Protein 8IS4 (pdb70)

Nearest PDB structures (foldseek):
  7ww2-assembly1_B  TM=1.001E+00  e=3.032E-101  Obesumbacterium proteus
  3hpa-assembly1_A  TM=9.936E-01  e=1.871E-75  unidentified
  3lnp-assembly1_A-2  TM=9.275E-01  e=4.559E-43  Oleispira antarctica
  4f0r-assembly1_A  TM=9.278E-01  e=1.235E-41  Chromobacterium violaceum ATCC 12472
  4dzh-assembly1_A-2  TM=9.343E-01  e=1.027E-38  Xanthomonas campestris pv. campestris str. ATCC 33913

Solvent-accessible surface area: 28350 Å² total; per-residue (Å²): 166,121,33,2,0,4,49,29,1,51,4,1,1,0,6,14,119,146,92,93,59,31,148,22,1,0,1,24,1,49,22,44,76,1,54,25,21,5,16,85,129,20,48,95,15,117,30,100,44,80,11,59,2,167,14,25,0,2,0,1,3,0,1,0,0,0,0,7,0,3,0,0,0,1,0,2,14,80,101,3,8,55,29,88,69,116,56,16,32,28,57,0,12,45,6,0,3,6,0,43,43,59,3,3,84,9,0,2,3,0,3,0,0,9,0,0,10,6,0,0,1,0,0,1,3,0,2,10,0,29,8,92,57,6,117,0,8,13,1,0,63,0,5,155,99,0,14,4,0,2,8,0,0,7,0,2,4,22,43,1,128,103,72,74,16,60,12,25,68,113,8,31,58,97,27,91,46,4,22,126,30,3,59,82,0,9,122,69,41,40,54,75,135,114,35,2,56,14,34,3,2,1,0,2,13,22,6,50,20,6,42,116,96,2,0,60,84,4,6,102,27,0,97,118,63,59,7,12,0,0,0,23,5,2,21,23,98,78,30,49,64,83,0,53,108,103,81,67,55,42,8,2,84,8,0,86,63,6,29,0,24,14,70,34,1,1,0,0,1,0,5,69,12,65,195,68,4,11,27,7,0,24,174,44,30,0,1,0,0,0,0,0,5,0,0,0,8,31,25,12,10,41,0,22,0,45,49,0,45,106,81,54,6,28,3,0,0,0,0,4,0,2,3,3,1,0,3,2,26,0,3,33,3,0,14,11,1,0,0,0,0,4,21,32,104,18,33,104,4,1,40,1,76,62,1,0,50,6,0,0,65,12,0,5,128,3,5,83,10,111,3,6,6,47,1,25,102,20,7,2,0,6,4,1,2,3,53,0,72,46,15,34,2,0,0,0,63,35,10,0,0,0,0,0,0,0,0,26,21,42,82,1,14,20,0,1,1,39,12,93,13,0,0,69,136,32,89,10,90,30,20,96,32,101,38,9,6,128,58,0,18,123,2,4,74,113,2,34,113,79,170,138,184,147,32,8,0,4,52,49,2,48,5,1,1,0,6,11,120,141,93,88,59,29,143,33,0,0,2,24,1,52,28,48,104,2,58,30,16,11,20,134,148,40,19,79,16,123,24,92,41,86,13,69,1,164,14,26,0,2,0,1,2,0,1,0,0,0,0,8,0,3,1,0,0,1,1,2,10,80,102,3,10,56,31,88,61,123,60,17,34,61,49,0,13,84,29,0,16,34,0,46,46,88,10,2,80,1,0,1,1,0,3,0,0,9,0,0,9,6,0,0,1,0,0,0,3,0,2,10,0,33,8,92,57,6,117,0,7,18,0,0,70,0,4,148,99,0,8,3,0,2,8,0,0,8,0,1,2,3,35,0,58,93,142,73,24,62,9,35,69,117,4,30,41,98,32,56,47,4,28,122,32,4,59,82,0,9,127,68,39,40,46,74,128,114,30,2,56,15,33,3,2,0,0,2,14,23,4,42,17,5,40,101,103,0,0,58,95,5,1,123,31,0,94,134,52,60,7,13,0,0,0,25,5,2,21,24,96,77,31,48,66,86,0,93,111,104,68,56,38,34,8,2,93,1,0,80,77,6,30,0,27,15,68,32,1,1,0,0,1,0,6,70,11,59,206,75,2,7,40,9,0,26,174,42,30,0,2,0,0,0,0,0,6,0,0,0,7,31,25,11,10,42,0,23,0,44,44,0,48,105,91,54,6,23,4,0,0,0,0,4,0,2,3,4,0,0,3,2,26,0,3,32,3,0,15,8,1,0,0,0,0,4,21,32,106,17,36,103,4,1,37,1,74,66,0,0,47,7,0,0,56,10,0,5,133,2,4,81,13,113,3,6,6,48,1,24,99,21,6,2,0,8,3,1,2,3,51,0,71,47,15,32,2,0,1,0,63,36,10,0,0,0,0,0,0,0,0,25,20,42,86,1,14,19,0,0,1,37,17,88,19,0,0,82,140,29,90,10,87,27,18,93,33,103,38,9,8,135,65,0,15,59,15,2,70,129,20,43,147

Secondary structure (DSSP, 8-state):
--EEEEE--SEEE---TT--EETT-EEEEETTEEEEEESGGGGGS--SEEEE-TTEEEEEPEEE----GGGGGSTT-GGGSSS-HHHHHHHHHHHHTT--HHHHHHHHHHHHHHHHHTTEEEEEEEE---GGG--HHHHHHHHHHHT-EEEEEEEE----GGGT-SS-GGG---HHHHHHHHHHHHHHH---STT-SEEEEEEES-TTSS-HHHHHHHHHHHHHHT-EEEEEES-SHHHHHHHHHHHSS-HHHHHHHTT--STTEEEEE-TT--HHHHHHHHHHT-EEEE-HHHHHHTT-----HHHHHHHT-EEEE----TTSS----HHHHHHHHHHHHHHHH-TTS--HHHHHHIIIIIHHHHTT-SSSSS--TTSB--EEEEESSSGGGTT-TTSHHHHHHHS---S-SEEEETTEEEEETTEE-SS-HHHHHHHHHHHHHHHHTS--/--EEEEEEEEEEE---TT--EEEEEEEEEETTEEEEEESGGGGG---SEEEE-TTEEEEEPEEE----GGGGGSTT-GGGSSS-HHHHHHHHHHHHTT--HHHHHHHHHHHHHHHHHTTEEEEEEEE----TT--HHHHHHHHHHHT-EEEEEEEE----GGGT-SS-GGG---HHHHHHHHHHHHHHH---STT-SEEEEEEES-TTSS-HHHHHHHHHHHHHHT-EEEEEES-SHHHHHHHHHHHSS-HHHHHHHTT--STTEEEEE-TT--HHHHHHHHHHT-EEEE-HHHHHHTT-----HHHHHHHT-EEEE----TTSS----HHHHHHHHHHHHHHHH-TTS--HHHHHHIIIIIHHHHTT-SSSSS-STTSB--EEEEESSSGGGTT-TT-HHHHHHHS---S-SEEEETTEEEEETTEE-SS-HHHHHHHHHHHHHHHH-

Foldseek 3Di:
DFKEKEWQACWEQFLPPVRDIDGRKMWIDDFFFTAFIGHCVCVVPDGPYYDYRYLKYKFFFFEAEEEALLCLLPAPPPQQQDDAVLSNLLVVLVLCLLDDLQSLLLSLLVLVVQAQQQRHQEYEYAHEFQHPNHDLVSSVNNCVLQQGQYEYELEFFAQADVNPDRHHRRGHDDLVVSVVSLVVCLVPWADPDFLHSYHYEYEYAACPRDDLVSLQVSVVVCVVSVAAYEYAFLQAPVRQVCCCVVPVAGRLRVCVVSVQAAQRHEHERQQPPDLVSLLRNQVRQYAYAHAQLLSVSNVRHQRQVLSSVVNRHQYAYHNYYCRRNVGSNLLQRLLSNQVRQCVVPHDVRDALVRSLQRRFVSSCRSNPHDQGRGHGRRHTPWMFMARCPDPQNVPPVVPNSRSSNNTPGGTTLWTAHSNRTQHHGSRGDSDPVVVSVVVSNVVSVVSVPDDD/DAKEKEWQACWEQFLPPVRDIAGRKMWMDDQFFTAFIGHDPVRVDDGPYYDYNHQKYKFFFFEAEEEALLCLLPAPPPQQQDDAVLSNLLVCLVLCLLDELQSLLLSLLVLVVQAVQQRHQEYEYAHEFAAPNHDLVSSVNNCVLQRGQYAYELEFFAQAVVNPDPHHNRGHDDLVVSVVSLVVCQVVWADPDFLHSYHYEYEHQAPPRHDLVSLLVSLVVCVVSVAAYEYAFLQAPVRQVCCCVPPVDGRLRSCVVSVQAAQRHEHEHQQVPDPVSLLSNQVRQYAYAHAQLLSVSNVRHQRQVLSSVVSRHQYAYHNYYCRRNVGSRLLQRLLSNQVRQCVVPHDVSDALVRSLQNRFVSSCRSNPHPQGRGHGRNHTPWMFMARCPDPQNVPPVVPVSRSSNNTPGGTTQWTAHSNRTQHHGSRGDSDPVVVSVVVSNVVSVVSVD

B-factor: mean 25.6, std 8.68, range [12.96, 68.17]

Radius of gyration: 27.2 Å; Cα contacts (8 Å, |Δi|>4): 2352; chains: 2; bounding box: 66×58×79 Å

Structure (mmCIF, N/CA/C/O backbone):
data_8IS4
#
_entry.id   8IS4
#
_cell.length_a   68.388
_cell.length_b   107.986
_cell.length_c   120.571
_cell.angle_alpha   90.000
_cell.angle_beta   90.000
_cell.angle_gamma   90.000
#
_symmetry.space_group_name_H-M   'P 21 21 21'
#
loop_
_entity.id
_entity.type
_entity.pdbx_description
1 polymer 'Hydroxydechloroatrazine ethylaminohydrolase'
2 non-polymer 5-FLUOROURACIL
3 non-polymer 'ZINC ION'
4 non-polymer GLYCEROL
5 non-polymer 2-AMINO-2-HYDROXYMETHYL-PROPANE-1,3-DIOL
6 water water
#
loop_
_atom_site.group_PDB
_atom_site.id
_atom_site.type_symbol
_atom_site.label_atom_id
_atom_site.label_alt_id
_atom_site.label_comp_id
_atom_site.label_asym_id
_atom_site.label_entity_id
_atom_site.label_seq_id
_atom_site.pdbx_PDB_ins_code
_atom_site.Cartn_x
_atom_site.Cartn_y
_atom_site.Cartn_z
_atom_site.occupancy
_atom_site.B_iso_or_equiv
_atom_site.auth_seq_id
_atom_site.auth_comp_id
_atom_site.auth_asym_id
_atom_site.auth_atom_id
_atom_site.pdbx_PDB_model_num
ATOM 1 N N . LYS A 1 3 ? 30.26718 -38.51889 -16.25571 1.000 39.63149 3 LYS A N 1
ATOM 2 C CA . LYS A 1 3 ? 29.14142 -37.65490 -16.61446 1.000 43.84563 3 LYS A CA 1
ATOM 3 C C . LYS A 1 3 ? 28.60488 -37.96793 -18.01159 1.000 40.49731 3 LYS A C 1
ATOM 4 O O . LYS A 1 3 ? 29.36522 -38.24511 -18.93513 1.000 42.67616 3 LYS A O 1
ATOM 10 N N . ARG A 1 4 ? 27.28095 -37.93912 -18.13743 1.000 36.35954 4 ARG A N 1
ATOM 11 C CA . ARG A 1 4 ? 26.61451 -38.29278 -19.38496 1.000 37.95529 4 ARG A CA 1
ATOM 12 C C . ARG A 1 4 ? 26.89573 -37.27250 -20.48451 1.000 33.24331 4 ARG A C 1
ATOM 13 O O . ARG A 1 4 ? 26.96615 -36.06615 -20.23965 1.000 33.70157 4 ARG A O 1
ATOM 21 N N . THR A 1 5 ? 27.11756 -37.76970 -21.69193 1.000 32.02793 5 THR A N 1
ATOM 22 C CA . THR A 1 5 ? 27.31545 -36.92927 -22.86068 1.000 29.08219 5 THR A CA 1
ATOM 23 C C . THR A 1 5 ? 26.12298 -37.07371 -23.80130 1.000 32.43590 5 THR A C 1
ATOM 24 O O . THR A 1 5 ? 25.46310 -38.11647 -23.83317 1.000 31.68222 5 THR A O 1
ATOM 28 N N . LEU A 1 6 ? 25.83548 -36.00479 -24.54576 1.000 26.78862 6 LEU A N 1
ATOM 29 C CA . LEU A 1 6 ? 24.68676 -35.93415 -25.43863 1.000 25.97476 6 LEU A CA 1
ATOM 30 C C . LEU A 1 6 ? 25.06088 -35.15623 -26.68544 1.000 26.15574 6 LEU A C 1
ATOM 31 O O . LEU A 1 6 ? 25.58694 -34.04686 -26.58129 1.000 25.49120 6 LEU A O 1
ATOM 36 N N . LEU A 1 7 ? 24.75001 -35.70393 -27.85426 1.000 25.26252 7 LEU A N 1
ATOM 37 C CA . LEU A 1 7 ? 24.91034 -34.99499 -29.11813 1.000 23.93816 7 LEU A CA 1
ATOM 38 C C . LEU A 1 7 ? 23.53300 -34.70855 -29.70211 1.000 26.95743 7 LEU A C 1
ATOM 39 O O . LEU A 1 7 ? 22.73938 -35.63504 -29.90442 1.000 25.72507 7 LEU A O 1
ATOM 44 N N . PHE A 1 8 ? 23.24684 -33.42829 -29.96424 1.000 24.59644 8 PHE A N 1
ATOM 45 C CA . PHE A 1 8 ? 22.04998 -33.00998 -30.69425 1.000 24.51464 8 PHE A CA 1
ATOM 46 C C . PHE A 1 8 ? 22.48477 -32.57476 -32.07990 1.000 27.14177 8 PHE A C 1
ATOM 47 O O . PHE A 1 8 ? 23.15652 -31.54839 -32.22303 1.000 29.55468 8 PHE A O 1
ATOM 55 N N . LYS A 1 9 ? 22.10282 -33.32816 -33.10441 1.000 23.82995 9 LYS A N 1
ATOM 56 C CA . LYS A 1 9 ? 22.74135 -33.12688 -34.39609 1.000 27.99529 9 LYS A CA 1
ATOM 57 C C . LYS A 1 9 ? 21.74477 -32.69448 -35.46224 1.000 26.40913 9 LYS A C 1
ATOM 58 O O . LYS A 1 9 ? 20.54780 -33.00816 -35.39875 1.000 29.03701 9 LYS A O 1
ATOM 64 N N . ASN A 1 10 ? 22.27217 -31.93489 -36.42014 1.000 26.87605 10 ASN A N 1
ATOM 65 C CA . ASN A 1 10 ? 21.62208 -31.63446 -37.69308 1.000 27.28101 10 ASN A CA 1
ATOM 66 C C . ASN A 1 10 ? 20.31801 -30.86678 -37.51926 1.000 25.92128 10 ASN A C 1
ATOM 67 O O . ASN A 1 10 ? 19.35816 -31.10331 -38.24590 1.000 27.84494 10 ASN A O 1
ATOM 72 N N . ALA A 1 11 ? 20.27102 -29.93001 -36.57191 1.000 23.52154 11 ALA A N 1
ATOM 73 C CA . ALA A 1 11 ? 19.11217 -29.04288 -36.50648 1.000 23.81528 11 ALA A CA 1
ATOM 74 C C . ALA A 1 11 ? 18.98267 -28.27188 -37.81706 1.000 23.49305 11 ALA A C 1
ATOM 75 O O . ALA A 1 11 ? 19.98365 -27.88411 -38.41713 1.000 22.27466 11 ALA A O 1
ATOM 77 N N . GLU A 1 12 ? 17.73848 -28.08431 -38.28632 1.000 21.66320 12 GLU A N 1
ATOM 78 C CA . GLU A 1 12 ? 17.52606 -27.27796 -39.48777 1.000 22.29221 12 GLU A CA 1
ATOM 79 C C . GLU A 1 12 ? 18.07668 -25.87157 -39.27614 1.000 22.02618 12 GLU A C 1
ATOM 80 O O . GLU A 1 12 ? 18.71335 -25.29457 -40.16391 1.000 22.27393 12 GLU A O 1
ATOM 86 N N . LEU A 1 13 ? 17.85298 -25.31811 -38.08945 1.000 21.82568 13 LEU A N 1
ATOM 87 C CA . LEU A 1 13 ? 18.45390 -24.06176 -37.66984 1.000 20.91924 13 LEU A CA 1
ATOM 88 C C . LEU A 1 13 ? 18.75476 -24.13058 -36.18349 1.000 19.86479 13 LEU A C 1
ATOM 89 O O . LEU A 1 13 ? 17.87622 -24.44198 -35.38062 1.000 19.21289 13 LEU A O 1
ATOM 94 N N . LEU A 1 14 ? 20.00138 -23.85682 -35.82371 1.000 20.89272 14 LEU A N 1
ATOM 95 C CA . LEU A 1 14 ? 20.41687 -23.75445 -34.43344 1.000 19.53379 14 LEU A CA 1
ATOM 96 C C . LEU A 1 14 ? 20.62704 -22.27388 -34.12620 1.000 18.55763 14 LEU A C 1
ATOM 97 O O . LEU A 1 14 ? 21.60887 -21.67396 -34.57714 1.000 21.65535 14 LEU A O 1
ATOM 102 N N . VAL A 1 15 ? 19.70913 -21.69451 -33.36300 1.000 18.92285 15 VAL A N 1
ATOM 103 C CA . VAL A 1 15 ? 19.78076 -20.29259 -32.97636 1.000 17.54097 15 VAL A CA 1
ATOM 104 C C . VAL A 1 15 ? 20.57349 -20.20377 -31.67980 1.000 18.13456 15 VAL A C 1
ATOM 105 O O . VAL A 1 15 ? 20.10267 -20.64358 -30.62845 1.000 17.54227 15 VAL A O 1
ATOM 109 N N . THR A 1 16 ? 21.76082 -19.59514 -31.73445 1.000 16.47010 16 THR A N 1
ATOM 110 C CA . THR A 1 16 ? 22.61556 -19.59273 -30.55609 1.000 18.28823 16 THR A CA 1
ATOM 111 C C . THR A 1 16 ? 22.37432 -18.40907 -29.63273 1.000 19.32046 16 THR A C 1
ATOM 112 O O . THR A 1 16 ? 22.58000 -18.54249 -28.42179 1.000 18.83891 16 THR A O 1
ATOM 116 N N . MET A 1 17 ? 21.97677 -17.25356 -30.16539 1.000 17.16128 17 MET A N 1
ATOM 117 C CA . MET A 1 17 ? 21.97209 -16.01833 -29.39073 1.000 17.84058 17 MET A CA 1
ATOM 118 C C . MET A 1 17 ? 23.36442 -15.69954 -28.83947 1.000 18.53433 17 MET A C 1
ATOM 119 O O . MET A 1 17 ? 23.48775 -14.97075 -27.86228 1.000 19.91689 17 MET A O 1
ATOM 124 N N . ASP A 1 18 ? 24.43233 -16.23765 -29.44436 1.000 19.51810 18 ASP A N 1
ATOM 125 C CA . ASP A 1 18 ? 25.77547 -15.99539 -28.92083 1.000 21.07348 18 ASP A CA 1
ATOM 126 C C . ASP A 1 18 ? 26.23173 -14.58584 -29.31144 1.000 21.21272 18 ASP A C 1
ATOM 127 O O . ASP A 1 18 ? 25.47810 -13.80400 -29.90263 1.000 21.86958 18 ASP A O 1
ATOM 132 N N . ASP A 1 19 ? 27.48861 -14.24760 -28.99665 1.000 24.69876 19 ASP A N 1
ATOM 133 C CA . ASP A 1 19 ? 27.96103 -12.87782 -29.19163 1.000 25.18587 19 ASP A CA 1
ATOM 134 C C . ASP A 1 19 ? 27.94791 -12.45527 -30.65659 1.000 27.23894 19 ASP A C 1
ATOM 135 O O . ASP A 1 19 ? 27.88938 -11.25276 -30.94100 1.000 28.68854 19 ASP A O 1
ATOM 140 N N . GLU A 1 20 ? 27.99676 -13.40057 -31.59027 1.000 24.78042 20 GLU A N 1
ATOM 141 C CA . GLU A 1 20 ? 27.84040 -13.08635 -33.00625 1.000 25.64913 20 GLU A CA 1
ATOM 142 C C . GLU A 1 20 ? 26.43309 -13.38899 -33.51561 1.000 26.19365 20 GLU A C 1
ATOM 143 O O . GLU A 1 20 ? 26.19260 -13.32242 -34.73240 1.000 23.09693 20 GLU A O 1
ATOM 149 N N . ARG A 1 21 ? 25.50877 -13.72587 -32.60729 1.000 20.77348 21 ARG A N 1
ATOM 150 C CA . ARG A 1 21 ? 24.14488 -14.14400 -32.94929 1.000 22.59952 21 ARG A CA 1
ATOM 151 C C . ARG A 1 21 ? 24.14915 -15.18851 -34.06498 1.000 24.70197 21 ARG A C 1
ATOM 152 O O . ARG A 1 21 ? 23.39440 -15.10409 -35.03819 1.000 22.83807 21 ARG A O 1
ATOM 160 N N . ARG A 1 22 ? 25.02774 -16.17810 -33.93615 1.000 22.38860 22 ARG A N 1
ATOM 161 C CA . ARG A 1 22 ? 25.06991 -17.21649 -34.95823 1.000 22.35464 22 ARG A CA 1
ATOM 162 C C . ARG A 1 22 ? 23.73886 -17.95177 -35.02184 1.000 21.87014 22 ARG A C 1
ATOM 163 O O . ARG A 1 22 ? 23.13310 -18.27814 -33.99752 1.000 20.94036 22 ARG A O 1
ATOM 171 N N . GLU A 1 23 ? 23.28123 -18.19152 -36.24538 1.000 20.90608 23 GLU A N 1
ATOM 172 C CA . GLU A 1 23 ? 22.12957 -19.04111 -36.53014 1.000 21.45431 23 GLU A CA 1
ATOM 173 C C . GLU A 1 23 ? 22.62763 -20.06452 -37.54353 1.000 23.95622 23 GLU A C 1
ATOM 174 O O . GLU A 1 23 ? 22.82556 -19.72723 -38.71578 1.000 25.48081 23 GLU A O 1
ATOM 180 N N . ILE A 1 24 ? 22.87696 -21.29382 -37.09322 1.000 21.81286 24 ILE A N 1
ATOM 181 C CA . ILE A 1 24 ? 23.64801 -22.27319 -37.86289 1.000 20.17085 24 ILE A CA 1
ATOM 182 C C . ILE A 1 24 ? 22.70832 -23.28880 -38.50750 1.000 23.72980 24 ILE A C 1
ATOM 183 O O . ILE A 1 24 ? 22.03862 -24.05768 -37.80933 1.000 22.60585 24 ILE A O 1
ATOM 188 N N . ARG A 1 25 ? 22.70931 -23.34103 -39.83843 1.000 26.40647 25 ARG A N 1
ATOM 189 C CA . ARG A 1 25 ? 21.97400 -24.38523 -40.54210 1.000 25.83313 25 ARG A CA 1
ATOM 190 C C . ARG A 1 25 ? 22.70053 -25.71260 -40.36541 1.000 25.99967 25 ARG A C 1
ATOM 191 O O . ARG A 1 25 ? 23.92136 -25.78632 -40.52912 1.000 27.48526 25 ARG A O 1
ATOM 199 N N . GLY A 1 26 ? 21.95959 -26.75980 -40.01420 1.000 24.18178 26 GLY A N 1
ATOM 200 C CA . GLY A 1 26 ? 22.61137 -28.02790 -39.73859 1.000 25.93141 26 GLY A CA 1
ATOM 201 C C . GLY A 1 26 ? 23.35977 -28.04762 -38.42638 1.000 26.33750 26 GLY A C 1
ATOM 202 O O . GLY A 1 26 ? 24.18646 -28.93305 -38.20571 1.000 27.93992 26 GLY A O 1
ATOM 203 N N . GLY A 1 27 ? 23.04823 -27.12187 -37.52371 1.000 26.87558 27 GLY A N 1
ATOM 204 C CA . GLY A 1 27 ? 23.85222 -26.96400 -36.32810 1.000 24.22722 27 GLY A CA 1
ATOM 205 C C . GLY A 1 27 ? 23.74746 -28.14600 -35.38298 1.000 25.58460 27 GLY A C 1
ATOM 206 O O . GLY A 1 27 ? 22.73461 -28.84654 -35.32556 1.000 24.09937 27 GLY A O 1
ATOM 207 N N . CYS A 1 28 ? 24.82286 -28.34900 -34.61352 1.000 23.33660 28 CYS A N 1
ATOM 208 C CA . CYS A 1 28 ? 24.91591 -29.42094 -33.63260 1.000 26.13681 28 CYS A CA 1
ATOM 209 C C . CYS A 1 28 ? 25.36966 -28.86669 -32.28923 1.000 23.44411 28 CYS A C 1
ATOM 210 O O . CYS A 1 28 ? 26.04250 -27.84102 -32.21815 1.000 23.61662 28 CYS A O 1
ATOM 213 N N . LEU A 1 29 ? 25.00632 -29.57493 -31.22815 1.000 23.53099 29 LEU A N 1
ATOM 214 C CA . LEU A 1 29 ? 25.31628 -29.21637 -29.85005 1.000 20.56636 29 LEU A CA 1
ATOM 215 C C . LEU A 1 29 ? 25.83326 -30.45193 -29.13988 1.000 23.77884 29 LEU A C 1
ATOM 216 O O . LEU A 1 29 ? 25.15487 -31.48255 -29.12838 1.000 23.18778 29 LEU A O 1
ATOM 221 N N . LEU A 1 30 ? 27.01594 -30.34790 -28.54326 1.000 22.62083 30 LEU A N 1
ATOM 222 C CA . LEU A 1 30 ? 27.61057 -31.42012 -27.76096 1.000 21.32023 30 LEU A CA 1
ATOM 223 C C . LEU A 1 30 ? 27.57936 -31.02764 -26.28687 1.000 21.90977 30 LEU A C 1
ATOM 224 O O . LEU A 1 30 ? 28.04460 -29.94384 -25.91750 1.000 21.98467 30 LEU A O 1
ATOM 229 N N . VAL A 1 31 ? 27.02917 -31.90263 -25.45146 1.000 21.47134 31 VAL A N 1
ATOM 230 C CA . VAL A 1 31 ? 26.80213 -31.61964 -24.03796 1.000 22.77816 31 VAL A CA 1
ATOM 231 C C . VAL A 1 31 ? 27.57581 -32.61783 -23.18430 1.000 23.20547 31 VAL A C 1
ATOM 232 O O . VAL A 1 31 ? 27.74967 -33.77606 -23.57629 1.000 24.79155 31 VAL A O 1
ATOM 236 N N . GLU A 1 32 ? 28.06997 -32.16514 -22.03416 1.000 22.78353 32 GLU A N 1
ATOM 237 C CA . GLU A 1 32 ? 28.55708 -33.08217 -21.00388 1.000 23.29730 32 GLU A CA 1
ATOM 238 C C . GLU A 1 32 ? 28.02579 -32.61992 -19.66034 1.000 23.79226 32 GLU A C 1
ATOM 239 O O . GLU A 1 32 ? 28.26339 -31.47548 -19.26425 1.000 22.05638 32 GLU A O 1
ATOM 245 N N . GLY A 1 33 ? 27.32379 -33.50312 -18.95824 1.000 26.97294 33 GLY A N 1
ATOM 246 C CA . GLY A 1 33 ? 26.74109 -33.10682 -17.6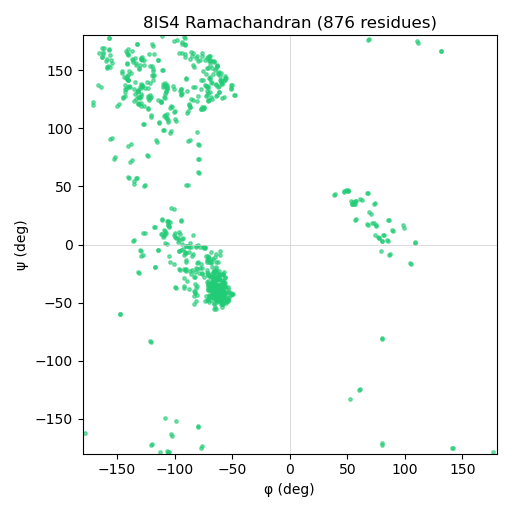8791 1.000 23.54056 33 GLY A CA 1
ATOM 247 C C . GLY A 1 33 ? 25.76710 -31.96284 -17.88005 1.000 24.76382 33 GLY A C 1
ATOM 248 O O . GLY A 1 33 ? 24.85314 -32.02784 -18.70993 1.000 22.15135 33 GLY A O 1
ATOM 249 N N . ASN A 1 34 ? 25.98184 -30.87014 -17.15141 1.000 22.94717 34 ASN A N 1
ATOM 250 C CA . ASN A 1 34 ? 25.05855 -29.74332 -17.21321 1.000 24.32580 34 ASN A CA 1
ATOM 251 C C . ASN A 1 34 ? 25.50706 -28.65591 -18.18591 1.000 22.02745 34 ASN A C 1
ATOM 252 O O . ASN A 1 34 ? 24.91013 -27.57607 -18.19995 1.000 20.33750 34 ASN A O 1
ATOM 257 N N . ARG A 1 35 ? 26.51989 -28.91174 -19.01302 1.000 21.13623 35 ARG A N 1
ATOM 258 C CA . ARG A 1 35 ? 27.10238 -27.81304 -19.76927 1.000 23.25978 35 ARG A CA 1
ATOM 259 C C . ARG A 1 35 ? 27.36688 -28.17966 -21.21896 1.000 21.06888 35 ARG A C 1
ATOM 260 O O . ARG A 1 35 ? 27.53345 -29.34787 -21.59047 1.000 20.98337 35 ARG A O 1
ATOM 268 N N . ILE A 1 36 ? 27.42973 -27.12469 -22.02582 1.000 21.22798 36 ILE A N 1
ATOM 269 C CA . ILE A 1 36 ? 27.72787 -27.22855 -23.44707 1.000 18.92834 36 ILE A CA 1
ATOM 270 C C . ILE A 1 36 ? 29.22917 -27.36083 -23.61701 1.000 21.42093 36 ILE A C 1
ATOM 271 O O . ILE A 1 36 ? 29.99455 -26.49784 -23.17086 1.000 22.12318 36 ILE A O 1
ATOM 276 N N . VAL A 1 37 ? 29.64182 -28.43784 -24.27398 1.000 19.33551 37 VAL A N 1
ATOM 277 C CA . VAL A 1 37 ? 31.03530 -28.68838 -24.62797 1.000 21.42784 37 VAL A CA 1
ATOM 278 C C . VAL A 1 37 ? 31.37910 -28.05418 -25.96811 1.000 24.51714 37 VAL A C 1
ATOM 279 O O . VAL A 1 37 ? 32.50100 -27.57923 -26.16826 1.000 24.28462 37 VAL A O 1
ATOM 283 N N . ALA A 1 38 ? 30.45534 -28.09474 -26.93039 1.000 20.48074 38 ALA A N 1
ATOM 284 C CA . ALA A 1 38 ? 30.77532 -27.52991 -28.23259 1.000 22.91068 38 ALA A CA 1
ATOM 285 C C . ALA A 1 38 ? 29.49780 -27.14874 -28.96237 1.000 23.11947 38 ALA A C 1
ATOM 286 O O . ALA A 1 38 ? 28.44156 -27.74152 -28.74286 1.000 19.71947 38 ALA A O 1
ATOM 288 N N . VAL A 1 39 ? 29.62533 -26.15910 -29.84539 1.000 22.99031 39 VAL A N 1
ATOM 289 C CA . VAL A 1 39 ? 28.54490 -25.66549 -30.69224 1.000 22.88362 39 VAL A CA 1
ATOM 290 C C . VAL A 1 39 ? 29.12707 -25.53590 -32.09487 1.000 25.47986 39 VAL A C 1
ATOM 291 O O . VAL A 1 39 ? 30.17931 -24.90995 -32.26668 1.000 26.97629 39 VAL A O 1
ATOM 295 N N . GLY A 1 40 ? 28.45156 -26.08848 -33.09734 1.000 22.40328 40 GLY A N 1
ATOM 296 C CA . GLY A 1 40 ? 29.05352 -26.10055 -34.42190 1.000 24.91148 40 GLY A CA 1
ATOM 297 C C . GLY A 1 40 ? 28.16730 -26.70168 -35.48899 1.000 27.41041 40 GLY A C 1
ATOM 298 O O . GLY A 1 40 ? 26.94937 -26.78910 -35.33045 1.000 24.92241 40 GLY A O 1
ATOM 299 N N . GLY A 1 41 ? 28.79188 -27.06131 -36.60510 1.000 29.10159 41 GLY A N 1
ATOM 300 C CA . GLY A 1 41 ? 28.14475 -27.73951 -37.70967 1.000 29.73446 41 GLY A CA 1
ATOM 301 C C . GLY A 1 41 ? 28.38299 -29.23623 -37.68958 1.000 32.82852 41 GLY A C 1
ATOM 302 O O . GLY A 1 41 ? 28.61139 -29.83704 -36.63312 1.000 32.98945 41 GLY A O 1
ATOM 303 N N . ASP A 1 42 ? 28.35714 -29.85228 -38.87783 1.000 33.79707 42 ASP A N 1
ATOM 304 C CA . ASP A 1 42 ? 28.45721 -31.30772 -38.94867 1.000 35.57046 42 ASP A CA 1
ATOM 305 C C . ASP A 1 42 ? 29.81529 -31.85723 -38.54874 1.000 38.23118 42 ASP A C 1
ATOM 306 O O . ASP A 1 42 ? 29.95287 -33.08164 -38.45812 1.000 34.87620 42 ASP A O 1
ATOM 311 N N . GLU A 1 43 ? 30.81410 -31.00767 -38.29475 1.000 36.52357 43 GLU A N 1
ATOM 312 C CA . GLU A 1 43 ? 32.06983 -31.54596 -37.79360 1.000 35.41187 43 GLU A CA 1
ATOM 313 C C . GLU A 1 43 ? 31.82119 -32.22554 -36.45106 1.000 34.33221 43 GLU A C 1
ATOM 314 O O . GLU A 1 43 ? 32.47735 -33.21622 -36.12084 1.000 33.94235 43 GLU A O 1
ATOM 320 N N . LEU A 1 44 ? 30.79654 -31.75945 -35.71935 1.000 32.78884 44 LEU A N 1
ATOM 321 C CA . LEU A 1 44 ? 30.40526 -32.32062 -34.42904 1.000 32.14738 44 LEU A CA 1
ATOM 322 C C . LEU A 1 44 ? 29.82929 -33.72568 -34.53783 1.000 40.68905 44 LEU A C 1
ATOM 323 O O . LEU A 1 44 ? 29.75581 -34.43205 -33.52575 1.000 39.89818 44 LEU A O 1
ATOM 328 N N . CYS A 1 45 ? 29.38572 -34.13727 -35.72380 1.000 40.39099 45 CYS A N 1
ATOM 329 C CA . CYS A 1 45 ? 28.88817 -35.49749 -35.87868 1.000 42.07090 45 CYS A CA 1
ATOM 330 C C . CYS A 1 45 ? 29.96444 -36.54137 -35.58772 1.000 42.59507 45 CYS A C 1
ATOM 331 O O . CYS A 1 45 ? 29.62796 -37.67696 -35.23500 1.000 42.18638 45 CYS A O 1
ATOM 334 N N . ALA A 1 46 ? 31.25298 -36.19017 -35.69027 1.000 39.51685 46 ALA A N 1
ATOM 335 C CA . ALA A 1 46 ? 32.27632 -37.16199 -35.31662 1.000 37.77038 46 ALA A CA 1
ATOM 336 C C . ALA A 1 46 ? 32.46743 -37.24488 -33.80822 1.000 36.60019 46 ALA A C 1
ATOM 337 O O . ALA A 1 46 ? 33.29125 -38.03489 -33.33924 1.000 40.94677 46 ALA A O 1
ATOM 339 N N . ALA A 1 47 ? 31.72113 -36.46398 -33.04107 1.000 40.02208 47 ALA A N 1
ATOM 340 C CA . ALA A 1 47 ? 31.88182 -36.48702 -31.59857 1.000 41.13498 47 ALA A CA 1
ATOM 341 C C . ALA A 1 47 ? 31.20797 -37.72897 -31.03172 1.000 37.13827 47 ALA A C 1
ATOM 342 O O . ALA A 1 47 ? 30.07692 -38.04192 -31.41259 1.000 36.21140 47 ALA A O 1
ATOM 344 N N . PRO A 1 48 ? 31.86291 -38.45304 -30.14157 1.000 39.68538 48 PRO A N 1
ATOM 345 C CA . PRO A 1 48 ? 31.18866 -39.53153 -29.42084 1.000 35.73151 48 PRO A CA 1
ATOM 346 C C . PRO A 1 48 ? 30.27123 -38.98669 -28.33873 1.000 34.20394 48 PRO A C 1
ATOM 347 O O . PRO A 1 48 ? 30.49013 -37.90713 -27.78521 1.000 28.56846 48 PRO A O 1
ATOM 351 N N . ALA A 1 49 ? 29.19585 -39.72529 -28.08212 1.000 29.33796 49 ALA A N 1
ATOM 352 C CA . ALA A 1 49 ? 28.28041 -39.33978 -27.01682 1.000 31.88912 49 ALA A CA 1
ATOM 353 C C . ALA A 1 49 ? 27.48046 -40.56163 -26.58923 1.000 32.33102 49 ALA A C 1
ATOM 354 O O . ALA A 1 49 ? 27.27137 -41.48569 -27.38086 1.000 32.32848 49 ALA A O 1
ATOM 356 N N . ASP A 1 50 ? 27.03452 -40.55231 -25.32728 1.000 33.37746 50 ASP A N 1
ATOM 357 C CA . ASP A 1 50 ? 26.21744 -41.65345 -24.82007 1.000 33.66978 50 ASP A CA 1
ATOM 358 C C . ASP A 1 50 ? 24.90589 -41.76697 -25.58543 1.000 32.47924 50 ASP A C 1
ATOM 359 O O . ASP A 1 50 ? 24.46617 -42.87629 -25.91267 1.000 34.44974 50 ASP A O 1
ATOM 364 N N . GLU A 1 51 ? 24.27752 -40.63465 -25.90291 1.000 31.15094 51 GLU A N 1
ATOM 365 C CA . GLU A 1 51 ? 23.08809 -40.62554 -26.74613 1.000 33.66755 51 GLU A CA 1
ATOM 366 C C . GLU A 1 51 ? 23.19410 -39.52809 -27.80007 1.000 30.91494 51 GLU A C 1
ATOM 367 O O . GLU A 1 51 ? 23.71089 -38.44185 -27.52532 1.000 28.01284 51 GLU A O 1
ATOM 373 N N . GLU A 1 52 ? 22.75464 -39.84526 -29.01869 1.000 28.24709 52 GLU A N 1
ATOM 374 C CA . GLU A 1 52 ? 22.58090 -38.88790 -30.10379 1.000 27.74749 52 GLU A CA 1
ATOM 375 C C . GLU A 1 52 ? 21.09026 -38.68731 -30.34113 1.000 31.76226 52 GLU A C 1
ATOM 376 O O . GLU A 1 52 ? 20.32958 -39.65938 -30.35276 1.000 28.16662 52 GLU A O 1
ATOM 382 N N . ILE A 1 53 ? 20.67278 -37.43344 -30.52739 1.000 25.13181 53 ILE A N 1
ATOM 383 C CA . ILE A 1 53 ? 19.29143 -37.10201 -30.86047 1.000 26.04183 53 ILE A CA 1
ATOM 384 C C . ILE A 1 53 ? 19.27998 -36.33203 -32.17693 1.000 28.21093 53 ILE A C 1
ATOM 385 O O . ILE A 1 53 ? 19.93281 -35.28610 -32.30728 1.000 25.26132 53 ILE A O 1
ATOM 390 N N . ASP A 1 54 ? 18.52204 -36.84255 -33.14043 1.000 27.03321 54 ASP A N 1
ATOM 391 C CA . ASP A 1 54 ? 18.48810 -36.30454 -34.48932 1.000 27.50956 54 ASP A CA 1
ATOM 392 C C . ASP A 1 54 ? 17.45609 -35.18652 -34.53291 1.000 28.20454 54 ASP A C 1
ATOM 393 O O . ASP A 1 54 ? 16.26673 -35.41604 -34.28652 1.000 27.15829 54 ASP A O 1
ATOM 398 N N . LEU A 1 55 ? 17.90806 -33.97406 -34.83532 1.000 23.42923 55 LEU A N 1
ATOM 399 C CA . LEU A 1 55 ? 17.03030 -32.81220 -34.81725 1.000 20.59207 55 LEU A CA 1
ATOM 400 C C . LEU A 1 55 ? 16.77246 -32.25680 -36.21297 1.000 23.25092 55 LEU A C 1
ATOM 401 O O . LEU A 1 55 ? 16.40531 -31.08465 -36.34645 1.000 21.00984 55 LEU A O 1
ATOM 406 N N . ARG A 1 56 ? 16.96175 -33.05467 -37.26758 1.000 23.91095 56 ARG A N 1
ATOM 407 C CA . ARG A 1 56 ? 16.59255 -32.52631 -38.57377 1.000 25.35571 56 ARG A CA 1
ATOM 408 C C . ARG A 1 56 ? 15.11536 -32.18605 -38.58250 1.000 23.54392 56 ARG A C 1
ATOM 409 O O . ARG A 1 56 ? 14.30051 -32.81495 -37.89777 1.000 20.26794 56 ARG A O 1
ATOM 417 N N . GLY A 1 57 ? 14.78779 -31.15137 -39.34048 1.000 22.02420 57 GLY A N 1
ATOM 418 C CA . GLY A 1 57 ? 13.43147 -30.66583 -39.38028 1.000 23.34456 57 GLY A CA 1
ATOM 419 C C . GLY A 1 57 ? 13.02642 -29.85404 -38.17676 1.000 21.57592 57 GLY A C 1
ATOM 420 O O . GLY A 1 57 ? 11.84929 -29.49574 -38.06960 1.000 19.89804 57 GLY A O 1
ATOM 421 N N . HIS A 1 58 ? 13.95869 -29.54485 -37.27012 1.000 19.44079 58 HIS A N 1
ATOM 422 C CA . HIS A 1 58 ? 13.65242 -28.78191 -36.06830 1.000 19.57086 58 HIS A CA 1
ATOM 423 C C . HIS A 1 58 ? 14.47764 -27.50149 -36.00161 1.000 20.87064 58 HIS A C 1
ATOM 424 O O . HIS A 1 58 ? 15.60047 -27.44101 -36.50583 1.000 18.61847 58 HIS A O 1
ATOM 431 N N . ILE A 1 59 ? 13.93749 -26.49806 -35.31393 1.000 19.97085 59 ILE A N 1
ATOM 432 C CA . ILE A 1 59 ? 14.72469 -25.34881 -34.87547 1.000 16.68686 59 ILE A CA 1
ATOM 433 C C . ILE A 1 59 ? 15.06132 -25.53609 -33.39861 1.000 18.16319 59 ILE A C 1
ATOM 434 O O . ILE A 1 59 ? 14.20068 -25.92730 -32.60461 1.000 17.91920 59 ILE A O 1
ATOM 439 N N . VAL A 1 60 ? 16.32414 -25.30675 -33.03925 1.000 16.13416 60 VAL A N 1
ATOM 440 C CA . VAL A 1 60 ? 16.77237 -25.28305 -31.65036 1.000 15.31556 60 VAL A CA 1
ATOM 441 C C . VAL A 1 60 ? 17.02941 -23.83203 -31.27562 1.000 17.00450 60 VAL A C 1
ATOM 442 O O . VAL A 1 60 ? 17.64076 -23.09061 -32.05245 1.000 17.48399 60 VAL A O 1
ATOM 446 N N . ILE A 1 61 ? 16.54189 -23.42370 -30.10775 1.000 15.17979 61 ILE A N 1
ATOM 447 C CA . ILE A 1 61 ? 16.79446 -22.08493 -29.57562 1.000 14.96838 61 ILE A CA 1
ATOM 448 C C . ILE A 1 61 ? 17.29010 -22.24250 -28.14509 1.000 15.85597 61 ILE A C 1
ATOM 449 O O . ILE A 1 61 ? 17.07333 -23.29643 -27.52632 1.000 14.55493 61 ILE A O 1
ATOM 454 N N . PRO A 1 62 ? 17.95438 -21.22090 -27.58688 1.000 15.20717 62 PRO A N 1
ATOM 455 C CA . PRO A 1 62 ? 18.24151 -21.25347 -26.14897 1.000 15.61186 62 PRO A CA 1
ATOM 456 C C . PRO A 1 62 ? 16.92961 -21.28733 -25.37837 1.000 17.92105 62 PRO A C 1
ATOM 457 O O . PRO A 1 62 ? 15.90658 -20.77020 -25.83264 1.000 15.82720 62 PRO A O 1
ATOM 461 N N . GLY A 1 63 ? 16.95211 -21.94815 -24.22401 1.000 15.31869 63 GLY A N 1
ATOM 462 C CA . GLY A 1 63 ? 15.74240 -22.03837 -23.42934 1.000 14.75885 63 GLY A CA 1
ATOM 463 C C . GLY A 1 63 ? 15.23825 -20.65240 -23.06138 1.000 15.79952 63 GLY A C 1
ATOM 464 O O . GLY A 1 63 ? 16.02201 -19.75017 -22.74600 1.000 16.83808 63 GLY A O 1
ATOM 465 N N . LEU A 1 64 ? 13.91860 -20.46940 -23.14428 1.000 14.69973 64 LEU A N 1
ATOM 466 C CA . LEU A 1 64 ? 13.32493 -19.19734 -22.73623 1.000 13.48116 64 LEU A CA 1
ATOM 467 C C . LEU A 1 64 ? 13.37918 -19.07394 -21.21707 1.000 15.16612 64 LEU A C 1
ATOM 468 O O . LEU A 1 64 ? 13.36668 -20.06958 -20.48567 1.000 15.04429 64 LEU A O 1
ATOM 473 N N . ILE A 1 65 ? 13.44232 -17.83238 -20.74564 1.000 14.02189 65 ILE A N 1
ATOM 474 C CA . ILE A 1 65 ? 13.63753 -17.52861 -19.33633 1.000 15.30120 65 ILE A CA 1
ATOM 475 C C . ILE A 1 65 ? 12.47713 -16.65615 -18.87589 1.000 15.91668 65 ILE A C 1
ATOM 476 O O . ILE A 1 65 ? 12.29205 -15.54260 -19.37873 1.000 14.56569 65 ILE A O 1
ATOM 481 N N . ASN A 1 66 ? 11.68972 -17.16679 -17.93050 1.000 14.75237 66 ASN A N 1
ATOM 482 C CA . ASN A 1 66 ? 10.55306 -16.42486 -17.39615 1.000 16.46454 66 ASN A CA 1
ATOM 483 C C . ASN A 1 66 ? 10.96773 -15.68379 -16.12783 1.000 17.10770 66 ASN A C 1
ATOM 484 O O . ASN A 1 66 ? 11.56641 -16.27779 -15.22263 1.000 15.86929 66 ASN A O 1
ATOM 489 N N . THR A 1 67 ? 10.66676 -14.38047 -16.05481 1.000 14.68492 67 THR A N 1
ATOM 490 C CA . THR A 1 67 ? 11.20876 -13.58443 -14.95911 1.000 15.12041 67 THR A CA 1
ATOM 491 C C . THR A 1 67 ? 10.12781 -12.99841 -14.06017 1.000 16.19274 67 THR A C 1
ATOM 492 O O . THR A 1 67 ? 10.42184 -12.11229 -13.25574 1.000 17.31532 67 THR A O 1
ATOM 496 N N . HIS A 1 68 ? 8.89216 -13.49470 -14.15324 1.000 14.88042 68 HIS A N 1
ATOM 497 C CA . HIS A 1 68 ? 7.86878 -13.08619 -13.20388 1.000 14.54174 68 HIS A CA 1
ATOM 498 C C . HIS A 1 68 ? 6.69316 -14.05973 -13.27006 1.000 16.43297 68 HIS A C 1
ATOM 499 O O . HIS A 1 68 ? 6.25210 -14.43506 -14.35968 1.000 14.44178 68 HIS A O 1
ATOM 506 N N . HIS A 1 69 ? 6.19797 -14.46447 -12.10256 1.000 14.95356 69 HIS A N 1
ATOM 507 C CA . HIS A 1 69 ? 5.10932 -15.43750 -12.01464 1.000 15.33656 69 HIS A CA 1
ATOM 508 C C . HIS A 1 69 ? 4.51271 -15.34093 -10.62111 1.000 17.49472 69 HIS A C 1
ATOM 509 O O . HIS A 1 69 ? 5.07435 -14.71406 -9.72597 1.000 15.86571 69 HIS A O 1
ATOM 516 N N . HIS A 1 70 ? 3.33864 -15.94232 -10.47078 1.000 14.77575 70 HIS A N 1
ATOM 517 C CA . HIS A 1 70 ? 2.73785 -16.29563 -9.18296 1.000 17.35799 70 HIS A CA 1
ATOM 518 C C . HIS A 1 70 ? 2.11191 -17.65762 -9.41884 1.000 17.46495 70 HIS A C 1
ATOM 519 O O . HIS A 1 70 ? 0.91896 -17.74691 -9.73040 1.000 16.86331 70 HIS A O 1
ATOM 526 N N . MET A 1 71 ? 2.92120 -18.70306 -9.29063 1.000 14.69302 71 MET A N 1
ATOM 527 C CA . MET A 1 71 ? 2.47166 -19.99695 -9.77276 1.000 15.42281 71 MET A CA 1
ATOM 528 C C . MET A 1 71 ? 1.29906 -20.54466 -8.97812 1.000 16.21986 71 MET A C 1
ATOM 529 O O . MET A 1 71 ? 0.53987 -21.36274 -9.51592 1.000 15.93228 71 MET A O 1
ATOM 534 N N . PHE A 1 72 ? 1.12566 -20.09923 -7.73024 1.000 15.49344 72 PHE A N 1
ATOM 535 C CA . PHE A 1 72 ? -0.01886 -20.53424 -6.94654 1.000 14.54059 72 PHE A CA 1
ATOM 536 C C . PHE A 1 72 ? -1.34224 -20.13510 -7.59782 1.000 18.05646 72 PHE A C 1
ATOM 537 O O . PHE A 1 72 ? -2.36265 -20.80635 -7.38551 1.000 16.77279 72 PHE A O 1
ATOM 545 N N . GLN A 1 73 ? -1.34335 -19.06664 -8.40023 1.000 17.12324 73 GLN A N 1
ATOM 546 C CA . GLN A 1 73 ? -2.56213 -18.61036 -9.06660 1.000 15.19255 73 GLN A CA 1
ATOM 547 C C . GLN A 1 73 ? -3.01483 -19.54134 -10.18562 1.000 18.22146 73 GLN A C 1
ATOM 548 O O . GLN A 1 73 ? -4.12657 -19.36544 -10.70732 1.000 15.58863 73 GLN A O 1
ATOM 554 N N . SER A 1 74 ? -2.19663 -20.52310 -10.56925 1.000 15.40162 74 SER A N 1
ATOM 555 C CA . SER A 1 74 ? -2.63845 -21.48298 -11.57043 1.000 17.17016 74 SER A CA 1
ATOM 556 C C . SER A 1 74 ? -3.74612 -22.37963 -11.04572 1.000 17.87615 74 SER A C 1
ATOM 557 O O . SER A 1 74 ? -4.37621 -23.08350 -11.84143 1.000 16.00133 74 SER A O 1
ATOM 560 N N . LEU A 1 75 ? -3.99287 -22.36357 -9.72632 1.000 16.91533 75 LEU A N 1
ATOM 561 C CA . LEU A 1 75 ? -5.14257 -23.03897 -9.14038 1.000 14.35892 75 LEU A CA 1
ATOM 562 C C . LEU A 1 75 ? -6.42397 -22.22836 -9.28255 1.000 18.69328 75 LEU A C 1
ATOM 563 O O . LEU A 1 75 ? -7.52064 -22.78689 -9.12215 1.000 19.25074 75 LEU A O 1
ATOM 568 N N . THR A 1 76 ? -6.32048 -20.93833 -9.61289 1.000 16.45014 76 THR A N 1
ATOM 569 C CA . THR A 1 76 ? -7.47794 -20.03859 -9.63086 1.000 16.82816 76 THR A CA 1
ATOM 570 C C . THR A 1 76 ? -7.49881 -19.21283 -10.91883 1.000 17.18244 76 THR A C 1
ATOM 571 O O . THR A 1 76 ? -7.52658 -17.98666 -10.89225 1.000 16.45882 76 THR A O 1
ATOM 575 N N . ARG A 1 77 ? -7.51814 -19.88918 -12.06172 1.000 15.49328 77 ARG A N 1
ATOM 576 C CA . ARG A 1 77 ? -7.68033 -19.16955 -13.31245 1.000 15.53806 77 ARG A CA 1
ATOM 577 C C . ARG A 1 77 ? -9.16555 -18.91632 -13.55023 1.000 17.58405 77 ARG A C 1
ATOM 578 O O . ARG A 1 77 ? -10.01578 -19.66927 -13.07788 1.000 15.47384 77 ARG A O 1
ATOM 586 N N . VAL A 1 78 ? -9.46590 -17.84307 -14.29271 1.000 15.99023 78 VAL A N 1
ATOM 587 C CA . VAL A 1 78 ? -10.82273 -17.43622 -14.69167 1.000 14.68127 78 VAL A CA 1
ATOM 588 C C . VAL A 1 78 ? -11.87599 -17.62061 -13.59719 1.000 18.58421 78 VAL A C 1
ATOM 589 O O . VAL A 1 78 ? -12.99767 -18.06625 -13.86699 1.000 16.03660 78 VAL A O 1
ATOM 593 N N . ILE A 1 79 ? -11.54048 -17.24381 -12.36843 1.000 16.94092 79 ILE A N 1
ATOM 594 C CA . ILE A 1 79 ? -12.57808 -17.18332 -11.33134 1.000 16.68791 79 ILE A CA 1
ATOM 595 C C . ILE A 1 79 ? -13.65803 -16.21215 -11.80108 1.000 18.25065 79 ILE A C 1
ATOM 596 O O . ILE A 1 79 ? -13.33242 -15.06601 -12.17374 1.000 17.30321 79 ILE A O 1
ATOM 601 N N . PRO A 1 80 ? -14.93621 -16.61408 -11.84854 1.000 19.50646 80 PRO A N 1
ATOM 602 C CA . PRO A 1 80 ? -15.95273 -15.74181 -12.47190 1.000 19.32004 80 PRO A CA 1
ATOM 603 C C . PRO A 1 80 ? -15.94700 -14.31123 -11.95630 1.000 20.81107 80 PRO A C 1
ATOM 604 O O . PRO A 1 80 ? -16.05398 -13.37260 -12.75462 1.000 21.58645 80 PRO A O 1
ATOM 608 N N . ASP A 1 81 ? -15.83065 -14.11631 -10.64922 1.000 19.76940 81 ASP A N 1
ATOM 609 C CA . ASP A 1 81 ? -15.90552 -12.77395 -10.09151 1.000 20.48673 81 ASP A CA 1
ATOM 610 C C . ASP A 1 81 ? -14.61753 -11.98139 -10.26947 1.000 22.66320 81 ASP A C 1
ATOM 611 O O . ASP A 1 81 ? -14.56161 -10.82675 -9.84525 1.000 24.18423 81 ASP A O 1
ATOM 616 N N . ALA A 1 82 ? -13.57512 -12.57566 -10.84682 1.000 20.82628 82 ALA A N 1
ATOM 617 C CA . ALA A 1 82 ? -12.31346 -11.89029 -11.06986 1.000 19.40949 82 ALA A CA 1
ATOM 618 C C . ALA A 1 82 ? -11.99455 -11.69902 -12.54447 1.000 18.93774 82 ALA A C 1
ATOM 619 O O . ALA A 1 82 ? -10.98336 -11.06702 -12.86061 1.000 18.72066 82 ALA A O 1
ATOM 621 N N . GLN A 1 83 ? -12.81893 -12.23706 -13.45351 1.000 18.74227 83 GLN A N 1
ATOM 622 C CA . GLN A 1 83 ? -12.50798 -12.16875 -14.88466 1.000 19.56117 83 GLN A CA 1
ATOM 623 C C . GLN A 1 83 ? -12.57423 -10.74107 -15.40102 1.000 21.36191 83 GLN A C 1
ATOM 624 O O . GLN A 1 83 ? -11.80196 -10.35421 -16.29549 1.000 17.25403 83 GLN A O 1
ATOM 630 N N . ASP A 1 84 ? -13.52759 -9.97586 -14.88834 1.000 19.86855 84 ASP A N 1
ATOM 631 C CA . ASP A 1 84 ? -13.89590 -8.66128 -15.38360 1.000 23.20103 84 ASP A CA 1
ATOM 632 C C . ASP A 1 84 ? -13.69533 -7.65422 -14.24945 1.000 24.15442 84 ASP A C 1
ATOM 633 O O . ASP A 1 84 ? -13.14288 -7.97582 -13.19661 1.000 31.32987 84 ASP A O 1
ATOM 638 N N . GLY A 1 85 ? -14.12052 -6.43082 -14.47320 1.000 28.03123 85 GLY A N 1
ATOM 639 C CA . GLY A 1 85 ? -14.08787 -5.43650 -13.41635 1.000 28.27168 85 GLY A CA 1
ATOM 640 C C . GLY A 1 85 ? -12.72185 -4.80667 -13.21374 1.000 29.12719 85 GLY A C 1
ATOM 641 O O . GLY A 1 85 ? -11.76828 -5.03993 -13.95826 1.000 28.46714 85 GLY A O 1
ATOM 642 N N . GLU A 1 86 ? -12.63792 -4.01438 -12.14606 1.000 29.15643 86 GLU A N 1
ATOM 643 C CA . GLU A 1 86 ? -11.46819 -3.23138 -11.76413 1.000 32.07686 86 GLU A CA 1
ATOM 644 C C . GLU A 1 86 ? -10.50099 -4.07879 -10.94936 1.000 29.70090 86 GLU A C 1
ATOM 645 O O . GLU A 1 86 ? -10.86175 -5.11599 -10.38574 1.000 25.46975 86 GLU A O 1
ATOM 651 N N . LEU A 1 87 ? -9.25669 -3.59875 -10.87499 1.000 27.68822 87 LEU A N 1
ATOM 652 C CA . LEU A 1 87 ? -8.24416 -4.29726 -10.09381 1.000 27.75184 87 LEU A CA 1
ATOM 653 C C . LEU A 1 87 ? -8.67770 -4.46390 -8.64430 1.000 24.74127 87 LEU A C 1
ATOM 654 O O . LEU A 1 87 ? -8.38638 -5.49133 -8.02029 1.000 23.64403 87 LEU A O 1
ATOM 659 N N . PHE A 1 88 ? -9.39304 -3.48073 -8.09637 1.000 26.90506 88 PHE A N 1
ATOM 660 C CA . PHE A 1 88 ? -9.94128 -3.63214 -6.75232 1.000 27.02419 88 PHE A CA 1
ATOM 661 C C . PHE A 1 88 ? -10.79419 -4.89636 -6.64828 1.000 25.83284 88 PHE A C 1
ATOM 662 O O . PHE A 1 88 ? -10.64994 -5.67238 -5.70116 1.000 26.51057 88 PHE A O 1
ATOM 670 N N . ASP A 1 89 ? -11.69476 -5.11826 -7.61112 1.000 25.52098 89 ASP A N 1
ATOM 671 C CA . ASP A 1 89 ? -12.54277 -6.30662 -7.55177 1.000 26.14286 89 ASP A CA 1
ATOM 672 C C . ASP A 1 89 ? -11.72825 -7.58219 -7.75210 1.000 25.95550 89 ASP A C 1
ATOM 673 O O . ASP A 1 89 ? -12.03087 -8.62058 -7.15024 1.000 24.87218 89 ASP A O 1
ATOM 678 N N . TRP A 1 90 ? -10.70253 -7.52339 -8.59969 1.000 22.10240 90 TRP A N 1
ATOM 679 C CA . TRP A 1 90 ? -9.83245 -8.67999 -8.80922 1.000 22.04422 90 TRP A CA 1
ATOM 680 C C . TRP A 1 90 ? -9.17089 -9.10788 -7.49739 1.000 21.48991 90 TRP A C 1
ATOM 681 O O . TRP A 1 90 ? -9.28338 -10.26681 -7.08026 1.000 19.71748 90 TRP A O 1
ATOM 692 N N . LEU A 1 91 ? -8.54572 -8.15913 -6.79168 1.000 20.83950 91 LEU A N 1
ATOM 693 C CA . LEU A 1 91 ? -7.89317 -8.47605 -5.52037 1.000 22.83267 91 LEU A CA 1
ATOM 694 C C . LEU A 1 91 ? -8.89649 -8.93896 -4.46336 1.000 24.89375 91 LEU A C 1
ATOM 695 O O . LEU A 1 91 ? -8.67709 -9.94001 -3.77352 1.000 23.09335 91 LEU A O 1
ATOM 700 N N . ASN A 1 92 ? -10.00056 -8.21712 -4.30450 1.000 24.55501 92 ASN A N 1
ATOM 701 C CA . ASN A 1 92 ? -10.91231 -8.55192 -3.21413 1.000 28.28138 92 ASN A CA 1
ATOM 702 C C . ASN A 1 92 ? -11.68464 -9.84444 -3.44607 1.000 26.41723 92 ASN A C 1
ATOM 703 O O . ASN A 1 92 ? -12.17272 -10.42783 -2.47320 1.000 22.63263 92 ASN A O 1
ATOM 708 N N . ASN A 1 93 ? -11.82415 -10.30092 -4.69089 1.000 23.79701 93 ASN A N 1
ATOM 709 C CA . ASN A 1 93 ? -12.44452 -11.60273 -4.90848 1.000 24.06554 93 ASN A CA 1
ATOM 710 C C . ASN A 1 93 ? -11.44256 -12.75079 -4.90796 1.000 24.48819 93 ASN A C 1
ATOM 711 O O . ASN A 1 93 ? -11.82577 -13.88845 -4.61192 1.000 24.15592 93 ASN A O 1
ATOM 716 N N . LEU A 1 94 ? -10.16784 -12.47965 -5.17118 1.000 18.95193 94 LEU A N 1
ATOM 717 C CA . LEU A 1 94 ? -9.17872 -13.54948 -5.19294 1.000 21.09470 94 LEU A CA 1
ATOM 718 C C . LEU A 1 94 ? -8.51378 -13.76050 -3.83757 1.000 22.14673 94 LEU A C 1
ATOM 719 O O . LEU A 1 94 ? -8.21054 -14.90614 -3.48181 1.000 21.86905 94 LEU A O 1
ATOM 724 N N . TYR A 1 95 ? -8.27412 -12.68916 -3.07143 1.000 20.20548 95 TYR A N 1
ATOM 725 C CA . TYR A 1 95 ? -7.62137 -12.85055 -1.77145 1.000 22.71114 95 TYR A CA 1
ATOM 726 C C . TYR A 1 95 ? -8.32427 -13.85794 -0.87048 1.000 22.78943 95 TYR A C 1
ATOM 727 O O . TYR A 1 95 ? -7.63474 -14.72568 -0.31371 1.000 23.72118 95 TYR A O 1
ATOM 736 N N . PRO A 1 96 ? -9.65280 -13.83357 -0.69780 1.000 23.23486 96 PRO A N 1
ATOM 737 C CA . PRO A 1 96 ? -10.27523 -14.83238 0.19501 1.000 25.69064 96 PRO A CA 1
ATOM 738 C C . PRO A 1 96 ? -10.07792 -16.26547 -0.25896 1.000 23.38396 96 PRO A C 1
ATOM 739 O O . PRO A 1 96 ? -10.04365 -17.17378 0.58087 1.000 25.44536 96 PRO A O 1
ATOM 743 N N . ILE A 1 97 ? -9.95655 -16.49436 -1.56564 1.000 19.95961 97 ILE A N 1
ATOM 744 C CA . ILE A 1 97 ? -9.72643 -17.84510 -2.06979 1.000 22.08372 97 ILE A CA 1
ATOM 745 C C . ILE A 1 97 ? -8.31859 -18.30724 -1.72401 1.000 21.70408 97 ILE A C 1
ATOM 746 O O . ILE A 1 97 ? -8.11203 -19.43507 -1.26748 1.000 21.49274 97 ILE A O 1
ATOM 751 N N . TRP A 1 98 ? -7.32860 -17.44481 -1.96252 1.000 20.71222 98 TRP A N 1
ATOM 752 C CA . TRP A 1 98 ? -5.94031 -17.78977 -1.68953 1.000 22.52436 98 TRP A CA 1
ATOM 753 C C . TRP A 1 98 ? -5.68405 -18.01359 -0.20518 1.000 20.17415 98 TRP A C 1
ATOM 754 O O . TRP A 1 98 ? -4.69580 -18.65586 0.14697 1.000 19.49730 98 TRP A O 1
ATOM 765 N N . ALA A 1 99 ? -6.54342 -17.48805 0.67447 1.000 21.61351 99 ALA A N 1
ATOM 766 C CA . ALA A 1 99 ? -6.39370 -17.74470 2.10638 1.000 22.24829 99 ALA A CA 1
ATOM 767 C C . ALA A 1 99 ? -6.56299 -19.21855 2.46262 1.000 23.29210 99 ALA A C 1
ATOM 768 O O . ALA A 1 99 ? -6.18021 -19.61965 3.56667 1.000 22.89989 99 ALA A O 1
ATOM 770 N N . GLY A 1 100 ? -7.11218 -20.03516 1.56515 1.000 22.16324 100 GLY A N 1
ATOM 771 C CA . GLY A 1 100 ? -7.21239 -21.46031 1.81838 1.000 22.50717 100 GLY A CA 1
ATOM 772 C C . GLY A 1 100 ? -6.07131 -22.32301 1.29851 1.000 23.65889 100 GLY A C 1
ATOM 773 O O . GLY A 1 100 ? -6.16555 -23.55676 1.37117 1.000 21.99360 100 GLY A O 1
ATOM 774 N N . LEU A 1 101 ? -5.01133 -21.71685 0.75324 1.000 20.19165 101 LEU A N 1
ATOM 775 C CA . LEU A 1 101 ? -3.91918 -22.48732 0.15999 1.000 22.42434 101 LEU A CA 1
ATOM 776 C C . LEU A 1 101 ? -3.19683 -23.32589 1.20831 1.000 22.90611 101 LEU A C 1
ATOM 777 O O . LEU A 1 101 ? -2.93541 -22.87139 2.32692 1.000 22.47088 101 LEU A O 1
ATOM 782 N N . THR A 1 102 ? -2.87478 -24.55805 0.83242 1.000 22.09649 102 THR A N 1
ATOM 783 C CA . THR A 1 102 ? -2.15816 -25.52051 1.66413 1.000 22.74433 102 THR A CA 1
ATOM 784 C C . THR A 1 102 ? -0.78743 -25.84600 1.07714 1.000 22.33412 102 THR A C 1
ATOM 785 O O . THR A 1 102 ? -0.55014 -25.63054 -0.11666 1.000 21.71645 102 THR A O 1
ATOM 789 N N . PRO A 1 103 ? 0.15229 -26.35191 1.89889 1.000 22.08235 103 PRO A N 1
ATOM 790 C CA . PRO A 1 103 ? 1.45693 -26.77471 1.35186 1.000 22.53164 103 PRO A CA 1
ATOM 791 C C . PRO A 1 103 ? 1.34360 -27.68549 0.13770 1.000 20.56724 103 PRO A C 1
ATOM 792 O O . PRO A 1 103 ? 2.09333 -27.51080 -0.82857 1.000 20.98129 103 PRO A O 1
ATOM 796 N N . GLU A 1 104 ? 0.42383 -28.65184 0.15685 1.000 22.09018 104 GLU A N 1
ATOM 797 C CA . GLU A 1 104 ? 0.24981 -29.53154 -0.99730 1.000 20.03759 104 GLU A CA 1
ATOM 798 C C . GLU A 1 104 ? -0.14262 -28.73926 -2.23688 1.000 21.56622 104 GLU A C 1
ATOM 799 O O . GLU A 1 104 ? 0.36002 -28.99936 -3.33796 1.000 20.37776 104 GLU A O 1
ATOM 805 N N . MET A 1 105 ? -1.02339 -27.74544 -2.07939 1.000 20.04007 105 MET A N 1
ATOM 806 C CA . MET A 1 105 ? -1.39160 -26.95062 -3.23827 1.000 19.33283 105 MET A CA 1
ATOM 807 C C . MET A 1 105 ? -0.21676 -26.15392 -3.77894 1.000 20.42022 105 MET A C 1
ATOM 808 O O . MET A 1 105 ? -0.11620 -25.95891 -4.99093 1.000 18.57394 105 MET A O 1
ATOM 813 N N . ILE A 1 106 ? 0.67872 -25.67934 -2.90982 1.000 20.49634 106 ILE A N 1
ATOM 814 C CA . ILE A 1 106 ? 1.85213 -24.96509 -3.40396 1.000 17.78216 106 ILE A CA 1
ATOM 815 C C . ILE A 1 106 ? 2.75995 -25.91037 -4.18938 1.000 19.20128 106 ILE A C 1
ATOM 816 O O . ILE A 1 106 ? 3.24243 -25.57119 -5.28014 1.000 18.13335 106 ILE A O 1
ATOM 821 N N A ARG A 1 107 ? 2.98708 -27.10975 -3.64178 0.547 19.81177 107 ARG A N 1
ATOM 822 N N B ARG A 1 107 ? 3.02895 -27.10405 -3.64849 0.453 19.81046 107 ARG A N 1
ATOM 823 C CA A ARG A 1 107 ? 3.83910 -28.11612 -4.27140 0.547 19.50530 107 ARG A CA 1
ATOM 824 C CA B ARG A 1 107 ? 3.88730 -28.04323 -4.37133 0.453 19.49640 107 ARG A CA 1
ATOM 825 C C A ARG A 1 107 ? 3.31170 -28.52455 -5.64659 0.547 19.31757 107 ARG A C 1
ATOM 826 C C B ARG A 1 107 ? 3.29166 -28.39679 -5.72953 0.453 19.27669 107 ARG A C 1
ATOM 827 O O A ARG A 1 107 ? 4.08935 -28.67748 -6.60128 0.547 18.50675 107 ARG A O 1
ATOM 828 O O B ARG A 1 107 ? 3.99229 -28.38065 -6.75160 0.453 18.63967 107 ARG A O 1
ATOM 843 N N . ILE A 1 108 ? 1.99402 -28.72040 -5.76074 1.000 18.58301 108 ILE A N 1
ATOM 844 C CA . ILE A 1 108 ? 1.37827 -29.16138 -7.01579 1.000 16.80525 108 ILE A CA 1
ATOM 845 C C . ILE A 1 108 ? 1.26313 -28.01434 -8.02351 1.000 16.82713 108 ILE A C 1
ATOM 846 O O . ILE A 1 108 ? 1.52888 -28.19350 -9.22225 1.000 16.67149 108 ILE A O 1
ATOM 851 N N . SER A 1 109 ? 0.84194 -26.82939 -7.57372 1.000 15.70210 109 SER A N 1
ATOM 852 C CA . SER A 1 109 ? 0.64347 -25.73324 -8.51950 1.000 16.40227 109 SER A CA 1
ATOM 853 C C . SER A 1 109 ? 1.97533 -25.26658 -9.12033 1.000 17.37242 109 SER A C 1
ATOM 854 O O . SER A 1 109 ? 2.01352 -24.83657 -10.27315 1.000 15.16667 109 SER A O 1
ATOM 857 N N . THR A 1 110 ? 3.07367 -25.36777 -8.36789 1.000 16.33463 110 THR A N 1
ATOM 858 C CA . THR A 1 110 ? 4.39368 -25.10392 -8.94525 1.000 15.11618 110 THR A CA 1
ATOM 859 C C . THR A 1 110 ? 4.67706 -26.04314 -10.10414 1.000 14.76086 110 THR A C 1
ATOM 860 O O . THR A 1 110 ? 5.12037 -25.61192 -11.16905 1.000 15.16202 110 THR A O 1
ATOM 864 N N . GLN A 1 111 ? 4.39337 -27.33478 -9.92911 1.000 17.83891 111 GLN A N 1
ATOM 865 C CA . GLN A 1 111 ? 4.64831 -28.29202 -11.00380 1.000 16.18676 111 GLN A CA 1
ATOM 866 C C . GLN A 1 111 ? 3.75184 -28.02862 -12.21534 1.000 16.71155 111 GLN A C 1
ATOM 867 O O . GLN A 1 111 ? 4.19568 -28.12521 -13.36693 1.000 14.94393 111 GLN A O 1
ATOM 873 N N . THR A 1 112 ? 2.48931 -27.68512 -11.97902 1.000 12.96424 112 THR A N 1
ATOM 874 C CA . THR A 1 112 ? 1.58368 -27.41883 -13.09010 1.000 14.36470 112 THR A CA 1
ATOM 875 C C . THR A 1 112 ? 2.02341 -26.18373 -13.85835 1.000 14.12207 112 THR A C 1
ATOM 876 O O . THR A 1 112 ? 2.13893 -26.20476 -15.08774 1.000 14.96901 112 THR A O 1
ATOM 880 N N . ALA A 1 113 ? 2.27582 -25.08686 -13.14386 1.000 13.41266 113 ALA A N 1
ATOM 881 C CA . ALA A 1 113 ? 2.69248 -23.86675 -13.81829 1.000 13.55088 113 ALA A CA 1
ATOM 882 C C . ALA A 1 113 ? 4.03680 -24.06061 -14.53160 1.000 15.42106 113 ALA A C 1
ATOM 883 O O . ALA A 1 113 ? 4.20898 -23.61970 -15.67707 1.000 13.97629 113 ALA A O 1
ATOM 885 N N . MET A 1 114 ? 4.99695 -24.74590 -13.89407 1.000 17.36379 114 MET A N 1
ATOM 886 C CA . MET A 1 114 ? 6.25013 -24.99078 -14.61137 1.000 16.00053 114 MET A CA 1
ATOM 887 C C . MET A 1 114 ? 6.07650 -25.92274 -15.79780 1.000 15.61479 114 MET A C 1
ATOM 888 O O . MET A 1 114 ? 6.74909 -25.73396 -16.82057 1.000 15.39965 114 MET A O 1
ATOM 893 N N . ALA A 1 115 ? 5.21178 -26.94088 -15.68802 1.000 14.73616 115 ALA A N 1
ATOM 894 C CA . ALA A 1 115 ? 4.98726 -27.81593 -16.83835 1.000 14.59517 115 ALA A CA 1
ATOM 895 C C . ALA A 1 115 ? 4.46606 -27.02161 -18.02464 1.000 14.36608 115 ALA A C 1
ATOM 896 O O . ALA A 1 115 ? 4.89143 -27.24871 -19.16167 1.000 13.80438 115 ALA A O 1
ATOM 898 N N . GLU A 1 116 ? 3.53142 -26.09678 -17.78735 1.000 15.35428 116 GLU A N 1
ATOM 899 C CA . GLU A 1 116 ? 3.03663 -25.28833 -18.89976 1.000 14.78187 116 GLU A CA 1
ATOM 900 C C . GLU A 1 116 ? 4.15826 -24.46879 -19.51887 1.000 15.83893 116 GLU A C 1
ATOM 901 O O . GLU A 1 116 ? 4.27277 -24.38631 -20.75041 1.000 15.57004 116 GLU A O 1
ATOM 907 N N . LEU A 1 117 ? 5.00598 -23.86747 -18.67914 1.000 15.08702 117 LEU A N 1
ATOM 908 C CA . LEU A 1 117 ? 6.13356 -23.08561 -19.18909 1.000 14.58949 117 LEU A CA 1
ATOM 909 C C . LEU A 1 117 ? 7.11256 -23.96210 -19.95866 1.000 15.20346 117 LEU A C 1
ATOM 910 O O . LEU A 1 117 ? 7.59813 -23.57678 -21.02985 1.000 14.36419 117 LEU A O 1
ATOM 915 N N . MET A 1 118 ? 7.41970 -25.14989 -19.42679 1.000 15.36048 118 MET A N 1
ATOM 916 C CA . MET A 1 118 ? 8.40003 -26.00377 -20.08383 1.000 14.09270 118 MET A CA 1
ATOM 917 C C . MET A 1 118 ? 7.91917 -26.46029 -21.45672 1.000 16.02570 118 MET A C 1
ATOM 918 O O . MET A 1 118 ? 8.69255 -26.45878 -22.42220 1.000 13.28020 118 MET A O 1
ATOM 923 N N . LEU A 1 119 ? 6.64504 -26.85865 -21.57033 1.000 14.05083 119 LEU A N 1
ATOM 924 C CA . LEU A 1 119 ? 6.16825 -27.33394 -22.86553 1.000 15.36383 119 LEU A CA 1
ATOM 925 C C . LEU A 1 119 ? 6.05726 -26.21072 -23.88445 1.000 15.63233 119 LEU A C 1
ATOM 926 O O . LEU A 1 119 ? 6.00531 -26.48358 -25.09557 1.000 15.90146 119 LEU A O 1
ATOM 931 N N . SER A 1 120 ? 6.08665 -24.95579 -23.43515 1.000 15.32400 120 SER A N 1
ATOM 932 C CA . SER A 1 120 ? 6.04797 -23.81526 -24.34483 1.000 15.51105 120 SER A CA 1
ATOM 933 C C . SER A 1 120 ? 7.40584 -23.11335 -24.46300 1.000 17.51644 120 SER A C 1
ATOM 934 O O . SER A 1 120 ? 7.46844 -21.94645 -24.87757 1.000 16.24329 120 SER A O 1
ATOM 937 N N . GLY A 1 121 ? 8.49576 -23.80542 -24.10458 1.000 17.00780 121 GLY A N 1
ATOM 938 C CA . GLY A 1 121 ? 9.84419 -23.40261 -24.46680 1.000 17.19166 121 GLY A CA 1
ATOM 939 C C . GLY A 1 121 ? 10.70953 -22.87169 -23.34131 1.000 16.83638 121 GLY A C 1
ATOM 940 O O . GLY A 1 121 ? 11.86026 -22.48238 -23.59939 1.000 16.58021 121 GLY A O 1
ATOM 941 N N . CYS A 1 122 ? 10.20488 -22.84340 -22.11659 1.000 14.85931 122 CYS A N 1
ATOM 942 C CA . CYS A 1 122 ? 10.87242 -22.19381 -21.00069 1.000 14.81558 122 CYS A CA 1
ATOM 943 C C . CYS A 1 122 ? 11.71780 -23.19778 -20.21676 1.000 15.87675 122 CYS A C 1
ATOM 944 O O . CYS A 1 122 ? 11.26107 -24.30436 -19.91030 1.000 17.20862 122 CYS A O 1
ATOM 947 N N . THR A 1 123 ? 12.95241 -22.81836 -19.90048 1.000 14.16383 123 THR A N 1
ATOM 948 C CA . THR A 1 123 ? 13.83834 -23.69633 -19.14991 1.000 14.83890 123 THR A CA 1
ATOM 949 C C . THR A 1 123 ? 14.24825 -23.14998 -17.78885 1.000 16.14695 123 THR A C 1
ATOM 950 O O . THR A 1 123 ? 14.65253 -23.93653 -16.93330 1.000 15.15498 123 THR A O 1
ATOM 954 N N . THR A 1 124 ? 14.13460 -21.84282 -17.55965 1.000 16.99766 124 THR A N 1
ATOM 955 C CA . THR A 1 124 ? 14.36869 -21.21835 -16.26065 1.000 15.71564 124 THR A CA 1
ATOM 956 C C . THR A 1 124 ? 13.17080 -20.33980 -15.93790 1.000 14.75012 124 THR A C 1
ATOM 957 O O . THR A 1 124 ? 12.68120 -19.62302 -16.81220 1.000 15.14409 124 THR A O 1
ATOM 961 N N . SER A 1 125 ? 12.71531 -20.36172 -14.68864 1.000 14.70263 125 SER A N 1
ATOM 962 C CA . SER A 1 125 ? 11.66945 -19.43387 -14.29135 1.000 14.88589 125 SER A CA 1
ATOM 963 C C . SER A 1 125 ? 11.93510 -18.90598 -12.88889 1.000 16.81728 125 SER A C 1
ATOM 964 O O . SER A 1 125 ? 12.45860 -19.61304 -12.02189 1.000 15.25504 125 SER A O 1
ATOM 967 N N . SER A 1 126 ? 11.56966 -17.65175 -12.66928 1.000 13.31733 126 SER A N 1
ATOM 968 C CA . SER A 1 126 ? 11.38797 -17.21503 -11.30517 1.000 14.18496 126 SER A CA 1
ATOM 969 C C . SER A 1 126 ? 9.92755 -17.44172 -10.92264 1.000 15.94316 126 SER A C 1
ATOM 970 O O . SER A 1 126 ? 9.08940 -17.83147 -11.75098 1.000 16.80303 126 SER A O 1
ATOM 973 N N . ASP A 1 127 ? 9.63917 -17.23916 -9.64116 1.000 14.74441 127 ASP A N 1
ATOM 974 C CA . ASP A 1 127 ? 8.27658 -17.22049 -9.13287 1.000 16.42202 127 ASP A CA 1
ATOM 975 C C . ASP A 1 127 ? 8.22192 -16.11472 -8.09354 1.000 19.56570 127 ASP A C 1
ATOM 976 O O . ASP A 1 127 ? 9.25502 -15.64827 -7.59633 1.000 19.56182 127 ASP A O 1
ATOM 981 N N . HIS A 1 128 ? 7.01828 -15.69188 -7.76176 1.000 15.84341 128 HIS A N 1
ATOM 982 C CA . HIS A 1 128 ? 6.85248 -14.63489 -6.77493 1.000 18.28105 128 HIS A CA 1
ATOM 983 C C . HIS A 1 128 ? 5.69432 -15.06210 -5.86667 1.000 18.13666 128 HIS A C 1
ATOM 984 O O . HIS A 1 128 ? 4.57130 -14.59443 -5.96499 1.000 17.90493 128 HIS A O 1
ATOM 991 N N . LEU A 1 129 ? 5.95275 -16.05523 -5.01807 1.000 21.34283 129 LEU A N 1
ATOM 992 C CA . LEU A 1 129 ? 4.98068 -16.47996 -4.01767 1.000 21.50326 129 LEU A CA 1
ATOM 993 C C . LEU A 1 129 ? 4.96809 -15.46322 -2.88020 1.000 21.51938 129 LEU A C 1
ATOM 994 O O . LEU A 1 129 ? 5.99283 -15.25101 -2.22692 1.000 21.96492 129 LEU A O 1
ATOM 999 N N . TYR A 1 130 ? 3.83287 -14.80335 -2.64885 1.000 20.23626 130 TYR A N 1
ATOM 1000 C CA . TYR A 1 130 ? 3.81700 -13.76397 -1.62584 1.000 21.61375 130 TYR A CA 1
ATOM 1001 C C . TYR A 1 130 ? 2.72177 -13.96525 -0.58131 1.000 22.66047 130 TYR A C 1
ATOM 1002 O O . TYR A 1 130 ? 2.51257 -13.08000 0.25216 1.000 24.81194 130 TYR A O 1
ATOM 1011 N N . VAL A 1 131 ? 2.05261 -15.11710 -0.57252 1.000 23.94528 131 VAL A N 1
ATOM 1012 C CA . VAL A 1 131 ? 1.09500 -15.46813 0.46774 1.000 22.28743 131 VAL A CA 1
ATOM 1013 C C . VAL A 1 131 ? 1.55961 -16.76482 1.11591 1.000 24.93482 131 VAL A C 1
ATOM 1014 O O . VAL A 1 131 ? 2.01689 -17.68294 0.42712 1.000 21.33264 131 VAL A O 1
ATOM 1018 N N . TYR A 1 132 ? 1.43835 -16.83899 2.44736 1.000 23.55312 132 TYR A N 1
ATOM 1019 C CA . TYR A 1 132 ? 1.91263 -17.99676 3.21115 1.000 23.19923 132 TYR A CA 1
ATOM 1020 C C . TYR A 1 132 ? 0.88974 -18.44992 4.25409 1.000 23.88229 132 TYR A C 1
ATOM 1021 O O . TYR A 1 132 ? 1.22191 -18.62195 5.42710 1.000 24.50418 132 TYR A O 1
ATOM 1030 N N . PRO A 1 133 ? -0.36569 -18.68263 3.85653 1.000 23.63823 133 PRO A N 1
ATOM 1031 C CA . PRO A 1 133 ? -1.36467 -19.13202 4.83026 1.000 25.20033 133 PRO A CA 1
ATOM 1032 C C . PRO A 1 133 ? -1.17722 -20.60819 5.15912 1.000 25.84715 133 PRO A C 1
ATOM 1033 O O . PRO A 1 133 ? -0.51997 -21.35127 4.42636 1.000 24.59130 133 PRO A O 1
ATOM 1037 N N . ASN A 1 134 ? -1.77405 -21.01599 6.28639 1.000 23.62516 134 ASN A N 1
ATOM 1038 C CA . ASN A 1 134 ? -1.96775 -22.43020 6.63572 1.000 25.87821 134 ASN A CA 1
ATOM 1039 C C . ASN A 1 134 ? -0.66012 -23.22249 6.62794 1.000 26.99465 134 ASN A C 1
ATOM 1040 O O . ASN A 1 134 ? -0.62982 -24.38801 6.22004 1.000 26.01249 134 ASN A O 1
ATOM 1045 N N . GLY A 1 135 ? 0.43181 -22.59214 7.05379 1.000 24.61227 135 GLY A N 1
ATOM 1046 C CA . GLY A 1 135 ? 1.70857 -23.27986 7.10636 1.000 26.76896 135 GLY A CA 1
ATOM 1047 C C . GLY A 1 135 ? 2.43336 -23.44614 5.78458 1.000 23.48066 135 GLY A C 1
ATOM 1048 O O . GLY A 1 135 ? 3.47063 -24.12299 5.75178 1.000 24.79233 135 GLY A O 1
ATOM 1049 N N . CYS A 1 136 ? 1.92621 -22.86803 4.69611 1.000 23.51185 136 CYS A N 1
ATOM 1050 C CA . CYS A 1 136 ? 2.65982 -22.83885 3.43207 1.000 22.87962 136 CYS A CA 1
ATOM 1051 C C . CYS A 1 136 ? 4.03303 -22.19165 3.60382 1.000 23.31077 136 CYS A C 1
ATOM 1052 O O . CYS A 1 136 ? 4.19737 -21.22641 4.35154 1.000 22.53419 136 CYS A O 1
ATOM 1055 N N . ARG A 1 137 ? 5.01630 -22.70140 2.85529 1.000 22.62056 137 ARG A N 1
ATOM 1056 C CA . ARG A 1 137 ? 6.37526 -22.17946 2.88138 1.000 21.23912 137 ARG A CA 1
ATOM 1057 C C . ARG A 1 137 ? 6.95041 -22.18382 1.46525 1.000 21.79245 137 ARG A C 1
ATOM 1058 O O . ARG A 1 137 ? 6.53664 -22.96338 0.60813 1.000 19.81368 137 ARG A O 1
ATOM 1066 N N . LEU A 1 138 ? 7.93287 -21.31226 1.22737 1.000 20.39186 138 LEU A N 1
ATOM 1067 C CA . LEU A 1 138 ? 8.64451 -21.35610 -0.04704 1.000 21.65322 138 LEU A CA 1
ATOM 1068 C C . LEU A 1 138 ? 9.24306 -22.73707 -0.29292 1.000 19.99450 138 LEU A C 1
ATOM 1069 O O . LEU A 1 138 ? 9.40858 -23.14586 -1.44884 1.000 20.03103 138 LEU A O 1
ATOM 1074 N N . ASP A 1 139 ? 9.55594 -23.46705 0.78539 1.000 18.55510 139 ASP A N 1
ATOM 1075 C CA . ASP A 1 139 ? 10.06361 -24.83661 0.68651 1.000 22.40794 139 ASP A CA 1
ATOM 1076 C C . ASP A 1 139 ? 9.14497 -25.71890 -0.14659 1.000 22.61717 139 ASP A C 1
ATOM 1077 O O . ASP A 1 139 ? 9.60386 -26.65260 -0.82017 1.000 21.17326 139 ASP A O 1
ATOM 1082 N N . ASP A 1 140 ? 7.83328 -25.49920 -0.03211 1.000 20.93009 140 ASP A N 1
ATOM 1083 C CA . ASP A 1 140 ? 6.87885 -26.33183 -0.75438 1.000 21.43156 140 ASP A CA 1
ATOM 1084 C C . ASP A 1 140 ? 6.99555 -26.11858 -2.25687 1.000 20.41411 140 ASP A C 1
ATOM 1085 O O . ASP A 1 140 ? 6.89706 -27.06593 -3.04476 1.000 18.78029 140 ASP A O 1
ATOM 1090 N N . SER A 1 141 ? 7.20070 -24.87428 -2.66551 1.000 18.17978 141 SER A N 1
ATOM 1091 C CA . SER A 1 141 ? 7.42018 -24.57483 -4.06695 1.000 18.35953 141 SER A CA 1
ATOM 1092 C C . SER A 1 141 ? 8.73555 -25.17789 -4.54685 1.000 20.81562 141 SER A C 1
ATOM 1093 O O . SER A 1 141 ? 8.81053 -25.75204 -5.64092 1.000 19.86908 141 SER A O 1
ATOM 1096 N N . ILE A 1 142 ? 9.77147 -25.09697 -3.71742 1.000 18.58976 142 ILE A N 1
ATOM 1097 C CA . ILE A 1 142 ? 11.06422 -25.67230 -4.07583 1.000 19.19577 142 ILE A CA 1
ATOM 1098 C C . ILE A 1 142 ? 10.95450 -27.18705 -4.23751 1.000 19.14411 142 ILE A C 1
ATOM 1099 O O . ILE A 1 142 ? 11.52005 -27.76485 -5.16746 1.000 17.61338 142 ILE A O 1
ATOM 1104 N N . ASP A 1 143 ? 10.18494 -27.84437 -3.36900 1.000 19.86154 143 ASP A N 1
ATOM 1105 C CA . ASP A 1 143 ? 9.94901 -29.27984 -3.51938 1.000 21.23769 143 ASP A CA 1
ATOM 1106 C C . ASP A 1 143 ? 9.32130 -29.60763 -4.87607 1.000 22.11251 143 ASP A C 1
ATOM 1107 O O . ASP A 1 143 ? 9.74096 -30.55195 -5.55797 1.000 20.85442 143 ASP A O 1
ATOM 1112 N N . GLY A 1 144 ? 8.29910 -28.84966 -5.28182 1.000 20.13359 144 GLY A N 1
ATOM 1113 C CA . GLY A 1 144 ? 7.68058 -29.10578 -6.57826 1.000 18.69636 144 GLY A CA 1
ATOM 1114 C C . GLY A 1 144 ? 8.63346 -28.85694 -7.73593 1.000 18.95091 144 GLY A C 1
ATOM 1115 O O . GLY A 1 144 ? 8.64908 -29.60622 -8.72105 1.000 17.96377 144 GLY A O 1
ATOM 1116 N N . ALA A 1 145 ? 9.41870 -27.78413 -7.64987 1.000 16.26749 145 ALA A N 1
ATOM 1117 C CA . ALA A 1 145 ? 10.36391 -27.47796 -8.72212 1.000 15.52578 145 ALA A CA 1
ATOM 1118 C C . ALA A 1 145 ? 11.41177 -28.57640 -8.85719 1.000 19.39617 145 ALA A C 1
ATOM 1119 O O . ALA A 1 145 ? 11.88740 -28.86825 -9.96256 1.000 16.64236 145 ALA A O 1
ATOM 1121 N N . ARG A 1 146 ? 11.81198 -29.17363 -7.73529 1.000 18.35014 146 ARG A N 1
ATOM 1122 C CA . ARG A 1 146 ? 12.79760 -30.24922 -7.78831 1.000 20.34743 146 ARG A CA 1
ATOM 1123 C C . ARG A 1 146 ? 12.20404 -31.52162 -8.38510 1.000 21.60330 146 ARG A C 1
ATOM 1124 O O . ARG A 1 146 ? 12.93100 -32.33404 -8.96240 1.000 25.90515 146 ARG A O 1
ATOM 1132 N N . GLU A 1 147 ? 10.88886 -31.70886 -8.27024 1.000 21.49568 147 GLU A N 1
ATOM 1133 C CA . GLU A 1 147 ? 10.25976 -32.85571 -8.91441 1.000 19.98650 147 GLU A CA 1
ATOM 1134 C C . GLU A 1 147 ? 10.31897 -32.74411 -10.43270 1.000 22.58254 147 GLU A C 1
ATOM 1135 O O . GLU A 1 147 ? 10.41990 -33.76364 -11.13122 1.000 24.75222 147 GLU A O 1
ATOM 1141 N N . ILE A 1 148 ? 10.21672 -31.52071 -10.96401 1.000 17.86233 148 ILE A N 1
ATOM 1142 C CA . ILE A 1 148 ? 9.98027 -31.34107 -12.39595 1.000 17.91281 148 ILE A CA 1
ATOM 1143 C C . ILE A 1 148 ? 11.25958 -30.99310 -13.16005 1.000 17.33411 148 ILE A C 1
ATOM 1144 O O . ILE A 1 148 ? 11.29140 -31.15985 -14.39022 1.000 17.43012 148 ILE A O 1
ATOM 1149 N N . GLY A 1 149 ? 12.32059 -30.56075 -12.46886 1.000 17.27603 149 GLY A N 1
ATOM 1150 C CA . GLY A 1 149 ? 13.61452 -30.36109 -13.08432 1.000 16.87963 149 GLY A CA 1
ATOM 1151 C C . GLY A 1 149 ? 13.83650 -29.02095 -13.75456 1.000 17.58815 149 GLY A C 1
ATOM 1152 O O . GLY A 1 149 ? 14.70364 -28.92450 -14.62852 1.000 17.65271 149 GLY A O 1
ATOM 1153 N N . MET A 1 150 ? 13.07357 -27.98951 -13.39997 1.000 17.31597 150 MET A N 1
ATOM 1154 C CA . MET A 1 150 ? 13.21803 -26.66392 -13.99721 1.000 17.06864 150 MET A CA 1
ATOM 1155 C C . MET A 1 150 ? 14.21147 -25.83041 -13.20180 1.000 17.94671 150 MET A C 1
ATOM 1156 O O . MET A 1 150 ? 14.26661 -25.92908 -11.97612 1.000 18.44778 150 MET A O 1
ATOM 1161 N N . ARG A 1 151 ? 15.01134 -25.02699 -13.90788 1.000 15.18088 151 ARG A N 1
ATOM 1162 C CA . ARG A 1 151 ? 15.95437 -24.13116 -13.23565 1.000 16.87575 151 ARG A CA 1
ATOM 1163 C C . ARG A 1 151 ? 15.17454 -22.98268 -12.60091 1.000 15.87706 151 ARG A C 1
ATOM 1164 O O . ARG A 1 151 ? 14.36544 -22.34087 -13.27546 1.000 16.62836 151 ARG A O 1
ATOM 1172 N N . PHE A 1 152 ? 15.39723 -22.72788 -11.30571 1.000 15.27561 152 PHE A N 1
ATOM 1173 C CA . PHE A 1 152 ? 14.40057 -22.02632 -10.48341 1.000 16.60297 152 PHE A CA 1
ATOM 1174 C C . PHE A 1 152 ? 15.01230 -20.87243 -9.69222 1.000 17.84078 152 PHE A C 1
ATOM 1175 O O . PHE A 1 152 ? 16.00750 -21.06183 -8.97881 1.000 17.45986 152 PHE A O 1
ATOM 1183 N N . HIS A 1 153 ? 14.42185 -19.67834 -9.82118 1.000 15.64252 153 HIS A N 1
ATOM 1184 C CA . HIS A 1 153 ? 14.70541 -18.54081 -8.94076 1.000 17.17915 153 HIS A CA 1
ATOM 1185 C C . HIS A 1 153 ? 13.47384 -18.29479 -8.07103 1.000 18.17407 153 HIS A C 1
ATOM 1186 O O . HIS A 1 153 ? 12.51174 -17.65321 -8.50586 1.000 17.14530 153 HIS A O 1
ATOM 1193 N N . ALA A 1 154 ? 13.51636 -18.80655 -6.84537 1.000 18.34602 154 ALA A N 1
ATOM 1194 C CA . ALA A 1 154 ? 12.40623 -18.72705 -5.90227 1.000 18.69173 154 ALA A CA 1
ATOM 1195 C C . ALA A 1 154 ? 12.50590 -17.42604 -5.11840 1.000 18.90921 154 ALA A C 1
ATOM 1196 O O . ALA A 1 154 ? 13.50081 -17.20325 -4.41880 1.000 18.93093 154 ALA A O 1
ATOM 1198 N N . CYS A 1 155 ? 11.47642 -16.57364 -5.20928 1.000 19.09876 155 CYS A N 1
ATOM 1199 C CA . CYS A 1 155 ? 11.44875 -15.32896 -4.44503 1.000 20.11235 155 CYS A CA 1
ATOM 1200 C C . CYS A 1 155 ? 10.66349 -15.53927 -3.16634 1.000 18.52182 155 CYS A C 1
ATOM 1201 O O . CYS A 1 155 ? 9.57027 -16.10750 -3.19903 1.000 22.82542 155 CYS A O 1
ATOM 1204 N N . ARG A 1 156 ? 11.22698 -15.10181 -2.04023 1.000 22.92649 156 ARG A N 1
ATOM 1205 C CA . ARG A 1 156 ? 10.44976 -14.98592 -0.80840 1.000 20.42337 156 ARG A CA 1
ATOM 1206 C C . ARG A 1 156 ? 9.65651 -13.68862 -0.92008 1.000 21.16118 156 ARG A C 1
ATOM 1207 O O . ARG A 1 156 ? 10.10724 -12.61072 -0.52271 1.000 18.71478 156 ARG A O 1
ATOM 1215 N N . GLY A 1 157 ? 8.48503 -13.77937 -1.54191 1.000 19.93146 157 GLY A N 1
ATOM 1216 C CA . GLY A 1 157 ? 7.58520 -12.64801 -1.54984 1.000 18.25167 157 GLY A CA 1
ATOM 1217 C C . GLY A 1 157 ? 7.00940 -12.39085 -0.17130 1.000 23.50720 157 GLY A C 1
ATOM 1218 O O . GLY A 1 157 ? 6.98321 -13.27018 0.69427 1.000 22.11649 157 GLY A O 1
ATOM 1219 N N . SER A 1 158 ? 6.52877 -11.16335 0.04859 1.000 22.59375 158 SER A N 1
ATOM 1220 C CA . SER A 1 158 ? 6.00340 -10.84943 1.37268 1.000 25.79940 158 SER A CA 1
ATOM 1221 C C . SER A 1 158 ? 5.03209 -9.67748 1.30963 1.000 27.42905 158 SER A C 1
ATOM 1222 O O . SER A 1 158 ? 5.10986 -8.82548 0.41452 1.000 26.41906 158 SER A O 1
ATOM 1225 N N . MET A 1 159 ? 4.11170 -9.66464 2.27943 1.000 25.08281 159 MET A N 1
ATOM 1226 C CA . MET A 1 159 ? 3.20133 -8.55772 2.54014 1.000 28.22439 159 MET A CA 1
ATOM 1227 C C . MET A 1 159 ? 3.05384 -8.39962 4.03977 1.000 26.90063 159 MET A C 1
ATOM 1228 O O . MET A 1 159 ? 2.97694 -9.40018 4.75616 1.000 31.93789 159 MET A O 1
ATOM 1233 N N . SER A 1 160 ? 2.98877 -7.14913 4.51708 1.000 28.13877 160 SER A N 1
ATOM 1234 C CA . SER A 1 160 ? 2.74564 -6.90145 5.93438 1.000 30.30032 160 SER A CA 1
ATOM 1235 C C . SER A 1 160 ? 1.62018 -5.91437 6.22406 1.000 35.02044 160 SER A C 1
ATOM 1236 O O . SER A 1 160 ? 1.22568 -5.79377 7.38730 1.000 32.34215 160 SER A O 1
ATOM 1239 N N . VAL A 1 161 ? 1.09283 -5.21599 5.22453 1.000 34.66810 161 VAL A N 1
ATOM 1240 C CA . VAL A 1 161 ? 0.09069 -4.17072 5.42681 1.000 36.76429 161 VAL A CA 1
ATOM 1241 C C . VAL A 1 161 ? -1.25629 -4.76367 5.02534 1.000 39.09659 161 VAL A C 1
ATOM 1242 O O . VAL A 1 161 ? -1.59626 -4.80520 3.84112 1.000 39.59065 161 VAL A O 1
ATOM 1246 N N . GLY A 1 162 ? -2.02178 -5.23948 6.00747 1.000 40.00261 162 GLY A N 1
ATOM 1247 C CA . GLY A 1 162 ? -3.29293 -5.89216 5.76936 1.000 39.95395 162 GLY A CA 1
ATOM 1248 C C . GLY A 1 162 ? -4.50458 -5.01660 6.04608 1.000 47.10431 162 GLY A C 1
ATOM 1249 O O . GLY A 1 162 ? -4.41309 -3.78929 6.16739 1.000 46.06906 162 GLY A O 1
ATOM 1250 N N . ARG A 1 163 ? -5.66504 -5.67359 6.14987 1.000 45.58614 163 ARG A N 1
ATOM 1251 C CA . ARG A 1 163 ? -6.93394 -4.96137 6.30168 1.000 52.00032 163 ARG A CA 1
ATOM 1252 C C . ARG A 1 163 ? -6.94235 -4.08941 7.54970 1.000 54.07974 163 ARG A C 1
ATOM 1253 O O . ARG A 1 163 ? -7.18190 -2.87648 7.47643 1.000 49.45393 163 ARG A O 1
ATOM 1261 N N . SER A 1 164 ? -6.63833 -4.69141 8.70200 1.000 55.41528 164 SER A N 1
ATOM 1262 C CA . SER A 1 164 ? -6.61136 -3.97081 9.96921 1.000 50.51971 164 SER A CA 1
ATOM 1263 C C . SER A 1 164 ? -5.65650 -2.78716 9.94298 1.000 52.49909 164 SER A C 1
ATOM 1264 O O . SER A 1 164 ? -5.81771 -1.85970 10.74276 1.000 52.37417 164 SER A O 1
ATOM 1267 N N . LYS A 1 165 ? -4.65745 -2.80338 9.05562 1.000 52.90700 165 LYS A N 1
ATOM 1268 C CA . LYS A 1 165 ? -3.67311 -1.73133 8.96085 1.000 55.06896 165 LYS A CA 1
ATOM 1269 C C . LYS A 1 165 ? -3.88490 -0.84541 7.73684 1.000 47.58828 165 LYS A C 1
ATOM 1270 O O . LYS A 1 165 ? -2.97729 -0.10311 7.35317 1.000 52.14033 165 LYS A O 1
ATOM 1272 N N . GLY A 1 166 ? -5.06279 -0.89924 7.12375 1.000 50.28604 166 GLY A N 1
ATOM 1273 C CA . GLY A 1 166 ? -5.39513 -0.02311 6.01482 1.000 49.25046 166 GLY A CA 1
ATOM 1274 C C . GLY A 1 166 ? -5.04084 -0.53300 4.63390 1.000 54.10392 166 GLY A C 1
ATOM 1275 O O . GLY A 1 166 ? -5.10189 0.24364 3.66939 1.000 53.45742 166 GLY A O 1
ATOM 1276 N N . GLY A 1 167 ? -4.67877 -1.81061 4.49958 1.000 50.23573 167 GLY A N 1
ATOM 1277 C CA . GLY A 1 167 ? -4.42392 -2.40845 3.20863 1.000 48.68028 167 GLY A CA 1
ATOM 1278 C C . GLY A 1 167 ? -5.59882 -3.24260 2.71382 1.000 45.74704 167 GLY A C 1
ATOM 1279 O O . GLY A 1 167 ? -6.60408 -3.43611 3.39465 1.000 47.38172 167 GLY A O 1
ATOM 1280 N N . LEU A 1 168 ? -5.44976 -3.73685 1.48454 1.000 47.10026 168 LEU A N 1
ATOM 1281 C CA . LEU A 1 168 ? -6.46493 -4.56825 0.83888 1.000 43.07498 168 LEU A CA 1
ATOM 1282 C C . LEU A 1 168 ? -6.41682 -6.04686 1.23458 1.000 40.34820 168 LEU A C 1
ATOM 1283 O O . LEU A 1 168 ? -7.48541 -6.65455 1.38793 1.000 38.46356 168 LEU A O 1
ATOM 1288 N N . PRO A 1 169 ? -5.25294 -6.69158 1.34967 1.000 37.83867 169 PRO A N 1
ATOM 1289 C CA . PRO A 1 169 ? -5.25337 -8.09702 1.75239 1.000 35.29386 169 PRO A CA 1
ATOM 1290 C C . PRO A 1 169 ? -5.82984 -8.25879 3.13540 1.000 37.22032 169 PRO A C 1
ATOM 1291 O O . PRO A 1 169 ? -5.70091 -7.35621 3.98764 1.000 39.63979 169 PRO A O 1
ATOM 1295 N N . PRO A 1 170 ? -6.51463 -9.36674 3.40577 1.000 33.77680 170 PRO A N 1
ATOM 1296 C CA . PRO A 1 170 ? -6.89596 -9.69568 4.78899 1.000 40.94631 170 PRO A CA 1
ATOM 1297 C C . PRO A 1 170 ? -5.67869 -9.98028 5.66134 1.000 43.24686 170 PRO A C 1
ATOM 1298 O O . PRO A 1 170 ? -4.59897 -10.32790 5.17557 1.000 38.03098 170 PRO A O 1
ATOM 1302 N N . ASP A 1 171 ? -5.86244 -9.81799 6.97985 1.000 41.91319 171 ASP A N 1
ATOM 1303 C CA . ASP A 1 171 ? -4.73288 -9.99592 7.89483 1.000 43.40058 171 ASP A CA 1
ATOM 1304 C C . ASP A 1 171 ? -4.17198 -11.40805 7.83177 1.000 42.63691 171 ASP A C 1
ATOM 1305 O O . ASP A 1 171 ? -2.95703 -11.60035 7.94992 1.000 44.61190 171 ASP A O 1
ATOM 1310 N N . GLU A 1 172 ? -5.02732 -12.41026 7.62264 1.000 39.16502 172 GLU A N 1
ATOM 1311 C CA . GLU A 1 172 ? -4.51775 -13.77600 7.58357 1.000 43.90104 172 GLU A CA 1
ATOM 1312 C C . GLU A 1 172 ? -3.55833 -14.00885 6.42176 1.000 42.86515 172 GLU A C 1
ATOM 1313 O O . GLU A 1 172 ? -2.92596 -15.07160 6.35838 1.000 40.34338 172 GLU A O 1
ATOM 1319 N N . LEU A 1 173 ? -3.42493 -13.04538 5.51110 1.000 36.65538 173 LEU A N 1
ATOM 1320 C CA . LEU A 1 173 ? -2.51964 -13.16854 4.38172 1.000 37.83091 173 LEU A CA 1
ATOM 1321 C C . LEU A 1 173 ? -1.31194 -12.24151 4.47910 1.000 35.88805 173 LEU A C 1
ATOM 1322 O O . LEU A 1 173 ? -0.51797 -12.17432 3.53397 1.000 36.58244 173 LEU A O 1
ATOM 1327 N N . VAL A 1 174 ? -1.13665 -11.53549 5.59141 1.000 36.48639 174 VAL A N 1
ATOM 1328 C CA . VAL A 1 174 ? 0.04746 -10.70656 5.75695 1.000 34.76632 174 VAL A CA 1
ATOM 1329 C C . VAL A 1 174 ? 0.82562 -11.24072 6.95078 1.000 33.58571 174 VAL A C 1
ATOM 1330 O O . VAL A 1 174 ? 0.31820 -12.01590 7.76558 1.000 33.51555 174 VAL A O 1
ATOM 1334 N N . GLU A 1 175 ? 2.08130 -10.82753 7.04289 1.000 32.40450 175 GLU A N 1
ATOM 1335 C CA . GLU A 1 175 ? 2.96160 -11.36522 8.06329 1.000 30.95627 175 GLU A CA 1
ATOM 1336 C C . GLU A 1 175 ? 3.62771 -10.24027 8.83009 1.000 33.46801 175 GLU A C 1
ATOM 1337 O O . GLU A 1 175 ? 3.71182 -9.10008 8.36179 1.000 29.25858 175 GLU A O 1
ATOM 1343 N N . ASN A 1 176 ? 4.10291 -10.59787 10.02232 1.000 30.78242 176 ASN A N 1
ATOM 1344 C CA . ASN A 1 176 ? 4.93660 -9.71188 10.81841 1.000 35.60506 176 ASN A CA 1
ATOM 1345 C C . ASN A 1 176 ? 6.28960 -9.54342 10.12601 1.000 32.21781 176 ASN A C 1
ATOM 1346 O O . ASN A 1 176 ? 6.83708 -10.49096 9.55653 1.000 29.11696 176 ASN A O 1
ATOM 1351 N N . GLU A 1 177 ? 6.81443 -8.31562 10.14680 1.000 30.70572 177 GLU A N 1
ATOM 1352 C CA . GLU A 1 177 ? 7.98470 -7.99600 9.33054 1.000 33.37052 177 GLU A CA 1
ATOM 1353 C C . GLU A 1 177 ? 9.25807 -8.64700 9.85960 1.000 33.38896 177 GLU A C 1
ATOM 1354 O O . GLU A 1 177 ? 10.14810 -8.99329 9.07089 1.000 31.29488 177 GLU A O 1
ATOM 1360 N N . GLN A 1 178 ? 9.37302 -8.82114 11.17664 1.000 33.05623 178 GLN A N 1
ATOM 1361 C CA . GLN A 1 178 ? 10.54564 -9.51257 11.70807 1.000 34.54235 178 GLN A CA 1
ATOM 1362 C C . GLN A 1 178 ? 10.52732 -10.98757 11.31838 1.000 33.09008 178 GLN A C 1
ATOM 1363 O O . GLN A 1 178 ? 11.56550 -11.55659 10.96102 1.000 28.19526 178 GLN A O 1
ATOM 1369 N N . ALA A 1 179 ? 9.34725 -11.61131 11.34374 1.000 31.93938 179 ALA A N 1
ATOM 1370 C CA . ALA A 1 179 ? 9.22268 -12.99116 10.89098 1.000 29.95876 179 ALA A CA 1
ATOM 1371 C C . ALA A 1 179 ? 9.57171 -13.12333 9.40733 1.000 29.66806 179 ALA A C 1
ATOM 1372 O O . ALA A 1 179 ? 10.16878 -14.12416 8.98876 1.000 28.79838 179 ALA A O 1
ATOM 1374 N N . ILE A 1 180 ? 9.21501 -12.12161 8.59500 1.000 28.92453 180 ILE A N 1
ATOM 1375 C CA . ILE A 1 180 ? 9.55425 -12.15536 7.16872 1.000 28.98673 180 ILE A CA 1
ATOM 1376 C C . ILE A 1 180 ? 11.06802 -12.15960 6.96950 1.000 27.86891 180 ILE A C 1
ATOM 1377 O O . ILE A 1 180 ? 11.60430 -12.92625 6.15711 1.000 24.26886 180 ILE A O 1
ATOM 1382 N N . LEU A 1 181 ? 11.77610 -11.26478 7.66693 1.000 28.18382 181 LEU A N 1
ATOM 1383 C CA . LEU A 1 181 ? 13.23164 -11.20967 7.52048 1.000 25.77912 181 LEU A CA 1
ATOM 1384 C C . LEU A 1 181 ? 13.88261 -12.49752 8.01309 1.000 28.60462 181 LEU A C 1
ATOM 1385 O O . LEU A 1 181 ? 14.81450 -13.02061 7.38026 1.000 27.52546 181 LEU A O 1
ATOM 1390 N N . GLU A 1 182 ? 13.39856 -13.02743 9.13855 1.000 26.95808 182 GLU A N 1
ATOM 1391 C CA . GLU A 1 182 ? 13.94398 -14.27441 9.66924 1.000 28.38479 182 GLU A CA 1
ATOM 1392 C C . GLU A 1 182 ? 13.75552 -15.42568 8.68707 1.000 25.72497 182 GLU A C 1
ATOM 1393 O O . GLU A 1 182 ? 14.69070 -16.19775 8.42777 1.000 26.24835 182 GLU A O 1
ATOM 1399 N N . ASP A 1 183 ? 12.56472 -15.54117 8.10209 1.000 25.02402 183 ASP A N 1
ATOM 1400 C CA . ASP A 1 183 ? 12.34169 -16.62045 7.14973 1.000 27.00606 183 ASP A CA 1
ATOM 1401 C C . ASP A 1 183 ? 13.14462 -16.39336 5.86675 1.000 26.28837 183 ASP A C 1
ATOM 1402 O O . ASP A 1 183 ? 13.63733 -17.35368 5.26427 1.000 23.82155 183 ASP A O 1
ATOM 1407 N N . SER A 1 184 ? 13.29147 -15.12853 5.44049 1.000 25.17647 184 SER A N 1
ATOM 1408 C CA . SER A 1 184 ? 14.12303 -14.81294 4.27636 1.000 25.49046 184 SER A CA 1
ATOM 1409 C C . SER A 1 184 ? 15.56139 -15.28664 4.46906 1.000 21.03141 184 SER A C 1
ATOM 1410 O O . SER A 1 184 ? 16.16380 -15.87189 3.55668 1.000 20.07456 184 SER A O 1
ATOM 1413 N N . LEU A 1 185 ? 16.12703 -15.03611 5.64394 1.000 23.04344 185 LEU A N 1
ATOM 1414 C CA . LEU A 1 185 ? 17.50701 -15.44240 5.89121 1.000 27.24502 185 LEU A CA 1
ATOM 1415 C C . LEU A 1 185 ? 17.61923 -16.96124 5.95004 1.000 26.11849 185 LEU A C 1
ATOM 1416 O O . LEU A 1 185 ? 18.59012 -17.54096 5.43393 1.000 23.69639 185 LEU A O 1
ATOM 1421 N N . ARG A 1 186 ? 16.62387 -17.62278 6.56014 1.000 23.27316 186 ARG A N 1
ATOM 1422 C CA . ARG A 1 186 ? 16.61990 -19.08518 6.60589 1.000 23.03270 186 ARG A CA 1
ATOM 1423 C C . ARG A 1 186 ? 16.63236 -19.68534 5.20384 1.000 23.24000 186 ARG A C 1
ATOM 1424 O O . ARG A 1 186 ? 17.37878 -20.64102 4.93218 1.000 21.35506 186 ARG A O 1
ATOM 1432 N N . LEU A 1 187 ? 15.80036 -19.14085 4.30724 1.000 22.16125 187 LEU A N 1
ATOM 1433 C CA . LEU A 1 187 ? 15.69007 -19.65935 2.94726 1.000 21.47458 187 LEU A CA 1
ATOM 1434 C C . LEU A 1 187 ? 16.99196 -19.45988 2.17377 1.000 22.13507 187 LEU A C 1
ATOM 1435 O O . LEU A 1 187 ? 17.43527 -20.36830 1.45940 1.000 20.09529 187 LEU A O 1
ATOM 1440 N N . ILE A 1 188 ? 17.61324 -18.28087 2.30071 1.000 18.83514 188 ILE A N 1
ATOM 1441 C CA . ILE A 1 188 ? 18.90994 -18.04599 1.65439 1.000 20.05139 188 ILE A CA 1
ATOM 1442 C C . ILE A 1 188 ? 19.93982 -19.06267 2.13827 1.000 21.21741 188 ILE A C 1
ATOM 1443 O O . ILE A 1 188 ? 20.61517 -19.71428 1.33035 1.000 21.24487 188 ILE A O 1
ATOM 1448 N N . HIS A 1 189 ? 20.08070 -19.20818 3.46572 1.000 20.15043 189 HIS A N 1
ATOM 1449 C CA . HIS A 1 189 ? 21.07707 -20.12509 4.02081 1.000 24.07793 189 HIS A CA 1
ATOM 1450 C C . HIS A 1 189 ? 20.81778 -21.57061 3.61435 1.000 24.04223 189 HIS A C 1
ATOM 1451 O O . HIS A 1 189 ? 21.76273 -22.34778 3.42737 1.000 24.23687 189 HIS A O 1
ATOM 1458 N N . SER A 1 190 ? 19.54520 -21.97162 3.54224 1.000 21.90094 190 SER A N 1
ATOM 1459 C CA . SER A 1 190 ? 19.21533 -23.37322 3.29852 1.000 21.47400 190 SER A CA 1
ATOM 1460 C C . SER A 1 190 ? 19.25962 -23.75503 1.82599 1.000 20.67488 190 SER A C 1
ATOM 1461 O O . SER A 1 190 ? 19.53056 -24.91878 1.51573 1.000 22.38685 190 SER A O 1
ATOM 1464 N N . TYR A 1 191 ? 19.01273 -22.81045 0.90895 1.000 18.19823 191 TYR A N 1
ATOM 1465 C CA . TYR A 1 191 ? 18.69544 -23.14992 -0.47650 1.000 19.86738 191 TYR A CA 1
ATOM 1466 C C . TYR A 1 191 ? 19.47263 -22.38796 -1.53386 1.000 20.91283 191 TYR A C 1
ATOM 1467 O O . TYR A 1 191 ? 19.52786 -22.86333 -2.67049 1.000 21.33767 191 TYR A O 1
ATOM 1476 N N . HIS A 1 192 ? 19.99896 -21.20344 -1.24550 1.000 21.44035 192 HIS A N 1
ATOM 1477 C CA . HIS A 1 192 ? 20.58018 -20.40533 -2.31534 1.000 20.09113 192 HIS A CA 1
ATOM 1478 C C . HIS A 1 192 ? 21.91689 -21.01055 -2.72051 1.000 19.44798 192 HIS A C 1
ATOM 1479 O O . HIS A 1 192 ? 22.83424 -21.10451 -1.90310 1.000 21.27359 192 HIS A O 1
ATOM 1486 N N . ASP A 1 193 ? 22.00895 -21.44728 -3.96681 1.000 19.48867 193 ASP A N 1
ATOM 1487 C CA . ASP A 1 193 ? 23.22470 -22.03264 -4.51261 1.000 22.12663 193 ASP A CA 1
ATOM 1488 C C . ASP A 1 193 ? 23.79536 -20.99897 -5.47406 1.000 23.03487 193 ASP A C 1
ATOM 1489 O O . ASP A 1 193 ? 23.22652 -20.75688 -6.54372 1.000 19.29873 193 ASP A O 1
ATOM 1494 N N . ALA A 1 194 ? 24.90837 -20.38032 -5.08145 1.000 22.27235 194 ALA A N 1
ATOM 1495 C CA . ALA A 1 194 ? 25.49980 -19.29626 -5.85284 1.000 23.29615 194 ALA A CA 1
ATOM 1496 C C . ALA A 1 194 ? 26.45806 -19.78304 -6.93488 1.000 24.86515 194 ALA A C 1
ATOM 1497 O O . ALA A 1 194 ? 27.04615 -18.95713 -7.64012 1.000 26.08280 194 ALA A O 1
ATOM 1499 N N . GLN A 1 195 ? 26.63646 -21.08811 -7.08550 1.000 26.19488 195 GLN A N 1
ATOM 1500 C CA . GLN A 1 195 ? 27.64873 -21.59534 -8.00167 1.000 27.83236 195 GLN A CA 1
ATOM 1501 C C . GLN A 1 195 ? 27.14666 -21.60496 -9.44579 1.000 25.52111 195 GLN A C 1
ATOM 1502 O O . GLN A 1 195 ? 25.94558 -21.56942 -9.71695 1.000 21.33622 195 GLN A O 1
ATOM 1508 N N . ARG A 1 196 ? 28.09951 -21.66661 -10.38120 1.000 24.53067 196 ARG A N 1
ATOM 1509 C CA . ARG A 1 196 ? 27.75850 -21.76403 -11.79697 1.000 22.35440 196 ARG A CA 1
ATOM 1510 C C . ARG A 1 196 ? 26.87591 -22.98594 -12.04522 1.000 20.36145 196 ARG A C 1
ATOM 1511 O O . ARG A 1 196 ? 27.06332 -24.03605 -11.42757 1.000 18.97993 196 ARG A O 1
ATOM 1519 N N . TYR A 1 197 ? 25.89999 -22.83201 -12.94417 1.000 17.43282 197 TYR A N 1
ATOM 1520 C CA . TYR A 1 197 ? 24.90738 -23.85028 -13.30326 1.000 20.52284 197 TYR A CA 1
ATOM 1521 C C . TYR A 1 197 ? 23.94926 -24.18231 -12.16587 1.000 18.70908 197 TYR A C 1
ATOM 1522 O O . TYR A 1 197 ? 23.29963 -25.23283 -12.18815 1.000 17.75739 197 TYR A O 1
ATOM 1531 N N . SER A 1 198 ? 23.86845 -23.32220 -11.16366 1.000 20.60656 198 SER A N 1
ATOM 1532 C CA . SER A 1 198 ? 22.89170 -23.49232 -10.09309 1.000 19.52377 198 SER A CA 1
ATOM 1533 C C . SER A 1 198 ? 21.48250 -23.70131 -10.62645 1.000 17.35402 198 SER A C 1
ATOM 1534 O O . SER A 1 198 ? 21.00258 -22.94615 -11.47770 1.000 16.26016 198 SER A O 1
ATOM 1537 N N . MET A 1 199 ? 20.80397 -24.69737 -10.05881 1.000 18.27455 199 MET A N 1
ATOM 1538 C CA . MET A 1 199 ? 19.39116 -24.98498 -10.29293 1.000 16.41228 199 MET A CA 1
ATOM 1539 C C . MET A 1 199 ? 18.45853 -24.28661 -9.32203 1.000 16.87471 199 MET A C 1
ATOM 1540 O O . MET A 1 199 ? 17.23597 -24.35426 -9.51366 1.000 17.33703 199 MET A O 1
ATOM 1545 N N . LEU A 1 200 ? 18.98485 -23.60569 -8.30592 1.000 17.97421 200 LEU A N 1
ATOM 1546 C CA . LEU A 1 200 ? 18.11525 -22.96417 -7.31877 1.000 16.35255 200 LEU A CA 1
ATOM 1547 C C . LEU A 1 200 ? 18.78865 -21.72810 -6.75550 1.000 18.93069 200 LEU A C 1
ATOM 1548 O O . LEU A 1 200 ? 19.86581 -21.82520 -6.14223 1.000 19.40186 200 LEU A O 1
ATOM 1553 N N . ARG A 1 201 ? 18.14771 -20.57621 -6.94742 1.000 17.35469 201 ARG A N 1
ATOM 1554 C CA . ARG A 1 201 ? 18.59006 -19.33561 -6.33147 1.000 20.06734 201 ARG A CA 1
ATOM 1555 C C . ARG A 1 201 ? 17.40646 -18.65161 -5.66817 1.000 20.39386 201 ARG A C 1
ATOM 1556 O O . ARG A 1 201 ? 16.25403 -18.83348 -6.07062 1.000 18.80409 201 ARG A O 1
ATOM 1564 N N . ILE A 1 202 ? 17.71378 -17.89616 -4.62521 1.000 17.82316 202 ILE A N 1
ATOM 1565 C CA . ILE A 1 202 ? 16.71880 -17.20492 -3.81753 1.000 20.13658 202 ILE A CA 1
ATOM 1566 C C . ILE A 1 202 ? 16.83725 -15.71157 -4.07703 1.000 17.99806 202 ILE A C 1
ATOM 1567 O O . ILE A 1 202 ? 17.94673 -15.17848 -4.19675 1.000 20.61020 202 ILE A O 1
ATOM 1572 N N . ALA A 1 203 ? 15.69619 -15.04449 -4.20162 1.000 20.94550 203 ALA A N 1
ATOM 1573 C CA . ALA A 1 203 ? 15.63182 -13.58969 -4.18543 1.000 21.47734 203 ALA A CA 1
ATOM 1574 C C . ALA A 1 203 ? 14.58144 -13.15815 -3.15940 1.000 22.24404 203 ALA A C 1
ATOM 1575 O O . ALA A 1 203 ? 13.72044 -13.94578 -2.76440 1.000 18.89424 203 ALA A O 1
ATOM 1577 N N . LEU A 1 204 ? 14.68427 -11.91123 -2.69487 1.000 20.08235 204 LEU A N 1
ATOM 1578 C CA . LEU A 1 204 ? 13.76874 -11.35521 -1.69882 1.000 21.08435 204 LEU A CA 1
ATOM 1579 C C . LEU A 1 204 ? 12.83951 -10.37028 -2.39654 1.000 20.92873 204 LEU A C 1
ATOM 1580 O O . LEU A 1 204 ? 13.28894 -9.58639 -3.23799 1.000 18.93298 204 LEU A O 1
ATOM 1585 N N . ALA A 1 205 ? 11.53241 -10.42623 -2.09368 1.000 20.00672 205 ALA A N 1
ATOM 1586 C CA . ALA A 1 205 ? 10.53407 -9.81966 -2.97641 1.000 19.84380 205 ALA A CA 1
ATOM 1587 C C . ALA A 1 205 ? 9.26518 -9.38015 -2.24824 1.000 20.62388 205 ALA A C 1
ATOM 1588 O O . ALA A 1 205 ? 8.18921 -9.93812 -2.47441 1.000 20.10708 205 ALA A O 1
ATOM 1590 N N . PRO A 1 206 ? 9.32947 -8.28869 -1.47520 1.000 22.35254 206 PRO A N 1
ATOM 1591 C CA . PRO A 1 206 ? 8.09130 -7.63418 -1.02029 1.000 22.87820 206 PRO A CA 1
ATOM 1592 C C . PRO A 1 206 ? 7.17538 -7.38788 -2.20897 1.000 25.22002 206 PRO A C 1
ATOM 1593 O O . PRO A 1 206 ? 7.63422 -6.98994 -3.28335 1.000 25.27328 206 PRO A O 1
ATOM 1597 N N . CYS A 1 207 ? 5.87698 -7.66024 -2.02531 1.000 23.09824 207 CYS A N 1
ATOM 1598 C CA . CYS A 1 207 ? 4.95965 -7.66733 -3.16528 1.000 24.32346 207 CYS A CA 1
ATOM 1599 C C . CYS A 1 207 ? 4.99620 -6.34322 -3.92828 1.000 24.72052 207 CYS A C 1
ATOM 1600 O O . CYS A 1 207 ? 4.99882 -6.33101 -5.16422 1.000 21.91763 207 CYS A O 1
ATOM 1603 N N . SER A 1 208 ? 5.04341 -5.22421 -3.21150 1.000 24.76599 208 SER A N 1
ATOM 1604 C CA . SER A 1 208 ? 5.23784 -3.91047 -3.80902 1.000 25.77810 208 SER A CA 1
ATOM 1605 C C . SER A 1 208 ? 5.81508 -2.99793 -2.73873 1.000 28.60879 208 SER A C 1
ATOM 1606 O O . SER A 1 208 ? 5.74154 -3.32034 -1.54596 1.000 31.27275 208 SER A O 1
ATOM 1609 N N . PRO A 1 209 ? 6.40134 -1.85986 -3.12432 1.000 28.94672 209 PRO A N 1
ATOM 1610 C CA . PRO A 1 209 ? 6.90841 -0.91198 -2.11236 1.000 31.96794 209 PRO A CA 1
ATOM 1611 C C . PRO A 1 209 ? 5.84278 -0.37583 -1.17120 1.000 34.23344 209 PRO A C 1
ATOM 1612 O O . PRO A 1 209 ? 6.19047 0.26851 -0.17240 1.000 35.07622 209 PRO A O 1
ATOM 1616 N N . PHE A 1 210 ? 4.57118 -0.64074 -1.44393 1.000 33.05844 210 PHE A N 1
ATOM 1617 C CA . PHE A 1 210 ? 3.45684 -0.18257 -0.62737 1.000 35.94004 210 PHE A CA 1
ATOM 1618 C C . PHE A 1 210 ? 2.84561 -1.29098 0.21479 1.000 34.33923 210 PHE A C 1
ATOM 1619 O O . PHE A 1 210 ? 2.01725 -1.00610 1.08497 1.000 34.58707 210 PHE A O 1
ATOM 1627 N N . SER A 1 211 ? 3.23627 -2.53740 -0.02172 1.000 33.78179 211 SER A N 1
ATOM 1628 C CA . SER A 1 211 ? 2.67946 -3.67195 0.69434 1.000 33.45861 211 SER A CA 1
ATOM 1629 C C . SER A 1 211 ? 3.41277 -3.95531 1.98276 1.000 29.72996 211 SER A C 1
ATOM 1630 O O . SER A 1 211 ? 3.00375 -4.85247 2.72480 1.000 30.02362 211 SER A O 1
ATOM 1633 N N . VAL A 1 212 ? 4.51510 -3.25149 2.23185 1.000 30.08537 212 VAL A N 1
ATOM 1634 C CA . VAL A 1 212 ? 5.31650 -3.41188 3.43362 1.000 29.97158 212 VAL A CA 1
ATOM 1635 C C . VAL A 1 212 ? 5.76404 -2.02835 3.87538 1.000 30.93894 212 VAL A C 1
ATOM 1636 O O . VAL A 1 212 ? 5.64349 -1.04755 3.13844 1.000 33.65141 212 VAL A O 1
ATOM 1640 N N . SER A 1 213 ? 6.30296 -1.95855 5.08668 1.000 30.13833 213 SER A N 1
ATOM 1641 C CA . SER A 1 213 ? 6.77771 -0.67879 5.58354 1.000 32.02065 213 SER A CA 1
ATOM 1642 C C . SER A 1 213 ? 8.01531 -0.24040 4.81235 1.000 34.29681 213 SER A C 1
ATOM 1643 O O . SER A 1 213 ? 8.70582 -1.04452 4.17696 1.000 34.99638 213 SER A O 1
ATOM 1646 N N . ARG A 1 214 ? 8.32300 1.05153 4.90722 1.000 32.43409 214 ARG A N 1
ATOM 1647 C CA . ARG A 1 214 ? 9.58007 1.51156 4.33489 1.000 34.74720 214 ARG A CA 1
ATOM 1648 C C . ARG A 1 214 ? 10.76884 0.81687 4.99651 1.000 32.70250 214 ARG A C 1
ATOM 1649 O O . ARG A 1 214 ? 11.74356 0.46717 4.32030 1.000 30.99885 214 ARG A O 1
ATOM 1657 N N . GLU A 1 215 ? 10.65655 0.50810 6.29447 1.000 31.58046 215 GLU A N 1
ATOM 1658 C CA . GLU A 1 215 ? 11.74807 -0.17139 6.99259 1.000 35.58301 215 GLU A CA 1
ATOM 1659 C C . GLU A 1 215 ? 12.00225 -1.56659 6.43912 1.000 31.49640 215 GLU A C 1
ATOM 1660 O O . GLU A 1 215 ? 13.15708 -1.99966 6.35016 1.000 33.28007 215 GLU A O 1
ATOM 1666 N N . LEU A 1 216 ? 10.94536 -2.29719 6.08588 1.000 30.17821 216 LEU A N 1
ATOM 1667 C CA . LEU A 1 216 ? 11.15621 -3.63718 5.54659 1.000 29.86470 216 LEU A CA 1
ATOM 1668 C C . LEU A 1 216 ? 11.76362 -3.57459 4.15441 1.000 32.06862 216 LEU A C 1
ATOM 1669 O O . LEU A 1 216 ? 12.60706 -4.40989 3.80221 1.000 25.82919 216 LEU A O 1
ATOM 1674 N N . MET A 1 217 ? 11.37876 -2.56688 3.36552 1.000 26.58067 217 MET A N 1
ATOM 1675 C CA . MET A 1 217 ? 11.97030 -2.39897 2.04800 1.000 27.71397 217 MET A CA 1
ATOM 1676 C C . MET A 1 217 ? 13.48486 -2.22723 2.18893 1.000 27.89155 217 MET A C 1
ATOM 1677 O O . MET A 1 217 ? 14.27146 -2.93893 1.55347 1.000 26.12153 217 MET A O 1
ATOM 1682 N N . VAL A 1 218 ?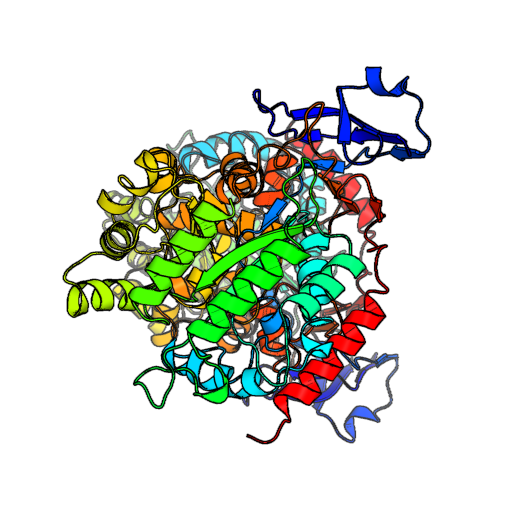 13.90195 -1.34681 3.10991 1.000 27.05961 218 VAL A N 1
ATOM 1683 C CA . VAL A 1 218 ? 15.31833 -1.04164 3.30524 1.000 27.37609 218 VAL A CA 1
ATOM 1684 C C . VAL A 1 218 ? 16.05466 -2.22351 3.92757 1.000 28.81753 218 VAL A C 1
ATOM 1685 O O . VAL A 1 218 ? 17.17539 -2.55924 3.51900 1.000 30.10734 218 VAL A O 1
ATOM 1689 N N . LYS A 1 219 ? 15.45970 -2.86509 4.93328 1.000 28.72217 219 LYS A N 1
ATOM 1690 C CA . LYS A 1 219 ? 16.15432 -3.98545 5.56500 1.000 31.24537 219 LYS A CA 1
ATOM 1691 C C . LYS A 1 219 ? 16.25203 -5.18088 4.62267 1.000 28.72440 219 LYS A C 1
ATOM 1692 O O . LYS A 1 219 ? 17.24726 -5.91438 4.65465 1.000 27.15682 219 LYS A O 1
ATOM 1698 N N . THR A 1 220 ? 15.23085 -5.39512 3.79125 1.000 25.92748 220 THR A N 1
ATOM 1699 C CA . THR A 1 220 ? 15.27576 -6.47248 2.80447 1.000 27.24098 220 THR A CA 1
ATOM 1700 C C . THR A 1 220 ? 16.42719 -6.26526 1.83181 1.000 25.31046 220 THR A C 1
ATOM 1701 O O . THR A 1 220 ? 17.17591 -7.20123 1.53458 1.000 24.17278 220 THR A O 1
ATOM 1705 N N . ALA A 1 221 ? 16.57592 -5.04225 1.31176 1.000 25.82679 221 ALA A N 1
ATOM 1706 C CA . ALA A 1 221 ? 17.71741 -4.73858 0.45155 1.000 26.14797 221 ALA A CA 1
ATOM 1707 C C . ALA A 1 221 ? 19.03810 -4.96029 1.18837 1.000 25.69027 221 ALA A C 1
ATOM 1708 O O . ALA A 1 221 ? 19.99228 -5.50018 0.62113 1.000 25.90261 221 ALA A O 1
ATOM 1710 N N . GLN A 1 222 ? 19.12141 -4.50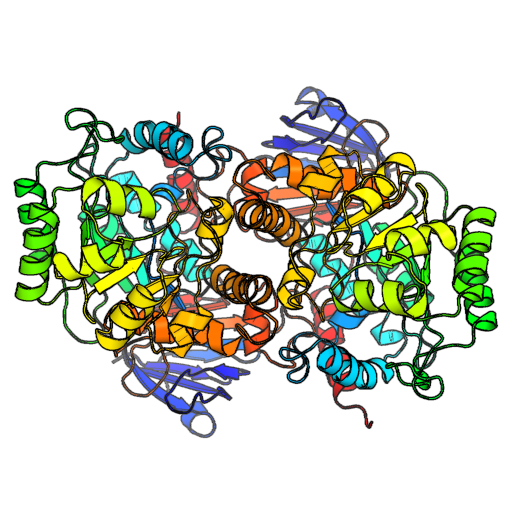212 2.43960 1.000 26.89185 222 GLN A N 1
ATOM 1711 C CA . GLN A 1 222 ? 20.32649 -4.69125 3.23976 1.000 30.37079 222 GLN A CA 1
ATOM 1712 C C . GLN A 1 222 ? 20.69210 -6.16626 3.33764 1.000 28.12418 222 GLN A C 1
ATOM 1713 O O . GLN A 1 222 ? 21.84479 -6.54905 3.10647 1.000 26.79349 222 GLN A O 1
ATOM 1719 N N . MET A 1 223 ? 19.71367 -7.00658 3.67696 1.000 25.15349 223 MET A N 1
ATOM 1720 C CA . MET A 1 223 ? 19.92752 -8.45371 3.71343 1.000 29.50958 223 MET A CA 1
ATOM 1721 C C . MET A 1 223 ? 20.37870 -9.00366 2.36423 1.000 27.82393 223 MET A C 1
ATOM 1722 O O . MET A 1 223 ? 21.32064 -9.80437 2.28479 1.000 26.07199 223 MET A O 1
ATOM 1727 N N . ALA A 1 224 ? 19.68208 -8.62189 1.29288 1.000 25.90384 224 ALA A N 1
ATOM 1728 C CA . ALA A 1 224 ? 20.00699 -9.16853 -0.02319 1.000 25.01879 224 ALA A CA 1
ATOM 1729 C C . ALA A 1 224 ? 21.43785 -8.83902 -0.41030 1.000 24.73230 224 ALA A C 1
ATOM 1730 O O . ALA A 1 224 ? 22.16043 -9.69673 -0.93765 1.000 23.64123 224 ALA A O 1
ATOM 1732 N N . ARG A 1 225 ? 21.85948 -7.59345 -0.16850 1.000 23.18394 225 ARG A N 1
ATOM 1733 C CA . ARG A 1 225 ? 23.22106 -7.19587 -0.49842 1.000 26.25420 225 ARG A CA 1
ATOM 1734 C C . ARG A 1 225 ? 24.23860 -7.93628 0.36030 1.000 27.75112 225 ARG A C 1
ATOM 1735 O O . ARG A 1 225 ? 25.28119 -8.35716 -0.14344 1.000 26.33397 225 ARG A O 1
ATOM 1743 N N . GLU A 1 226 ? 23.95324 -8.10022 1.65568 1.000 28.02433 226 GLU A N 1
ATOM 1744 C CA . GLU A 1 226 ? 24.85382 -8.84913 2.53161 1.000 26.13660 226 GLU A CA 1
ATOM 1745 C C . GLU A 1 226 ? 24.99875 -10.30009 2.08936 1.000 29.77930 226 GLU A C 1
ATOM 1746 O O . GLU A 1 226 ? 26.08731 -10.87622 2.18654 1.000 25.20232 226 GLU A O 1
ATOM 1752 N N . GLN A 1 227 ? 23.90535 -10.91735 1.62525 1.000 27.77725 227 GLN A N 1
ATOM 1753 C CA . GLN A 1 227 ? 23.90572 -12.32381 1.24305 1.000 26.93346 227 GLN A CA 1
ATOM 1754 C C . GLN A 1 227 ? 24.22558 -12.54125 -0.22930 1.000 28.94635 227 GLN A C 1
ATOM 1755 O O . GLN A 1 227 ? 24.43692 -13.69113 -0.63974 1.000 28.01844 227 GLN A O 1
ATOM 1761 N N . GLY A 1 228 ? 24.28002 -11.47663 -1.02385 1.000 25.53813 228 GLY A N 1
ATOM 1762 C CA . GLY A 1 228 ? 24.57442 -11.59525 -2.44039 1.000 23.59740 228 GLY A CA 1
ATOM 1763 C C . GLY A 1 228 ? 23.46386 -12.14915 -3.30589 1.000 25.58724 228 GLY A C 1
ATOM 1764 O O . GLY A 1 228 ? 23.74795 -12.87551 -4.26907 1.000 23.79364 228 GLY A O 1
ATOM 1765 N N . VAL A 1 229 ? 22.20455 -11.81856 -3.00065 1.000 23.42860 229 VAL A N 1
ATOM 1766 C CA . VAL A 1 229 ? 21.05772 -12.27889 -3.77456 1.000 20.52262 229 VAL A CA 1
ATOM 1767 C C . VAL A 1 229 ? 20.34087 -11.05703 -4.33660 1.000 22.97227 229 VAL A C 1
ATOM 1768 O O . VAL A 1 229 ? 20.61775 -9.91455 -3.95719 1.000 21.71661 229 VAL A O 1
ATOM 1772 N N . SER A 1 230 ? 19.38586 -11.31171 -5.22850 1.000 20.59156 230 SER A N 1
ATOM 1773 C CA . SER A 1 230 ? 18.70965 -10.21977 -5.91079 1.000 20.12335 230 SER A CA 1
ATOM 1774 C C . SER A 1 230 ? 17.42660 -9.81332 -5.18074 1.000 21.31025 230 SER A C 1
ATOM 1775 O O . SER A 1 230 ? 17.00128 -10.44083 -4.20385 1.000 21.52120 230 SER A O 1
ATOM 1778 N N . LEU A 1 231 ? 16.81726 -8.73190 -5.68655 1.000 20.41574 231 LEU A N 1
ATOM 1779 C CA . LEU A 1 231 ? 15.64012 -8.07122 -5.13229 1.000 23.08811 231 LEU A CA 1
ATOM 1780 C C . LEU A 1 231 ? 14.60278 -7.93005 -6.23793 1.000 20.73523 231 LEU A C 1
ATOM 1781 O O . LEU A 1 231 ? 14.94810 -7.57451 -7.36752 1.000 19.38531 231 LEU A O 1
ATOM 1786 N N . HIS A 1 232 ? 13.34067 -8.22025 -5.92364 1.000 21.12038 232 HIS A N 1
ATOM 1787 C CA . HIS A 1 232 ? 12.27616 -8.24157 -6.92783 1.000 18.32633 232 HIS A CA 1
ATOM 1788 C C . HIS A 1 232 ? 11.01033 -7.64682 -6.33399 1.000 18.13735 232 HIS A C 1
ATOM 1789 O O . HIS A 1 232 ? 10.72610 -7.86890 -5.16474 1.000 18.88302 232 HIS A O 1
ATOM 1796 N N . THR A 1 233 ? 10.26355 -6.87928 -7.13018 1.000 19.32495 233 THR A N 1
ATOM 1797 C CA . THR A 1 233 ? 8.98086 -6.34807 -6.67880 1.000 19.72608 233 THR A CA 1
ATOM 1798 C C . THR A 1 233 ? 8.17518 -5.87697 -7.88746 1.000 19.55522 233 THR A C 1
ATOM 1799 O O . THR A 1 233 ? 8.68542 -5.80254 -9.00688 1.000 19.04152 233 THR A O 1
ATOM 1803 N N . HIS A 1 234 ? 6.89368 -5.58104 -7.64467 1.000 20.03619 234 HIS A N 1
ATOM 1804 C CA . HIS A 1 234 ? 6.05050 -4.90464 -8.63012 1.000 19.31501 234 HIS A CA 1
ATOM 1805 C C . HIS A 1 234 ? 6.29168 -3.39985 -8.58242 1.000 19.70122 234 HIS A C 1
ATOM 1806 O O . HIS A 1 234 ? 6.27929 -2.79392 -7.50641 1.000 19.50008 234 HIS A O 1
ATOM 1813 N N . LEU A 1 235 ? 6.42650 -2.78001 -9.75498 1.000 20.61155 235 LEU A N 1
ATOM 1814 C CA . LEU A 1 235 ? 6.65216 -1.33712 -9.81761 1.000 18.86401 235 LEU A CA 1
ATOM 1815 C C . LEU A 1 235 ? 5.92640 -0.70272 -10.99955 1.000 20.50455 235 LEU A C 1
ATOM 1816 O O . LEU A 1 235 ? 5.98760 -1.21690 -12.12263 1.000 17.85127 235 LEU A O 1
ATOM 1821 N N . ALA A 1 236 ? 5.24733 0.42079 -10.73404 1.000 21.80249 236 ALA A N 1
ATOM 1822 C CA . ALA A 1 236 ? 4.64785 1.27258 -11.76346 1.000 22.66740 236 ALA A CA 1
ATOM 1823 C C . ALA A 1 236 ? 3.78674 0.46468 -12.73816 1.000 23.35714 236 ALA A C 1
ATOM 1824 O O . ALA A 1 236 ? 3.85108 0.62907 -13.96369 1.000 21.97469 236 ALA A O 1
ATOM 1826 N N . GLU A 1 237 ? 2.94732 -0.40690 -12.18029 1.000 21.61786 237 GLU A N 1
ATOM 1827 C CA . GLU A 1 237 ? 2.16480 -1.28557 -13.03835 1.000 21.38503 237 GLU A CA 1
ATOM 1828 C C . GLU A 1 237 ? 1.01805 -0.54783 -13.72081 1.000 22.74029 237 GLU A C 1
ATOM 1829 O O . GLU A 1 237 ? 0.61902 -0.91965 -14.83112 1.000 22.05913 237 GLU A O 1
ATOM 1835 N N . ASN A 1 238 ? 0.50815 0.51069 -13.10515 1.000 23.32976 238 ASN A N 1
ATOM 1836 C CA . ASN A 1 238 ? -0.72961 1.12868 -13.56764 1.000 24.90840 238 ASN A CA 1
ATOM 1837 C C . ASN A 1 238 ? -0.77609 2.57404 -13.08871 1.000 26.90295 238 ASN A C 1
ATOM 1838 O O . ASN A 1 238 ? 0.11424 3.04256 -12.37014 1.000 26.33210 238 ASN A O 1
ATOM 1843 N N . ASP A 1 239 ? -1.84292 3.28408 -13.48374 1.000 28.25257 239 ASP A N 1
ATOM 1844 C CA . ASP A 1 239 ? -1.95482 4.69341 -13.11708 1.000 29.27144 239 ASP A CA 1
ATOM 1845 C C . ASP A 1 239 ? -2.08962 4.87600 -11.61088 1.000 30.01991 239 ASP A C 1
ATOM 1846 O O . ASP A 1 239 ? -1.64764 5.89467 -11.07007 1.000 32.76534 239 ASP A O 1
ATOM 1851 N N . SER A 1 240 ? -2.66899 3.89269 -10.92241 1.000 32.35319 240 SER A N 1
ATOM 1852 C CA . SER A 1 240 ? -2.85761 3.98807 -9.47671 1.000 32.53294 240 SER A CA 1
ATOM 1853 C C . SER A 1 240 ? -1.52207 3.96895 -8.73539 1.000 34.20485 240 SER A C 1
ATOM 1854 O O . SER A 1 240 ? -1.34632 4.69908 -7.75326 1.000 33.18446 240 SER A O 1
ATOM 1857 N N . ASP A 1 241 ? -0.57367 3.13528 -9.18984 1.000 29.77238 241 ASP A N 1
ATOM 1858 C CA . ASP A 1 241 ? 0.76493 3.10202 -8.59421 1.000 31.21665 241 ASP A CA 1
ATOM 1859 C C . ASP A 1 241 ? 1.45987 4.45570 -8.70619 1.000 35.03686 241 ASP A C 1
ATOM 1860 O O . ASP A 1 241 ? 2.12661 4.90562 -7.76313 1.000 35.28174 241 ASP A O 1
ATOM 1865 N N . VAL A 1 242 ? 1.32539 5.11432 -9.86083 1.000 30.37741 242 VAL A N 1
ATOM 1866 C CA . VAL A 1 242 ? 2.01672 6.37683 -10.09274 1.000 29.09646 242 VAL A CA 1
ATOM 1867 C C . VAL A 1 242 ? 1.42801 7.47666 -9.22412 1.000 35.92579 242 VAL A C 1
ATOM 1868 O O . VAL A 1 242 ? 2.15985 8.27890 -8.63166 1.000 35.58554 242 VAL A O 1
ATOM 1872 N N . SER A 1 243 ? 0.09588 7.54335 -9.14661 1.000 39.08060 243 SER A N 1
ATOM 1873 C CA . SER A 1 243 ? -0.55233 8.55722 -8.31653 1.000 38.54155 243 SER A CA 1
ATOM 1874 C C . SER A 1 243 ? -0.22872 8.35469 -6.84406 1.000 39.55343 243 SER A C 1
ATOM 1875 O O . SER A 1 243 ? 0.07570 9.31735 -6.13313 1.000 41.36389 243 SER A O 1
ATOM 1878 N N . TYR A 1 244 ? -0.27734 7.10521 -6.37526 1.000 37.67573 244 TYR A N 1
ATOM 1879 C CA . TYR A 1 244 ? -0.02645 6.82227 -4.96609 1.000 42.36752 244 TYR A CA 1
ATOM 1880 C C . TYR A 1 244 ? 1.35469 7.30396 -4.53111 1.000 45.04241 244 TYR A C 1
ATOM 1881 O O . TYR A 1 244 ? 1.49054 8.00165 -3.51961 1.000 44.62240 244 TYR A O 1
ATOM 1890 N N . SER A 1 245 ? 2.39716 6.94422 -5.28654 1.000 42.58485 245 SER A N 1
ATOM 1891 C CA . SER A 1 245 ? 3.74434 7.36952 -4.91542 1.000 42.68597 245 SER A CA 1
ATOM 1892 C C . SER A 1 245 ? 3.89301 8.88846 -4.98769 1.000 42.21896 245 SER A C 1
ATOM 1893 O O . SER A 1 245 ? 4.56869 9.49135 -4.14187 1.000 41.77363 245 SER A O 1
ATOM 1896 N N . GLN A 1 246 ? 3.27367 9.52772 -5.98640 1.000 39.40206 246 GLN A N 1
ATOM 1897 C CA . GLN A 1 246 ? 3.33405 10.98409 -6.06584 1.000 39.41483 246 GLN A CA 1
ATOM 1898 C C . GLN A 1 246 ? 2.60805 11.61443 -4.88409 1.000 43.37758 246 GLN A C 1
ATOM 1899 O O . GLN A 1 246 ? 3.12383 12.54490 -4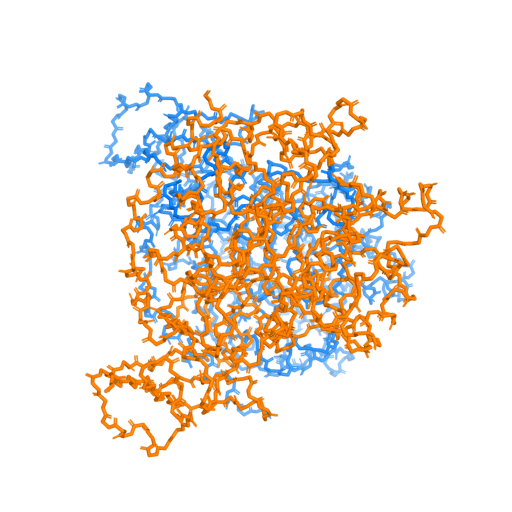.25001 1.000 44.07719 246 GLN A O 1
ATOM 1901 N N . THR A 1 247 ? 1.41405 11.10592 -4.56965 1.000 43.37680 247 THR A N 1
ATOM 1902 C CA . THR A 1 247 ? 0.62564 11.63822 -3.46193 1.000 47.23571 247 THR A CA 1
ATOM 1903 C C . THR A 1 247 ? 1.31500 11.41086 -2.11948 1.000 48.11224 247 THR A C 1
ATOM 1904 O O . THR A 1 247 ? 1.53700 12.35564 -1.35451 1.000 50.51193 247 THR A O 1
ATOM 1908 N N . HIS A 1 248 ? 1.67416 10.15906 -1.82116 1.000 46.47310 248 HIS A N 1
ATOM 1909 C CA . HIS A 1 248 ? 2.15219 9.80095 -0.49096 1.000 45.46355 248 HIS A CA 1
ATOM 1910 C C . HIS A 1 248 ? 3.62065 10.11563 -0.27543 1.000 46.35793 248 HIS A C 1
ATOM 1911 O O . HIS A 1 248 ? 4.03707 10.28739 0.87639 1.000 47.63777 248 HIS A O 1
ATOM 1918 N N . PHE A 1 249 ? 4.41549 10.19702 -1.34007 1.000 45.01070 249 PHE A N 1
ATOM 1919 C CA . PHE A 1 249 ? 5.84642 10.36086 -1.17487 1.000 45.08107 249 PHE A CA 1
ATOM 1920 C C . PHE A 1 249 ? 6.42996 11.49725 -2.00297 1.000 40.56734 249 PHE A C 1
ATOM 1921 O O . PHE A 1 249 ? 7.62893 11.76842 -1.88461 1.000 42.39171 249 PHE A O 1
ATOM 1929 N N . GLY A 1 250 ? 5.63417 12.15201 -2.84469 1.000 39.18911 250 GLY A N 1
ATOM 1930 C CA . GLY A 1 250 ? 6.14683 13.25897 -3.62778 1.000 37.62537 250 GLY A CA 1
ATOM 1931 C C . GLY A 1 250 ? 7.13605 12.83344 -4.67848 1.000 40.01885 250 GLY A C 1
ATOM 1932 O O . GLY A 1 250 ? 8.00934 13.62230 -5.05013 1.000 42.72165 250 GLY A O 1
ATOM 1933 N N . MET A 1 251 ? 7.01522 11.59873 -5.16895 1.000 40.12205 251 MET A N 1
ATOM 1934 C CA . MET A 1 251 ? 8.06904 10.91726 -5.90327 1.000 40.05785 251 MET A CA 1
ATOM 1935 C C . MET A 1 251 ? 7.43286 10.04793 -6.97781 1.000 32.94222 251 MET A C 1
ATOM 1936 O O . MET A 1 251 ? 6.34161 9.51120 -6.78045 1.000 35.34205 251 MET A O 1
ATOM 1941 N N . THR A 1 252 ? 8.12172 9.88240 -8.10619 1.000 34.16102 252 THR A N 1
ATOM 1942 C CA . THR A 1 252 ? 7.70228 8.86074 -9.05786 1.000 30.51125 252 THR A CA 1
ATOM 1943 C C . THR A 1 252 ? 8.05318 7.47642 -8.51167 1.000 30.97289 252 THR A C 1
ATOM 1944 O O . THR A 1 252 ? 8.90295 7.34701 -7.62996 1.000 28.99696 252 THR A O 1
ATOM 1948 N N . PRO A 1 253 ? 7.39461 6.42291 -8.99902 1.000 29.95236 253 PRO A N 1
ATOM 1949 C CA . PRO A 1 253 ? 7.76934 5.07515 -8.53171 1.000 30.22268 253 PRO A CA 1
ATOM 1950 C C . PRO A 1 253 ? 9.25976 4.78175 -8.65957 1.000 29.20886 253 PRO A C 1
ATOM 1951 O O . PRO A 1 253 ? 9.84316 4.19729 -7.74204 1.000 27.62388 253 PRO A O 1
ATOM 1955 N N . ALA A 1 254 ? 9.89797 5.18396 -9.76026 1.000 28.04886 254 ALA A N 1
ATOM 1956 C CA . ALA A 1 254 ? 11.32317 4.90819 -9.91371 1.000 29.41414 254 ALA A CA 1
ATOM 1957 C C . ALA A 1 254 ? 12.15695 5.76733 -8.96609 1.000 29.08580 254 ALA A C 1
ATOM 1958 O O . ALA A 1 254 ? 13.18692 5.31437 -8.44858 1.000 28.01222 254 ALA A O 1
ATOM 1960 N N . GLN A 1 255 ? 11.74243 7.01340 -8.73455 1.000 29.70444 255 GLN A N 1
ATOM 1961 C CA . GLN A 1 255 ? 12.40748 7.80786 -7.70829 1.000 31.61200 255 GLN A CA 1
ATOM 1962 C C . GLN A 1 255 ? 12.27633 7.15073 -6.33786 1.000 33.22102 255 GLN A C 1
ATOM 1963 O O . GLN A 1 255 ? 13.21883 7.17262 -5.53724 1.000 30.62105 255 GLN A O 1
ATOM 1969 N N . TYR A 1 256 ? 11.09362 6.60414 -6.03137 1.000 29.31662 256 TYR A N 1
ATOM 1970 C CA . TYR A 1 256 ? 10.89359 5.98021 -4.72724 1.000 31.17714 256 TYR A CA 1
ATOM 1971 C C . TYR A 1 256 ? 11.74005 4.72174 -4.59557 1.000 30.73701 256 TYR A C 1
ATOM 1972 O O . TYR A 1 256 ? 12.31593 4.46429 -3.53032 1.000 33.15906 256 TYR A O 1
ATOM 1981 N N . ALA A 1 257 ? 11.82143 3.92586 -5.66575 1.000 27.54774 257 ALA A N 1
ATOM 1982 C CA . ALA A 1 257 ? 12.70275 2.75900 -5.66527 1.000 28.11336 257 ALA A CA 1
ATOM 1983 C C . ALA A 1 257 ? 14.14557 3.17145 -5.40846 1.000 28.44792 257 ALA A C 1
ATOM 1984 O O . ALA A 1 257 ? 14.85549 2.53372 -4.62457 1.000 26.80376 257 ALA A O 1
ATOM 1986 N N . GLU A 1 258 ? 14.60823 4.22160 -6.09544 1.000 31.04001 258 GLU A N 1
ATOM 1987 C CA . GLU A 1 258 ? 15.94555 4.74625 -5.82991 1.000 31.28759 258 GLU A CA 1
ATOM 1988 C C . GLU A 1 258 ? 16.09881 5.15240 -4.37370 1.000 30.95845 258 GLU A C 1
ATOM 1989 O O . GLU A 1 258 ? 17.13770 4.89657 -3.75679 1.000 31.55649 258 GLU A O 1
ATOM 1995 N N . ASP A 1 259 ? 15.08473 5.82092 -3.81793 1.000 30.25134 259 ASP A N 1
ATOM 1996 C CA . ASP A 1 259 ? 15.17503 6.30704 -2.44409 1.000 31.52034 259 ASP A CA 1
ATOM 1997 C C . ASP A 1 259 ? 15.27862 5.16425 -1.44204 1.000 34.52551 259 ASP A C 1
ATOM 1998 O O . ASP A 1 259 ? 15.89418 5.32700 -0.37786 1.000 32.34145 259 ASP A O 1
ATOM 2003 N N . LEU A 1 260 ? 14.68461 4.01395 -1.76211 1.000 28.39697 260 LEU A N 1
ATOM 2004 C CA . LEU A 1 260 ? 14.72272 2.82446 -0.92383 1.000 30.25090 260 LEU A CA 1
ATOM 2005 C C . LEU A 1 260 ? 15.96175 1.98240 -1.16210 1.000 30.53162 260 LEU A C 1
ATOM 2006 O O . LEU A 1 260 ? 16.14683 0.97274 -0.47487 1.000 29.00409 260 LEU A O 1
ATOM 2011 N N . GLY A 1 261 ? 16.82016 2.38341 -2.09695 1.000 29.03959 261 GLY A N 1
ATOM 2012 C CA . GLY A 1 261 ? 17.94465 1.56022 -2.46697 1.000 25.74976 261 GLY A CA 1
ATOM 2013 C C . GLY A 1 261 ? 17.59872 0.46285 -3.44264 1.000 25.88055 261 GLY A C 1
ATOM 2014 O O . GLY A 1 261 ? 18.43854 -0.40446 -3.68920 1.000 25.83902 261 GLY A O 1
ATOM 2015 N N . TRP A 1 262 ? 16.38188 0.46217 -3.98861 1.000 25.92427 262 TRP A N 1
ATOM 2016 C CA . TRP A 1 262 ? 15.91291 -0.60425 -4.87123 1.000 24.91214 262 TRP A CA 1
ATOM 2017 C C . TRP A 1 262 ? 16.22692 -0.31852 -6.34191 1.000 26.18627 262 TRP A C 1
ATOM 2018 O O . TRP A 1 262 ? 15.37521 -0.40174 -7.23255 1.000 23.01341 262 TRP A O 1
ATOM 2029 N N . VAL A 1 263 ? 17.49650 -0.00221 -6.58942 1.000 24.61040 263 VAL A N 1
ATOM 2030 C CA . VAL A 1 263 ? 18.05835 0.09987 -7.92820 1.000 25.89635 263 VAL A CA 1
ATOM 2031 C C . VAL A 1 263 ? 19.38099 -0.64678 -7.91575 1.000 24.01748 263 VAL A C 1
ATOM 2032 O O . VAL A 1 263 ? 20.00000 -0.83520 -6.86635 1.000 25.29867 263 VAL A O 1
ATOM 2036 N N . GLY A 1 264 ? 19.80559 -1.08851 -9.09289 1.000 23.47940 264 GLY A N 1
ATOM 2037 C CA . GLY A 1 264 ? 21.04377 -1.83269 -9.23318 1.000 22.87578 264 GLY A CA 1
ATOM 2038 C C . GLY A 1 264 ? 20.84851 -3.08494 -10.06056 1.000 24.51699 264 GLY A C 1
ATOM 2039 O O . GLY A 1 264 ? 19.73318 -3.53040 -10.32501 1.000 20.11191 264 GLY A O 1
ATOM 2040 N N . SER A 1 265 ? 21.98451 -3.66235 -10.46131 1.000 24.15162 265 SER A N 1
ATOM 2041 C CA . SER A 1 265 ? 21.92744 -4.86066 -11.29486 1.000 23.59783 265 SER A CA 1
ATOM 2042 C C . SER A 1 265 ? 21.45113 -6.09118 -10.52866 1.000 23.23319 265 SER A C 1
ATOM 2043 O O . SER A 1 265 ? 21.12778 -7.10818 -11.15763 1.000 21.71565 265 SER A O 1
ATOM 2046 N N . ASP A 1 266 ? 21.36657 -6.01957 -9.19908 1.000 21.20337 266 ASP A N 1
ATOM 2047 C CA . ASP A 1 266 ? 20.73938 -7.07608 -8.41712 1.000 22.58236 266 ASP A CA 1
ATOM 2048 C C . ASP A 1 266 ? 19.26181 -6.78591 -8.12149 1.000 20.70037 266 ASP A C 1
ATOM 2049 O O . ASP A 1 266 ? 18.69933 -7.37003 -7.19430 1.000 19.62557 266 ASP A O 1
ATOM 2054 N N . VAL A 1 267 ? 18.62094 -5.91296 -8.90071 1.000 18.40264 267 VAL A N 1
ATOM 2055 C CA . VAL A 1 267 ? 17.20425 -5.58240 -8.73027 1.000 18.67322 267 VAL A CA 1
ATOM 2056 C C . VAL A 1 267 ? 16.50600 -5.74376 -10.07211 1.000 20.00267 267 VAL A C 1
ATOM 2057 O O . VAL A 1 267 ? 17.02599 -5.29478 -11.10154 1.000 19.41519 267 VAL A O 1
ATOM 2061 N N . TRP A 1 268 ? 15.32149 -6.36487 -10.06637 1.000 18.35319 268 TRP A N 1
ATOM 2062 C CA . TRP A 1 268 ? 14.46660 -6.29209 -11.24111 1.000 17.79084 268 TRP A CA 1
ATOM 2063 C C . TRP A 1 268 ? 13.01765 -6.08309 -10.81985 1.000 19.87084 268 TRP A C 1
ATOM 2064 O O . TRP A 1 268 ? 12.53882 -6.70054 -9.86221 1.000 17.97809 268 TRP A O 1
ATOM 2075 N N . HIS A 1 269 ? 12.35648 -5.16119 -11.52285 1.000 17.91638 269 HIS A N 1
ATOM 2076 C CA . HIS A 1 269 ? 11.01040 -4.69629 -11.21000 1.000 16.91852 269 HIS A CA 1
ATOM 2077 C C . HIS A 1 269 ? 10.03985 -5.24500 -12.24729 1.000 18.37910 269 HIS A C 1
ATOM 2078 O O . HIS A 1 269 ? 10.26389 -5.10113 -13.45734 1.000 16.85392 269 HIS A O 1
ATOM 2085 N N . ALA A 1 270 ? 8.95935 -5.85604 -11.77400 1.000 17.59027 270 ALA A N 1
ATOM 2086 C CA . ALA A 1 270 ? 7.92505 -6.35386 -12.66185 1.000 18.24081 270 ALA A CA 1
ATOM 2087 C C . ALA A 1 270 ? 7.06434 -5.20756 -13.19620 1.000 19.17882 270 ALA A C 1
ATOM 2088 O O . ALA A 1 270 ? 6.75650 -4.25299 -12.47475 1.000 18.55466 270 ALA A O 1
ATOM 2090 N N . HIS A 1 271 ? 6.67811 -5.32123 -14.47405 1.000 17.85443 271 HIS A N 1
ATOM 2091 C CA . HIS A 1 271 ? 5.73517 -4.44967 -15.18836 1.000 16.67241 271 HIS A CA 1
ATOM 2092 C C . HIS A 1 271 ? 6.36984 -3.15265 -15.67501 1.000 17.56598 271 HIS A C 1
ATOM 2093 O O . HIS A 1 271 ? 6.70613 -3.05187 -16.85930 1.000 17.47093 271 HIS A O 1
ATOM 2100 N N . CYS A 1 272 ? 6.51257 -2.15392 -14.79967 1.000 18.72753 272 CYS A N 1
ATOM 2101 C CA . CYS A 1 272 ? 7.06836 -0.85231 -15.19024 1.000 19.14078 272 CYS A CA 1
ATOM 2102 C C . CYS A 1 272 ? 6.31892 -0.25651 -16.38235 1.000 22.21277 272 CYS A C 1
ATOM 2103 O O . CYS A 1 272 ? 6.90010 0.42788 -17.23424 1.000 18.72013 272 CYS A O 1
ATOM 2106 N N . VAL A 1 273 ? 5.00513 -0.50744 -16.42356 1.000 17.28097 273 VAL A N 1
ATOM 2107 C CA . VAL A 1 273 ? 4.16804 -0.02272 -17.52380 1.000 17.12308 273 VAL A CA 1
ATOM 2108 C C . VAL A 1 273 ? 4.20139 1.49820 -17.60585 1.000 19.42450 273 VAL A C 1
ATOM 2109 O O . VAL A 1 273 ? 4.23299 2.07991 -18.69943 1.000 18.14318 273 VAL A O 1
ATOM 2113 N N . LYS A 1 274 ? 4.18441 2.16726 -16.45631 1.000 17.00369 274 LYS A N 1
ATOM 2114 C CA . LYS A 1 274 ? 4.07487 3.61569 -16.38568 1.000 21.59265 274 LYS A CA 1
ATOM 2115 C C . LYS A 1 274 ? 5.40587 4.29162 -16.05025 1.000 21.12895 274 LYS A C 1
ATOM 2116 O O . LYS A 1 274 ? 5.42455 5.44653 -15.61519 1.000 21.12019 274 LYS A O 1
ATOM 2122 N N . LEU A 1 275 ? 6.52366 3.60110 -16.25449 1.000 22.70580 275 LEU A N 1
ATOM 2123 C CA . LEU A 1 275 ? 7.83012 4.22817 -16.07387 1.000 22.50168 275 LEU A CA 1
ATOM 2124 C C . LEU A 1 275 ? 8.00692 5.40311 -17.03280 1.000 26.64488 275 LEU A C 1
ATOM 2125 O O . LEU A 1 275 ? 7.74676 5.27214 -18.23282 1.000 29.05332 275 LEU A O 1
ATOM 2130 N N . ASP A 1 276 ? 8.45070 6.55472 -16.50985 1.000 25.10174 276 ASP A N 1
ATOM 2131 C CA . ASP A 1 276 ? 8.63288 7.72943 -17.35451 1.000 26.06254 276 ASP A CA 1
ATOM 2132 C C . ASP A 1 276 ? 10.06763 7.79391 -17.88660 1.000 26.61509 276 ASP A C 1
ATOM 2133 O O . ASP A 1 276 ? 10.91468 6.93664 -17.59730 1.000 23.34408 276 ASP A O 1
ATOM 2138 N N . ARG A 1 277 ? 10.33865 8.81513 -18.70216 1.000 26.79963 277 ARG A N 1
ATOM 2139 C CA . ARG A 1 277 ? 11.64722 8.91020 -19.34131 1.000 28.21502 277 ARG A CA 1
ATOM 2140 C C . ARG A 1 277 ? 12.76837 8.98293 -18.31334 1.000 24.82269 277 ARG A C 1
ATOM 2141 O O . ARG A 1 277 ? 13.78766 8.29753 -18.44992 1.000 25.47159 277 ARG A O 1
ATOM 2149 N N . ALA A 1 278 ? 12.59769 9.79624 -17.27040 1.000 24.67161 278 ALA A N 1
ATOM 2150 C CA . ALA A 1 278 ? 13.63288 9.89786 -16.24492 1.000 27.39245 278 ALA A CA 1
ATOM 2151 C C . ALA A 1 278 ? 13.81595 8.58739 -15.49371 1.000 28.07356 278 ALA A C 1
ATOM 2152 O O . ALA A 1 278 ? 14.92814 8.28297 -15.04543 1.000 28.21375 278 ALA A O 1
ATOM 2154 N N . GLY A 1 279 ? 12.73503 7.83101 -15.29290 1.000 25.71183 279 GLY A N 1
ATOM 2155 C CA . GLY A 1 279 ? 12.86911 6.52900 -14.65278 1.000 27.56046 279 GLY A CA 1
ATOM 2156 C C . GLY A 1 279 ? 13.59344 5.53270 -15.53471 1.000 25.03683 279 GLY A C 1
ATOM 2157 O O . GLY A 1 279 ? 14.39773 4.72527 -15.05258 1.000 26.88051 279 GLY A O 1
ATOM 2158 N N . ILE A 1 280 ? 13.30998 5.57030 -16.83780 1.000 23.24084 280 ILE A N 1
ATOM 2159 C CA . ILE A 1 280 ? 14.03274 4.74689 -17.80337 1.000 22.58578 280 ILE A CA 1
ATOM 2160 C C . ILE A 1 280 ? 15.52238 5.07689 -17.78622 1.000 26.26590 280 ILE A C 1
ATOM 2161 O O . ILE A 1 280 ? 16.37777 4.17843 -17.74906 1.000 26.27786 280 ILE A O 1
ATOM 2166 N N A SER A 1 281 ? 15.85877 6.36816 -17.80324 0.454 25.07080 281 SER A N 1
ATOM 2167 N N B SER A 1 281 ? 15.84987 6.36968 -17.82549 0.546 25.06315 281 SER A N 1
ATOM 2168 C CA A SER A 1 281 ? 17.26561 6.75535 -17.74271 0.454 28.11360 281 SER A CA 1
ATOM 2169 C CA B SER A 1 281 ? 17.24148 6.79906 -17.72666 0.546 28.08064 281 SER A CA 1
ATOM 2170 C C A SER A 1 281 ? 17.90154 6.31483 -16.42850 0.454 27.54714 281 SER A C 1
ATOM 2171 C C B SER A 1 281 ? 17.87826 6.29284 -16.43844 0.546 27.55804 281 SER A C 1
ATOM 2172 O O A SER A 1 281 ? 19.05017 5.85266 -16.40970 0.454 27.23439 281 SER A O 1
ATOM 2173 O O B SER A 1 281 ? 18.99912 5.76634 -16.44571 0.546 27.25785 281 SER A O 1
ATOM 2178 N N . LEU A 1 282 ? 17.16991 6.44238 -15.31837 1.000 26.74653 282 LEU A N 1
ATOM 2179 C CA . LEU A 1 282 ? 17.69673 5.98725 -14.03246 1.000 27.61301 282 LEU A CA 1
ATOM 2180 C C . LEU A 1 282 ? 17.97427 4.48787 -14.05661 1.000 26.13705 282 LEU A C 1
ATOM 2181 O O . LEU A 1 282 ? 19.03882 4.03515 -13.62054 1.000 27.11253 282 LEU A O 1
ATOM 2186 N N . PHE A 1 283 ? 17.02161 3.69803 -14.56590 1.000 23.16948 283 PHE A N 1
ATOM 2187 C CA . PHE A 1 283 ? 17.20433 2.25009 -14.58366 1.000 24.33173 283 PHE A CA 1
ATOM 2188 C C . PHE A 1 283 ? 18.38558 1.85934 -15.45352 1.000 25.44612 283 PHE A C 1
ATOM 2189 O O . PHE A 1 283 ? 19.14037 0.94365 -15.10666 1.000 25.05316 283 PHE A O 1
ATOM 2197 N N . ALA A 1 284 ? 18.55895 2.54735 -16.58870 1.000 24.33537 284 ALA A N 1
ATOM 2198 C CA . ALA A 1 284 ? 19.63998 2.22364 -17.51578 1.000 24.91258 284 ALA A CA 1
ATOM 2199 C C . ALA A 1 284 ? 21.00137 2.45884 -16.88113 1.000 26.34516 284 ALA A C 1
ATOM 2200 O O . ALA A 1 284 ? 21.90636 1.62138 -16.98869 1.000 26.46228 284 ALA A O 1
ATOM 2202 N N . ARG A 1 285 ? 21.17407 3.59761 -16.21787 1.000 27.07557 285 ARG A N 1
ATOM 2203 C CA . ARG A 1 285 ? 22.48332 3.89158 -15.66787 1.000 25.94346 285 ARG A CA 1
ATOM 2204 C C . ARG A 1 285 ? 22.78807 3.10559 -14.39738 1.000 27.60909 285 ARG A C 1
ATOM 2205 O O . ARG A 1 285 ? 23.96638 2.93129 -14.07716 1.000 29.22127 285 ARG A O 1
ATOM 2213 N N . THR A 1 286 ? 21.78049 2.58895 -13.68988 1.000 27.38078 286 THR A N 1
ATOM 2214 C CA . THR A 1 286 ? 22.03845 1.76025 -12.50931 1.000 24.46601 286 THR A CA 1
ATOM 2215 C C . THR A 1 286 ? 22.02016 0.26875 -12.80963 1.000 27.12716 286 THR A C 1
ATOM 2216 O O . THR A 1 286 ? 22.29597 -0.52889 -11.90459 1.000 26.06538 286 THR A O 1
ATOM 2220 N N . GLY A 1 287 ? 21.67241 -0.12866 -14.03435 1.000 22.54049 287 GLY A N 1
ATOM 2221 C CA . GLY A 1 287 ? 21.56246 -1.53585 -14.35830 1.000 23.16562 287 GLY A CA 1
ATOM 2222 C C . GLY A 1 287 ? 20.32227 -2.20913 -13.81230 1.000 25.68160 287 GLY A C 1
ATOM 2223 O O . GLY A 1 287 ? 20.25262 -3.44301 -13.78887 1.000 20.67836 287 GLY A O 1
ATOM 2224 N N . THR A 1 288 ? 19.32478 -1.43438 -13.39855 1.000 23.36539 288 THR A N 1
ATOM 2225 C CA . THR A 1 288 ? 18.10959 -2.01072 -12.83902 1.000 21.64362 288 THR A CA 1
ATOM 2226 C C . THR A 1 288 ? 17.28820 -2.68136 -13.93367 1.000 22.06576 288 THR A C 1
ATOM 2227 O O . THR A 1 288 ? 17.11718 -2.12682 -15.02422 1.000 23.10097 288 THR A O 1
ATOM 2231 N N . GLY A 1 289 ? 16.79116 -3.88604 -13.64631 1.000 18.44812 289 GLY A N 1
ATOM 2232 C CA . GLY A 1 289 ? 16.08237 -4.66079 -14.64122 1.000 18.23600 289 GLY A CA 1
ATOM 2233 C C . GLY A 1 289 ? 14.55955 -4.52038 -14.58727 1.000 18.83987 289 GLY A C 1
ATOM 2234 O O . GLY A 1 289 ? 13.96605 -4.08003 -13.59890 1.000 18.71293 289 GLY A O 1
ATOM 2235 N N . VAL A 1 290 ? 13.93538 -4.96241 -15.67326 1.000 18.45494 290 VAL A N 1
ATOM 2236 C CA . VAL A 1 290 ? 12.49067 -4.90156 -15.85947 1.000 19.75407 290 VAL A CA 1
ATOM 2237 C C . VAL A 1 290 ? 12.01438 -6.26808 -16.32878 1.000 19.63674 290 VAL A C 1
ATOM 2238 O O . VAL A 1 290 ? 12.60883 -6.84768 -17.24647 1.000 18.09164 290 VAL A O 1
ATOM 2242 N N . ALA A 1 291 ? 10.94732 -6.78183 -15.69715 1.000 17.91470 291 ALA A N 1
ATOM 2243 C CA . ALA A 1 291 ? 10.21765 -7.95534 -16.17685 1.000 18.63865 291 ALA A CA 1
ATOM 2244 C C . ALA A 1 291 ? 8.97203 -7.48075 -16.92214 1.000 17.71162 291 ALA A C 1
ATOM 2245 O O . ALA A 1 291 ? 8.00161 -7.05284 -16.29621 1.000 18.08147 291 ALA A O 1
ATOM 2247 N N . HIS A 1 292 ? 8.99743 -7.58242 -18.25233 1.000 17.69385 292 HIS A N 1
ATOM 2248 C CA . HIS A 1 292 ? 7.89418 -7.15632 -19.10781 1.000 14.87676 292 HIS A CA 1
ATOM 2249 C C . HIS A 1 292 ? 6.85604 -8.27269 -19.19551 1.000 16.94277 292 HIS A C 1
ATOM 2250 O O . HIS A 1 292 ? 7.18236 -9.40030 -19.58317 1.000 15.07136 292 HIS A O 1
ATOM 2257 N N . CYS A 1 293 ? 5.59975 -7.95922 -18.84791 1.000 14.88914 293 CYS A N 1
ATOM 2258 C CA . CYS A 1 293 ? 4.52085 -8.94218 -18.77802 1.000 15.20044 293 CYS A CA 1
ATOM 2259 C C . CYS A 1 293 ? 3.37254 -8.50616 -19.68030 1.000 15.09319 293 CYS A C 1
ATOM 2260 O O . CYS A 1 293 ? 2.33195 -8.06179 -19.18371 1.000 15.34349 293 CYS A O 1
ATOM 2263 N N . PRO A 1 294 ? 3.50600 -8.67576 -21.00086 1.000 15.54489 294 PRO A N 1
ATOM 2264 C CA . PRO A 1 294 ? 2.51874 -8.06524 -21.90925 1.000 16.44352 294 PRO A CA 1
ATOM 2265 C C . PRO A 1 294 ? 1.09243 -8.60243 -21.76895 1.000 16.51451 294 PRO A C 1
ATOM 2266 O O . PRO A 1 294 ? 0.15358 -7.79377 -21.69410 1.000 15.17963 294 PRO A O 1
ATOM 2270 N N . CYS A 1 295 ? 0.88523 -9.92753 -21.72981 1.000 15.22069 295 CYS A N 1
ATOM 2271 C CA . CYS A 1 295 ? -0.48841 -10.43548 -21.63916 1.000 15.93915 295 CYS A CA 1
ATOM 2272 C C . CYS A 1 295 ? -1.16326 -9.96659 -20.36566 1.000 16.16196 295 CYS A C 1
ATOM 2273 O O . CYS A 1 295 ? -2.33947 -9.58604 -20.38115 1.000 16.08664 295 CYS A O 1
ATOM 2276 N N . SER A 1 296 ? -0.44103 -10.01901 -19.24343 1.000 16.40144 296 SER A N 1
ATOM 2277 C CA . SER A 1 296 ? -0.97731 -9.48363 -17.99857 1.000 15.43968 296 SER A CA 1
ATOM 2278 C C . SER A 1 296 ? -1.32752 -8.01578 -18.13914 1.000 17.14062 296 SER A C 1
ATOM 2279 O O . SER A 1 296 ? -2.37507 -7.57375 -17.65107 1.000 17.81774 296 SER A O 1
ATOM 2282 N N . ASN A 1 297 ? -0.44222 -7.23363 -18.76706 1.000 13.96803 297 ASN A N 1
ATOM 2283 C CA . ASN A 1 297 ? -0.68079 -5.79737 -18.87051 1.000 17.94100 297 ASN A CA 1
ATOM 2284 C C . ASN A 1 297 ? -1.91747 -5.49009 -19.72062 1.000 15.87452 297 ASN A C 1
ATOM 2285 O O . ASN A 1 297 ? -2.55689 -4.44733 -19.52498 1.000 16.70034 297 ASN A O 1
ATOM 2290 N N . MET A 1 298 ? -2.23710 -6.34663 -20.69994 1.000 16.38849 298 MET A N 1
ATOM 2291 C CA . MET A 1 298 ? -3.48597 -6.16189 -21.44405 1.000 15.25199 298 MET A CA 1
ATOM 2292 C C . MET A 1 298 ? -4.68538 -6.75455 -20.71623 1.000 16.23612 298 MET A C 1
ATOM 2293 O O . MET A 1 298 ? -5.73490 -6.10918 -20.63895 1.000 16.64330 298 MET A O 1
ATOM 2298 N N . ARG A 1 299 ? -4.54600 -7.96544 -20.16417 1.000 15.57113 299 ARG A N 1
ATOM 2299 C CA . ARG A 1 299 ? -5.67071 -8.63702 -19.52359 1.000 15.26077 299 ARG A CA 1
ATOM 2300 C C . ARG A 1 299 ? -6.18073 -7.86005 -18.31010 1.000 18.02256 299 ARG A C 1
ATOM 2301 O O . ARG A 1 299 ? -7.37628 -7.91345 -17.99277 1.000 16.54186 299 ARG A O 1
ATOM 2309 N N . LEU A 1 300 ? -5.29890 -7.12987 -17.62220 1.000 16.80165 300 LEU A N 1
ATOM 2310 C CA . LEU A 1 300 ? -5.67897 -6.26105 -16.51608 1.000 19.27076 300 LEU A CA 1
ATOM 2311 C C . LEU A 1 300 ? -5.85286 -4.80941 -16.94762 1.000 20.19759 300 LEU A C 1
ATOM 2312 O O . LEU A 1 300 ? -6.00844 -3.93698 -16.08836 1.000 19.96334 300 LEU A O 1
ATOM 2317 N N . ALA A 1 301 ? -5.75653 -4.52609 -18.24682 1.000 18.36264 301 ALA A N 1
ATOM 2318 C CA . ALA A 1 301 ? -5.91293 -3.17095 -18.77542 1.000 16.86122 301 ALA A CA 1
ATOM 2319 C C . ALA A 1 301 ? -4.93223 -2.19880 -18.11810 1.000 20.87427 301 ALA A C 1
ATOM 2320 O O . ALA A 1 301 ? -5.26015 -1.04207 -17.84145 1.000 21.88805 301 ALA A O 1
ATOM 2322 N N . SER A 1 302 ? -3.71407 -2.67479 -17.84637 1.000 19.29057 302 SER A N 1
ATOM 2323 C CA . SER A 1 302 ? -2.70120 -1.81458 -17.23922 1.000 21.22747 302 SER A CA 1
ATOM 2324 C C . SER A 1 302 ? -2.15091 -0.80200 -18.24286 1.000 22.05117 302 SER A C 1
ATOM 2325 O O . SER A 1 302 ? -2.04093 0.39457 -17.93977 1.000 18.04004 302 SER A O 1
ATOM 2328 N N . GLY A 1 303 ? -1.76771 -1.27282 -19.43542 1.000 20.24753 303 GLY A N 1
ATOM 2329 C CA . GLY A 1 303 ? -1.27872 -0.39894 -20.48860 1.000 20.25035 303 GLY A CA 1
ATOM 2330 C C . GLY A 1 303 ? -0.13765 -1.02115 -21.26810 1.000 19.35757 303 GLY A C 1
ATOM 2331 O O . GLY A 1 303 ? 0.18725 -2.19385 -21.06998 1.000 19.74422 303 GLY A O 1
ATOM 2332 N N . ILE A 1 304 ? 0.45432 -0.26207 -22.18306 1.000 18.20998 304 ILE A N 1
ATOM 2333 C CA . ILE A 1 304 ? 1.56207 -0.73281 -23.00467 1.000 18.37094 304 ILE A CA 1
ATOM 2334 C C . ILE A 1 304 ? 2.85182 -0.17686 -22.40443 1.000 19.65565 304 ILE A C 1
ATOM 2335 O O . ILE A 1 304 ? 3.07434 1.03714 -22.39857 1.000 19.83210 304 ILE A O 1
ATOM 2340 N N . ALA A 1 305 ? 3.69945 -1.05108 -21.89006 1.000 17.33883 305 ALA A N 1
ATOM 2341 C CA . ALA A 1 305 ? 4.95412 -0.59813 -21.30281 1.000 18.48237 305 ALA A CA 1
ATOM 2342 C C . ALA A 1 305 ? 5.89317 -0.08599 -22.39804 1.000 20.25689 305 ALA A C 1
ATOM 2343 O O . ALA A 1 305 ? 5.92603 -0.64055 -23.50576 1.000 19.60736 305 ALA A O 1
ATOM 2345 N N . PRO A 1 306 ? 6.66751 0.96888 -22.12698 1.000 20.09017 306 PRO A N 1
ATOM 2346 C CA . PRO A 1 306 ? 7.54099 1.55398 -23.15824 1.000 19.77172 306 PRO A CA 1
ATOM 2347 C C . PRO A 1 306 ? 8.82738 0.75152 -23.34775 1.000 21.20965 306 PRO A C 1
ATOM 2348 O O . PRO A 1 306 ? 9.94045 1.24043 -23.13328 1.000 20.29001 306 PRO A O 1
ATOM 2352 N N . ILE A 1 307 ? 8.66567 -0.49795 -23.77610 1.000 18.09788 307 ILE A N 1
ATOM 2353 C CA . ILE A 1 307 ? 9.78710 -1.43217 -23.83093 1.000 19.94493 307 ILE A CA 1
ATOM 2354 C C . ILE A 1 307 ? 10.82233 -0.98202 -24.85800 1.000 21.89751 307 ILE A C 1
ATOM 2355 O O . ILE A 1 307 ? 12.03404 -1.04127 -24.60685 1.000 19.17789 307 ILE A O 1
ATOM 2360 N N . ARG A 1 308 ? 10.36598 -0.56971 -26.04344 1.000 18.56945 308 ARG A N 1
ATOM 2361 C CA . ARG A 1 308 ? 11.29503 -0.08607 -27.05914 1.000 20.54353 308 ARG A CA 1
ATOM 2362 C C . ARG A 1 308 ? 12.12205 1.07760 -26.52526 1.000 23.49194 308 ARG A C 1
ATOM 2363 O O . ARG A 1 308 ? 13.33805 1.13544 -26.75143 1.000 22.82995 308 ARG A O 1
ATOM 2371 N N . ALA A 1 309 ? 11.48303 2.00989 -25.80394 1.000 21.81190 309 ALA A N 1
ATOM 2372 C CA . ALA A 1 309 ? 12.22144 3.12413 -25.20477 1.000 22.85979 309 ALA A CA 1
ATOM 2373 C C . ALA A 1 309 ? 13.24225 2.63870 -24.17696 1.000 25.74115 309 ALA A C 1
ATOM 2374 O O . ALA A 1 309 ? 14.39273 3.09733 -24.17188 1.000 23.65557 309 ALA A O 1
ATOM 2376 N N . MET A 1 310 ? 12.85586 1.69498 -23.30850 1.000 23.69599 310 MET A N 1
ATOM 2377 C CA . MET A 1 310 ? 13.83013 1.16274 -22.35713 1.000 22.09322 310 MET A CA 1
ATOM 2378 C C . MET A 1 310 ? 15.00247 0.49379 -23.06017 1.000 22.83835 310 MET A C 1
ATOM 2379 O O . MET A 1 310 ? 16.16037 0.71761 -22.69355 1.000 21.76011 310 MET A O 1
ATOM 2384 N N . LEU A 1 311 ? 14.72836 -0.34976 -24.05577 1.000 21.60273 311 LEU A N 1
ATOM 2385 C CA . LEU A 1 311 ? 15.83191 -0.99344 -24.75990 1.000 24.40041 311 LEU A CA 1
ATOM 2386 C C . LEU A 1 311 ? 16.74032 0.03824 -25.42362 1.000 24.52442 311 LEU A C 1
ATOM 2387 O O . LEU A 1 311 ? 17.96964 -0.09467 -25.38621 1.000 23.93150 311 LEU A O 1
ATOM 2392 N N . ASP A 1 312 ? 16.15956 1.08250 -26.02667 1.000 22.12687 312 ASP A N 1
ATOM 2393 C CA . ASP A 1 312 ? 16.98669 2.08837 -26.69221 1.000 24.02286 312 ASP A CA 1
ATOM 2394 C C . ASP A 1 312 ? 17.86039 2.85713 -25.70739 1.000 27.21050 312 ASP A C 1
ATOM 2395 O O . ASP A 1 312 ? 18.93029 3.34903 -26.09165 1.000 26.08132 312 ASP A O 1
ATOM 2400 N N . GLU A 1 313 ? 17.46010 2.93481 -24.44020 1.000 26.06807 313 GLU A N 1
ATOM 2401 C CA . GLU A 1 313 ? 18.24275 3.65569 -23.44357 1.000 28.88438 313 GLU A CA 1
ATOM 2402 C C . GLU A 1 313 ? 19.26466 2.75799 -22.73840 1.000 27.15837 313 GLU A C 1
ATOM 2403 O O . GLU A 1 313 ? 20.13458 3.27048 -22.01883 1.000 28.92422 313 GLU A O 1
ATOM 2409 N N . GLY A 1 314 ? 19.22293 1.44961 -22.98905 1.000 25.73102 314 GLY A N 1
ATOM 2410 C CA . GLY A 1 314 ? 20.13421 0.49643 -22.38171 1.000 27.50780 314 GLY A CA 1
ATOM 2411 C C . GLY A 1 314 ? 19.59510 -0.26134 -21.18802 1.000 25.72990 314 GLY A C 1
ATOM 2412 O O . GLY A 1 314 ? 20.38740 -0.87529 -20.46265 1.000 23.74787 314 GLY A O 1
ATOM 2413 N N . VAL A 1 315 ? 18.27623 -0.23909 -20.95887 1.000 21.69905 315 VAL A N 1
ATOM 2414 C CA . VAL A 1 315 ? 17.68110 -0.98771 -19.85447 1.000 22.36568 315 VAL A CA 1
ATOM 2415 C C . VAL A 1 315 ? 17.65685 -2.48144 -20.14795 1.000 22.31149 315 VAL A C 1
ATOM 2416 O O . VAL A 1 315 ? 17.28105 -2.91035 -21.24750 1.000 21.85817 315 VAL A O 1
ATOM 2420 N N . SER A 1 316 ? 18.00274 -3.28598 -19.13522 1.000 20.30192 316 SER A N 1
ATOM 2421 C CA . SER A 1 316 ? 17.90166 -4.74260 -19.21265 1.000 23.34043 316 SER A CA 1
ATOM 2422 C C . SER A 1 316 ? 16.44258 -5.16355 -19.04777 1.000 20.25344 316 SER A C 1
ATOM 2423 O O . SER A 1 316 ? 15.85165 -4.96338 -17.97524 1.000 18.31063 316 SER A O 1
ATOM 2426 N N . VAL A 1 317 ? 15.86812 -5.76780 -20.08448 1.000 17.70403 317 VAL A N 1
ATOM 2427 C CA . VAL A 1 317 ? 14.46018 -6.15907 -20.07123 1.000 17.95221 317 VAL A CA 1
ATOM 2428 C C . VAL A 1 317 ? 14.38006 -7.66720 -20.28201 1.000 18.23965 317 VAL A C 1
ATOM 2429 O O . VAL A 1 317 ? 14.97370 -8.20011 -21.22796 1.000 17.63780 317 VAL A O 1
ATOM 2433 N N . GLY A 1 318 ? 13.68151 -8.35455 -19.37914 1.000 18.40852 318 GLY A N 1
ATOM 2434 C CA . GLY A 1 318 ? 13.30650 -9.73670 -19.55507 1.000 17.11987 318 GLY A CA 1
ATOM 2435 C C . GLY A 1 318 ? 11.79576 -9.84221 -19.71441 1.000 18.88706 318 GLY A C 1
ATOM 2436 O O . GLY A 1 318 ? 11.07403 -8.84837 -19.73363 1.000 17.37118 318 GLY A O 1
ATOM 2437 N N . LEU A 1 319 ? 11.33330 -11.08143 -19.86138 1.000 16.27080 319 LEU A N 1
ATOM 2438 C CA . LEU A 1 319 ? 9.93092 -11.37162 -20.10792 1.000 16.92605 319 LEU A CA 1
ATOM 2439 C C . LEU A 1 319 ? 9.34569 -12.19840 -18.96762 1.000 17.44235 319 LEU A C 1
ATOM 2440 O O . LEU A 1 319 ? 10.02087 -13.05426 -18.38240 1.000 16.09336 319 LEU A O 1
ATOM 2445 N N . GLY A 1 320 ? 8.07246 -11.95183 -18.67282 1.000 15.42582 320 GLY A N 1
ATOM 2446 C CA . GLY A 1 320 ? 7.36896 -12.73219 -17.67398 1.000 15.26232 320 GLY A CA 1
ATOM 2447 C C . GLY A 1 320 ? 5.92526 -12.98751 -18.06657 1.000 15.99164 320 GLY A C 1
ATOM 2448 O O . GLY A 1 320 ? 5.26908 -12.11367 -18.65165 1.000 17.82102 320 GLY A O 1
ATOM 2449 N N . VAL A 1 321 ? 5.40999 -14.17564 -17.75186 1.000 14.96847 321 VAL A N 1
ATOM 2450 C CA . VAL A 1 321 ? 3.98117 -14.43196 -17.96520 1.000 15.33697 321 VAL A CA 1
ATOM 2451 C C . VAL A 1 321 ? 3.12619 -13.87833 -16.83750 1.000 17.06128 321 VAL A C 1
ATOM 2452 O O . VAL A 1 321 ? 1.91258 -13.69657 -17.03236 1.000 15.80509 321 VAL A O 1
ATOM 2456 N N . ASP A 1 322 ? 3.71193 -13.62740 -15.65898 1.000 14.01420 322 ASP A N 1
ATOM 2457 C CA . ASP A 1 322 ? 2.94748 -13.20570 -14.48129 1.000 15.42717 322 ASP A CA 1
ATOM 2458 C C . ASP A 1 322 ? 2.06865 -14.34306 -13.96200 1.000 17.57672 322 ASP A C 1
ATOM 2459 O O . ASP A 1 322 ? 2.00869 -15.42292 -14.56550 1.000 14.82391 322 ASP A O 1
ATOM 2464 N N . GLY A 1 323 ? 1.37500 -14.09890 -12.84903 1.000 17.34182 323 GLY A N 1
ATOM 2465 C CA . GLY A 1 323 ? 0.53095 -15.12850 -12.26915 1.000 15.51321 323 GLY A CA 1
ATOM 2466 C C . GLY A 1 323 ? -0.61484 -15.51944 -13.18415 1.000 14.99495 323 GLY A C 1
ATOM 2467 O O . GLY A 1 323 ? -1.10897 -14.72530 -13.98831 1.000 16.55303 323 GLY A O 1
ATOM 2468 N N . SER A 1 324 ? -1.05630 -16.77090 -13.04057 1.000 14.83059 324 SER A N 1
ATOM 2469 C CA . SER A 1 324 ? -2.07146 -17.32636 -13.92593 1.000 16.51227 324 SER A CA 1
ATOM 2470 C C . SER A 1 324 ? -3.47718 -16.81141 -13.63769 1.000 18.01435 324 SER A C 1
ATOM 2471 O O . SER A 1 324 ? -4.40796 -17.20798 -14.35618 1.000 18.00669 324 SER A O 1
ATOM 2474 N N . ALA A 1 325 ? -3.67077 -15.97301 -12.61603 1.000 15.74925 325 ALA A N 1
ATOM 2475 C CA . ALA A 1 325 ? -4.93445 -15.26244 -12.45405 1.000 17.04283 325 ALA A CA 1
ATOM 2476 C C . ALA A 1 325 ? -4.93556 -13.91292 -13.15645 1.000 16.82257 325 ALA A C 1
ATOM 2477 O O . ALA A 1 325 ? -5.94280 -13.20370 -13.09723 1.000 17.56438 325 ALA A O 1
ATOM 2479 N N . SER A 1 326 ? -3.83283 -13.52243 -13.79988 1.000 16.79317 326 SER A N 1
ATOM 2480 C CA . SER A 1 326 ? -3.79527 -12.29172 -14.59310 1.000 15.79576 326 SER A CA 1
ATOM 2481 C C . SER A 1 326 ? -2.98720 -12.54622 -15.86565 1.000 17.76375 326 SER A C 1
ATOM 2482 O O . SER A 1 326 ? -1.98541 -11.90278 -16.15457 1.000 18.37373 326 SER A O 1
ATOM 2485 N N . ASN A 1 327 ? -3.43084 -13.52272 -16.64982 1.000 15.11673 327 ASN A N 1
ATOM 2486 C CA . ASN A 1 327 ? -2.85697 -13.68792 -17.97923 1.000 14.89930 327 ASN A CA 1
ATOM 2487 C C . ASN A 1 327 ? -3.90993 -14.22004 -18.96067 1.000 14.95314 327 ASN A C 1
ATOM 2488 O O . ASN A 1 327 ? -4.22929 -13.51210 -19.91598 1.000 16.98278 327 ASN A O 1
ATOM 2493 N N . ASP A 1 328 ? -4.51635 -15.39347 -18.75580 1.000 15.88673 328 ASP A N 1
ATOM 2494 C CA . ASP A 1 328 ? -4.34529 -16.31886 -17.64077 1.000 16.95193 328 ASP A CA 1
ATOM 2495 C C . ASP A 1 328 ? -3.50131 -17.53312 -18.07537 1.000 18.29772 328 ASP A C 1
ATOM 2496 O O . ASP A 1 328 ? -3.47357 -18.54435 -17.37205 1.000 17.17533 328 ASP A O 1
ATOM 2501 N N . ALA A 1 329 ? -2.80390 -17.43012 -19.21612 1.000 16.33396 329 ALA A N 1
ATOM 2502 C CA . ALA A 1 329 ? -2.00217 -18.53608 -19.73116 1.000 17.63949 329 ALA A CA 1
ATOM 2503 C C . ALA A 1 329 ? -0.60341 -18.53286 -19.11588 1.000 16.52896 329 ALA A C 1
ATOM 2504 O O . ALA A 1 329 ? -0.16645 -17.54548 -18.53272 1.000 18.51420 329 ALA A O 1
ATOM 2506 N N . GLY A 1 330 ? 0.10974 -19.64786 -19.28178 1.000 18.45717 330 GLY A N 1
ATOM 2507 C CA . GLY A 1 330 ? 1.50359 -19.74739 -18.85697 1.000 18.35451 330 GLY A CA 1
ATOM 2508 C C . GLY A 1 330 ? 2.36890 -20.19100 -20.02033 1.000 17.55410 330 GLY A C 1
ATOM 2509 O O . GLY A 1 330 ? 3.12542 -21.15614 -19.91606 1.000 17.66193 330 GLY A O 1
ATOM 2510 N N . ASN A 1 331 ? 2.23740 -19.50868 -21.15324 1.000 16.86889 331 ASN A N 1
ATOM 2511 C CA . ASN A 1 331 ? 2.74042 -19.99830 -22.43220 1.000 16.37982 331 ASN A CA 1
ATOM 2512 C C . ASN A 1 331 ? 3.85877 -19.04974 -22.84144 1.000 17.32554 331 ASN A C 1
ATOM 2513 O O . ASN A 1 331 ? 3.60150 -17.91148 -23.25600 1.000 16.43734 331 ASN A O 1
ATOM 2518 N N . MET A 1 332 ? 5.10180 -19.51584 -22.69197 1.000 17.04825 332 MET A N 1
ATOM 2519 C CA . MET A 1 332 ? 6.23713 -18.61106 -22.78103 1.000 15.60128 332 MET A CA 1
ATOM 2520 C C . MET A 1 332 ? 6.43213 -18.12746 -24.22206 1.000 16.72868 332 MET A C 1
ATOM 2521 O O . MET A 1 332 ? 6.69149 -16.94209 -24.46037 1.000 15.51650 332 MET A O 1
ATOM 2526 N N . ILE A 1 333 ? 6.34842 -19.03244 -25.20118 1.000 15.20315 333 ILE A N 1
ATOM 2527 C CA . ILE A 1 333 ? 6.56284 -18.58489 -26.58006 1.000 17.02308 333 ILE A CA 1
ATOM 2528 C C . ILE A 1 333 ? 5.41270 -17.68374 -27.02864 1.000 17.90781 333 ILE A C 1
ATOM 2529 O O . ILE A 1 333 ? 5.62321 -16.72595 -27.78393 1.000 15.37509 333 ILE A O 1
ATOM 2534 N N . ALA A 1 334 ? 4.18823 -17.93789 -26.55475 1.000 16.19150 334 ALA A N 1
ATOM 2535 C CA . ALA A 1 334 ? 3.10330 -17.01310 -26.87653 1.000 16.51149 334 ALA A CA 1
ATOM 2536 C C . ALA A 1 334 ? 3.32681 -15.65422 -26.22238 1.000 16.22950 334 ALA A C 1
ATOM 2537 O O . ALA A 1 334 ? 2.95110 -14.62075 -26.79170 1.000 15.08678 334 ALA A O 1
ATOM 2539 N N . GLU A 1 335 ? 3.93661 -15.62883 -25.03065 1.000 15.22844 335 GLU A N 1
ATOM 2540 C CA . GLU A 1 335 ? 4.24307 -14.34310 -24.40262 1.000 16.44018 335 GLU A CA 1
ATOM 2541 C C . GLU A 1 335 ? 5.28362 -13.57358 -25.21806 1.000 16.11747 335 GLU A C 1
ATOM 2542 O O . GLU A 1 335 ? 5.24749 -12.33853 -25.27371 1.000 15.54385 335 GLU A O 1
ATOM 2548 N N . THR A 1 336 ? 6.22484 -14.28998 -25.83617 1.000 15.88725 336 THR A N 1
ATOM 2549 C CA . THR A 1 336 ? 7.22149 -13.65431 -26.68532 1.000 16.37137 336 THR A CA 1
ATOM 2550 C C . THR A 1 336 ? 6.56833 -13.03017 -27.90981 1.000 15.81430 336 THR A C 1
ATOM 2551 O O . THR A 1 336 ? 6.86576 -11.89078 -28.27830 1.000 13.52419 336 THR A O 1
ATOM 2555 N N . ARG A 1 337 ? 5.67476 -13.77396 -28.55364 1.000 16.19381 337 ARG A N 1
ATOM 2556 C CA . ARG A 1 337 ? 4.87061 -13.20799 -29.62735 1.000 16.61066 337 ARG A CA 1
ATOM 2557 C C . ARG A 1 337 ? 4.11939 -11.95634 -29.16610 1.000 17.14024 337 ARG A C 1
ATOM 2558 O O . ARG A 1 337 ? 4.10688 -10.93043 -29.86299 1.000 17.35919 337 ARG A O 1
ATOM 2566 N N . GLN A 1 338 ? 3.46571 -12.02605 -27.99767 1.000 15.44747 338 GLN A N 1
ATOM 2567 C CA . GLN A 1 338 ? 2.66574 -10.88922 -27.54130 1.000 15.91178 338 GLN A CA 1
ATOM 2568 C C . GLN A 1 338 ? 3.53594 -9.65885 -27.35353 1.000 16.78266 338 GLN A C 1
ATOM 2569 O O . GLN A 1 338 ? 3.12039 -8.53770 -27.67117 1.000 16.59673 338 GLN A O 1
ATOM 2575 N N . ALA A 1 339 ? 4.75508 -9.85066 -26.83801 1.000 16.17074 339 ALA A N 1
ATOM 2576 C CA . ALA A 1 339 ? 5.64992 -8.71453 -26.65673 1.000 16.38946 339 ALA A CA 1
ATOM 2577 C C . ALA A 1 339 ? 5.89095 -8.01367 -27.98558 1.000 18.21886 339 ALA A C 1
ATOM 2578 O O . ALA A 1 339 ? 5.90100 -6.77647 -28.06012 1.000 18.73772 339 ALA A O 1
ATOM 2580 N N . MET A 1 340 ? 6.07291 -8.79047 -29.04756 1.000 15.56521 340 MET A N 1
ATOM 2581 C CA . MET A 1 340 ? 6.30691 -8.20149 -30.35649 1.000 16.24943 340 MET A CA 1
ATOM 2582 C C . MET A 1 340 ? 5.04498 -7.52048 -30.89198 1.000 17.58588 340 MET A C 1
ATOM 2583 O O . MET A 1 340 ? 5.09342 -6.37040 -31.33774 1.000 17.97285 340 MET A O 1
ATOM 2588 N N . LEU A 1 341 ? 3.90338 -8.21669 -30.85418 1.000 14.80271 341 LEU A N 1
ATOM 2589 C CA . LEU A 1 341 ? 2.65129 -7.61925 -31.32771 1.000 17.61899 341 LEU A CA 1
ATOM 2590 C C . LEU A 1 341 ? 2.31467 -6.33749 -30.56830 1.000 18.35092 341 LEU A C 1
ATOM 2591 O O . LEU A 1 341 ? 1.91126 -5.32976 -31.17171 1.000 16.83674 341 LEU A O 1
ATOM 2596 N N . LEU A 1 342 ? 2.47447 -6.35279 -29.24043 1.000 16.15844 342 LEU A N 1
ATOM 2597 C CA . LEU A 1 342 ? 2.03754 -5.21413 -28.43567 1.000 17.38856 342 LEU A CA 1
ATOM 2598 C C . LEU A 1 342 ? 2.93533 -3.98978 -28.63657 1.000 19.39195 342 LEU A C 1
ATOM 2599 O O . LEU A 1 342 ? 2.44378 -2.84979 -28.63520 1.000 17.47866 342 LEU A O 1
ATOM 2604 N N . GLN A 1 343 ? 4.25889 -4.18983 -28.75641 1.000 19.23487 343 GLN A N 1
ATOM 2605 C CA . GLN A 1 343 ? 5.13139 -3.04994 -29.03241 1.000 17.91765 343 GLN A CA 1
ATOM 2606 C C . GLN A 1 343 ? 4.82620 -2.43573 -30.39674 1.000 17.99058 343 GLN A C 1
ATOM 2607 O O . GLN A 1 343 ? 4.85955 -1.21166 -30.55421 1.000 19.11411 343 GLN A O 1
ATOM 2613 N N . ARG A 1 344 ? 4.51570 -3.26430 -31.39851 1.000 17.32233 344 ARG A N 1
ATOM 2614 C CA . ARG A 1 344 ? 4.20914 -2.72009 -32.72373 1.000 17.68966 344 ARG A CA 1
ATOM 2615 C C . ARG A 1 344 ? 2.92069 -1.89880 -32.70987 1.000 17.11873 344 ARG A C 1
ATOM 2616 O O . ARG A 1 344 ? 2.86052 -0.80889 -33.29977 1.000 17.91695 344 ARG A O 1
ATOM 2624 N N . VAL A 1 345 ? 1.86806 -2.40167 -32.05975 1.000 18.18700 345 VAL A N 1
ATOM 2625 C CA . VAL A 1 345 ? 0.62418 -1.62588 -32.08025 1.000 16.38404 345 VAL A CA 1
ATOM 2626 C C . VAL A 1 345 ? 0.79371 -0.36195 -31.25028 1.000 21.53342 345 VAL A C 1
ATOM 2627 O O . VAL A 1 345 ? 0.17698 0.67391 -31.54001 1.000 20.00434 345 VAL A O 1
ATOM 2631 N N . GLY A 1 346 ? 1.67794 -0.39985 -30.25153 1.000 19.04396 346 GLY A N 1
ATOM 2632 C CA . GLY A 1 346 ? 1.89836 0.75358 -29.41293 1.000 20.95383 346 GLY A CA 1
ATOM 2633 C C . GLY A 1 346 ? 2.82058 1.79018 -30.01742 1.000 24.77156 346 GLY A C 1
ATOM 2634 O O . GLY A 1 346 ? 2.61970 2.99195 -29.80488 1.000 21.32886 346 GLY A O 1
ATOM 2635 N N . PHE A 1 347 ? 3.84363 1.35597 -30.76730 1.000 22.04085 347 PHE A N 1
ATOM 2636 C CA . PHE A 1 347 ? 4.89753 2.28898 -31.14008 1.000 23.73428 347 PHE A CA 1
ATOM 2637 C C . PHE A 1 347 ? 5.34679 2.19676 -32.58940 1.000 22.88250 347 PHE A C 1
ATOM 2638 O O . PHE A 1 347 ? 6.24745 2.94360 -32.97269 1.000 23.32242 347 PHE A O 1
ATOM 2646 N N . GLY A 1 348 ? 4.73756 1.35397 -33.41008 1.000 20.22081 348 GLY A N 1
ATOM 2647 C CA . GLY A 1 348 ? 4.99728 1.37005 -34.83199 1.000 23.07659 348 GLY A CA 1
ATOM 2648 C C . GLY A 1 348 ? 5.73418 0.14775 -35.35499 1.000 23.35062 348 GLY A C 1
ATOM 2649 O O . GLY A 1 348 ? 6.18812 -0.71228 -34.59375 1.000 21.74750 348 GLY A O 1
ATOM 2650 N N . PRO A 1 349 ? 5.87818 0.06107 -36.68423 1.000 26.23036 349 PRO A N 1
ATOM 2651 C CA . PRO A 1 349 ? 6.39273 -1.17733 -37.30021 1.000 28.72780 349 PRO A CA 1
ATOM 2652 C C . PRO A 1 349 ? 7.86041 -1.46481 -37.00161 1.000 27.70850 349 PRO A C 1
ATOM 2653 O O . PRO A 1 349 ? 8.29607 -2.59903 -37.22388 1.000 30.12754 349 PRO A O 1
ATOM 2657 N N . ASP A 1 350 ? 8.62108 -0.49892 -36.50052 1.000 25.40276 350 ASP A N 1
ATOM 2658 C CA . ASP A 1 350 ? 10.03100 -0.69420 -36.18327 1.000 30.69564 350 ASP A CA 1
ATOM 2659 C C . ASP A 1 350 ? 10.27264 -1.01310 -34.71925 1.000 27.82215 350 ASP A C 1
ATOM 2660 O O . ASP A 1 350 ? 11.43170 -1.14786 -34.32052 1.000 26.75412 350 ASP A O 1
ATOM 2665 N N . ALA A 1 351 ? 9.21518 -1.12685 -33.90656 1.000 21.84798 351 ALA A N 1
ATOM 2666 C CA . ALA A 1 351 ? 9.38998 -1.15855 -32.46045 1.000 24.49598 351 ALA A CA 1
ATOM 2667 C C . ALA A 1 351 ? 9.90315 -2.49822 -31.93318 1.000 24.30448 351 ALA A C 1
ATOM 2668 O O . ALA A 1 351 ? 10.51265 -2.52814 -30.85924 1.000 21.24660 351 ALA A O 1
ATOM 2670 N N . MET A 1 352 ? 9.67859 -3.60176 -32.64826 1.000 21.06434 352 MET A N 1
ATOM 2671 C CA . MET A 1 352 ? 10.09072 -4.90060 -32.13193 1.000 20.46215 352 MET A CA 1
ATOM 2672 C C . MET A 1 352 ? 9.94481 -5.98000 -33.19129 1.000 22.04346 352 MET A C 1
ATOM 2673 O O . MET A 1 352 ? 8.82978 -6.24631 -33.65589 1.000 23.43876 352 MET A O 1
ATOM 2678 N N . ASN A 1 353 ? 11.03757 -6.63149 -33.55110 1.000 19.49606 353 ASN A N 1
ATOM 2679 C CA . ASN A 1 353 ? 10.99338 -7.72602 -34.50789 1.000 20.68273 353 ASN A CA 1
ATOM 2680 C C . ASN A 1 353 ? 11.16266 -9.06654 -33.78550 1.000 22.48482 353 ASN A C 1
ATOM 2681 O O . ASN A 1 353 ? 11.28777 -9.12661 -32.55442 1.000 18.40716 353 ASN A O 1
ATOM 2686 N N . ALA A 1 354 ? 11.14607 -10.15929 -34.56459 1.000 16.51708 354 ALA A N 1
ATOM 2687 C CA . ALA A 1 354 ? 11.17878 -11.48319 -33.95668 1.000 18.51688 354 ALA A CA 1
ATOM 2688 C C . ALA A 1 354 ? 12.46368 -11.70368 -33.16645 1.000 17.53396 354 ALA A C 1
ATOM 2689 O O . ALA A 1 354 ? 12.42606 -12.25452 -32.06163 1.000 18.63786 354 ALA A O 1
ATOM 2691 N N . ARG A 1 355 ? 13.61404 -11.30103 -33.72083 1.000 18.22221 355 ARG A N 1
ATOM 2692 C CA . ARG A 1 355 ? 14.87614 -11.54970 -33.02182 1.000 18.57661 355 ARG A CA 1
ATOM 2693 C C . ARG A 1 355 ? 15.00941 -10.67923 -31.77644 1.000 20.41382 355 ARG A C 1
ATOM 2694 O O . ARG A 1 355 ? 15.57037 -11.12378 -30.76010 1.000 17.69571 355 ARG A O 1
ATOM 2702 N N . GLN A 1 356 ? 14.49426 -9.44726 -31.82720 1.000 17.83409 356 GLN A N 1
ATOM 2703 C CA . GLN A 1 356 ? 14.52194 -8.58349 -30.65046 1.000 21.16687 356 GLN A CA 1
ATOM 2704 C C . GLN A 1 356 ? 13.66263 -9.15827 -29.53344 1.000 17.61307 356 GLN A C 1
ATOM 2705 O O . GLN A 1 356 ? 14.05235 -9.14269 -28.36077 1.000 18.83612 356 GLN A O 1
ATOM 2711 N N . ALA A 1 357 ? 12.48726 -9.66774 -29.88196 1.000 18.54976 357 ALA A N 1
ATOM 2712 C CA . ALA A 1 357 ? 11.62539 -10.28233 -28.88792 1.000 16.32934 357 ALA A CA 1
ATOM 2713 C C . ALA A 1 357 ? 12.26611 -11.54696 -28.32195 1.000 16.19234 357 ALA A C 1
ATOM 2714 O O . ALA A 1 357 ? 12.25051 -11.76588 -27.10697 1.000 15.63682 357 ALA A O 1
ATOM 2716 N N . LEU A 1 358 ? 12.84556 -12.38347 -29.18362 1.000 14.96685 358 LEU A N 1
ATOM 2717 C CA . LEU A 1 358 ? 13.46902 -13.61284 -28.69382 1.000 16.10001 358 LEU A CA 1
ATOM 2718 C C . LEU A 1 358 ? 14.69626 -13.31656 -27.82939 1.000 17.96236 358 LEU A C 1
ATOM 2719 O O . LEU A 1 358 ? 14.98894 -14.06755 -26.88528 1.000 17.42443 358 LEU A O 1
ATOM 2724 N N . GLU A 1 359 ? 15.40482 -12.21475 -28.10430 1.000 16.59675 359 GLU A N 1
ATOM 2725 C CA . GLU A 1 359 ? 16.51771 -11.83423 -27.23478 1.000 18.53262 359 GLU A CA 1
ATOM 2726 C C . GLU A 1 359 ? 16.02814 -11.47134 -25.83751 1.000 17.45689 359 GLU A C 1
ATOM 2727 O O . GLU A 1 359 ? 16.65599 -11.83603 -24.84046 1.000 16.95258 359 GLU A O 1
ATOM 2733 N N . ILE A 1 360 ? 14.93882 -10.70801 -25.74527 1.000 17.15576 360 ILE A N 1
ATOM 2734 C CA . ILE A 1 360 ? 14.38020 -10.41081 -24.42940 1.000 17.62343 360 ILE A CA 1
ATOM 2735 C C . ILE A 1 360 ? 14.02887 -11.70147 -23.70181 1.000 15.38888 360 ILE A C 1
ATOM 2736 O O . ILE A 1 360 ? 14.29702 -11.84802 -22.50155 1.000 19.22285 360 ILE A O 1
ATOM 2741 N N . ALA A 1 361 ? 13.44065 -12.65900 -24.41555 1.000 14.53832 361 ALA A N 1
ATOM 2742 C CA . ALA A 1 361 ? 12.98915 -13.90337 -23.80494 1.000 15.10649 361 ALA A CA 1
ATOM 2743 C C . ALA A 1 361 ? 14.13982 -14.82559 -23.40106 1.000 15.69209 361 ALA A C 1
ATOM 2744 O O . ALA A 1 361 ? 13.90184 -15.79742 -22.67156 1.000 15.40011 361 ALA A O 1
ATOM 2746 N N . THR A 1 362 ? 15.36004 -14.56124 -23.86803 1.000 14.57027 362 THR A N 1
ATOM 2747 C CA . THR A 1 362 ? 16.50055 -15.41800 -23.54313 1.000 16.39993 362 THR A CA 1
ATOM 2748 C C . THR A 1 362 ? 17.57828 -14.60528 -22.82692 1.000 16.74806 362 THR A C 1
ATOM 2749 O O . THR A 1 362 ? 17.62654 -14.59334 -21.59165 1.000 18.68154 362 THR A O 1
ATOM 2753 N N . ARG A 1 363 ? 18.43087 -13.91718 -23.59020 1.000 16.91746 363 ARG A N 1
ATOM 2754 C CA . ARG A 1 363 ? 19.50869 -13.14055 -22.98344 1.000 18.19936 363 ARG A CA 1
ATOM 2755 C C . ARG A 1 363 ? 18.96539 -12.09913 -22.01317 1.000 18.03415 363 ARG A C 1
ATOM 2756 O O . ARG A 1 363 ? 19.58015 -11.82986 -20.97453 1.000 17.68408 363 ARG A O 1
ATOM 2764 N N . GLY A 1 364 ? 17.83934 -11.46491 -22.36130 1.000 18.07779 364 GLY A N 1
ATOM 2765 C CA . GLY A 1 364 ? 17.26437 -10.45566 -21.48333 1.000 16.94058 364 GLY A CA 1
ATOM 2766 C C . GLY A 1 364 ? 16.86884 -11.01851 -20.12937 1.000 18.59386 364 GLY A C 1
ATOM 2767 O O . GLY A 1 364 ? 17.14078 -10.41188 -19.09098 1.000 17.97503 364 GLY A O 1
ATOM 2768 N N . GLY A 1 365 ? 16.26374 -12.20789 -20.11715 1.000 15.91064 365 GLY A N 1
ATOM 2769 C CA . GLY A 1 365 ? 15.89807 -12.82538 -18.85000 1.000 15.41195 365 GLY A CA 1
ATOM 2770 C C . GLY A 1 365 ? 17.09488 -13.21542 -17.99718 1.000 16.92403 365 GLY A C 1
ATOM 2771 O O . GLY A 1 365 ? 17.09512 -13.00843 -16.77639 1.000 15.85135 365 GLY A O 1
ATOM 2772 N N . ALA A 1 366 ? 18.11821 -13.80240 -18.61667 1.000 15.59590 366 ALA A N 1
ATOM 2773 C CA . ALA A 1 366 ? 19.35280 -14.08508 -17.89181 1.000 18.25443 366 ALA A CA 1
ATOM 2774 C C . ALA A 1 366 ? 19.89717 -12.82900 -17.23345 1.000 16.70618 366 ALA A C 1
ATOM 2775 O O . ALA A 1 366 ? 20.26282 -12.84765 -16.05266 1.000 17.12685 366 ALA A O 1
ATOM 2777 N N . LYS A 1 367 ? 19.91098 -11.71502 -17.96842 1.000 16.35530 367 LYS A N 1
ATOM 2778 C CA . LYS A 1 367 ? 20.47157 -10.48046 -17.43398 1.000 19.74516 367 LYS A CA 1
ATOM 2779 C C . LYS A 1 367 ? 19.68842 -9.98140 -16.21787 1.000 19.54038 367 LYS A C 1
ATOM 2780 O O . LYS A 1 367 ? 20.28586 -9.60261 -15.19814 1.000 17.93333 367 LYS A O 1
ATOM 2786 N N . VAL A 1 368 ? 18.34981 -9.96744 -16.29647 1.000 17.48909 368 VAL A N 1
ATOM 2787 C CA . VAL A 1 368 ? 17.61255 -9.39090 -15.17371 1.000 18.94869 368 VAL A CA 1
ATOM 2788 C C . VAL A 1 368 ? 17.65864 -10.30263 -13.94978 1.000 18.35484 368 VAL A C 1
ATOM 2789 O O . VAL A 1 368 ? 17.53429 -9.81174 -12.82775 1.000 17.60005 368 VAL A O 1
ATOM 2793 N N . LEU A 1 369 ? 17.86379 -11.60939 -14.13112 1.000 17.40828 369 LEU A N 1
ATOM 2794 C CA . LEU A 1 369 ? 18.10533 -12.51835 -13.01507 1.000 17.73979 369 LEU A CA 1
ATOM 2795 C C . LEU A 1 369 ? 19.55922 -12.49577 -12.54743 1.000 21.12146 369 LEU A C 1
ATOM 2796 O O . LEU A 1 369 ? 19.90155 -13.20965 -11.59240 1.000 20.56203 369 LEU A O 1
ATOM 2801 N N . ASN A 1 370 ? 20.41428 -11.71147 -13.20281 1.000 16.30557 370 ASN A N 1
ATOM 2802 C CA . ASN A 1 370 ? 21.81874 -11.53061 -12.79378 1.000 21.71445 370 ASN A CA 1
ATOM 2803 C C . ASN A 1 370 ? 22.61958 -12.82234 -12.97877 1.000 26.18324 370 ASN A C 1
ATOM 2804 O O . ASN A 1 370 ? 23.42261 -13.20345 -12.12669 1.000 26.66994 370 ASN A O 1
ATOM 2809 N N . ARG A 1 371 ? 22.42151 -13.47680 -14.11986 1.000 22.13578 371 ARG A N 1
ATOM 2810 C CA . ARG A 1 371 ? 23.08114 -14.72938 -14.45898 1.000 26.10196 371 ARG A CA 1
ATOM 2811 C C . ARG A 1 371 ? 23.83691 -14.57225 -15.76642 1.000 22.04397 371 ARG A C 1
ATOM 2812 O O . ARG A 1 371 ? 23.30083 -14.02240 -16.73398 1.000 24.37185 371 ARG A O 1
ATOM 2820 N N . ASP A 1 372 ? 25.07121 -15.05847 -15.80056 1.000 23.56670 372 ASP A N 1
ATOM 2821 C CA . ASP A 1 372 ? 25.83361 -15.07171 -17.03788 1.000 24.21771 372 ASP A CA 1
ATOM 2822 C C . ASP A 1 372 ? 26.02172 -16.47504 -17.59427 1.000 20.56858 372 ASP A C 1
ATOM 2823 O O . ASP A 1 372 ? 26.76419 -16.64112 -18.56426 1.000 21.06129 372 ASP A O 1
ATOM 2828 N N . ASP A 1 373 ? 25.37972 -17.48622 -17.00785 1.000 19.08309 373 ASP A N 1
ATOM 2829 C CA . ASP A 1 373 ? 25.61288 -18.86658 -17.41882 1.000 21.27173 373 ASP A CA 1
ATOM 2830 C C . ASP A 1 373 ? 24.44403 -19.47223 -18.17777 1.000 20.76861 373 ASP A C 1
ATOM 2831 O O . ASP A 1 373 ? 24.51473 -20.64171 -18.57313 1.000 18.53248 373 ASP A O 1
ATOM 2836 N N . ILE A 1 374 ? 23.37732 -18.70866 -18.39923 1.000 17.75428 374 ILE A N 1
ATOM 2837 C CA . ILE A 1 374 ? 22.24180 -19.14931 -19.19160 1.000 18.08372 374 ILE A CA 1
ATOM 2838 C C . ILE A 1 374 ? 21.89368 -18.03619 -20.17342 1.000 17.68489 374 ILE A C 1
ATOM 2839 O O . ILE A 1 374 ? 22.43866 -16.93512 -20.11793 1.000 17.67265 374 ILE A O 1
ATOM 2844 N N . GLY A 1 375 ? 20.97308 -18.33706 -21.08334 1.000 18.93060 375 GLY A N 1
ATOM 2845 C CA . GLY A 1 375 ? 20.43938 -17.34343 -21.99320 1.000 17.38224 375 GLY A CA 1
ATOM 2846 C C . GLY A 1 375 ? 20.93568 -17.43905 -23.42466 1.000 16.56625 375 GLY A C 1
ATOM 2847 O O . GLY A 1 375 ? 20.30755 -16.86029 -24.31705 1.000 18.08051 375 GLY A O 1
ATOM 2848 N N . TYR A 1 376 ? 22.03169 -18.15302 -23.67312 1.000 16.79109 376 TYR A N 1
ATOM 2849 C CA . TYR A 1 376 ? 22.47610 -18.39024 -25.03985 1.000 16.64852 376 TYR A CA 1
ATOM 2850 C C . TYR A 1 376 ? 23.34272 -19.63734 -25.05906 1.000 19.11413 376 TYR A C 1
ATOM 2851 O O . TYR A 1 376 ? 23.76856 -20.14033 -24.01363 1.000 16.66570 376 TYR A O 1
ATOM 2860 N N . LEU A 1 377 ? 23.61148 -20.12455 -26.27430 1.000 18.61941 377 LEU A N 1
ATOM 2861 C CA . LEU A 1 377 ? 24.25814 -21.41468 -26.48232 1.000 17.35555 377 LEU A CA 1
ATOM 2862 C C . LEU A 1 377 ? 25.67671 -21.18178 -26.97972 1.000 19.69848 377 LEU A C 1
ATOM 2863 O O . LEU A 1 377 ? 25.88919 -20.73698 -28.11644 1.000 17.14879 377 LEU A O 1
ATOM 2868 N N . ALA A 1 378 ? 26.63897 -21.50947 -26.12732 1.000 17.91991 378 ALA A N 1
ATOM 2869 C CA . ALA A 1 378 ? 28.05750 -21.37905 -26.43195 1.000 18.34637 378 ALA A CA 1
ATOM 2870 C C . ALA A 1 378 ? 28.80424 -22.30079 -25.48801 1.000 18.21953 378 ALA A C 1
ATOM 2871 O O . ALA A 1 378 ? 28.28472 -22.67240 -24.43470 1.000 18.34111 378 ALA A O 1
ATOM 2873 N N . THR A 1 379 ? 30.03801 -22.64047 -25.86808 1.000 18.43605 379 THR A N 1
ATOM 2874 C CA . THR A 1 379 ? 30.90324 -23.46008 -25.02512 1.000 21.30874 379 THR A CA 1
ATOM 2875 C C . THR A 1 379 ? 30.91994 -22.94837 -23.58867 1.000 22.40411 379 THR A C 1
ATOM 2876 O O . THR A 1 379 ? 31.17029 -21.76697 -23.34342 1.000 21.24285 379 THR A O 1
ATOM 2880 N N . GLY A 1 380 ? 30.66928 -23.84985 -22.63591 1.000 21.78054 380 GLY A N 1
ATOM 2881 C CA . GLY A 1 380 ? 30.71112 -23.50952 -21.22474 1.000 23.38268 380 GLY A CA 1
ATOM 2882 C C . GLY A 1 380 ? 29.42288 -22.94480 -20.64995 1.000 22.46274 380 GLY A C 1
ATOM 2883 O O . GLY A 1 380 ? 29.32093 -22.79620 -19.42294 1.000 23.09788 380 GLY A O 1
ATOM 2884 N N . MET A 1 381 ? 28.43584 -22.63271 -21.48645 1.000 18.37804 381 MET A N 1
ATOM 2885 C CA . MET A 1 381 ? 27.12781 -22.20363 -21.02084 1.000 19.72682 381 MET A CA 1
ATOM 2886 C C . MET A 1 381 ? 26.33191 -23.42249 -20.55516 1.000 18.80974 381 MET A C 1
ATOM 2887 O O . MET A 1 381 ? 26.63262 -24.56292 -20.92365 1.000 19.39946 381 MET A O 1
ATOM 2892 N N . ALA A 1 382 ? 25.32059 -23.17388 -19.71984 1.000 18.22011 382 ALA A N 1
ATOM 2893 C CA . ALA A 1 382 ? 24.44552 -24.25286 -19.28314 1.000 17.14116 382 ALA A CA 1
ATOM 2894 C C . ALA A 1 382 ? 23.74562 -24.89110 -20.47716 1.000 18.07806 382 ALA A C 1
ATOM 2895 O O . ALA A 1 382 ? 23.32610 -24.20879 -21.41629 1.000 16.61100 382 ALA A O 1
ATOM 2897 N N . ALA A 1 383 ? 23.60519 -26.21865 -20.42580 1.000 16.12364 383 ALA A N 1
ATOM 2898 C CA . ALA A 1 383 ? 22.90705 -26.96867 -21.46765 1.000 17.26230 383 ALA A CA 1
ATOM 2899 C C . ALA A 1 383 ? 21.39218 -26.85456 -21.25458 1.000 17.69721 383 ALA A C 1
ATOM 2900 O O . ALA A 1 383 ? 20.72602 -27.78559 -20.79757 1.000 15.70336 383 ALA A O 1
ATOM 2902 N N . ASP A 1 384 ? 20.86128 -25.65745 -21.57783 1.000 16.82202 384 ASP A N 1
ATOM 2903 C CA . ASP A 1 384 ? 19.43905 -25.31596 -21.50486 1.000 16.49639 384 ASP A CA 1
ATOM 2904 C C . ASP A 1 384 ? 18.98598 -24.90684 -22.90782 1.000 18.30135 384 ASP A C 1
ATOM 2905 O O . ASP A 1 384 ? 19.33150 -23.81406 -23.36761 1.000 15.81606 384 ASP A O 1
ATOM 2910 N N . PHE A 1 385 ? 18.16816 -25.73183 -23.56658 1.000 16.27537 385 PHE A N 1
ATOM 2911 C CA . PHE A 1 385 ? 17.71178 -25.39385 -24.91554 1.000 18.48062 385 PHE A CA 1
ATOM 2912 C C . PHE A 1 385 ? 16.49339 -26.24671 -25.25412 1.000 16.26772 385 PHE A C 1
ATOM 2913 O O . PHE A 1 385 ? 16.23510 -27.26296 -24.61449 1.000 15.94202 385 PHE A O 1
ATOM 2921 N N . VAL A 1 386 ? 15.73471 -25.80499 -26.25054 1.000 15.75418 386 VAL A N 1
ATOM 2922 C CA . VAL A 1 386 ? 14.49325 -26.48100 -26.63601 1.000 15.32631 386 VAL A CA 1
ATOM 2923 C C . VAL A 1 386 ? 14.44959 -26.55260 -28.15406 1.000 16.57789 386 VAL A C 1
ATOM 2924 O O . VAL A 1 386 ? 15.13565 -25.80508 -28.84987 1.000 16.15334 386 VAL A O 1
ATOM 2928 N N . ALA A 1 387 ? 13.64018 -27.47888 -28.67166 1.000 16.82224 387 ALA A N 1
ATOM 2929 C CA . ALA A 1 387 ? 13.51905 -27.65988 -30.11093 1.000 16.11831 387 ALA A CA 1
ATOM 2930 C C . ALA A 1 387 ? 12.04449 -27.70927 -30.48005 1.000 17.68694 387 ALA A C 1
ATOM 2931 O O . ALA A 1 387 ? 11.26885 -28.41023 -29.83076 1.000 17.48257 387 ALA A O 1
ATOM 2933 N N . PHE A 1 388 ? 11.66695 -26.95893 -31.51317 1.000 18.05300 388 PHE A N 1
ATOM 2934 C CA . PHE A 1 388 ? 10.34218 -27.02902 -32.11445 1.000 18.57893 388 PHE A CA 1
ATOM 2935 C C . PHE A 1 388 ? 10.42471 -27.73857 -33.46078 1.000 17.44916 388 PHE A C 1
ATOM 2936 O O . PHE A 1 388 ? 11.33544 -27.48074 -34.24937 1.000 16.90324 388 PHE A O 1
ATOM 2944 N N . ASP A 1 389 ? 9.46156 -28.61862 -33.72463 1.000 15.43124 389 ASP A N 1
ATOM 2945 C CA . ASP A 1 389 ? 9.32633 -29.25183 -35.03511 1.000 17.86385 389 ASP A CA 1
ATOM 2946 C C . ASP A 1 389 ? 8.84546 -28.20867 -36.04813 1.000 19.03913 389 ASP A C 1
ATOM 2947 O O . ASP A 1 389 ? 7.82451 -27.54696 -35.82599 1.000 20.90344 389 ASP A O 1
ATOM 2952 N N . LEU A 1 390 ? 9.59681 -28.03024 -37.14024 1.000 20.02050 390 LEU A N 1
ATOM 2953 C CA . LEU A 1 390 ? 9.23851 -27.05952 -38.17718 1.000 18.89603 390 LEU A CA 1
ATOM 2954 C C . LEU A 1 390 ? 8.24652 -27.60037 -39.20258 1.000 21.33567 390 LEU A C 1
ATOM 2955 O O . LEU A 1 390 ? 7.77586 -26.83245 -40.04264 1.000 20.58336 390 LEU A O 1
ATOM 2960 N N . ASN A 1 391 ? 7.93482 -28.89795 -39.18470 1.000 19.99247 391 ASN A N 1
ATOM 2961 C CA . ASN A 1 391 ? 7.07301 -29.49220 -40.20044 1.000 19.30105 391 ASN A CA 1
ATOM 2962 C C . ASN A 1 391 ? 5.65769 -29.73809 -39.69535 1.000 20.40858 391 ASN A C 1
ATOM 2963 O O . ASN A 1 391 ? 4.98786 -30.67615 -40.14912 1.000 22.35338 391 ASN A O 1
ATOM 2968 N N . THR A 1 392 ? 5.18449 -28.88897 -38.78821 1.000 20.53097 392 THR A N 1
ATOM 2969 C CA . THR A 1 392 ? 3.82147 -28.94032 -38.27872 1.000 19.80394 392 THR A CA 1
ATOM 2970 C C . THR A 1 392 ? 2.89750 -28.05897 -39.11322 1.000 21.04079 392 THR A C 1
ATOM 2971 O O . THR A 1 392 ? 3.33627 -27.14678 -39.81694 1.000 21.47093 392 THR A O 1
ATOM 2975 N N . LEU A 1 393 ? 1.59321 -28.31470 -38.98850 1.000 20.43224 393 LEU A N 1
ATOM 2976 C CA . LEU A 1 393 ? 0.62204 -27.45374 -39.65307 1.000 18.21472 393 LEU A CA 1
ATOM 2977 C C . LEU A 1 393 ? 0.79796 -26.00360 -39.22031 1.000 18.76016 393 LEU A C 1
ATOM 2978 O O . LEU A 1 393 ? 0.76005 -25.09040 -40.05408 1.000 20.11446 393 LEU A O 1
ATOM 2983 N N . ASN A 1 394 ? 1.04126 -25.78490 -37.92117 1.000 16.60040 394 ASN A N 1
ATOM 2984 C CA . ASN A 1 394 ? 1.12835 -24.43829 -37.35447 1.000 18.02649 394 ASN A CA 1
ATOM 2985 C C . ASN A 1 394 ? 2.18095 -23.57450 -38.04626 1.000 20.25095 394 ASN A C 1
ATOM 2986 O O . ASN A 1 394 ? 2.01908 -22.34869 -38.14374 1.000 18.42320 394 ASN A O 1
ATOM 2991 N N . LEU A 1 395 ? 3.27022 -24.18687 -38.50766 1.000 19.95514 395 LEU A N 1
ATOM 2992 C CA . LEU A 1 395 ? 4.37882 -23.47298 -39.12138 1.000 18.39102 395 LEU A CA 1
ATOM 2993 C C . LEU A 1 395 ? 4.46381 -23.71559 -40.62688 1.000 18.59674 395 LEU A C 1
ATOM 2994 O O . LEU A 1 395 ? 5.47348 -23.35958 -41.24783 1.000 17.63741 395 LEU A O 1
ATOM 2999 N N . ALA A 1 396 ? 3.42817 -24.30897 -41.23016 1.000 18.78323 396 ALA A N 1
ATOM 3000 C CA . ALA A 1 396 ? 3.43048 -24.56247 -42.67074 1.000 18.52224 396 ALA A CA 1
ATOM 3001 C C . ALA A 1 396 ? 3.46324 -23.25365 -43.45110 1.000 20.35186 396 ALA A C 1
ATOM 3002 O O . ALA A 1 396 ? 2.62920 -22.36621 -43.23906 1.000 21.08039 396 ALA A O 1
ATOM 3004 N N . GLY A 1 397 ? 4.41063 -23.14770 -44.37351 1.000 17.66507 397 GLY A N 1
ATOM 3005 C CA . GLY A 1 397 ? 4.59981 -21.93108 -45.12946 1.000 19.31307 397 GLY A CA 1
ATOM 3006 C C . GLY A 1 397 ? 5.45640 -20.88868 -44.44354 1.000 21.78296 397 GLY A C 1
ATOM 3007 O O . GLY A 1 397 ? 5.62733 -19.79220 -45.00030 1.000 18.65511 397 GLY A O 1
ATOM 3008 N N . ALA A 1 398 ? 6.01223 -21.19932 -43.26544 1.000 19.25573 398 ALA A N 1
ATOM 3009 C CA . ALA A 1 398 ? 6.86899 -20.28014 -42.51859 1.000 19.70836 398 ALA A CA 1
ATOM 3010 C C . ALA A 1 398 ? 8.32594 -20.73827 -42.44703 1.000 22.10689 398 ALA A C 1
ATOM 3011 O O . ALA A 1 398 ? 9.12494 -20.12310 -41.72673 1.000 21.42773 398 ALA A O 1
ATOM 3013 N N . LYS A 1 399 ? 8.70988 -21.77268 -43.19276 1.000 22.42303 399 LYS A N 1
ATOM 3014 C CA . LYS A 1 399 ? 10.10317 -22.21281 -43.10646 1.000 24.10605 399 LYS A CA 1
ATOM 3015 C C . LYS A 1 399 ? 11.07116 -21.26336 -43.79775 1.000 23.59606 399 LYS A C 1
ATOM 3016 O O . LYS A 1 399 ? 12.28268 -21.50238 -43.74528 1.000 22.43950 399 LYS A O 1
ATOM 3022 N N . HIS A 1 400 ? 10.56057 -20.20008 -44.42658 1.000 20.36254 400 HIS A N 1
ATOM 3023 C CA . HIS A 1 400 ? 11.40014 -19.13283 -44.96359 1.000 21.87038 400 HIS A CA 1
ATOM 3024 C C . HIS A 1 400 ? 12.25434 -18.47754 -43.88858 1.000 23.09238 400 HIS A C 1
ATOM 3025 O O . HIS A 1 400 ? 13.28715 -17.88767 -44.20129 1.000 22.89648 400 HIS A O 1
ATOM 3032 N N . ASP A 1 401 ? 11.82053 -18.52297 -42.62949 1.000 20.72567 401 ASP A N 1
ATOM 3033 C CA . ASP A 1 401 ? 12.63014 -18.01965 -41.51647 1.000 21.09002 401 ASP A CA 1
ATOM 3034 C C . ASP A 1 401 ? 12.17793 -18.76545 -40.27763 1.000 20.66986 401 ASP A C 1
ATOM 3035 O O . ASP A 1 401 ? 11.23751 -18.35130 -39.59134 1.000 17.67038 401 ASP A O 1
ATOM 3040 N N . PRO A 1 402 ? 12.82528 -19.89325 -39.96612 1.000 21.57375 402 PRO A N 1
ATOM 3041 C CA . PRO A 1 402 ? 12.38557 -20.70552 -38.81971 1.000 19.51622 402 PRO A CA 1
ATOM 3042 C C . PRO A 1 402 ? 12.33601 -19.94275 -37.50223 1.000 18.26852 402 PRO A C 1
ATOM 3043 O O . PRO A 1 402 ? 11.46596 -20.21771 -36.67077 1.000 17.85176 402 PRO A O 1
ATOM 3047 N N . LEU A 1 403 ? 13.27451 -19.01633 -37.26885 1.000 17.67599 403 LEU A N 1
ATOM 3048 C CA . LEU A 1 403 ? 13.25580 -18.24823 -36.02340 1.000 19.74059 403 LEU A CA 1
ATOM 3049 C C . LEU A 1 403 ? 12.01819 -17.34912 -35.93924 1.000 18.25547 403 LEU A C 1
ATOM 3050 O O . LEU A 1 403 ? 11.25087 -17.40387 -34.96221 1.000 16.55082 403 LEU A O 1
ATOM 3055 N N . ALA A 1 404 ? 11.81351 -16.49860 -36.94646 1.000 18.28900 404 ALA A N 1
ATOM 3056 C CA . ALA A 1 404 ? 10.64036 -15.61981 -36.94528 1.000 17.50095 404 ALA A CA 1
ATOM 3057 C C . ALA A 1 404 ? 9.33095 -16.40417 -36.85448 1.000 16.37684 404 ALA A C 1
ATOM 3058 O O . ALA A 1 404 ? 8.37141 -15.92960 -36.24202 1.000 17.47197 404 ALA A O 1
ATOM 3060 N N . ALA A 1 405 ? 9.28512 -17.60748 -37.42984 1.000 15.86896 405 ALA A N 1
ATOM 3061 C CA . ALA A 1 405 ? 8.07429 -18.42348 -37.38369 1.000 16.76405 405 ALA A CA 1
ATOM 3062 C C . ALA A 1 405 ? 7.60997 -18.66657 -35.95159 1.000 16.98468 405 ALA A C 1
ATOM 3063 O O . ALA A 1 405 ? 6.40391 -18.72188 -35.68700 1.000 16.87129 405 ALA A O 1
ATOM 3065 N N . LEU A 1 406 ? 8.55127 -18.81473 -35.01095 1.000 15.67627 406 LEU A N 1
ATOM 3066 C CA . LEU A 1 406 ? 8.17815 -19.06153 -33.61638 1.000 17.66103 406 LEU A CA 1
ATOM 3067 C C . LEU A 1 406 ? 7.45575 -17.87070 -32.99465 1.000 16.91404 406 LEU A C 1
ATOM 3068 O O . LEU A 1 406 ? 6.66063 -18.04755 -32.06573 1.000 19.57584 406 LEU A O 1
ATOM 3073 N N . VAL A 1 407 ? 7.72521 -16.66050 -33.47369 1.000 15.76588 407 VAL A N 1
ATOM 3074 C CA . VAL A 1 407 ? 7.14601 -15.44410 -32.90761 1.000 15.06003 407 VAL A CA 1
ATOM 3075 C C . VAL A 1 407 ? 5.95898 -14.95557 -33.72745 1.000 17.93019 407 VAL A C 1
ATOM 3076 O O . VAL A 1 407 ? 4.99221 -14.42202 -33.17617 1.000 18.71072 407 VAL A O 1
ATOM 3080 N N . PHE A 1 408 ? 6.02690 -15.10332 -35.05192 1.000 13.83509 408 PHE A N 1
ATOM 3081 C CA . PHE A 1 408 ? 4.93518 -14.62766 -35.89987 1.000 15.69453 408 PHE A CA 1
ATOM 3082 C C . PHE A 1 408 ? 3.80530 -15.64377 -36.04221 1.000 18.77400 408 PHE A C 1
ATOM 3083 O O . PHE A 1 408 ? 2.68741 -15.26532 -36.41200 1.000 19.92542 408 PHE A O 1
ATOM 3091 N N . CYS A 1 409 ? 4.07184 -16.92026 -35.81942 1.000 18.46314 409 CYS A N 1
ATOM 3092 C CA . CYS A 1 409 ? 3.02746 -17.93416 -35.85445 1.000 18.65277 409 CYS A CA 1
ATOM 3093 C C . CYS A 1 409 ? 2.70234 -18.37186 -34.42928 1.000 21.07377 409 CYS A C 1
ATOM 3094 O O . CYS A 1 409 ? 3.24260 -17.83679 -33.45961 1.000 21.39344 409 CYS A O 1
ATOM 3097 N N . THR A 1 410 ? 1.77108 -19.32516 -34.29567 1.000 22.83256 410 THR A N 1
ATOM 3098 C CA . THR A 1 410 ? 1.42038 -19.88193 -32.99074 1.000 19.99480 410 THR A CA 1
ATOM 3099 C C . THR A 1 410 ? 1.81032 -21.35567 -32.99394 1.000 20.68785 410 THR A C 1
ATOM 3100 O O . THR A 1 410 ? 1.00320 -22.22292 -33.36155 1.000 20.29893 410 THR A O 1
ATOM 3104 N N . PRO A 1 411 ? 3.05038 -21.67564 -32.61942 1.000 18.77682 411 PRO A N 1
ATOM 3105 C CA . PRO A 1 411 ? 3.48371 -23.07572 -32.58613 1.000 19.85245 411 PRO A CA 1
ATOM 3106 C C . PRO A 1 411 ? 2.82267 -23.84196 -31.44819 1.000 22.65079 411 PRO A C 1
ATOM 3107 O O . PRO A 1 411 ? 2.27617 -23.27026 -30.50208 1.000 22.45273 411 PRO A O 1
ATOM 3111 N N . GLY A 1 412 ? 2.83881 -25.16331 -31.57089 1.000 24.14676 412 GLY A N 1
ATOM 3112 C CA . GLY A 1 412 ? 2.42387 -26.01574 -30.47516 1.000 24.34943 412 GLY A CA 1
ATOM 3113 C C . GLY A 1 412 ? 3.53172 -26.15194 -29.44028 1.000 21.22493 412 GLY A C 1
ATOM 3114 O O . GLY A 1 412 ? 4.41153 -25.29622 -29.31525 1.000 20.10805 412 GLY A O 1
ATOM 3115 N N . ASN A 1 413 ? 3.46567 -27.24367 -28.67793 1.000 17.59951 413 ASN A N 1
ATOM 3116 C CA . ASN A 1 413 ? 4.45486 -27.53834 -27.64899 1.000 18.34108 413 ASN A CA 1
ATOM 3117 C C . ASN A 1 413 ? 5.80234 -27.85260 -28.29189 1.000 17.21606 413 ASN A C 1
ATOM 3118 O O . ASN A 1 413 ? 5.87110 -28.29547 -29.44369 1.000 15.82347 413 ASN A O 1
ATOM 3123 N N . VAL A 1 414 ? 6.87776 -27.69364 -27.50850 1.000 16.77925 414 VAL A N 1
ATOM 3124 C CA . VAL A 1 414 ? 8.19698 -28.11156 -27.97890 1.000 16.74238 414 VAL A CA 1
ATOM 3125 C C . VAL A 1 414 ? 8.22645 -29.61491 -28.21893 1.000 16.23877 414 VAL A C 1
ATOM 3126 O O . VAL A 1 414 ? 7.45922 -30.39099 -27.62749 1.000 16.97487 414 VAL A O 1
ATOM 3130 N N . ALA A 1 415 ? 9.11799 -30.02354 -29.11710 1.000 16.15285 415 ALA A N 1
ATOM 3131 C CA . ALA A 1 415 ? 9.39173 -31.43617 -29.33154 1.000 15.96387 415 ALA A CA 1
ATOM 3132 C C . ALA A 1 415 ? 10.38242 -31.95505 -28.30246 1.000 18.19161 415 ALA A C 1
ATOM 3133 O O . ALA A 1 415 ? 10.20900 -33.05601 -27.77217 1.000 18.68840 415 ALA A O 1
ATOM 3135 N N . PHE A 1 416 ? 11.41233 -31.16469 -27.99520 1.000 17.46426 416 PHE A N 1
ATOM 3136 C CA . PHE A 1 416 ? 12.43877 -31.56103 -27.03925 1.000 17.01951 416 PHE A CA 1
ATOM 3137 C C . PHE A 1 416 ? 12.78715 -30.38751 -26.14084 1.000 16.25940 416 PHE A C 1
ATOM 3138 O O . PHE A 1 416 ? 12.76557 -29.22763 -26.56212 1.000 15.71496 416 PHE A O 1
ATOM 3146 N N . SER A 1 417 ? 13.14131 -30.70210 -24.90062 1.000 15.17727 417 SER A N 1
ATOM 3147 C CA . SER A 1 417 ? 13.66662 -29.69850 -23.99170 1.000 13.48834 417 SER A CA 1
ATOM 3148 C C . SER A 1 417 ? 14.78505 -30.32766 -23.18872 1.000 15.56056 417 SER A C 1
ATOM 3149 O O . SER A 1 417 ? 14.64833 -31.45694 -22.72166 1.000 14.90696 417 SER A O 1
ATOM 3152 N N . VAL A 1 418 ? 15.88614 -29.59068 -23.04236 1.000 16.40673 418 VAL A N 1
ATOM 3153 C CA . VAL A 1 418 ? 17.02326 -29.98868 -22.22196 1.000 15.39387 418 VAL A CA 1
ATOM 3154 C C . VAL A 1 418 ? 17.25103 -28.88247 -21.19945 1.000 17.01825 418 VAL A C 1
ATOM 3155 O O . VAL A 1 418 ? 17.34582 -27.70663 -21.56421 1.000 16.51867 418 VAL A O 1
ATOM 3159 N N . ILE A 1 419 ? 17.29101 -29.24950 -19.92466 1.000 15.97916 419 ILE A N 1
ATOM 3160 C CA . ILE A 1 419 ? 17.53657 -28.30824 -18.83787 1.000 17.30362 419 ILE A CA 1
ATOM 3161 C C . ILE A 1 419 ? 18.64051 -28.88102 -17.97250 1.000 15.33376 419 ILE A C 1
ATOM 3162 O O . ILE A 1 419 ? 18.49754 -29.98943 -17.44476 1.000 17.21369 419 ILE A O 1
ATOM 3167 N N . ASN A 1 420 ? 19.72952 -28.12831 -17.81521 1.000 17.21536 420 ASN A N 1
ATOM 3168 C CA . ASN A 1 420 ? 20.89464 -28.58622 -17.04860 1.000 19.46325 420 ASN A CA 1
ATOM 3169 C C . ASN A 1 420 ? 21.43331 -29.90976 -17.58849 1.000 17.71198 420 ASN A C 1
ATOM 3170 O O . ASN A 1 420 ? 21.89006 -30.77459 -16.83036 1.000 18.16029 420 ASN A O 1
ATOM 3175 N N . GLY A 1 421 ? 21.35714 -30.10230 -18.89758 1.000 17.81000 421 GLY A N 1
ATOM 3176 C CA . GLY A 1 421 ? 21.81367 -31.33846 -19.50104 1.000 18.64803 421 GLY A CA 1
ATOM 3177 C C . GLY A 1 421 ? 20.85198 -32.51529 -19.41101 1.000 21.29437 421 GLY A C 1
ATOM 3178 O O . GLY A 1 421 ? 21.16667 -33.58511 -19.95025 1.000 21.95904 421 GLY A O 1
ATOM 3179 N N A GLN A 1 422 ? 19.70723 -32.36461 -18.73607 0.519 18.68066 422 GLN A N 1
ATOM 3180 N N B GLN A 1 422 ? 19.70790 -32.35774 -18.75995 0.481 18.68407 422 GLN A N 1
ATOM 3181 C CA A GLN A 1 422 ? 18.70406 -33.42701 -18.62420 0.519 19.42172 422 GLN A CA 1
ATOM 3182 C CA B GLN A 1 422 ? 18.71474 -33.42030 -18.64792 0.481 19.43602 422 GLN A CA 1
ATOM 3183 C C A GLN A 1 422 ? 17.65145 -33.25595 -19.71746 0.519 18.25724 422 GLN A C 1
ATOM 3184 C C B GLN A 1 422 ? 17.64433 -33.25474 -19.71922 0.481 18.44825 422 GLN A C 1
ATOM 3185 O O A GLN A 1 422 ? 17.07297 -32.17392 -19.86994 0.519 18.19049 422 GLN A O 1
ATOM 3186 O O B GLN A 1 422 ? 17.04980 -32.17871 -19.85794 0.481 18.14229 422 GLN A O 1
ATOM 3197 N N . VAL A 1 423 ? 17.39190 -34.32333 -20.47125 1.000 19.04440 423 VAL A N 1
ATOM 3198 C CA . VAL A 1 423 ? 16.35541 -34.28692 -21.50937 1.000 17.84738 423 VAL A CA 1
ATOM 3199 C C . VAL A 1 423 ? 15.00807 -34.37103 -20.78980 1.000 20.65735 423 VAL A C 1
ATOM 3200 O O . VAL A 1 423 ? 14.53467 -35.46190 -20.46679 1.000 21.13189 423 VAL A O 1
ATOM 3204 N N . VAL A 1 424 ? 14.37516 -33.21959 -20.53580 1.000 17.27386 424 VAL A N 1
ATOM 3205 C CA . VAL A 1 424 ? 13.17219 -33.21696 -19.70430 1.000 18.70683 424 VAL A CA 1
ATOM 3206 C C . VAL A 1 424 ? 11.89717 -33.36113 -20.52637 1.000 17.83896 424 VAL A C 1
ATOM 3207 O O . VAL A 1 424 ? 10.85905 -33.74679 -19.96888 1.000 18.65304 424 VAL A O 1
ATOM 3211 N N . ILE A 1 425 ? 11.93734 -33.04545 -21.82327 1.000 17.30214 425 ILE A N 1
ATOM 3212 C CA . ILE A 1 425 ? 10.82347 -33.29593 -22.73592 1.000 16.28916 425 ILE A CA 1
ATOM 3213 C C . ILE A 1 425 ? 11.36794 -34.03283 -23.94967 1.000 17.71431 425 ILE A C 1
ATOM 3214 O O . ILE A 1 425 ? 12.35670 -33.60425 -24.56170 1.000 18.36377 425 ILE A O 1
ATOM 3219 N N . ARG A 1 426 ? 10.74204 -35.15723 -24.27931 1.000 17.17140 426 ARG A N 1
ATOM 3220 C CA . ARG A 1 426 ? 11.19356 -36.01220 -25.36654 1.000 20.61991 426 ARG A CA 1
ATOM 3221 C C . ARG A 1 426 ? 10.00433 -36.30117 -26.27235 1.000 21.49409 426 ARG A C 1
ATOM 3222 O O . ARG A 1 426 ? 9.00636 -36.86391 -25.81614 1.000 19.77299 426 ARG A O 1
ATOM 3230 N N . GLU A 1 427 ? 10.10610 -35.89307 -27.53821 1.000 21.71983 427 GLU A N 1
ATOM 3231 C CA . GLU A 1 427 ? 9.05032 -36.09418 -28.53051 1.000 22.34918 427 GLU A CA 1
ATOM 3232 C C . GLU A 1 427 ? 7.70637 -35.61692 -27.99611 1.000 23.76793 427 GLU A C 1
ATOM 3233 O O . GLU A 1 427 ? 6.68420 -36.30028 -28.09752 1.000 22.56487 427 GLU A O 1
ATOM 3239 N N . GLY A 1 428 ? 7.72645 -34.42092 -27.41226 1.000 19.36127 428 GLY A N 1
ATOM 3240 C CA . GLY A 1 428 ? 6.55254 -33.74579 -26.91608 1.000 19.73731 428 GLY A CA 1
ATOM 3241 C C . GLY A 1 428 ? 6.04947 -34.20369 -25.56350 1.000 21.75211 428 GLY A C 1
ATOM 3242 O O . GLY A 1 428 ? 5.01519 -33.68848 -25.10445 1.000 20.07089 428 GLY A O 1
ATOM 3243 N N . VAL A 1 429 ? 6.73504 -35.13850 -24.90640 1.000 18.03185 429 VAL A N 1
ATOM 3244 C CA . VAL A 1 429 ? 6.25368 -35.75019 -23.66850 1.000 19.46774 429 VAL A CA 1
ATOM 3245 C C . VAL A 1 429 ? 7.14694 -35.32005 -22.51098 1.000 19.23037 429 VAL A C 1
ATOM 3246 O O . VAL A 1 429 ? 8.35264 -35.59041 -22.50989 1.000 18.89384 429 VAL A O 1
ATOM 3250 N N . LEU A 1 430 ? 6.54000 -34.70682 -21.50405 1.000 18.96888 430 LEU A N 1
ATOM 3251 C CA . LEU A 1 430 ? 7.26729 -34.32986 -20.30174 1.000 20.28950 430 LEU A CA 1
ATOM 3252 C C . LEU A 1 430 ? 7.70036 -35.57095 -19.52659 1.000 22.40461 430 LEU A C 1
ATOM 3253 O O . LEU A 1 430 ? 6.87026 -36.41800 -19.16872 1.000 21.35249 430 LEU A O 1
ATOM 3258 N N . GLN A 1 431 ? 9.00917 -35.66835 -19.25271 1.000 19.50919 431 GLN A N 1
ATOM 3259 C CA . GLN A 1 431 ? 9.61611 -36.88463 -18.71508 1.000 19.29256 431 GLN A CA 1
ATOM 3260 C C . GLN A 1 431 ? 9.75297 -36.88961 -17.20171 1.000 21.48708 431 GLN A C 1
ATOM 3261 O O . GLN A 1 431 ? 9.83656 -37.96785 -16.61145 1.000 22.71058 431 GLN A O 1
ATOM 3267 N N . THR A 1 432 ? 9.75262 -35.72501 -16.55789 1.000 17.59798 432 THR A N 1
ATOM 3268 C CA . THR A 1 432 ? 10.16333 -35.63595 -15.16354 1.000 21.14342 432 THR A CA 1
ATOM 3269 C C . THR A 1 432 ? 9.03121 -35.81109 -14.16050 1.000 21.74187 432 THR A C 1
ATOM 3270 O O . THR A 1 432 ? 9.31467 -35.98380 -12.96909 1.000 18.68258 432 THR A O 1
ATOM 3274 N N . ILE A 1 433 ? 7.77259 -35.74748 -14.60376 1.000 17.28608 433 ILE A N 1
ATOM 3275 C CA . ILE A 1 433 ? 6.61205 -35.98504 -13.75260 1.000 19.70421 433 ILE A CA 1
ATOM 3276 C C . ILE A 1 433 ? 5.60364 -36.78130 -14.57329 1.000 21.58440 433 ILE A C 1
ATOM 3277 O O . ILE A 1 433 ? 5.68393 -36.86255 -15.80077 1.000 17.84882 433 ILE A O 1
ATOM 3282 N N . ASP A 1 434 ? 4.64137 -37.36160 -13.87723 1.000 18.65570 434 ASP A N 1
ATOM 3283 C CA . ASP A 1 434 ? 3.50660 -38.02104 -14.52571 1.000 19.17137 434 ASP A CA 1
ATOM 3284 C C . ASP A 1 434 ? 2.48712 -36.91626 -14.75552 1.000 19.29404 434 ASP A C 1
ATOM 3285 O O . ASP A 1 434 ? 1.66654 -36.61911 -13.89299 1.000 20.51542 434 ASP A O 1
ATOM 3290 N N . LEU A 1 435 ? 2.58433 -36.26013 -15.91399 1.000 17.93199 435 LEU A N 1
ATOM 3291 C CA . LEU A 1 435 ? 1.81900 -35.03433 -16.13120 1.000 20.13955 435 LEU A CA 1
ATOM 3292 C C . LEU A 1 435 ? 0.31161 -35.22962 -16.01761 1.000 19.21314 435 LEU A C 1
ATOM 3293 O O . LEU A 1 435 ? -0.34014 -34.39947 -15.36159 1.000 21.39242 435 LEU A O 1
ATOM 3298 N N . PRO A 1 436 ? -0.31586 -36.24354 -16.62540 1.000 20.53024 436 PRO A N 1
ATOM 3299 C CA . PRO A 1 436 ? -1.77767 -36.36533 -16.43825 1.000 20.27364 436 PRO A CA 1
ATOM 3300 C C . PRO A 1 436 ? -2.16354 -36.55153 -14.98197 1.000 19.92717 436 PRO A C 1
ATOM 3301 O O . PRO A 1 436 ? -3.22416 -36.07739 -14.55784 1.000 21.16788 436 PRO A O 1
ATOM 3305 N N . SER A 1 437 ? -1.34139 -37.25714 -14.20624 1.000 20.18130 437 SER A N 1
ATOM 3306 C CA . SER A 1 437 ? -1.61409 -37.39616 -12.78315 1.000 21.25572 437 SER A CA 1
ATOM 3307 C C . SER A 1 437 ? -1.49922 -36.05587 -12.06309 1.000 21.10777 437 SER A C 1
ATOM 3308 O O . SER A 1 437 ? -2.32378 -35.74117 -11.20046 1.000 21.24266 437 SER A O 1
ATOM 3311 N N . VAL A 1 438 ? -0.45949 -35.27019 -12.36612 1.000 20.13268 438 VAL A N 1
ATOM 3312 C CA . VAL A 1 438 ? -0.32687 -33.96393 -11.72948 1.000 18.78380 438 VAL A CA 1
ATOM 3313 C C . VAL A 1 438 ? -1.49641 -33.05637 -12.10181 1.000 18.54888 438 VAL A C 1
ATOM 3314 O O . VAL A 1 438 ? -2.04782 -32.35955 -11.24181 1.000 15.36238 438 VAL A O 1
ATOM 3318 N N . VAL A 1 439 ? -1.89318 -33.05286 -13.38161 1.000 16.34448 439 VAL A N 1
ATOM 3319 C CA . VAL A 1 439 ? -3.03829 -32.24516 -13.81286 1.000 18.33167 439 VAL A CA 1
ATOM 3320 C C . VAL A 1 439 ? -4.30667 -32.67595 -13.07197 1.000 17.71143 439 VAL A C 1
ATOM 3321 O O . VAL A 1 439 ? -5.08586 -31.83672 -12.60905 1.000 16.56580 439 VAL A O 1
ATOM 3325 N N . GLN A 1 440 ? -4.53061 -33.98350 -12.94291 1.000 17.02918 440 GLN A N 1
ATOM 3326 C CA . GLN A 1 440 ? -5.68651 -34.46084 -12.18307 1.000 20.07645 440 GLN A CA 1
ATOM 3327 C C . GLN A 1 440 ? -5.66447 -33.96290 -10.74395 1.000 19.29802 440 GLN A C 1
ATOM 3328 O O . GLN A 1 440 ? -6.69224 -33.50468 -10.22106 1.000 18.90719 440 GLN A O 1
ATOM 3334 N N . GLN A 1 441 ? -4.51255 -34.09190 -10.06662 1.000 19.30267 441 GLN A N 1
ATOM 3335 C CA . GLN A 1 441 ? -4.43768 -33.64820 -8.67336 1.000 18.82641 441 GLN A CA 1
ATOM 3336 C C . GLN A 1 441 ? -4.65043 -32.14465 -8.57500 1.000 18.80420 441 GLN A C 1
ATOM 3337 O O . GLN A 1 441 ? -5.28156 -31.65804 -7.62823 1.000 19.01170 441 GLN A O 1
ATOM 3343 N N . HIS A 1 442 ? -4.06382 -31.39923 -9.51524 1.000 16.63618 442 HIS A N 1
ATOM 3344 C CA . HIS A 1 442 ? -4.18434 -29.94431 -9.54924 1.000 15.69508 442 HIS A CA 1
ATOM 3345 C C . HIS A 1 442 ? -5.64643 -29.52086 -9.63088 1.000 17.41491 442 HIS A C 1
ATOM 3346 O O . HIS A 1 442 ? -6.11055 -28.66755 -8.85747 1.000 15.93675 442 HIS A O 1
ATOM 3353 N N . ASN A 1 443 ? -6.39166 -30.12126 -10.56074 1.000 15.71360 443 ASN A N 1
ATOM 3354 C CA . ASN A 1 443 ? -7.79408 -29.74514 -10.73089 1.000 16.36254 443 ASN A CA 1
ATOM 3355 C C . ASN A 1 443 ? -8.61294 -30.14282 -9.51718 1.000 16.98317 443 ASN A C 1
ATOM 3356 O O . ASN A 1 443 ? -9.53914 -29.42213 -9.12265 1.000 17.65198 443 ASN A O 1
ATOM 3361 N N . ARG A 1 444 ? -8.28218 -31.27748 -8.89612 1.000 17.93680 444 ARG A N 1
ATOM 3362 C CA . ARG A 1 444 ? -9.01403 -31.67020 -7.69306 1.000 19.39317 444 ARG A CA 1
ATOM 3363 C C . ARG A 1 444 ? -8.74324 -30.70373 -6.54009 1.000 20.10720 444 ARG A C 1
ATOM 3364 O O . ARG A 1 444 ? -9.66339 -30.34622 -5.79591 1.000 19.57182 444 ARG A O 1
ATOM 3372 N N . LEU A 1 445 ? -7.47739 -30.28901 -6.36761 1.000 19.71958 445 LEU A N 1
ATOM 3373 C CA . LEU A 1 445 ? -7.12986 -29.31872 -5.33096 1.000 18.22413 445 LEU A CA 1
ATOM 3374 C C . LEU A 1 445 ? -7.76906 -27.96094 -5.60553 1.000 18.29900 445 LEU A C 1
ATOM 3375 O O . LEU A 1 445 ? -8.20944 -27.27993 -4.67165 1.000 18.84596 445 LEU A O 1
ATOM 3380 N N . ALA A 1 446 ? -7.82098 -27.55177 -6.88091 1.000 15.55676 446 ALA A N 1
ATOM 3381 C CA . ALA A 1 446 ? -8.48207 -26.29710 -7.24910 1.000 16.46235 446 ALA A CA 1
ATOM 3382 C C . ALA A 1 446 ? -9.94773 -26.31860 -6.82850 1.000 19.12784 446 ALA A C 1
ATOM 3383 O O . ALA A 1 446 ? -10.47527 -25.33001 -6.29597 1.000 17.04079 446 ALA A O 1
ATOM 3385 N N . CYS A 1 447 ? -10.60083 -27.46538 -7.01385 1.000 18.75065 447 CYS A N 1
ATOM 3386 C CA . CYS A 1 447 ? -11.98496 -27.64121 -6.57829 1.000 20.00598 447 CYS A CA 1
ATOM 3387 C C . CYS A 1 447 ? -12.12071 -27.53796 -5.05698 1.000 21.22876 447 CYS A C 1
ATOM 3388 O O . CYS A 1 447 ? -13.00983 -26.84462 -4.53913 1.000 20.00117 447 CYS A O 1
ATOM 3391 N N . LEU A 1 448 ? -11.23860 -28.20954 -4.32468 1.000 19.40598 448 LEU A N 1
ATOM 3392 C CA . LEU A 1 448 ? -11.29159 -28.14284 -2.86873 1.000 22.71543 448 LEU A CA 1
ATOM 3393 C C . LEU A 1 448 ? -11.06051 -26.71422 -2.38609 1.000 21.96853 448 LEU A C 1
ATOM 3394 O O . LEU A 1 448 ? -11.76198 -26.23013 -1.48640 1.000 24.64914 448 LEU A O 1
ATOM 3399 N N . LEU A 1 449 ? -10.09782 -26.01976 -3.00053 1.000 18.58598 449 LEU A N 1
ATOM 3400 C CA . LEU A 1 449 ? -9.76547 -24.65319 -2.61075 1.000 18.27702 449 LEU A CA 1
ATOM 3401 C C . LEU A 1 449 ? -10.96474 -23.71423 -2.73131 1.000 20.20325 449 LEU A C 1
ATOM 3402 O O . LEU A 1 449 ? -11.28236 -22.97428 -1.79275 1.000 21.34511 449 LEU A O 1
ATOM 3407 N N . VAL A 1 450 ? -11.66791 -23.75083 -3.86493 1.000 19.93381 450 VAL A N 1
ATOM 3408 C CA . VAL A 1 450 ? -12.71890 -22.75560 -4.09701 1.000 20.71572 450 VAL A CA 1
ATOM 3409 C C . VAL A 1 450 ? -13.97503 -23.06798 -3.30532 1.000 24.17880 450 VAL A C 1
ATOM 3410 O O . VAL A 1 450 ? -14.82598 -22.18490 -3.13142 1.000 21.89932 450 VAL A O 1
ATOM 3414 N N . ASN A 1 451 ? -14.11452 -24.29619 -2.81516 1.000 23.70191 451 ASN A N 1
ATOM 3415 C CA . ASN A 1 451 ? -15.27773 -24.67227 -2.02621 1.000 24.54726 451 ASN A CA 1
ATOM 3416 C C . ASN A 1 451 ? -15.02941 -24.54587 -0.53069 1.000 24.90145 451 ASN A C 1
ATOM 3417 O O . ASN A 1 451 ? -15.88524 -24.94363 0.26444 1.000 29.42672 451 ASN A O 1
ATOM 3422 N N . ARG A 1 452 ? -13.90031 -23.95956 -0.13363 1.000 25.88516 452 ARG A N 1
ATOM 3423 C CA . ARG A 1 452 ? -13.60977 -23.74897 1.27718 1.000 25.52614 452 ARG A CA 1
ATOM 3424 C C . ARG A 1 452 ? -14.59700 -22.73723 1.86699 1.000 32.28053 452 ARG A C 1
ATOM 3425 O O . ARG A 1 452 ? -15.07758 -21.83221 1.17871 1.000 31.96606 452 ARG A O 1
ATOM 3433 N N . HIS A 1 453 ? -14.93142 -22.92312 3.14486 1.000 30.29981 453 HIS A N 1
ATOM 3434 C CA . HIS A 1 453 ? -15.76869 -21.96238 3.85899 1.000 35.77099 453 HIS A CA 1
ATOM 3435 C C . HIS A 1 453 ? -14.99741 -20.67337 4.12975 1.000 39.70385 453 HIS A C 1
ATOM 3436 O O . HIS A 1 453 ? -13.93883 -20.69620 4.76870 1.000 39.07181 453 HIS A O 1
ATOM 3443 N N . ARG A 1 454 ? -15.53908 -19.54882 3.66514 1.000 40.56415 454 ARG A N 1
ATOM 3444 C CA . ARG A 1 454 ? -14.98226 -18.23537 4.00378 1.000 44.69743 454 ARG A CA 1
ATOM 3445 C C . ARG A 1 454 ? -16.09050 -17.25221 4.37355 1.000 40.26869 454 ARG A C 1
ATOM 3446 O O . ARG A 1 454 ? -17.14690 -17.22150 3.72842 1.000 43.89939 454 ARG A O 1
ATOM 3454 N N . LYS B 1 3 ? -32.20483 -40.66065 -42.60491 1.000 52.50639 3 LYS B N 1
ATOM 3455 C CA . LYS B 1 3 ? -31.20696 -39.64537 -42.27120 1.000 51.69691 3 LYS B CA 1
ATOM 3456 C C . LYS B 1 3 ? -30.30742 -40.04577 -41.08977 1.000 48.86736 3 LYS B C 1
ATOM 3457 O O . LYS B 1 3 ? -30.77411 -40.56587 -40.07030 1.000 50.06286 3 LYS B O 1
ATOM 3463 N N . ARG B 1 4 ? -29.01057 -39.78984 -41.24817 1.000 47.18104 4 ARG B N 1
ATOM 3464 C CA . ARG B 1 4 ? -28.02274 -40.15986 -40.24125 1.000 44.76630 4 ARG B CA 1
ATOM 3465 C C . ARG B 1 4 ? -28.19333 -39.30034 -38.99219 1.000 38.27226 4 ARG B C 1
ATOM 3466 O O . ARG B 1 4 ? -28.23041 -38.06950 -39.08350 1.000 36.05032 4 ARG B O 1
ATOM 3474 N N . THR B 1 5 ? -28.23772 -39.93821 -37.81999 1.000 36.45967 5 THR B N 1
ATOM 3475 C CA . THR B 1 5 ? -28.35771 -39.21942 -36.55807 1.000 33.99187 5 THR B CA 1
ATOM 3476 C C . THR B 1 5 ? -27.06057 -39.32738 -35.77620 1.000 34.11852 5 THR B C 1
ATOM 3477 O O . THR B 1 5 ? -26.33864 -40.32220 -35.86810 1.000 36.30370 5 THR B O 1
ATOM 3481 N N . LEU B 1 6 ? -26.79040 -38.30030 -34.98124 1.000 30.90421 6 LEU B N 1
ATOM 3482 C CA . LEU B 1 6 ? -25.55761 -38.21431 -34.22822 1.000 27.50715 6 LEU B CA 1
ATOM 3483 C C . LEU B 1 6 ? -25.88489 -37.58573 -32.87840 1.000 28.99067 6 LEU B C 1
ATOM 3484 O O . LEU B 1 6 ? -26.48468 -36.50888 -32.82712 1.000 27.08749 6 LEU B O 1
ATOM 3489 N N . LEU B 1 7 ? -25.48123 -38.23595 -31.79124 1.000 28.72800 7 LEU B N 1
ATOM 3490 C CA . LEU B 1 7 ? -25.65166 -37.69693 -30.44511 1.000 25.84635 7 LEU B CA 1
ATOM 3491 C C . LEU B 1 7 ? -24.29511 -37.40555 -29.81424 1.000 29.05958 7 LEU B C 1
ATOM 3492 O O . LEU B 1 7 ? -23.45905 -38.30361 -29.69671 1.000 24.52989 7 LEU B O 1
ATOM 3497 N N . PHE B 1 8 ? -24.09927 -36.16634 -29.37210 1.000 25.08509 8 PHE B N 1
ATOM 3498 C CA . PHE B 1 8 ? -22.95876 -35.79404 -28.54460 1.000 25.70724 8 PHE B CA 1
ATOM 3499 C C . PHE B 1 8 ? -23.46763 -35.64657 -27.12391 1.000 27.40084 8 PHE B C 1
ATOM 3500 O O . PHE B 1 8 ? -24.36367 -34.83591 -26.87399 1.000 26.62531 8 PHE B O 1
ATOM 3508 N N . LYS B 1 9 ? -22.97186 -36.47549 -26.20956 1.000 24.01565 9 LYS B N 1
ATOM 3509 C CA . LYS B 1 9 ? -23.61525 -36.55226 -24.90850 1.000 28.15859 9 LYS B CA 1
ATOM 3510 C C . LYS B 1 9 ? -22.67265 -36.14871 -23.78666 1.000 25.31471 9 LYS B C 1
ATOM 3511 O O . LYS B 1 9 ? -21.45607 -36.32178 -23.87742 1.000 24.59681 9 LYS B O 1
ATOM 3517 N N . ASN B 1 10 ? -23.27656 -35.58837 -22.73420 1.000 29.96085 10 ASN B N 1
ATOM 3518 C CA . ASN B 1 10 ? -22.62604 -35.34802 -21.44943 1.000 29.30496 10 ASN B CA 1
ATOM 3519 C C . ASN B 1 10 ? -21.43534 -34.40334 -21.56035 1.000 23.93080 10 ASN B C 1
ATOM 3520 O O . ASN B 1 10 ? -20.43296 -34.60301 -20.89369 1.000 24.66433 10 ASN B O 1
ATOM 3525 N N . ALA B 1 11 ? -21.53403 -33.36011 -22.38621 1.000 22.85825 11 ALA B N 1
ATOM 3526 C CA . ALA B 1 11 ? -20.49384 -32.33434 -22.35495 1.000 22.32596 11 ALA B CA 1
ATOM 3527 C C . ALA B 1 11 ? -20.42049 -31.71582 -20.95720 1.000 20.90456 11 ALA B C 1
ATOM 3528 O O . ALA B 1 11 ? -21.44841 -31.46775 -20.32008 1.000 22.60368 11 ALA B O 1
ATOM 3530 N N . GLU B 1 12 ? -19.20270 -31.45627 -20.47529 1.000 19.14614 12 GLU B N 1
ATOM 3531 C CA . GLU B 1 12 ? -19.07799 -30.78115 -19.18574 1.000 21.24902 12 GLU B CA 1
ATOM 3532 C C . GLU B 1 12 ? -19.78418 -29.43109 -19.21342 1.000 21.29521 12 GLU B C 1
ATOM 3533 O O . GLU B 1 12 ? -20.49177 -29.06971 -18.26415 1.000 21.91142 12 GLU B O 1
ATOM 3539 N N . LEU B 1 13 ? -19.63955 -28.69376 -20.31332 1.000 18.70650 13 LEU B N 1
ATOM 3540 C CA . LEU B 1 13 ? -20.43301 -27.48790 -20.53050 1.000 19.20603 13 LEU B CA 1
ATOM 3541 C C . LEU B 1 13 ? -20.73955 -27.36330 -22.01462 1.000 18.15053 13 LEU B C 1
ATOM 3542 O O . LEU B 1 13 ? -19.83109 -27.43535 -22.84941 1.000 18.19519 13 LEU B O 1
ATOM 3547 N N . LEU B 1 14 ? -22.01904 -27.20516 -22.33402 1.000 19.09656 14 LEU B N 1
ATOM 3548 C CA . LEU B 1 14 ? -22.48707 -26.96475 -23.69464 1.000 18.31102 14 LEU B CA 1
ATOM 3549 C C . LEU B 1 14 ? -22.89483 -25.49876 -23.80358 1.000 17.28088 14 LEU B C 1
ATOM 3550 O O . LEU B 1 14 ? -23.94532 -25.10327 -23.29597 1.000 19.33644 14 LEU B O 1
ATOM 3555 N N . VAL B 1 15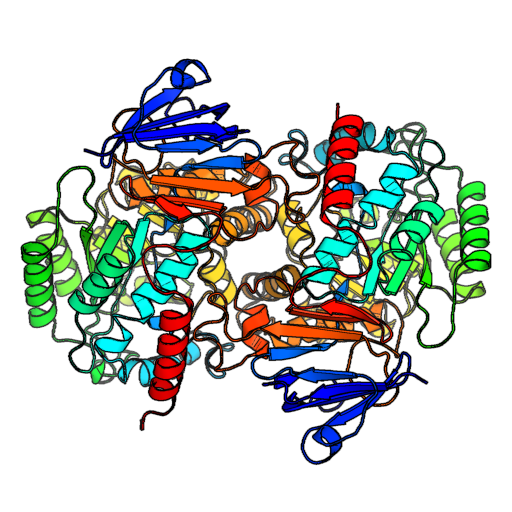 ? -22.05584 -24.71191 -24.47038 1.000 17.23356 15 VAL B N 1
ATOM 3556 C CA . VAL B 1 15 ? -22.27054 -23.28417 -24.69104 1.000 17.02072 15 VAL B CA 1
ATOM 3557 C C . VAL B 1 15 ? -23.07366 -23.13928 -25.97871 1.000 18.09387 15 VAL B C 1
ATOM 3558 O O . VAL B 1 15 ? -22.60630 -23.51547 -27.05734 1.000 18.94707 15 VAL B O 1
ATOM 3562 N N . THR B 1 16 ? -24.30665 -22.63190 -25.87510 1.000 16.91476 16 THR B N 1
ATOM 3563 C CA . THR B 1 16 ? -25.15688 -22.60716 -27.06133 1.000 17.53495 16 THR B CA 1
ATOM 3564 C C . THR B 1 16 ? -25.05825 -21.31662 -27.85901 1.000 19.54688 16 THR B C 1
ATOM 3565 O O . THR B 1 16 ? -25.35878 -21.32280 -29.06421 1.000 17.76005 16 THR B O 1
ATOM 3569 N N . MET B 1 17 ? -24.75239 -20.19869 -27.19498 1.000 18.23651 17 MET B N 1
ATOM 3570 C CA . MET B 1 17 ? -24.89347 -18.86823 -27.78625 1.000 19.13385 17 MET B CA 1
ATOM 3571 C C . MET B 1 17 ? -26.32818 -18.61905 -28.27766 1.000 21.45621 17 MET B C 1
ATOM 3572 O O . MET B 1 17 ? -26.56281 -17.74829 -29.13173 1.000 22.15130 17 MET B O 1
ATOM 3577 N N . ASP B 1 18 ? -27.30940 -19.36607 -27.76256 1.000 19.05794 18 ASP B N 1
ATOM 3578 C CA . ASP B 1 18 ? -28.68056 -19.23907 -28.23847 1.000 21.01208 18 ASP B CA 1
ATOM 3579 C C . ASP B 1 18 ? -29.31216 -17.95955 -27.66891 1.000 25.07013 18 ASP B C 1
ATOM 3580 O O . ASP B 1 18 ? -28.64822 -17.12399 -27.04473 1.000 24.99315 18 ASP B O 1
ATOM 3585 N N . ASP B 1 19 ? -30.61031 -17.78616 -27.90646 1.000 28.05148 19 ASP B N 1
ATOM 3586 C CA . ASP B 1 19 ? -31.26616 -16.53047 -27.56351 1.000 28.00322 19 ASP B CA 1
ATOM 3587 C C . ASP B 1 19 ? -31.28482 -16.27517 -26.05915 1.000 30.12683 19 ASP B C 1
ATOM 3588 O O . ASP B 1 19 ? -31.42494 -15.11844 -25.64275 1.000 31.23487 19 ASP B O 1
ATOM 3593 N N . GLU B 1 20 ? -31.16830 -17.32071 -25.23718 1.000 25.33536 20 GLU B N 1
ATOM 3594 C CA . GLU B 1 20 ? -31.01121 -17.17494 -23.79312 1.000 27.01426 20 GLU B CA 1
ATOM 3595 C C . GLU B 1 20 ? -29.55685 -17.31288 -23.33615 1.000 22.83979 20 GLU B C 1
ATOM 3596 O O . GLU B 1 20 ? -29.29731 -17.30706 -22.12860 1.000 24.16789 20 GLU B O 1
ATOM 3602 N N . ARG B 1 21 ? -28.61261 -17.41831 -24.26580 1.000 21.50686 21 ARG B N 1
ATOM 3603 C CA . ARG B 1 21 ? -27.21497 -17.70871 -23.94563 1.000 23.39522 21 ARG B CA 1
ATOM 3604 C C . ARG B 1 21 ? -27.10211 -18.88148 -22.96940 1.000 22.05178 21 ARG B C 1
ATOM 3605 O O . ARG B 1 21 ? -26.32957 -18.85342 -22.00323 1.000 21.60979 21 ARG B O 1
ATOM 3613 N N . ARG B 1 22 ? -27.86639 -19.94010 -23.23809 1.000 21.04726 22 ARG B N 1
ATOM 3614 C CA . ARG B 1 22 ? -27.81286 -21.10967 -22.37528 1.000 20.09948 22 ARG B CA 1
ATOM 3615 C C . ARG B 1 22 ? -26.41877 -21.71153 -22.39142 1.000 17.76682 22 ARG B C 1
ATOM 3616 O O . ARG B 1 22 ? -25.81940 -21.88249 -23.44881 1.000 19.29719 22 ARG B O 1
ATOM 3624 N N . GLU B 1 23 ? -25.92562 -22.05987 -21.20807 1.000 18.53893 23 GLU B N 1
ATOM 3625 C CA . GLU B 1 23 ? -24.65724 -22.76672 -21.02832 1.000 19.03805 23 GLU B CA 1
ATOM 3626 C C . GLU B 1 23 ? -25.01383 -23.96600 -20.16383 1.000 20.77467 23 GLU B C 1
ATOM 3627 O O . GLU B 1 23 ? -25.24183 -23.81768 -18.95683 1.000 21.23319 23 GLU B O 1
ATOM 3633 N N . ILE B 1 24 ? -25.10663 -25.14115 -20.77384 1.000 18.86225 24 ILE B N 1
ATOM 3634 C CA . ILE B 1 24 ? -25.76899 -26.27950 -20.13918 1.000 19.73338 24 ILE B CA 1
ATOM 3635 C C . ILE B 1 24 ? -24.72407 -27.26026 -19.60833 1.000 21.43276 24 ILE B C 1
ATOM 3636 O O . ILE B 1 24 ? -23.95367 -27.83909 -20.38274 1.000 18.98972 24 ILE B O 1
ATOM 3641 N N . ARG B 1 25 ? -24.72720 -27.48143 -18.29263 1.000 23.43290 25 ARG B N 1
ATOM 3642 C CA . ARG B 1 25 ? -23.87372 -28.50695 -17.69459 1.000 24.24365 25 ARG B CA 1
ATOM 3643 C C . ARG B 1 25 ? -24.39899 -29.89263 -18.05638 1.000 23.57833 25 ARG B C 1
ATOM 3644 O O . ARG B 1 25 ? -25.57888 -30.17801 -17.86588 1.000 22.99254 25 ARG B O 1
ATOM 3652 N N . GLY B 1 26 ? -23.52186 -30.77305 -18.53795 1.000 19.97857 26 GLY B N 1
ATOM 3653 C CA . GLY B 1 26 ? -24.01603 -32.07372 -18.94343 1.000 23.72990 26 GLY B CA 1
ATOM 3654 C C . GLY B 1 26 ? -24.83805 -32.04893 -20.21117 1.000 24.11391 26 GLY B C 1
ATOM 3655 O O . GLY B 1 26 ? -25.58799 -32.98800 -20.47600 1.000 26.96757 26 GLY B O 1
ATOM 3656 N N . GLY B 1 27 ? -24.71583 -30.99756 -21.00688 1.000 21.66029 27 GLY B N 1
ATOM 3657 C CA . GLY B 1 27 ? -25.58734 -30.83675 -22.15419 1.000 24.13294 27 GLY B CA 1
ATOM 3658 C C . GLY B 1 27 ? -25.31928 -31.84904 -23.25439 1.000 26.94484 27 GLY B C 1
ATOM 3659 O O . GLY B 1 27 ? -24.21698 -32.37445 -23.41825 1.000 25.00689 27 GLY B O 1
ATOM 3660 N N . CYS B 1 28 ? -26.36030 -32.10045 -24.04047 1.000 23.44099 28 CYS B N 1
ATOM 3661 C CA . CYS B 1 28 ? -26.31603 -33.02876 -25.15465 1.000 23.64051 28 CYS B CA 1
ATOM 3662 C C . CYS B 1 28 ? -26.79540 -32.32151 -26.41589 1.000 26.53929 28 CYS B C 1
ATOM 3663 O O . CYS B 1 28 ? -27.55869 -31.35281 -26.35789 1.000 25.89306 28 CYS B O 1
ATOM 3666 N N . LEU B 1 29 ? -26.33458 -32.81625 -27.55831 1.000 23.43903 29 LEU B N 1
ATOM 3667 C CA . LEU B 1 29 ? -26.67748 -32.26370 -28.86339 1.000 22.82059 29 LEU B CA 1
ATOM 3668 C C . LEU B 1 29 ? -27.08779 -33.40980 -29.77119 1.000 24.86182 29 LEU B C 1
ATOM 3669 O O . LEU B 1 29 ? -26.28515 -34.31450 -30.02186 1.000 27.25317 29 LEU B O 1
ATOM 3674 N N . LEU B 1 30 ? -28.30252 -33.34994 -30.30473 1.000 19.72193 30 LEU B N 1
ATOM 3675 C CA . LEU B 1 30 ? -28.79750 -34.36364 -31.22244 1.000 22.84284 30 LEU B CA 1
ATOM 3676 C C . LEU B 1 30 ? -28.85244 -33.77588 -32.61927 1.000 23.90470 30 LEU B C 1
ATOM 3677 O O . LEU B 1 30 ? -29.48236 -32.73398 -32.83706 1.000 23.39552 30 LEU B O 1
ATOM 3682 N N . VAL B 1 31 ? -28.21312 -34.45961 -33.55743 1.000 22.00077 31 VAL B N 1
ATOM 3683 C CA . VAL B 1 31 ? -28.06277 -33.99879 -34.92795 1.000 22.38248 31 VAL B CA 1
ATOM 3684 C C . VAL B 1 31 ? -28.74197 -35.00255 -35.84805 1.000 23.45917 31 VAL B C 1
ATOM 3685 O O . VAL B 1 31 ? -28.63629 -36.21810 -35.63998 1.000 24.03370 31 VAL B O 1
ATOM 3689 N N . GLU B 1 32 ? -29.40665 -34.49931 -36.88781 1.000 23.76168 32 GLU B N 1
ATOM 3690 C CA . GLU B 1 32 ? -29.92656 -35.34459 -37.95932 1.000 26.92602 32 GLU B CA 1
ATOM 3691 C C . GLU B 1 32 ? -29.51349 -34.72535 -39.28100 1.000 28.03753 32 GLU B C 1
ATOM 3692 O O . GLU B 1 32 ? -29.88696 -33.58477 -39.57270 1.000 27.77393 32 GLU B O 1
ATOM 3698 N N . GLY B 1 33 ? -28.77424 -35.47913 -40.08611 1.000 28.03255 33 GLY B N 1
ATOM 3699 C CA . GLY B 1 33 ? -28.25123 -34.91160 -41.31828 1.000 26.95349 33 GLY B CA 1
ATOM 3700 C C . GLY B 1 33 ? -27.33632 -33.73135 -41.01270 1.000 28.45804 33 GLY B C 1
ATOM 3701 O O . GLY B 1 33 ? -26.34530 -33.85610 -40.27661 1.000 24.98877 33 GLY B O 1
ATOM 3702 N N . ASN B 1 34 ? -27.63433 -32.56709 -41.59770 1.000 24.30686 34 ASN B N 1
ATOM 3703 C CA . ASN B 1 34 ? -26.79484 -31.38700 -41.41148 1.000 23.00902 34 ASN B CA 1
ATOM 3704 C C . ASN B 1 34 ? -27.34012 -30.41562 -40.36660 1.000 25.18798 34 ASN B C 1
ATOM 3705 O O . ASN B 1 34 ? -26.83510 -29.29475 -40.25241 1.000 22.15062 34 ASN B O 1
ATOM 3710 N N . ARG B 1 35 ? -28.35767 -30.79496 -39.60097 1.000 24.54572 35 ARG B N 1
ATOM 3711 C CA . ARG B 1 35 ? -28.95896 -29.79251 -38.73590 1.000 26.34108 35 ARG B CA 1
ATOM 3712 C C . ARG B 1 35 ? -29.21551 -30.34356 -37.34306 1.000 23.35681 35 ARG B C 1
ATOM 3713 O O . ARG B 1 35 ? -29.30774 -31.55269 -37.12117 1.000 24.65457 35 ARG B O 1
ATOM 3721 N N . ILE B 1 36 ? -29.32958 -29.41012 -36.40811 1.000 22.14803 36 ILE B N 1
ATOM 3722 C CA . ILE B 1 36 ? -29.55852 -29.71949 -35.00380 1.000 22.02222 36 ILE B CA 1
ATOM 3723 C C . ILE B 1 36 ? -31.02736 -30.03899 -34.77223 1.000 19.81961 36 ILE B C 1
ATOM 3724 O O . ILE B 1 36 ? -31.91629 -29.26675 -35.15816 1.000 20.70039 36 ILE B O 1
ATOM 3729 N N . VAL B 1 37 ? -31.28455 -31.18645 -34.13938 1.000 22.48296 37 VAL B N 1
ATOM 3730 C CA . VAL B 1 37 ? -32.64322 -31.54338 -33.75414 1.000 22.30162 37 VAL B CA 1
ATOM 3731 C C . VAL B 1 37 ? -33.01520 -30.88919 -32.42916 1.000 21.37932 37 VAL B C 1
ATOM 3732 O O . VAL B 1 37 ? -34.04910 -30.22539 -32.31396 1.000 25.15918 37 VAL B O 1
ATOM 3736 N N . ALA B 1 38 ? -32.17606 -31.05050 -31.41398 1.000 22.41993 38 ALA B N 1
ATOM 3737 C CA . ALA B 1 38 ? -32.46914 -30.48798 -30.10652 1.000 22.27733 38 ALA B CA 1
ATOM 3738 C C . ALA B 1 38 ? -31.17662 -30.37377 -29.31869 1.000 27.57308 38 ALA B C 1
ATOM 3739 O O . ALA B 1 38 ? -30.18577 -31.06287 -29.59381 1.000 23.00405 38 ALA B O 1
ATOM 3741 N N . VAL B 1 39 ? -31.20924 -29.48117 -28.33282 1.000 25.41168 39 VAL B N 1
ATOM 3742 C CA . VAL B 1 39 ? -30.08539 -29.21118 -27.45754 1.000 26.98361 39 VAL B CA 1
ATOM 3743 C C . VAL B 1 39 ? -30.61593 -29.23654 -26.03813 1.000 27.11273 39 VAL B C 1
ATOM 3744 O O . VAL B 1 39 ? -31.62320 -28.58348 -25.73914 1.000 29.55215 39 VAL B O 1
ATOM 3748 N N . GLY B 1 40 ? -29.98893 -30.02151 -25.18235 1.000 21.27522 40 GLY B N 1
ATOM 3749 C CA . GLY B 1 40 ? -30.42505 -30.03998 -23.79867 1.000 26.45260 40 GLY B CA 1
ATOM 3750 C C . GLY B 1 40 ? -29.63264 -31.05496 -23.01240 1.000 30.01511 40 GLY B C 1
ATOM 3751 O O . GLY B 1 40 ? -28.70072 -31.68427 -23.51946 1.000 32.61705 40 GLY B O 1
ATOM 3752 N N . GLY B 1 41 ? -29.99140 -31.16503 -21.74574 1.000 30.16155 41 GLY B N 1
ATOM 3753 C CA . GLY B 1 41 ? -29.49670 -32.20924 -20.88039 1.000 30.52119 41 GLY B CA 1
ATOM 3754 C C . GLY B 1 41 ? -30.64304 -33.16773 -20.64914 1.000 33.48685 41 GLY B C 1
ATOM 3755 O O . GLY B 1 41 ? -31.50427 -33.34738 -21.51861 1.000 34.16888 41 GLY B O 1
ATOM 3756 N N . ASP B 1 42 ? -30.65445 -33.78496 -19.47202 1.000 34.38780 42 ASP B N 1
ATOM 3757 C CA . ASP B 1 42 ? -31.72643 -34.66996 -18.99813 1.000 32.72152 42 ASP B CA 1
ATOM 3758 C C . ASP B 1 42 ? -32.03068 -35.75669 -20.03078 1.000 34.93909 42 ASP B C 1
ATOM 3759 O O . ASP B 1 42 ? -31.10142 -36.39577 -20.54370 1.000 31.52604 42 ASP B O 1
ATOM 3764 N N . GLU B 1 43 ? -33.30269 -35.99900 -20.35185 1.000 31.01458 43 GLU B N 1
ATOM 3765 C CA . GLU B 1 43 ? -33.70525 -37.16006 -21.12802 1.000 33.80017 43 GLU B CA 1
ATOM 3766 C C . GLU B 1 43 ? -33.17966 -37.15520 -22.55767 1.000 34.25874 43 GLU B C 1
ATOM 3767 O O . GLU B 1 43 ? -33.09764 -38.22803 -23.16703 1.000 30.82348 43 GLU B O 1
ATOM 3773 N N . LEU B 1 44 ? -32.83406 -35.99325 -23.12069 1.000 28.16771 44 LEU B N 1
ATOM 3774 C CA . LEU B 1 44 ? -32.31602 -36.01133 -24.48471 1.000 33.10571 44 LEU B CA 1
ATOM 3775 C C . LEU B 1 44 ? -31.02083 -36.80469 -24.56702 1.000 34.27467 44 LEU B C 1
ATOM 3776 O O . LEU B 1 44 ? -30.71745 -37.40141 -25.60589 1.000 36.98936 44 LEU B O 1
ATOM 3781 N N . CYS B 1 45 ? -30.28181 -36.87129 -23.46483 1.000 30.38441 45 CYS B N 1
ATOM 3782 C CA . CYS B 1 45 ? -29.03394 -37.61492 -23.42280 1.000 37.74998 45 CYS B CA 1
ATOM 3783 C C . CYS B 1 45 ? -29.23033 -39.11627 -23.60181 1.000 36.30142 45 CYS B C 1
ATOM 3784 O O . CYS B 1 45 ? -28.27533 -39.80217 -23.97544 1.000 35.55846 45 CYS B O 1
ATOM 3787 N N . ALA B 1 46 ? -30.42849 -39.63737 -23.31493 1.000 36.31891 46 ALA B N 1
ATOM 3788 C CA . ALA B 1 46 ? -30.79606 -41.03804 -23.51799 1.000 36.63578 46 ALA B CA 1
ATOM 3789 C C . ALA B 1 46 ? -31.25254 -41.34762 -24.94681 1.000 37.23294 46 ALA B C 1
ATOM 3790 O O . ALA B 1 46 ? -31.74636 -42.45243 -25.19607 1.000 36.57457 46 ALA B O 1
ATOM 3792 N N . ALA B 1 47 ? -31.12365 -40.40803 -25.87444 1.000 39.08989 47 ALA B N 1
ATOM 3793 C CA . ALA B 1 47 ? -31.66204 -40.59793 -27.22569 1.000 43.81139 47 ALA B CA 1
ATOM 3794 C C . ALA B 1 47 ? -30.84549 -41.62326 -28.00224 1.000 42.55871 47 ALA B C 1
ATOM 3795 O O . ALA B 1 47 ? -29.61559 -41.53468 -28.02171 1.000 36.74792 47 ALA B O 1
ATOM 3797 N N . PRO B 1 48 ? -31.48150 -42.57084 -28.69381 1.000 42.12031 48 PRO B N 1
ATOM 3798 C CA . PRO B 1 48 ? -30.71276 -43.44632 -29.57785 1.000 41.31903 48 PRO B CA 1
ATOM 3799 C C . PRO B 1 48 ? -30.26951 -42.68197 -30.81445 1.000 42.56859 48 PRO B C 1
ATOM 3800 O O . PRO B 1 48 ? -30.95583 -41.78407 -31.31000 1.000 36.86536 48 PRO B O 1
ATOM 3804 N N . ALA B 1 49 ? -29.09803 -43.04690 -31.31475 1.000 39.57867 49 ALA B N 1
ATOM 3805 C CA . ALA B 1 49 ? -28.55893 -42.37666 -32.48434 1.000 41.49699 49 ALA B CA 1
ATOM 3806 C C . ALA B 1 49 ? -27.61382 -43.33605 -33.18426 1.000 39.26963 49 ALA B C 1
ATOM 3807 O O . ALA B 1 49 ? -27.08764 -44.27274 -32.57700 1.000 39.30127 49 ALA B O 1
ATOM 3809 N N . ASP B 1 50 ? -27.43263 -43.09925 -34.48408 1.000 36.71873 50 ASP B N 1
ATOM 3810 C CA . ASP B 1 50 ? -26.56491 -43.95455 -35.28355 1.000 38.95023 50 ASP B CA 1
ATOM 3811 C C . ASP B 1 50 ? -25.14581 -43.95042 -34.74083 1.000 37.56728 50 ASP B C 1
ATOM 3812 O O . ASP B 1 50 ? -24.47502 -44.98750 -34.72010 1.000 38.34405 50 ASP B O 1
ATOM 3817 N N . GLU B 1 51 ? -24.66311 -42.79453 -34.30726 1.000 37.41559 51 GLU B N 1
ATOM 3818 C CA . GLU B 1 51 ? -23.40066 -42.73572 -33.59270 1.000 36.58774 51 GLU B CA 1
ATOM 3819 C C . GLU B 1 51 ? -23.55866 -41.82945 -32.38326 1.000 33.24885 51 GLU B C 1
ATOM 3820 O O . GLU B 1 51 ? -24.09419 -40.72329 -32.49598 1.000 33.13204 51 GLU B O 1
ATOM 3826 N N . GLU B 1 52 ? -23.07535 -42.29501 -31.24033 1.000 31.94563 52 GLU B N 1
ATOM 3827 C CA . GLU B 1 52 ? -22.98045 -41.50112 -30.02721 1.000 30.90655 52 GLU B CA 1
ATOM 3828 C C . GLU B 1 52 ? -21.51632 -41.23036 -29.74948 1.000 31.22196 52 GLU B C 1
ATOM 3829 O O . GLU B 1 52 ? -20.69454 -42.15217 -29.81499 1.000 28.28230 52 GLU B O 1
ATOM 3835 N N . ILE B 1 53 ? -21.19907 -39.98456 -29.40085 1.000 26.26431 53 ILE B N 1
ATOM 3836 C CA . ILE B 1 53 ? -19.84298 -39.59507 -29.02820 1.000 28.89788 53 ILE B CA 1
ATOM 3837 C C . ILE B 1 53 ? -19.88035 -39.03194 -27.61822 1.000 28.33188 53 ILE B C 1
ATOM 3838 O O . ILE B 1 53 ? -20.71245 -38.17364 -27.30798 1.000 25.91789 53 ILE B O 1
ATOM 3843 N N . ASP B 1 54 ? -19.00985 -39.54629 -26.76207 1.000 28.35202 54 ASP B N 1
ATOM 3844 C CA . ASP B 1 54 ? -18.98989 -39.19031 -25.35026 1.000 29.44685 54 ASP B CA 1
ATOM 3845 C C . ASP B 1 54 ? -18.13402 -37.94757 -25.16217 1.000 27.32781 54 ASP B C 1
ATOM 3846 O O . ASP B 1 54 ? -16.92883 -37.96915 -25.43034 1.000 27.18099 54 ASP B O 1
ATOM 3851 N N . LEU B 1 55 ? -18.74765 -36.87479 -24.67403 1.000 23.15804 55 LEU B N 1
ATOM 3852 C CA . LEU B 1 55 ? -18.05401 -35.60691 -24.52161 1.000 22.86280 55 LEU B CA 1
ATOM 3853 C C . LEU B 1 55 ? -17.83514 -35.23793 -23.06378 1.000 22.90900 55 LEU B C 1
ATOM 3854 O O . LEU B 1 55 ? -17.59416 -34.06648 -22.76089 1.000 19.70511 55 LEU B O 1
ATOM 3859 N N . ARG B 1 56 ? -17.85636 -36.21774 -22.15858 1.000 22.11402 56 ARG B N 1
ATOM 3860 C CA . ARG B 1 56 ? -17.52123 -35.92047 -20.77446 1.000 24.40060 56 ARG B CA 1
ATOM 3861 C C . ARG B 1 56 ? -16.14923 -35.26382 -20.70709 1.000 20.27483 56 ARG B C 1
ATOM 3862 O O . ARG B 1 56 ? -15.24300 -35.58840 -21.48237 1.000 17.84826 56 ARG B O 1
ATOM 3870 N N . GLY B 1 57 ? -16.00791 -34.30881 -19.79912 1.000 19.98638 57 GLY B N 1
ATOM 3871 C CA . GLY B 1 57 ? -14.74350 -33.61937 -19.68623 1.000 19.68738 57 GLY B CA 1
ATOM 3872 C C . GLY B 1 57 ? -14.42294 -32.62209 -20.77760 1.000 17.45051 57 GLY B C 1
ATOM 3873 O O . GLY B 1 57 ? -13.29058 -32.12676 -20.81328 1.000 16.29390 57 GLY B O 1
ATOM 3874 N N . HIS B 1 58 ? -15.36949 -32.31419 -21.67008 1.000 17.73408 58 HIS B N 1
ATOM 3875 C CA . HIS B 1 58 ? -15.15732 -31.39273 -22.78357 1.000 17.95026 58 HIS B CA 1
ATOM 3876 C C . HIS B 1 58 ? -16.11087 -30.20884 -22.69289 1.000 17.26097 58 HIS B C 1
ATOM 3877 O O . HIS B 1 58 ? -17.22311 -30.32614 -22.17350 1.000 16.95603 58 HIS B O 1
ATOM 3884 N N . ILE B 1 59 ? -15.70017 -29.08352 -23.25915 1.000 15.54041 59 ILE B N 1
ATOM 3885 C CA . ILE B 1 59 ? -16.63443 -27.99010 -23.51738 1.000 16.24474 59 ILE B CA 1
ATOM 3886 C C . ILE B 1 59 ? -16.99879 -28.01508 -24.99146 1.000 15.75659 59 ILE B C 1
ATOM 3887 O O . ILE B 1 59 ? -16.13028 -28.20711 -25.83822 1.000 16.07194 59 ILE B O 1
ATOM 3892 N N . VAL B 1 60 ? -18.28338 -27.83870 -25.29772 1.000 16.67601 60 VAL B N 1
ATOM 3893 C CA . VAL B 1 60 ? -18.76719 -27.69731 -26.66562 1.000 17.01875 60 VAL B CA 1
ATOM 3894 C C . VAL B 1 60 ? -19.15734 -26.23677 -26.87661 1.000 18.17482 60 VAL B C 1
ATOM 3895 O O . VAL B 1 60 ? -19.86105 -25.65163 -26.04062 1.000 17.91646 60 VAL B O 1
ATOM 3899 N N . ILE B 1 61 ? -18.71109 -25.64808 -27.98524 1.000 15.02987 61 ILE B N 1
ATOM 3900 C CA . ILE B 1 61 ? -19.12040 -24.28772 -28.34298 1.000 14.84446 61 ILE B CA 1
ATOM 3901 C C . ILE B 1 61 ? -19.63370 -24.31683 -29.77651 1.000 16.92589 61 ILE B C 1
ATOM 3902 O O . ILE B 1 61 ? -19.36080 -25.26872 -30.52606 1.000 16.00081 61 ILE B O 1
ATOM 3907 N N . PRO B 1 62 ? -20.40749 -23.30773 -30.18727 1.000 16.69874 62 PRO B N 1
ATOM 3908 C CA . PRO B 1 62 ? -20.72372 -23.19389 -31.61540 1.000 14.25041 62 PRO B CA 1
ATOM 3909 C C . PRO B 1 62 ? -19.43337 -22.98643 -32.38663 1.000 15.62085 62 PRO B C 1
ATOM 3910 O O . PRO B 1 62 ? -18.47244 -22.39955 -31.88037 1.000 18.71209 62 PRO B O 1
ATOM 3914 N N . GLY B 1 63 ? -19.39846 -23.50693 -33.60889 1.000 18.43038 63 GLY B N 1
ATOM 3915 C CA . GLY B 1 63 ? -18.19340 -23.38558 -34.41008 1.000 17.25035 63 GLY B CA 1
ATOM 3916 C C . GLY B 1 63 ? -17.82755 -21.92496 -34.61586 1.000 18.09221 63 GLY B C 1
ATOM 3917 O O . GLY B 1 63 ? -18.69322 -21.07562 -34.83776 1.000 17.51892 63 GLY B O 1
ATOM 3918 N N . LEU B 1 64 ? -16.53135 -21.62777 -34.52104 1.000 15.51831 64 LEU B N 1
ATOM 3919 C CA . LEU B 1 64 ? -16.09435 -20.25693 -34.74446 1.000 16.59505 64 LEU B CA 1
ATOM 3920 C C . LEU B 1 64 ? -16.23533 -19.91291 -36.23116 1.000 16.72855 64 LEU B C 1
ATOM 3921 O O . LEU B 1 64 ? -16.19932 -20.78819 -37.10215 1.000 16.32064 64 LEU B O 1
ATOM 3926 N N . ILE B 1 65 ? -16.44462 -18.63193 -36.51932 1.000 15.35820 65 ILE B N 1
ATOM 3927 C CA . ILE B 1 65 ? -16.68586 -18.15747 -37.88405 1.000 16.12672 65 ILE B CA 1
ATOM 3928 C C . ILE B 1 65 ? -15.63357 -17.10183 -38.21158 1.000 18.18685 65 ILE B C 1
ATOM 3929 O O . ILE B 1 65 ? -15.57226 -16.05530 -37.55359 1.000 19.06485 65 ILE B O 1
ATOM 3934 N N . ASN B 1 66 ? -14.78842 -17.39135 -39.20318 1.000 19.25721 66 ASN B N 1
ATOM 3935 C CA . ASN B 1 66 ? -13.73787 -16.47251 -39.64122 1.000 18.58456 66 ASN B CA 1
ATOM 3936 C C . ASN B 1 66 ? -14.23043 -15.64023 -40.81910 1.000 18.77977 66 ASN B C 1
ATOM 3937 O O . ASN B 1 66 ? -14.69428 -16.20370 -41.81342 1.000 18.49684 66 ASN B O 1
ATOM 3942 N N . THR B 1 67 ? -14.09084 -14.30324 -40.73483 1.000 16.40348 67 THR B N 1
ATOM 3943 C CA . THR B 1 67 ? -14.73167 -13.43611 -41.72386 1.000 18.08031 67 THR B CA 1
ATOM 3944 C C . THR B 1 67 ? -13.74739 -12.62464 -42.55021 1.000 18.50411 67 THR B C 1
ATOM 3945 O O . THR B 1 67 ? -14.15415 -11.66596 -43.23658 1.000 17.67272 67 THR B O 1
ATOM 3949 N N . HIS B 1 68 ? -12.47224 -12.99613 -42.52897 1.000 16.07480 68 HIS B N 1
ATOM 3950 C CA . HIS B 1 68 ? -11.51343 -12.35023 -43.40546 1.000 15.67520 68 HIS B CA 1
ATOM 3951 C C . HIS B 1 68 ? -10.23113 -13.16556 -43.44205 1.000 14.95002 68 HIS B C 1
ATOM 3952 O O . HIS B 1 68 ? -9.77104 -13.65259 -42.40493 1.000 17.01121 68 HIS B O 1
ATOM 3959 N N . HIS B 1 69 ? -9.67436 -13.32764 -44.63730 1.000 17.10677 69 HIS B N 1
ATOM 3960 C CA . HIS B 1 69 ? -8.47441 -14.14297 -44.81527 1.000 17.90983 69 HIS B CA 1
ATOM 3961 C C . HIS B 1 69 ? -7.89148 -13.83761 -46.18696 1.000 19.07465 69 HIS B C 1
ATOM 3962 O O . HIS B 1 69 ? -8.56248 -13.27435 -47.05227 1.000 20.27850 69 HIS B O 1
ATOM 3969 N N . HIS B 1 70 ? -6.64035 -14.24783 -46.38431 1.000 17.77684 70 HIS B N 1
ATOM 3970 C CA . HIS B 1 70 ? -6.01308 -14.36732 -47.70984 1.000 20.49571 70 HIS B CA 1
ATOM 3971 C C . HIS B 1 70 ? -5.23416 -15.67685 -47.67521 1.000 18.39780 70 HIS B C 1
ATOM 3972 O O . HIS B 1 70 ? -4.04161 -15.68112 -47.37411 1.000 18.38513 70 HIS B O 1
ATOM 3979 N N . MET B 1 71 ? -5.91972 -16.77530 -47.99082 1.000 20.12899 71 MET B N 1
ATOM 3980 C CA . MET B 1 71 ? -5.37174 -18.08661 -47.66403 1.000 20.24244 71 MET B CA 1
ATOM 3981 C C . MET B 1 71 ? -4.12901 -18.39028 -48.49186 1.000 19.70538 71 MET B C 1
ATOM 3982 O O . MET B 1 71 ? -3.25525 -19.14493 -48.04537 1.000 18.41178 71 MET B O 1
ATOM 3987 N N . PHE B 1 72 ? -4.01261 -17.77330 -49.67566 1.000 20.65645 72 PHE B N 1
ATOM 3988 C CA . PHE B 1 72 ? -2.83247 -17.98022 -50.51086 1.000 20.73681 72 PHE B CA 1
ATOM 3989 C C . PHE B 1 72 ? -1.56014 -17.51700 -49.80551 1.000 20.92404 72 PHE B C 1
ATOM 3990 O O . PHE B 1 72 ? -0.46714 -18.01836 -50.09682 1.000 20.80030 72 PHE B O 1
ATOM 3998 N N . GLN B 1 73 ? -1.68010 -16.57649 -48.86938 1.000 20.57027 73 GLN B N 1
ATOM 3999 C CA . GLN B 1 73 ? -0.51529 -16.07543 -48.14619 1.000 20.19490 73 GLN B CA 1
ATOM 4000 C C . GLN B 1 73 ? 0.03893 -17.06689 -47.12401 1.000 20.87004 73 GLN B C 1
ATOM 4001 O O . GLN B 1 73 ? 1.11208 -16.81301 -46.56794 1.000 20.76614 73 GLN B O 1
ATOM 4007 N N . SER B 1 74 ? -0.66210 -18.16560 -46.84043 1.000 18.24275 74 SER B N 1
ATOM 4008 C CA . SER B 1 74 ? -0.09157 -19.17540 -45.95770 1.000 19.83987 74 SER B CA 1
ATOM 4009 C C . SER B 1 74 ? 1.11513 -19.85006 -46.58543 1.000 21.35521 74 SER B C 1
ATOM 4010 O O . SER B 1 74 ? 1.85435 -20.55055 -45.88082 1.000 21.07096 74 SER B O 1
ATOM 4013 N N . LEU B 1 75 ? 1.33439 -19.64625 -47.88823 1.000 18.96373 75 LEU B N 1
ATOM 4014 C CA . LEU B 1 75 ? 2.54892 -20.10232 -48.54254 1.000 21.79197 75 LEU B CA 1
ATOM 4015 C C . LEU B 1 75 ? 3.72512 -19.16252 -48.30763 1.000 22.15929 75 LEU B C 1
ATOM 4016 O O . LEU B 1 75 ? 4.87293 -19.55574 -48.53966 1.000 22.65375 75 LEU B O 1
ATOM 4021 N N . THR B 1 76 ? 3.47324 -17.93643 -47.84963 1.000 20.00612 76 THR B N 1
ATOM 4022 C CA . THR B 1 76 ? 4.51717 -16.90698 -47.74291 1.000 19.25831 76 THR B CA 1
ATOM 4023 C C . THR B 1 76 ? 4.44846 -16.21951 -46.37409 1.000 21.82178 76 THR B C 1
ATOM 4024 O O . THR B 1 76 ? 4.27805 -15.00158 -46.27283 1.000 21.57578 76 THR B O 1
ATOM 4028 N N . ARG B 1 77 ? 4.56370 -17.01041 -45.30928 1.000 18.83017 77 ARG B N 1
ATOM 4029 C CA . ARG B 1 77 ? 4.67040 -16.43974 -43.97523 1.000 19.28068 77 ARG B CA 1
ATOM 4030 C C . ARG B 1 77 ? 6.12153 -16.06540 -43.70080 1.000 19.48274 77 ARG B C 1
ATOM 4031 O O . ARG B 1 77 ? 7.04396 -16.65364 -44.26529 1.000 20.45517 77 ARG B O 1
ATOM 4039 N N . VAL B 1 78 ? 6.30740 -15.08805 -42.81207 1.000 17.83381 78 VAL B N 1
ATOM 4040 C CA . VAL B 1 78 ? 7.59672 -14.57351 -42.33946 1.000 19.87395 78 VAL B CA 1
ATOM 4041 C C . VAL B 1 78 ? 8.66407 -14.48711 -43.43107 1.000 20.11844 78 VAL B C 1
ATOM 4042 O O . VAL B 1 78 ? 9.84114 -14.78249 -43.18873 1.000 19.18722 78 VAL B O 1
ATOM 4046 N N . ILE B 1 79 ? 8.27775 -14.01904 -44.61372 1.000 20.85188 79 ILE B N 1
ATOM 4047 C CA . ILE B 1 79 ? 9.27908 -13.70041 -45.64687 1.000 19.41836 79 ILE B CA 1
ATOM 4048 C C . ILE B 1 79 ? 10.26093 -12.68216 -45.07911 1.000 19.81673 79 ILE B C 1
ATOM 4049 O O . ILE B 1 79 ? 9.82617 -11.65247 -44.53919 1.000 21.69446 79 ILE B O 1
ATOM 4054 N N . PRO B 1 80 ? 11.57864 -12.92242 -45.12000 1.000 22.09621 80 PRO B N 1
ATOM 4055 C CA . PRO B 1 80 ? 12.49687 -12.00622 -44.42235 1.000 22.74140 80 PRO B CA 1
ATOM 4056 C C . PRO B 1 80 ? 12.30597 -10.54322 -44.78762 1.000 26.26903 80 PRO B C 1
ATOM 4057 O O . PRO B 1 80 ? 12.22091 -9.70326 -43.88486 1.000 29.86754 80 PRO B O 1
ATOM 4061 N N . ASP B 1 81 ? 12.16083 -10.21810 -46.07292 1.000 24.70168 81 ASP B N 1
ATOM 4062 C CA . ASP B 1 81 ? 12.03691 -8.81806 -46.46200 1.000 29.31733 81 ASP B CA 1
ATOM 4063 C C . ASP B 1 81 ? 10.67059 -8.22936 -46.11898 1.000 28.43492 81 ASP B C 1
ATOM 4064 O O . ASP B 1 81 ? 10.46031 -7.03174 -46.34895 1.000 30.32528 81 ASP B O 1
ATOM 4069 N N . ALA B 1 82 ? 9.74198 -9.02411 -45.58428 1.000 25.13502 82 ALA B N 1
ATOM 4070 C CA . ALA B 1 82 ? 8.42713 -8.51754 -45.23614 1.000 23.33195 82 ALA B CA 1
ATOM 4071 C C . ALA B 1 82 ? 8.13104 -8.53944 -43.73814 1.000 23.18499 82 ALA B C 1
ATOM 4072 O O . ALA B 1 82 ? 7.08209 -8.03129 -43.32852 1.000 22.01662 82 ALA B O 1
ATOM 4074 N N . GLN B 1 83 ? 9.01814 -9.09275 -42.90562 1.000 22.56532 83 GLN B N 1
ATOM 4075 C CA . GLN B 1 83 ? 8.69394 -9.22474 -41.48249 1.000 23.59873 83 GLN B CA 1
ATOM 4076 C C . GLN B 1 83 ? 8.62028 -7.87293 -40.78894 1.000 22.39631 83 GLN B C 1
ATOM 4077 O O . GLN B 1 83 ? 7.84690 -7.70343 -39.84078 1.000 20.17263 83 GLN B O 1
ATOM 4083 N N . ASP B 1 84 ? 9.49520 -6.94627 -41.16830 1.000 24.07419 84 ASP B N 1
ATOM 4084 C CA . ASP B 1 84 ? 9.66552 -5.65528 -40.51142 1.000 28.48879 84 ASP B CA 1
ATOM 4085 C C . ASP B 1 84 ? 9.37574 -4.56590 -41.54284 1.000 28.68430 84 ASP B C 1
ATOM 4086 O O . ASP B 1 84 ? 8.86677 -4.84044 -42.62892 1.000 30.55637 84 ASP B O 1
ATOM 4091 N N . GLY B 1 85 ? 9.65203 -3.32392 -41.18345 1.000 31.85395 85 GLY B N 1
ATOM 4092 C CA . GLY B 1 85 ? 9.50740 -2.23727 -42.14371 1.000 35.72340 85 GLY B CA 1
ATOM 4093 C C . GLY B 1 85 ? 8.07145 -1.76022 -42.32880 1.000 36.59836 85 GLY B C 1
ATOM 4094 O O . GLY B 1 85 ? 7.14896 -2.14576 -41.60442 1.000 34.91180 85 GLY B O 1
ATOM 4095 N N . GLU B 1 86 ? 7.89376 -0.90053 -43.33597 1.000 34.47955 86 GLU B N 1
ATOM 4096 C CA . GLU B 1 86 ? 6.62962 -0.23895 -43.64466 1.000 38.15403 86 GLU B CA 1
ATOM 4097 C C . GLU B 1 86 ? 5.74493 -1.09448 -44.55646 1.000 37.11080 86 GLU B C 1
ATOM 4098 O O . GLU B 1 86 ? 6.21697 -1.98104 -45.27300 1.000 32.49114 86 GLU B O 1
ATOM 4104 N N . LEU B 1 87 ? 4.44000 -0.79063 -44.54462 1.000 35.64649 87 LEU B N 1
ATOM 4105 C CA . LEU B 1 87 ? 3.50752 -1.51483 -45.40672 1.000 32.88685 87 LEU B CA 1
ATOM 4106 C C . LEU B 1 87 ? 3.88623 -1.39740 -46.88186 1.000 35.31327 87 LEU B C 1
ATOM 4107 O O . LEU B 1 87 ? 3.65440 -2.33437 -47.65563 1.000 33.67919 87 LEU B O 1
ATOM 4112 N N . PHE B 1 88 ? 4.45876 -0.25655 -47.28511 1.000 34.76818 88 PHE B N 1
ATOM 4113 C CA . PHE B 1 88 ? 4.96822 -0.08869 -48.64425 1.000 37.14209 88 PHE B CA 1
ATOM 4114 C C . PHE B 1 88 ? 5.95393 -1.18916 -49.01816 1.000 35.57695 88 PHE B C 1
ATOM 4115 O O . PHE B 1 88 ? 5.87754 -1.77083 -50.10804 1.000 33.60120 88 PHE B O 1
ATOM 4123 N N . ASP B 1 89 ? 6.92015 -1.44986 -48.13445 1.000 34.85921 89 ASP B N 1
ATOM 4124 C CA . ASP B 1 89 ? 7.92122 -2.47938 -48.39101 1.000 33.83156 89 ASP B CA 1
ATOM 4125 C C . ASP B 1 89 ? 7.30604 -3.86801 -48.34279 1.000 32.73162 89 ASP B C 1
ATOM 4126 O O . ASP B 1 89 ? 7.71341 -4.75889 -49.09862 1.000 28.52656 89 ASP B O 1
ATOM 4131 N N . TRP B 1 90 ? 6.33789 -4.06170 -47.44013 1.000 28.31698 90 TRP B N 1
ATOM 4132 C CA . TRP B 1 90 ? 5.63673 -5.33583 -47.31144 1.000 28.27999 90 TRP B CA 1
ATOM 4133 C C . TRP B 1 90 ? 4.96830 -5.70757 -48.62807 1.000 27.89833 90 TRP B C 1
ATOM 4134 O O . TRP B 1 90 ? 5.19170 -6.79651 -49.16565 1.000 25.58172 90 TRP B O 1
ATOM 4145 N N . LEU B 1 91 ? 4.20008 -4.77342 -49.19468 1.000 27.19777 91 LEU B N 1
ATOM 4146 C CA . LEU B 1 91 ? 3.54684 -5.00061 -50.47995 1.000 29.56752 91 LEU B CA 1
ATOM 4147 C C . LEU B 1 91 ? 4.56905 -5.20974 -51.59469 1.000 30.65829 91 LEU B C 1
ATOM 4148 O O . LEU B 1 91 ? 4.43364 -6.12473 -52.42120 1.000 27.10956 91 LEU B O 1
ATOM 4153 N N . ASN B 1 92 ? 5.60368 -4.36582 -51.63456 1.000 29.43806 92 ASN B N 1
ATOM 4154 C CA . ASN B 1 92 ? 6.53379 -4.40678 -52.75459 1.000 29.99240 92 ASN B CA 1
ATOM 4155 C C . ASN B 1 92 ? 7.39911 -5.65110 -52.73495 1.000 33.04131 92 ASN B C 1
ATOM 4156 O O . ASN B 1 92 ? 7.87645 -6.08919 -53.78786 1.000 30.04468 92 ASN B O 1
ATOM 4161 N N . ASN B 1 93 ? 7.61816 -6.23024 -51.56292 1.000 29.46932 93 ASN B N 1
ATOM 4162 C CA . ASN B 1 93 ? 8.42239 -7.43476 -51.49560 1.000 31.09765 93 ASN B CA 1
ATOM 4163 C C . ASN B 1 93 ? 7.59997 -8.70105 -51.63890 1.000 30.36250 93 ASN B C 1
ATOM 4164 O O . ASN B 1 93 ? 8.15225 -9.73939 -52.01709 1.000 32.83418 93 ASN B O 1
ATOM 4169 N N . LEU B 1 94 ? 6.29844 -8.63479 -51.37802 1.000 25.54686 94 LEU B N 1
ATOM 4170 C CA . LEU B 1 94 ? 5.44862 -9.81085 -51.48975 1.000 23.51909 94 LEU B CA 1
ATOM 4171 C C . LEU B 1 94 ? 4.81150 -9.95386 -52.87414 1.000 27.25997 94 LEU B C 1
ATOM 4172 O O . LEU B 1 94 ? 4.68930 -11.07661 -53.37601 1.000 26.79057 94 LEU B O 1
ATOM 4177 N N . TYR B 1 95 ? 4.41544 -8.84816 -53.51555 1.000 28.10065 95 TYR B N 1
ATOM 4178 C CA . TYR B 1 95 ? 3.77874 -8.94298 -54.83234 1.000 27.54104 95 TYR B CA 1
ATOM 4179 C C . TYR B 1 95 ? 4.61060 -9.73566 -55.83478 1.000 30.49392 95 TYR B C 1
ATOM 4180 O O . TYR B 1 95 ? 4.04591 -10.61443 -56.50726 1.000 30.27325 95 TYR B O 1
ATOM 4189 N N . PRO B 1 96 ? 5.92056 -9.49560 -55.99714 1.000 28.76940 96 PRO B N 1
ATOM 4190 C CA . PRO B 1 96 ? 6.67698 -10.31844 -56.95466 1.000 30.63013 96 PRO B CA 1
ATOM 4191 C C . PRO B 1 96 ? 6.69651 -11.79297 -56.58849 1.000 29.95315 96 PRO B C 1
ATOM 4192 O O . PRO B 1 96 ? 6.86848 -12.63586 -57.47792 1.000 31.04168 96 PRO B O 1
ATOM 4196 N N . ILE B 1 97 ? 6.57652 -12.13539 -55.30538 1.000 26.14584 97 ILE B N 1
ATOM 4197 C CA . ILE B 1 97 ? 6.51955 -13.54549 -54.93610 1.000 28.06357 97 ILE B CA 1
ATOM 4198 C C . ILE B 1 97 ? 5.18162 -14.13620 -55.36671 1.000 29.03326 97 ILE B C 1
ATOM 4199 O O . ILE B 1 97 ? 5.12893 -15.16964 -56.04621 1.000 27.87636 97 ILE B O 1
ATOM 4204 N N . TRP B 1 98 ? 4.08603 -13.44046 -55.04621 1.000 26.31865 98 TRP B N 1
ATOM 4205 C CA . TRP B 1 98 ? 2.75054 -13.91965 -55.38901 1.000 27.01035 98 TRP B CA 1
ATOM 4206 C C . TRP B 1 98 ? 2.53393 -13.99753 -56.89421 1.000 29.12913 98 TRP B C 1
ATOM 4207 O O . TRP B 1 98 ? 1.63772 -14.71683 -57.33949 1.000 28.45149 98 TRP B O 1
ATOM 4218 N N . ALA B 1 99 ? 3.34097 -13.28888 -57.68796 1.000 27.86974 99 ALA B N 1
ATOM 4219 C CA . ALA B 1 99 ? 3.24071 -13.41106 -59.13569 1.000 31.05809 99 ALA B CA 1
ATOM 4220 C C . ALA B 1 99 ? 3.54196 -14.82575 -59.61726 1.000 31.86064 99 ALA B C 1
ATOM 4221 O O . ALA B 1 99 ? 3.25465 -15.14382 -60.77438 1.000 32.52177 99 ALA B O 1
ATOM 4223 N N . GLY B 1 100 ? 4.13094 -15.67178 -58.77521 1.000 29.24439 100 GLY B N 1
ATOM 4224 C CA . GLY B 1 100 ? 4.37483 -17.05373 -59.14217 1.000 30.96301 100 GLY B CA 1
ATOM 4225 C C . GLY B 1 100 ? 3.31547 -18.06496 -58.73183 1.000 29.36560 100 GLY B C 1
ATOM 4226 O O . GLY B 1 100 ? 3.51283 -19.26439 -58.95496 1.000 25.42667 100 GLY B O 1
ATOM 4227 N N . LEU B 1 101 ? 2.19584 -17.62612 -58.15832 1.000 27.17557 101 LEU B N 1
ATOM 4228 C CA . LEU B 1 101 ? 1.18253 -18.55209 -57.66240 1.000 29.47503 101 LEU B CA 1
ATOM 4229 C C . LEU B 1 101 ? 0.57750 -19.36370 -58.80377 1.000 29.13352 101 LEU B C 1
ATOM 4230 O O . LEU B 1 101 ? 0.28627 -18.83031 -59.87739 1.000 30.36976 101 LEU B O 1
ATOM 4235 N N . THR B 1 102 ? 0.38786 -20.66020 -58.56483 1.000 29.23729 102 THR B N 1
ATOM 4236 C CA . THR B 1 102 ? -0.20504 -21.58442 -59.52663 1.000 28.48281 102 THR B CA 1
ATOM 4237 C C . THR B 1 102 ? -1.54170 -22.10553 -59.01717 1.000 28.19659 102 THR B C 1
ATOM 4238 O O . THR B 1 102 ? -1.81868 -22.05636 -57.81416 1.000 26.86028 102 THR B O 1
ATOM 4242 N N . PRO B 1 103 ? -2.40844 -22.59338 -59.91090 1.000 25.82308 103 PRO B N 1
ATOM 4243 C CA . PRO B 1 103 ? -3.66305 -23.21194 -59.44931 1.000 28.80159 103 PRO B CA 1
ATOM 4244 C C . PRO B 1 103 ? -3.46423 -24.25176 -58.35922 1.000 28.56929 103 PRO B C 1
ATOM 4245 O O . PRO B 1 103 ? -4.23064 -24.27708 -57.39011 1.000 26.39186 103 PRO B O 1
ATOM 4249 N N . GLU B 1 104 ? -2.45025 -25.11412 -58.48998 1.000 28.93370 104 GLU B N 1
ATOM 4250 C CA . GLU B 1 104 ? -2.19608 -26.10705 -57.44942 1.000 26.96808 104 GLU B CA 1
ATOM 4251 C C . GLU B 1 104 ? -1.86482 -25.44070 -56.11840 1.000 27.07910 104 GLU B C 1
ATOM 4252 O O . GLU B 1 104 ? -2.33027 -25.88502 -55.05969 1.000 23.85459 104 GLU B O 1
ATOM 4258 N N . MET B 1 105 ? -1.06595 -24.36767 -56.13768 1.000 26.73684 105 MET B N 1
ATOM 4259 C CA . MET B 1 105 ? -0.79880 -23.72593 -54.85906 1.000 26.45611 105 MET B CA 1
ATOM 4260 C C . MET B 1 105 ? -2.05471 -23.12260 -54.25880 1.000 24.08628 105 MET B C 1
ATOM 4261 O O . MET B 1 105 ? -2.21992 -23.15894 -53.03193 1.000 24.26058 105 MET B O 1
ATOM 4266 N N . ILE B 1 106 ? -2.97179 -22.61488 -55.08441 1.000 22.48591 106 ILE B N 1
ATOM 4267 C CA . ILE B 1 106 ? -4.21511 -22.10244 -54.51838 1.000 22.92182 106 ILE B CA 1
ATOM 4268 C C . ILE B 1 106 ? -4.99778 -23.23552 -53.87034 1.000 22.02900 106 ILE B C 1
ATOM 4269 O O . ILE B 1 106 ? -5.50713 -23.09888 -52.75229 1.000 22.42976 106 ILE B O 1
ATOM 4274 N N . ARG B 1 107 ? -5.10898 -24.37206 -54.56551 1.000 22.35695 107 ARG B N 1
ATOM 4275 C CA . ARG B 1 107 ? -5.85930 -25.50369 -54.02379 1.000 23.96737 107 ARG B CA 1
ATOM 4276 C C . ARG B 1 107 ? -5.25713 -25.99502 -52.70906 1.000 24.42722 107 ARG B C 1
ATOM 4277 O O . ARG B 1 107 ? -5.97970 -26.24660 -51.73530 1.000 23.65095 107 ARG B O 1
ATOM 4285 N N . ILE B 1 108 ? -3.93037 -26.13377 -52.66383 1.000 23.67354 108 ILE B N 1
ATOM 4286 C CA . ILE B 1 108 ? -3.27439 -26.66359 -51.47100 1.000 22.09646 108 ILE B CA 1
ATOM 4287 C C . ILE B 1 108 ? -3.29008 -25.63906 -50.33878 1.000 21.74621 108 ILE B C 1
ATOM 4288 O O . ILE B 1 108 ? -3.59293 -25.97936 -49.18888 1.000 21.35652 108 ILE B O 1
ATOM 4293 N N . SER B 1 109 ? -2.98622 -24.36693 -50.63882 1.000 22.13059 109 SER B N 1
ATOM 4294 C CA . SER B 1 109 ? -2.92579 -23.36790 -49.56995 1.000 19.80738 109 SER B CA 1
ATOM 4295 C C . SER B 1 109 ? -4.29252 -23.12361 -48.94781 1.000 19.78920 109 SER B C 1
ATOM 4296 O O . SER B 1 109 ? -4.37829 -22.82867 -47.75147 1.000 19.08701 109 SER B O 1
ATOM 4299 N N . THR B 1 110 ? -5.36807 -23.23559 -49.72580 1.000 19.23978 110 THR B N 1
ATOM 4300 C CA . THR B 1 110 ? -6.69235 -23.14922 -49.11745 1.000 20.44535 110 THR B CA 1
ATOM 4301 C C . THR B 1 110 ? -6.87395 -24.23962 -48.06554 1.000 20.58692 110 THR B C 1
ATOM 4302 O O . THR B 1 110 ? -7.39218 -23.98222 -46.96684 1.000 19.48874 110 THR B O 1
ATOM 4306 N N A GLN B 1 111 ? -6.44013 -25.46196 -48.37778 0.348 19.65159 111 GLN B N 1
ATOM 4307 N N B GLN B 1 111 ? -6.45283 -25.46463 -48.38434 0.652 19.66376 111 GLN B N 1
ATOM 4308 C CA A GLN B 1 111 ? -6.59168 -26.56343 -47.43487 0.348 19.70160 111 GLN B CA 1
ATOM 4309 C CA B GLN B 1 111 ? -6.58436 -26.56795 -47.44020 0.652 19.63875 111 GLN B CA 1
ATOM 4310 C C A GLN B 1 111 ? -5.71975 -26.35671 -46.20584 0.348 19.08408 111 GLN B C 1
ATOM 4311 C C B GLN B 1 111 ? -5.73033 -26.32831 -46.20390 0.652 19.10499 111 GLN B C 1
ATOM 4312 O O A GLN B 1 111 ? -6.16208 -26.59943 -45.07669 0.348 18.80373 111 GLN B O 1
ATOM 4313 O O B GLN B 1 111 ? -6.19201 -26.50932 -45.07038 0.652 18.84563 111 GLN B O 1
ATOM 4324 N N . THR B 1 112 ? -4.47996 -25.90323 -46.40419 1.000 17.60132 112 THR B N 1
ATOM 4325 C CA . THR B 1 112 ? -3.59108 -25.67419 -45.26933 1.000 19.87801 112 THR B CA 1
ATOM 4326 C C . THR B 1 112 ? -4.15657 -24.61033 -44.33946 1.000 17.93750 112 THR B C 1
ATOM 4327 O O . THR B 1 112 ? -4.23038 -24.80710 -43.12046 1.000 17.03933 112 THR B O 1
ATOM 4331 N N . ALA B 1 113 ? -4.54941 -23.46504 -44.89762 1.000 17.68665 113 ALA B N 1
ATOM 4332 C CA . ALA B 1 113 ? -5.09798 -22.40430 -44.05667 1.000 18.65901 113 ALA B CA 1
ATOM 4333 C C . ALA B 1 113 ? -6.39767 -22.84354 -43.38890 1.000 18.13773 113 ALA B C 1
ATOM 4334 O O . ALA B 1 113 ? -6.62349 -22.54971 -42.20717 1.000 16.16966 113 ALA B O 1
ATOM 4336 N N . MET B 1 114 ? -7.26070 -23.55713 -44.12049 1.000 18.11961 114 MET B N 1
ATOM 4337 C CA . MET B 1 114 ? -8.50039 -24.02591 -43.49917 1.000 17.65095 114 MET B CA 1
ATOM 4338 C C . MET B 1 114 ? -8.23813 -25.05857 -42.41448 1.000 18.46656 114 MET B C 1
ATOM 4339 O O . MET B 1 114 ? -8.92105 -25.05677 -41.38118 1.000 18.40576 114 MET B O 1
ATOM 4344 N N . ALA B 1 115 ? -7.25329 -25.93431 -42.62112 1.000 16.02462 115 ALA B N 1
ATOM 4345 C CA . ALA B 1 115 ? -6.90860 -26.90800 -41.59636 1.000 18.09932 115 ALA B CA 1
ATOM 4346 C C . ALA B 1 115 ? -6.47387 -26.22119 -40.31017 1.000 17.07586 115 ALA B C 1
ATOM 4347 O O . ALA B 1 115 ? -6.88489 -26.62524 -39.21352 1.000 15.70325 115 ALA B O 1
ATOM 4349 N N . GLU B 1 116 ? -5.65055 -25.17120 -40.41742 1.000 15.89297 116 GLU B N 1
ATOM 4350 C CA . GLU B 1 116 ? -5.23331 -24.48209 -39.20239 1.000 17.20668 116 GLU B CA 1
ATOM 4351 C C . GLU B 1 116 ? -6.42799 -23.88262 -38.48724 1.000 17.48452 116 GLU B C 1
ATOM 4352 O O . GLU B 1 116 ? -6.52054 -23.94532 -37.25509 1.000 16.70338 116 GLU B O 1
ATOM 4358 N N . LEU B 1 117 ? -7.34015 -23.26831 -39.24272 1.000 16.94322 117 LEU B N 1
ATOM 4359 C CA . LEU B 1 117 ? -8.53712 -22.70741 -38.63122 1.000 16.47134 117 LEU B CA 1
ATOM 4360 C C . LEU B 1 117 ? -9.39976 -23.80604 -38.00485 1.000 16.94105 117 LEU B C 1
ATOM 4361 O O . LEU B 1 117 ? -9.88452 -23.65936 -36.87779 1.000 16.92584 117 LEU B O 1
ATOM 4366 N N . MET B 1 118 ? -9.59877 -24.91340 -38.71824 1.000 15.31409 118 MET B N 1
ATOM 4367 C CA . MET B 1 118 ? -10.48008 -25.96485 -38.20789 1.000 15.55163 118 MET B CA 1
ATOM 4368 C C . MET B 1 118 ? -9.95182 -26.54134 -36.90901 1.000 16.79720 118 MET B C 1
ATOM 4369 O O . MET B 1 118 ? -10.71368 -26.72972 -35.94793 1.000 16.45833 118 MET B O 1
ATOM 4374 N N . LEU B 1 119 ? -8.64354 -26.77188 -36.83542 1.000 17.52733 119 LEU B N 1
ATOM 4375 C CA . LEU B 1 119 ? -8.09058 -27.33934 -35.61234 1.000 17.39166 119 LEU B CA 1
ATOM 4376 C C . LEU B 1 119 ? -8.08785 -26.34616 -34.46303 1.000 16.21292 119 LEU B C 1
ATOM 4377 O O . LEU B 1 119 ? -7.93695 -26.76615 -33.31325 1.000 16.82159 119 LEU B O 1
ATOM 4382 N N . SER B 1 120 ? -8.27409 -25.04893 -34.73704 1.000 16.17816 120 SER B N 1
ATOM 4383 C CA . SER B 1 120 ? -8.34486 -24.04088 -33.68567 1.000 15.22991 120 SER B CA 1
ATOM 4384 C C . SER B 1 120 ? -9.77272 -23.54303 -33.46776 1.000 18.46819 120 SER B C 1
ATOM 4385 O O . SER B 1 120 ? -9.96911 -22.46445 -32.89964 1.000 18.62312 120 SER B O 1
ATOM 4388 N N . GLY B 1 121 ? -10.76701 -24.31015 -33.91439 1.000 16.63829 121 GLY B N 1
ATOM 4389 C CA . GLY B 1 121 ? -12.15446 -24.13009 -33.51937 1.000 17.28999 121 GLY B CA 1
ATOM 4390 C C . GLY B 1 121 ? -13.08536 -23.58699 -34.58930 1.000 16.38506 121 GLY B C 1
ATOM 4391 O O . GLY B 1 121 ? -14.27816 -23.43019 -34.31810 1.000 16.34554 121 GLY B O 1
ATOM 4392 N N . CYS B 1 122 ? -12.60174 -23.34002 -35.79444 1.000 15.41520 122 CYS B N 1
ATOM 4393 C CA . CYS B 1 122 ? -13.38047 -22.64707 -36.81330 1.000 16.97153 122 CYS B CA 1
ATOM 4394 C C . CYS B 1 122 ? -14.11171 -23.62921 -37.73713 1.000 17.87730 122 CYS B C 1
ATOM 4395 O O . CYS B 1 122 ? -13.52695 -24.60634 -38.21708 1.000 17.46866 122 CYS B O 1
ATOM 4398 N N . THR B 1 123 ? -15.39879 -23.36891 -37.98524 1.000 17.49133 123 THR B N 1
ATOM 4399 C CA . THR B 1 123 ? -16.19492 -24.23647 -38.84822 1.000 17.83378 123 THR B CA 1
ATOM 4400 C C . THR B 1 123 ? -16.70809 -23.55530 -40.11431 1.000 19.26272 123 THR B C 1
ATOM 4401 O O . THR B 1 123 ? -17.04242 -24.26027 -41.07893 1.000 17.17857 123 THR B O 1
ATOM 4405 N N . THR B 1 124 ? -16.75542 -22.21331 -40.14954 1.000 18.49679 124 THR B N 1
ATOM 4406 C CA . THR B 1 124 ? -17.06212 -21.44753 -41.35225 1.000 16.99598 124 THR B CA 1
ATOM 4407 C C . THR B 1 124 ? -15.97241 -20.40088 -41.55042 1.000 19.61038 124 THR B C 1
ATOM 4408 O O . THR B 1 124 ? -15.55120 -19.75944 -40.58557 1.000 18.52536 124 THR B O 1
ATOM 4412 N N . SER B 1 125 ? -15.51394 -20.22160 -42.79380 1.000 17.06588 125 SER B N 1
ATOM 4413 C CA . SER B 1 125 ? -14.56170 -19.15348 -43.08156 1.000 16.95197 125 SER B CA 1
ATOM 4414 C C . SER B 1 125 ? -14.88547 -18.52899 -44.42898 1.000 19.17925 125 SER B C 1
ATOM 4415 O O . SER B 1 125 ? -15.35079 -19.20018 -45.35692 1.000 17.93583 125 SER B O 1
ATOM 4418 N N . SER B 1 126 ? -14.65881 -17.22586 -44.51014 1.000 16.71128 126 SER B N 1
ATOM 4419 C CA . SER B 1 126 ? -14.51253 -16.58271 -45.79800 1.000 16.67239 126 SER B CA 1
ATOM 4420 C C . SER B 1 126 ? -13.04186 -16.57845 -46.17848 1.000 19.16252 126 SER B C 1
ATOM 4421 O O . SER B 1 126 ? -12.16557 -16.94182 -45.38663 1.000 18.49887 126 SER B O 1
ATOM 4424 N N . ASP B 1 127 ? -12.78551 -16.17428 -47.41856 1.000 19.81018 127 ASP B N 1
ATOM 4425 C CA . ASP B 1 127 ? -11.44527 -15.91240 -47.91630 1.000 19.81061 127 ASP B CA 1
ATOM 4426 C C . ASP B 1 127 ? -11.53025 -14.68794 -48.81112 1.000 20.99756 127 ASP B C 1
ATOM 4427 O O . ASP B 1 127 ? -12.61731 -14.27632 -49.22511 1.000 23.86299 127 ASP B O 1
ATOM 4432 N N . HIS B 1 128 ? -10.37309 -14.10024 -49.10846 1.000 19.86999 128 HIS B N 1
ATOM 4433 C CA . HIS B 1 128 ? -10.31961 -12.92483 -49.95971 1.000 20.96436 128 HIS B CA 1
ATOM 4434 C C . HIS B 1 128 ? -9.12108 -13.09514 -50.89981 1.000 20.56471 128 HIS B C 1
ATOM 4435 O O . HIS B 1 128 ? -8.07516 -12.45548 -50.76248 1.000 21.57826 128 HIS B O 1
ATOM 4442 N N . LEU B 1 129 ? -9.27259 -14.01511 -51.84332 1.000 20.74638 129 LEU B N 1
ATOM 4443 C CA . LEU B 1 129 ? -8.30506 -14.21898 -52.90807 1.000 22.21145 129 LEU B CA 1
ATOM 4444 C C . LEU B 1 129 ? -8.45525 -13.09176 -53.91897 1.000 23.83817 129 LEU B C 1
ATOM 4445 O O . LEU B 1 129 ? -9.50767 -12.95922 -54.54598 1.000 23.33394 129 LEU B O 1
ATOM 4450 N N . TYR B 1 130 ? -7.41199 -12.27982 -54.08291 1.000 23.50665 130 TYR B N 1
ATOM 4451 C CA . TYR B 1 130 ? -7.50482 -11.12249 -54.96313 1.000 26.06678 130 TYR B CA 1
ATOM 4452 C C . TYR B 1 130 ? -6.39334 -11.05568 -56.00955 1.000 28.05274 130 TYR B C 1
ATOM 4453 O O . TYR B 1 130 ? -6.27924 -10.04521 -56.71119 1.000 28.43936 130 TYR B O 1
ATOM 4462 N N . VAL B 1 131 ? -5.59610 -12.10747 -56.16640 1.000 28.93536 131 VAL B N 1
ATOM 4463 C CA . VAL B 1 131 ? -4.62125 -12.18966 -57.24947 1.000 27.99910 131 VAL B CA 1
ATOM 4464 C C . VAL B 1 131 ? -4.88234 -13.46135 -58.05509 1.000 26.71770 131 VAL B C 1
ATOM 4465 O O . VAL B 1 131 ? -5.19475 -14.51255 -57.48664 1.000 26.05756 131 VAL B O 1
ATOM 4469 N N . TYR B 1 132 ? -4.75709 -13.36459 -59.38725 1.000 26.98262 132 TYR B N 1
ATOM 4470 C CA . TYR B 1 132 ? -5.07886 -14.49333 -60.25918 1.000 28.95174 132 TYR B CA 1
ATOM 4471 C C . TYR B 1 132 ? -4.02259 -14.71688 -61.34017 1.000 29.47522 132 TYR B C 1
ATOM 4472 O O . TYR B 1 132 ? -4.36190 -14.75486 -62.52856 1.000 28.51307 132 TYR B O 1
ATOM 4481 N N . PRO B 1 133 ? -2.74754 -14.86815 -60.98396 1.000 28.31023 133 PRO B N 1
ATOM 4482 C CA . PRO B 1 133 ? -1.71839 -15.07114 -62.00455 1.000 30.00946 133 PRO B CA 1
ATOM 4483 C C . PRO B 1 133 ? -1.75661 -16.49731 -62.52848 1.000 32.96870 133 PRO B C 1
ATOM 4484 O O . PRO B 1 133 ? -2.37800 -17.38493 -61.94397 1.000 29.98232 133 PRO B O 1
ATOM 4488 N N . ASN B 1 134 ? -1.09001 -16.69802 -63.66368 1.000 32.92989 134 ASN B N 1
ATOM 4489 C CA . ASN B 1 134 ? -0.75561 -18.04089 -64.14656 1.000 33.43299 134 ASN B CA 1
ATOM 4490 C C . ASN B 1 134 ? -1.98103 -18.95135 -64.23760 1.000 33.36437 134 ASN B C 1
ATOM 4491 O O . ASN B 1 134 ? -1.91382 -20.14239 -63.93239 1.000 36.01784 134 ASN B O 1
ATOM 4496 N N . GLY B 1 135 ? -3.12057 -18.38971 -64.63233 1.000 31.77492 135 GLY B N 1
ATOM 4497 C CA . GLY B 1 135 ? -4.31988 -19.19596 -64.77402 1.000 32.31669 135 GLY B CA 1
ATOM 4498 C C . GLY B 1 135 ? -5.03392 -19.54747 -63.48678 1.000 34.55105 135 GLY B C 1
ATOM 4499 O O . GLY B 1 135 ? -6.01026 -20.31263 -63.52902 1.000 33.51790 135 GLY B O 1
ATOM 4500 N N . CYS B 1 136 ? -4.59272 -19.01080 -62.34951 1.000 28.24678 136 CYS B N 1
ATOM 4501 C CA . CYS B 1 136 ? -5.30756 -19.20015 -61.09226 1.000 28.69452 136 CYS B CA 1
ATOM 4502 C C . CYS B 1 136 ? -6.75814 -18.72880 -61.20215 1.000 31.39073 136 CYS B C 1
ATOM 4503 O O . CYS B 1 136 ? -7.05142 -17.72590 -61.85985 1.000 29.45117 136 CYS B O 1
ATOM 4506 N N . ARG B 1 137 ? -7.66722 -19.44862 -60.53497 1.000 27.62757 137 ARG B N 1
ATOM 4507 C CA . ARG B 1 137 ? -9.08396 -19.08768 -60.48692 1.000 28.49187 137 ARG B CA 1
ATOM 4508 C C . ARG B 1 137 ? -9.62401 -19.35919 -59.09127 1.000 27.76318 137 ARG B C 1
ATOM 4509 O O . ARG B 1 137 ? -9.09367 -20.19009 -58.34876 1.000 25.44152 137 ARG B O 1
ATOM 4517 N N . LEU B 1 138 ? -10.69960 -18.64836 -58.74071 1.000 26.39384 138 LEU B N 1
ATOM 4518 C CA . LEU B 1 138 ? -11.38121 -18.93368 -57.48053 1.000 26.66119 138 LEU B CA 1
ATOM 4519 C C . LEU B 1 138 ? -11.80763 -20.39698 -57.40504 1.000 26.46118 138 LEU B C 1
ATOM 4520 O O . LEU B 1 138 ? -11.88173 -20.96964 -56.30911 1.000 24.22888 138 LEU B O 1
ATOM 4525 N N . ASP B 1 139 ? -12.06495 -21.01516 -58.56457 1.000 25.94458 139 ASP B N 1
ATOM 4526 C CA . ASP B 1 139 ? -12.41522 -22.43218 -58.62811 1.000 26.82995 139 ASP B CA 1
ATOM 4527 C C . ASP B 1 139 ? -11.39037 -23.30998 -57.92248 1.000 27.21977 139 ASP B C 1
ATOM 4528 O O . ASP B 1 139 ? -11.75568 -24.30429 -57.28925 1.000 27.23674 139 ASP B O 1
ATOM 4533 N N . ASP B 1 140 ? -10.09876 -22.97369 -58.03808 1.000 25.65474 140 ASP B N 1
ATOM 4534 C CA . ASP B 1 140 ? -9.06728 -23.79411 -57.40429 1.000 25.56154 140 ASP B CA 1
ATOM 4535 C C . ASP B 1 140 ? -9.19126 -23.75513 -55.88702 1.000 26.63414 140 ASP B C 1
ATOM 4536 O O . ASP B 1 140 ? -8.96126 -24.76398 -55.20599 1.000 25.47784 140 ASP B O 1
ATOM 4541 N N . SER B 1 141 ? -9.50120 -22.58531 -55.33625 1.000 23.54088 141 SER B N 1
ATOM 4542 C CA . SER B 1 141 ? -9.74546 -22.49465 -53.90492 1.000 23.92880 141 SER B CA 1
ATOM 4543 C C . SER B 1 141 ? -11.01811 -23.24653 -53.50805 1.000 23.39682 141 SER B C 1
ATOM 4544 O O . SER B 1 141 ? -11.06184 -23.89483 -52.45356 1.000 24.39288 141 SER B O 1
ATOM 4547 N N . ILE B 1 142 ? -12.06580 -23.17181 -54.33259 1.000 23.10485 142 ILE B N 1
ATOM 4548 C CA . ILE B 1 142 ? -13.30444 -23.90022 -54.03958 1.000 23.39148 142 ILE B CA 1
ATOM 4549 C C . ILE B 1 142 ? -13.05586 -25.40826 -54.03786 1.000 29.16183 142 ILE B C 1
ATOM 4550 O O . ILE B 1 142 ? -13.58990 -26.14095 -53.18752 1.000 25.13620 142 ILE B O 1
ATOM 4555 N N . ASP B 1 143 ? -12.22488 -25.88954 -54.97147 1.000 25.81853 143 ASP B N 1
ATOM 4556 C CA . ASP B 1 143 ? -11.85563 -27.30616 -55.00517 1.000 29.09437 143 ASP B CA 1
ATOM 4557 C C . ASP B 1 143 ? -11.19105 -27.74563 -53.70141 1.000 29.40772 143 ASP B C 1
ATOM 4558 O O . ASP B 1 143 ? -11.51677 -28.80517 -53.15559 1.000 27.30081 143 ASP B O 1
ATOM 4563 N N . GLY B 1 144 ? -10.23414 -26.96150 -53.20240 1.000 23.76488 144 GLY B N 1
ATOM 4564 C CA . GLY B 1 144 ? -9.59554 -27.31689 -51.94250 1.000 23.44218 144 GLY B CA 1
ATOM 4565 C C . GLY B 1 144 ? -10.56689 -27.29611 -50.77569 1.000 25.19146 144 GLY B C 1
ATOM 4566 O O . GLY B 1 144 ? -10.55689 -28.19195 -49.92533 1.000 22.65072 144 GLY B O 1
ATOM 4567 N N . ALA B 1 145 ? -11.42731 -26.27942 -50.72340 1.000 21.90578 145 ALA B N 1
ATOM 4568 C CA . ALA B 1 145 ? -12.38893 -26.18934 -49.62914 1.000 23.12983 145 ALA B CA 1
ATOM 4569 C C . ALA B 1 145 ? -13.35540 -27.36471 -49.62771 1.000 23.99327 145 ALA B C 1
ATOM 4570 O O . ALA B 1 145 ? -13.73543 -27.85895 -48.55598 1.000 21.18978 145 ALA B O 1
ATOM 4572 N N . ARG B 1 146 ? -13.72617 -27.84903 -50.81166 1.000 26.08934 146 ARG B N 1
ATOM 4573 C CA . ARG B 1 146 ? -14.67430 -28.95440 -50.89659 1.000 27.98634 146 ARG B CA 1
ATOM 4574 C C . ARG B 1 146 ? -14.07750 -30.24323 -50.34752 1.000 25.74310 146 ARG B C 1
ATOM 4575 O O . ARG B 1 146 ? -14.77573 -31.01886 -49.69257 1.000 31.29559 146 ARG B O 1
ATOM 4583 N N A GLU B 1 147 ? -12.79731 -30.50396 -50.60211 0.486 27.88377 147 GLU B N 1
ATOM 4584 N N B GLU B 1 147 ? -12.76941 -30.43974 -50.54761 0.514 27.90042 147 GLU B N 1
ATOM 4585 C CA A GLU B 1 147 ? -12.17998 -31.68797 -50.00939 0.486 27.80713 147 GLU B CA 1
ATOM 4586 C CA B GLU B 1 147 ? -12.07071 -31.63314 -50.07113 0.514 27.79165 147 GLU B CA 1
ATOM 4587 C C A GLU B 1 147 ? -12.22781 -31.63973 -48.48458 0.486 27.06269 147 GLU B C 1
ATOM 4588 C C B GLU B 1 147 ? -11.93945 -31.67610 -48.54864 0.514 26.97309 147 GLU B C 1
ATOM 4589 O O A GLU B 1 147 ? -12.65817 -32.60053 -47.83492 0.486 25.95651 147 GLU B O 1
ATOM 4590 O O B GLU B 1 147 ? -11.92599 -32.76607 -47.96340 0.514 25.36798 147 GLU B O 1
ATOM 4601 N N . ILE B 1 148 ? -11.80349 -30.52159 -47.89311 1.000 22.98650 148 ILE B N 1
ATOM 4602 C CA . ILE B 1 148 ? -11.59595 -30.50756 -46.44859 1.000 23.53363 148 ILE B CA 1
ATOM 4603 C C . ILE B 1 148 ? -12.90225 -30.35064 -45.66942 1.000 24.27234 148 ILE B C 1
ATOM 4604 O O . ILE B 1 148 ? -12.93176 -30.65062 -44.47067 1.000 20.03326 148 ILE B O 1
ATOM 4609 N N . GLY B 1 149 ? -13.98304 -29.91441 -46.31643 1.000 21.73886 149 GLY B N 1
ATOM 4610 C CA . GLY B 1 149 ? -15.30059 -29.94666 -45.70553 1.000 23.76573 149 GLY B CA 1
ATOM 4611 C C . GLY B 1 149 ? -15.68820 -28.76061 -44.84546 1.000 22.78027 149 GLY B C 1
ATOM 4612 O O . GLY B 1 149 ? -16.60719 -28.88626 -44.03070 1.000 19.43982 149 GLY B O 1
ATOM 4613 N N . MET B 1 150 ? -15.04703 -27.60733 -45.01936 1.000 21.97673 150 MET B N 1
ATOM 4614 C CA . MET B 1 150 ? -15.33364 -26.41636 -44.22638 1.000 20.57853 150 MET B CA 1
ATOM 4615 C C . MET B 1 150 ? -16.42194 -25.60676 -44.92390 1.000 19.63374 150 MET B C 1
ATOM 4616 O O . MET B 1 150 ? -16.47093 -25.55356 -46.15339 1.000 19.99076 150 MET B O 1
ATOM 4621 N N . ARG B 1 151 ? -17.31713 -25.00067 -44.14187 1.000 19.49798 151 ARG B N 1
ATOM 4622 C CA . ARG B 1 151 ? -18.33931 -24.13561 -44.72862 1.000 17.97607 151 ARG B CA 1
ATOM 4623 C C . ARG B 1 151 ? -17.67265 -22.83952 -45.22103 1.000 18.65957 151 ARG B C 1
ATOM 4624 O O . ARG B 1 151 ? -16.90234 -22.21262 -44.48409 1.000 18.30892 151 ARG B O 1
ATOM 4632 N N . PHE B 1 152 ? -17.91487 -22.46073 -46.48195 1.000 19.72686 152 PHE B N 1
ATOM 4633 C CA . PHE B 1 152 ? -17.00469 -21.55624 -47.19588 1.000 17.72300 152 PHE B CA 1
ATOM 4634 C C . PHE B 1 152 ? -17.75286 -20.39774 -47.84358 1.000 18.81549 152 PHE B C 1
ATOM 4635 O O . PHE B 1 152 ? -18.69755 -20.61217 -48.60670 1.000 21.02293 152 PHE B O 1
ATOM 4643 N N . HIS B 1 153 ? -17.31864 -19.16965 -47.54697 1.000 20.05000 153 HIS B N 1
ATOM 4644 C CA . HIS B 1 153 ? -17.75882 -17.97314 -48.26481 1.000 18.32021 153 HIS B CA 1
ATOM 4645 C C . HIS B 1 153 ? -16.57804 -17.49188 -49.10035 1.000 20.59334 153 HIS B C 1
ATOM 4646 O O . HIS B 1 153 ? -15.67239 -16.82727 -48.58742 1.000 21.39971 153 HIS B O 1
ATOM 4653 N N . ALA B 1 154 ? -16.58246 -17.83951 -50.38120 1.000 19.61779 154 ALA B N 1
ATOM 4654 C CA . ALA B 1 154 ? -15.47673 -17.51546 -51.27562 1.000 21.90730 154 ALA B CA 1
ATOM 4655 C C . ALA B 1 154 ? -15.70785 -16.13549 -51.87989 1.000 21.82547 154 ALA B C 1
ATOM 4656 O O . ALA B 1 154 ? -16.72522 -15.90829 -52.54827 1.000 23.57238 154 ALA B O 1
ATOM 4658 N N . CYS B 1 155 ? -14.77335 -15.21732 -51.65043 1.000 22.16627 155 CYS B N 1
ATOM 4659 C CA . CYS B 1 155 ? -14.86352 -13.87730 -52.22756 1.000 23.55517 155 CYS B CA 1
ATOM 4660 C C . CYS B 1 155 ? -14.10015 -13.81873 -53.54437 1.000 25.35479 155 CYS B C 1
ATOM 4661 O O . CYS B 1 155 ? -12.94395 -14.24425 -53.61529 1.000 25.84149 155 CYS B O 1
ATOM 4664 N N . ARG B 1 156 ? -14.74852 -13.28993 -54.58503 1.000 22.22233 156 ARG B N 1
ATOM 4665 C CA . ARG B 1 156 ? -14.06733 -12.95110 -55.83464 1.000 24.25296 156 ARG B CA 1
ATOM 4666 C C . ARG B 1 156 ? -13.36567 -11.62329 -55.59300 1.000 25.12767 156 ARG B C 1
ATOM 4667 O O . ARG B 1 156 ? -13.90096 -10.54648 -55.87505 1.000 24.11317 156 ARG B O 1
ATOM 4675 N N . GLY B 1 157 ? -12.15753 -11.69648 -55.03777 1.000 23.40838 157 GLY B N 1
ATOM 4676 C CA . GLY B 1 157 ? -11.34896 -10.50736 -54.90017 1.000 26.15300 157 GLY B CA 1
ATOM 4677 C C . GLY B 1 157 ? -10.87211 -10.00219 -56.24643 1.000 26.62289 157 GLY B C 1
ATOM 4678 O O . GLY B 1 157 ? -10.82292 -10.73283 -57.23298 1.000 27.22674 157 GLY B O 1
ATOM 4679 N N . SER B 1 158 ? -10.52238 -8.71960 -56.29981 1.000 26.07266 158 SER B N 1
ATOM 4680 C CA . SER B 1 158 ? -10.09017 -8.17100 -57.57791 1.000 27.90953 158 SER B CA 1
ATOM 4681 C C . SER B 1 158 ? -9.26577 -6.91939 -57.34953 1.000 28.45247 158 SER B C 1
ATOM 4682 O O . SER B 1 158 ? -9.41622 -6.23166 -56.33395 1.000 26.63061 158 SER B O 1
ATOM 4685 N N . MET B 1 159 ? -8.36645 -6.66580 -58.29650 1.000 30.53749 159 MET B N 1
ATOM 4686 C CA . MET B 1 159 ? -7.63375 -5.41170 -58.40863 1.000 33.99521 159 MET B CA 1
ATOM 4687 C C . MET B 1 159 ? -7.51356 -5.07817 -59.88450 1.000 30.48477 159 MET B C 1
ATOM 4688 O O . MET B 1 159 ? -7.33324 -5.97526 -60.70927 1.000 32.30120 159 MET B O 1
ATOM 4693 N N . SER B 1 160 ? -7.61702 -3.78991 -60.21457 1.000 33.97715 160 SER B N 1
ATOM 4694 C CA . SER B 1 160 ? -7.42900 -3.33658 -61.58374 1.000 34.12980 160 SER B CA 1
ATOM 4695 C C . SER B 1 160 ? -6.42194 -2.20552 -61.72918 1.000 36.49703 160 SER B C 1
ATOM 4696 O O . SER B 1 160 ? -6.09229 -1.85273 -62.86688 1.000 40.71678 160 SER B O 1
ATOM 4699 N N . VAL B 1 161 ? -5.94107 -1.61459 -60.63831 1.000 36.43506 161 VAL B N 1
ATOM 4700 C CA . VAL B 1 161 ? -5.05333 -0.45677 -60.70179 1.000 38.40935 161 VAL B CA 1
ATOM 4701 C C . VAL B 1 161 ? -3.63995 -0.94851 -60.40243 1.000 36.82343 161 VAL B C 1
ATOM 4702 O O . VAL B 1 161 ? -3.24239 -1.08585 -59.24258 1.000 37.07337 161 VAL B O 1
ATOM 4706 N N . GLY B 1 162 ? -2.87684 -1.22484 -61.45512 1.000 40.15893 162 GLY B N 1
ATOM 4707 C CA . GLY B 1 162 ? -1.51706 -1.70218 -61.33446 1.000 40.30084 162 GLY B CA 1
ATOM 4708 C C . GLY B 1 162 ? -0.50402 -0.61038 -61.61580 1.000 43.03583 162 GLY B C 1
ATOM 4709 O O . GLY B 1 162 ? -0.82061 0.58417 -61.62388 1.000 44.24343 162 GLY B O 1
ATOM 4710 N N . ARG B 1 163 ? 0.73536 -1.03495 -61.87928 1.000 44.72185 163 ARG B N 1
ATOM 4711 C CA . ARG B 1 163 ? 1.83090 -0.08724 -62.08334 1.000 46.74455 163 ARG B CA 1
ATOM 4712 C C . ARG B 1 163 ? 1.53191 0.88283 -63.22713 1.000 45.32466 163 ARG B C 1
ATOM 4713 O O . ARG B 1 163 ? 1.72335 2.09566 -63.08163 1.000 47.65418 163 ARG B O 1
ATOM 4715 N N . SER B 1 164 ? 1.09053 0.36549 -64.38557 1.000 47.35485 164 SER B N 1
ATOM 4716 C CA . SER B 1 164 ? 0.80760 1.23557 -65.53642 1.000 50.68487 164 SER B CA 1
ATOM 4717 C C . SER B 1 164 ? -0.22922 2.31176 -65.23036 1.000 51.64606 164 SER B C 1
ATOM 4718 O O . SER B 1 164 ? -0.24442 3.35508 -65.89470 1.000 48.63116 164 SER B O 1
ATOM 4721 N N . LYS B 1 165 ? -1.11154 2.08549 -64.25694 1.000 46.67607 165 LYS B N 1
ATOM 4722 C CA . LYS B 1 165 ? -2.10705 3.08426 -63.88523 1.000 45.75293 165 LYS B CA 1
ATOM 4723 C C . LYS B 1 165 ? -1.76626 3.77091 -62.56537 1.000 48.40213 165 LYS B C 1
ATOM 4724 O O . LYS B 1 165 ? -2.63653 4.39724 -61.94935 1.000 49.62360 165 LYS B O 1
ATOM 4730 N N . GLY B 1 166 ? -0.51649 3.66326 -62.11795 1.000 46.25641 166 GLY B N 1
ATOM 4731 C CA . GLY B 1 166 ? -0.06814 4.38595 -60.94792 1.000 43.02214 166 GLY B CA 1
ATOM 4732 C C . GLY B 1 166 ? -0.26977 3.68628 -59.62749 1.000 48.90139 166 GLY B C 1
ATOM 4733 O O . GLY B 1 166 ? -0.13163 4.32736 -58.57955 1.000 54.22129 166 GLY B O 1
ATOM 4734 N N . GLY B 1 167 ? -0.58621 2.39304 -59.63456 1.000 46.06756 167 GLY B N 1
ATOM 4735 C CA . GLY B 1 167 ? -0.70870 1.63110 -58.41686 1.000 44.02274 167 GLY B CA 1
ATOM 4736 C C . GLY B 1 167 ? 0.56065 0.84516 -58.13950 1.000 43.21302 167 GLY B C 1
ATOM 4737 O O . GLY B 1 167 ? 1.50678 0.83044 -58.92218 1.000 41.53442 167 GLY B O 1
ATOM 4738 N N . LEU B 1 168 ? 0.55725 0.18209 -56.99452 1.000 40.31185 168 LEU B N 1
ATOM 4739 C CA . LEU B 1 168 ? 1.68906 -0.61544 -56.54876 1.000 41.22837 168 LEU B CA 1
ATOM 4740 C C . LEU B 1 168 ? 1.78228 -2.00227 -57.17841 1.000 44.54493 168 LEU B C 1
ATOM 4741 O O . LEU B 1 168 ? 2.89005 -2.40642 -57.55848 1.000 43.41758 168 LEU B O 1
ATOM 4746 N N . PRO B 1 169 ? 0.69123 -2.76353 -57.31156 1.000 39.16597 169 PRO B N 1
ATOM 4747 C CA . PRO B 1 169 ? 0.82560 -4.13035 -57.84037 1.000 36.89961 169 PRO B CA 1
ATOM 4748 C C . PRO B 1 169 ? 1.40595 -4.11782 -59.24106 1.000 36.20310 169 PRO B C 1
ATOM 4749 O O . PRO B 1 169 ? 1.12098 -3.21128 -60.04024 1.000 40.37180 169 PRO B O 1
ATOM 4753 N N . PRO B 1 170 ? 2.21980 -5.11095 -59.58435 1.000 37.02570 170 PRO B N 1
ATOM 4754 C CA . PRO B 1 170 ? 2.64528 -5.24202 -60.98089 1.000 39.29394 170 PRO B CA 1
ATOM 4755 C C . PRO B 1 170 ? 1.43153 -5.50728 -61.85435 1.000 40.60000 170 PRO B C 1
ATOM 4756 O O . PRO B 1 170 ? 0.41518 -6.03458 -61.39466 1.000 35.40739 170 PRO B O 1
ATOM 4760 N N . ASP B 1 171 ? 1.54891 -5.13618 -63.13106 1.000 40.96646 171 ASP B N 1
ATOM 4761 C CA . ASP B 1 171 ? 0.41865 -5.28335 -64.04061 1.000 40.16051 171 ASP B CA 1
ATOM 4762 C C . ASP B 1 171 ? -0.01351 -6.73588 -64.16371 1.000 43.20473 171 ASP B C 1
ATOM 4763 O O . ASP B 1 171 ? -1.19682 -7.01001 -64.39994 1.000 41.84632 171 ASP B O 1
ATOM 4768 N N . GLU B 1 172 ? 0.92500 -7.67812 -64.03135 1.000 40.45283 172 GLU B N 1
ATOM 4769 C CA . GLU B 1 172 ? 0.57802 -9.09178 -64.10518 1.000 40.18398 172 GLU B CA 1
ATOM 4770 C C . GLU B 1 172 ? -0.32955 -9.53212 -62.96480 1.000 41.18055 172 GLU B C 1
ATOM 4771 O O . GLU B 1 172 ? -0.90350 -10.62320 -63.04287 1.000 38.62249 172 GLU B O 1
ATOM 4777 N N . LEU B 1 173 ? -0.52219 -8.69057 -61.94682 1.000 37.87727 173 LEU B N 1
ATOM 4778 C CA . LEU B 1 173 ? -1.38015 -9.00405 -60.81114 1.000 36.63765 173 LEU B CA 1
ATOM 4779 C C . LEU B 1 173 ? -2.67932 -8.20418 -60.79901 1.000 36.60095 173 LEU B C 1
ATOM 4780 O O . LEU B 1 173 ? -3.38962 -8.22141 -59.78918 1.000 35.21276 173 LEU B O 1
ATOM 4785 N N . VAL B 1 174 ? -2.98984 -7.46621 -61.86759 1.000 36.79749 174 VAL B N 1
ATOM 4786 C CA . VAL B 1 174 ? -4.26748 -6.77189 -61.97175 1.000 36.49956 174 VAL B CA 1
ATOM 4787 C C . VAL B 1 174 ? -4.99306 -7.24291 -63.22589 1.000 37.38305 174 VAL B C 1
ATOM 4788 O O . VAL B 1 174 ? -4.40387 -7.84398 -64.13097 1.000 34.85296 174 VAL B O 1
ATOM 4792 N N . GLU B 1 175 ? -6.29314 -6.95394 -63.27585 1.000 36.74642 175 GLU B N 1
ATOM 4793 C CA . GLU B 1 175 ? -7.13558 -7.42518 -64.36274 1.000 34.53521 175 GLU B CA 1
ATOM 4794 C C . GLU B 1 175 ? -7.93213 -6.27105 -64.95190 1.000 36.44028 175 GLU B C 1
ATOM 4795 O O . GLU B 1 175 ? -8.14185 -5.23672 -64.31217 1.000 32.58444 175 GLU B O 1
ATOM 4801 N N . ASN B 1 176 ? -8.40026 -6.48822 -66.18139 1.000 37.53011 176 ASN B N 1
ATOM 4802 C CA . ASN B 1 176 ? -9.34695 -5.58261 -66.81687 1.000 36.82641 176 ASN B CA 1
ATOM 4803 C C . ASN B 1 176 ? -10.69344 -5.67444 -66.10060 1.000 38.91965 176 ASN B C 1
ATOM 4804 O O . ASN B 1 176 ? -11.10281 -6.74881 -65.64827 1.000 35.29486 176 ASN B O 1
ATOM 4809 N N . GLU B 1 177 ? -11.36626 -4.52935 -65.95973 1.000 37.58673 177 GLU B N 1
ATOM 4810 C CA . GLU B 1 177 ? -12.57503 -4.47803 -65.13872 1.000 36.41332 177 GLU B CA 1
ATOM 4811 C C . GLU B 1 177 ? -13.74674 -5.20802 -65.78270 1.000 36.13149 177 GLU B C 1
ATOM 4812 O O . GLU B 1 177 ? -14.59712 -5.74331 -65.06579 1.000 33.60242 177 GLU B O 1
ATOM 4818 N N . GLN B 1 178 ? -13.83277 -5.23228 -67.11667 1.000 33.93477 178 GLN B N 1
ATOM 4819 C CA . GLN B 1 178 ? -14.89457 -6.02318 -67.73363 1.000 34.93105 178 GLN B CA 1
ATOM 4820 C C . GLN B 1 178 ? -14.67496 -7.50886 -67.47073 1.000 36.61652 178 GLN B C 1
ATOM 4821 O O . GLN B 1 178 ? -15.62891 -8.24126 -67.19029 1.000 32.53272 178 GLN B O 1
ATOM 4823 N N . ALA B 1 179 ? -13.41706 -7.96217 -67.51343 1.000 33.92904 179 ALA B N 1
ATOM 4824 C CA . ALA B 1 179 ? -13.12396 -9.36129 -67.21095 1.000 35.92188 179 ALA B CA 1
ATOM 4825 C C . ALA B 1 179 ? -13.46472 -9.70963 -65.76615 1.000 34.05255 179 ALA B C 1
ATOM 4826 O O . ALA B 1 179 ? -13.93907 -10.81907 -65.48551 1.000 30.51646 179 ALA B O 1
ATOM 4828 N N . ILE B 1 180 ? -13.22358 -8.78244 -64.83246 1.000 32.14438 180 ILE B N 1
ATOM 4829 C CA . ILE B 1 180 ? -13.55438 -9.04294 -63.43035 1.000 30.36182 180 ILE B CA 1
ATOM 4830 C C . ILE B 1 180 ? -15.05663 -9.25895 -63.26726 1.000 32.35703 180 ILE B C 1
ATOM 4831 O O . ILE B 1 180 ? -15.49425 -10.22231 -62.62436 1.000 30.15896 180 ILE B O 1
ATOM 4836 N N . LEU B 1 181 ? -15.87029 -8.36388 -63.84165 1.000 30.07151 181 LEU B N 1
ATOM 4837 C CA . LEU B 1 181 ? -17.31840 -8.51407 -63.71217 1.000 31.79026 181 LEU B CA 1
ATOM 4838 C C . LEU B 1 181 ? -17.81287 -9.80019 -64.36599 1.000 34.40110 181 LEU B C 1
ATOM 4839 O O . LEU B 1 181 ? -18.67650 -10.49018 -63.81046 1.000 33.18416 181 LEU B O 1
ATOM 4844 N N . GLU B 1 182 ? -17.28096 -10.14622 -65.54190 1.000 33.38432 182 GLU B N 1
ATOM 4845 C CA . GLU B 1 182 ? -17.70658 -11.38477 -66.19450 1.000 33.67188 182 GLU B CA 1
ATOM 4846 C C . GLU B 1 182 ? -17.36333 -12.61044 -65.35829 1.000 33.19578 182 GLU B C 1
ATOM 4847 O O . GLU B 1 182 ? -18.16954 -13.54456 -65.25327 1.000 31.46577 182 GLU B O 1
ATOM 4853 N N . ASP B 1 183 ? -16.16344 -12.64198 -64.78188 1.000 30.53633 183 ASP B N 1
ATOM 4854 C CA . ASP B 1 183 ? -15.78830 -13.78487 -63.96182 1.000 31.96002 183 ASP B CA 1
ATOM 4855 C C . ASP B 1 183 ? -16.59927 -13.82135 -62.67492 1.000 31.84975 183 ASP B C 1
ATOM 4856 O O . ASP B 1 183 ? -16.96763 -14.90089 -62.19496 1.000 28.51692 183 ASP B O 1
ATOM 4861 N N . SER B 1 184 ? -16.87856 -12.64889 -62.10245 1.000 28.24613 184 SER B N 1
ATOM 4862 C CA . SER B 1 184 ? -17.72602 -12.58456 -60.92038 1.000 30.89740 184 SER B CA 1
ATOM 4863 C C . SER B 1 184 ? -19.09050 -13.18834 -61.20245 1.000 28.38224 184 SER B C 1
ATOM 4864 O O . SER B 1 184 ? -19.61347 -13.97244 -60.40411 1.000 29.94961 184 SER B O 1
ATOM 4867 N N . LEU B 1 185 ? -19.67288 -12.84278 -62.34285 1.000 29.22183 185 LEU B N 1
ATOM 4868 C CA . LEU B 1 185 ? -20.99431 -13.35338 -62.66679 1.000 29.66431 185 LEU B CA 1
ATOM 4869 C C . LEU B 1 185 ? -20.94954 -14.85355 -62.90776 1.000 29.44744 185 LEU B C 1
ATOM 4870 O O . LEU B 1 185 ? -21.84081 -15.58491 -62.46325 1.000 32.69013 185 LEU B O 1
ATOM 4875 N N . ARG B 1 186 ? -19.90206 -15.32853 -63.58485 1.000 29.86301 186 ARG B N 1
ATOM 4876 C CA . ARG B 1 186 ? -19.73616 -16.76088 -63.80685 1.000 30.42914 186 ARG B CA 1
ATOM 4877 C C . ARG B 1 186 ? -19.66270 -17.51900 -62.49179 1.000 30.34001 186 ARG B C 1
ATOM 4878 O O . ARG B 1 186 ? -20.29058 -18.57827 -62.33764 1.000 28.38926 186 ARG B O 1
ATOM 4886 N N . LEU B 1 187 ? -18.89053 -16.98794 -61.53426 1.000 29.94132 187 LEU B N 1
ATOM 4887 C CA . LEU B 1 187 ? -18.68171 -17.65984 -60.25424 1.000 29.42814 187 LEU B CA 1
ATOM 4888 C C . LEU B 1 187 ? -19.97501 -17.76614 -59.45862 1.000 30.18226 187 LEU B C 1
ATOM 4889 O O . LEU B 1 187 ? -20.25801 -18.81053 -58.84934 1.000 26.27917 187 LEU B O 1
ATOM 4894 N N . ILE B 1 188 ? -20.75408 -16.68135 -59.42630 1.000 28.17884 188 ILE B N 1
ATOM 4895 C CA . ILE B 1 188 ? -22.05742 -16.71552 -58.77246 1.000 27.97944 188 ILE B CA 1
ATOM 4896 C C . ILE B 1 188 ? -22.93589 -17.78565 -59.40895 1.000 31.75431 188 ILE B C 1
ATOM 4897 O O . ILE B 1 188 ? -23.48748 -18.64872 -58.71809 1.000 29.12962 188 ILE B O 1
ATOM 4902 N N . HIS B 1 189 ? -23.05493 -17.76529 -60.74258 1.000 31.88427 189 HIS B N 1
ATOM 4903 C CA . HIS B 1 189 ? -23.91378 -18.73958 -61.40832 1.000 32.61065 189 HIS B CA 1
ATOM 4904 C C . HIS B 1 189 ? -23.45800 -20.16432 -61.12972 1.000 32.22140 189 HIS B C 1
ATOM 4905 O O . HIS B 1 189 ? -24.28579 -21.07025 -60.97386 1.000 30.93489 189 HIS B O 1
ATOM 4912 N N . SER B 1 190 ? -22.14633 -20.38887 -61.07511 1.000 28.80973 190 SER B N 1
ATOM 4913 C CA . SER B 1 190 ? -21.66315 -21.75752 -60.98276 1.000 30.03725 190 SER B CA 1
ATOM 4914 C C . SER B 1 190 ? -21.65976 -22.29678 -59.56156 1.000 30.68292 190 SER B C 1
ATOM 4915 O O . SER B 1 190 ? -21.80422 -23.50804 -59.37741 1.000 30.39836 190 SER B O 1
ATOM 4918 N N . TYR B 1 191 ? -21.51990 -21.43342 -58.55271 1.000 25.66598 191 TYR B N 1
ATOM 4919 C CA . TYR B 1 191 ? -21.12795 -21.88177 -57.22324 1.000 26.99092 191 TYR B CA 1
ATOM 4920 C C . TYR B 1 191 ? -21.99126 -21.36620 -56.09418 1.000 28.66002 191 TYR B C 1
ATOM 4921 O O . TYR B 1 191 ? -21.98904 -21.98534 -55.02653 1.000 25.85503 191 TYR B O 1
ATOM 4930 N N . HIS B 1 192 ? -22.67326 -20.23707 -56.25224 1.000 26.93058 192 HIS B N 1
ATOM 4931 C CA . HIS B 1 192 ? -23.35744 -19.65729 -55.10860 1.000 25.15229 192 HIS B CA 1
ATOM 4932 C C . HIS B 1 192 ? -24.61523 -20.45140 -54.78153 1.000 27.71965 192 HIS B C 1
ATOM 4933 O O . HIS B 1 192 ? -25.53851 -20.53037 -55.59482 1.000 26.28546 192 HIS B O 1
ATOM 4940 N N . ASP B 1 193 ? -24.65539 -21.02812 -53.58868 1.000 25.38572 193 ASP B N 1
ATOM 4941 C CA . ASP B 1 193 ? -25.82166 -21.76312 -53.10688 1.000 29.12711 193 ASP B CA 1
ATOM 4942 C C . ASP B 1 193 ? -26.49680 -20.90461 -52.04406 1.000 27.27094 193 ASP B C 1
ATOM 4943 O O . ASP B 1 193 ? -25.97363 -20.76363 -50.93753 1.000 24.09429 193 ASP B O 1
ATOM 4948 N N . ALA B 1 194 ? -27.66940 -20.35307 -52.37057 1.000 27.36523 194 ALA B N 1
ATOM 4949 C CA . ALA B 1 194 ? -28.36465 -19.44427 -51.46867 1.000 26.45301 194 ALA B CA 1
ATOM 4950 C C . ALA B 1 194 ? -29.27153 -20.15896 -50.47320 1.000 29.94687 194 ALA B C 1
ATOM 4951 O O . ALA B 1 194 ? -29.85802 -19.49512 -49.61315 1.000 32.05173 194 ALA B O 1
ATOM 4953 N N . GLN B 1 195 ? -29.38428 -21.48316 -50.53759 1.000 26.57159 195 GLN B N 1
ATOM 4954 C CA . GLN B 1 195 ? -30.32420 -22.15659 -49.65528 1.000 30.48236 195 GLN B CA 1
ATOM 4955 C C . GLN B 1 195 ? -29.74945 -22.34791 -48.25504 1.000 28.61049 195 GLN B C 1
ATOM 4956 O O . GLN B 1 195 ? -28.53693 -22.27790 -48.02374 1.000 23.99452 195 GLN B O 1
ATOM 4962 N N . ARG B 1 196 ? -30.66343 -22.60233 -47.32280 1.000 26.32926 196 ARG B N 1
ATOM 4963 C CA . ARG B 1 196 ? -30.29785 -22.84671 -45.93953 1.000 27.87704 196 ARG B CA 1
ATOM 4964 C C . ARG B 1 196 ? -29.31445 -24.00402 -45.85796 1.000 24.49360 196 ARG B C 1
ATOM 4965 O O . ARG B 1 196 ? -29.43107 -24.98814 -46.59679 1.000 24.00293 196 ARG B O 1
ATOM 4973 N N . TYR B 1 197 ? -28.33799 -23.86922 -44.95420 1.000 23.35847 197 TYR B N 1
ATOM 4974 C CA . TYR B 1 197 ? -27.25458 -24.82560 -44.72990 1.000 25.04965 197 TYR B CA 1
ATOM 4975 C C . TYR B 1 197 ? -26.27477 -24.90719 -45.89703 1.000 24.21742 197 TYR B C 1
ATOM 4976 O O . TYR B 1 197 ? -25.51224 -25.87408 -45.99413 1.000 21.15896 197 TYR B O 1
ATOM 4985 N N . SER B 1 198 ? -26.28415 -23.91573 -46.79053 1.000 24.65649 198 SER B N 1
ATOM 4986 C CA . SER B 1 198 ? -25.32744 -23.87202 -47.89084 1.000 23.83412 198 SER B CA 1
ATOM 4987 C C . SER B 1 198 ? -23.90169 -24.03496 -47.39657 1.000 21.39768 198 SER B C 1
ATOM 4988 O O . SER B 1 198 ? -23.48411 -23.39161 -46.43296 1.000 21.09462 198 SER B O 1
ATOM 4991 N N . MET B 1 199 ? -23.14233 -24.87388 -48.08425 1.000 21.12586 199 MET B N 1
ATOM 4992 C CA . MET B 1 199 ? -21.71938 -25.00536 -47.78728 1.000 22.17849 199 MET B CA 1
ATOM 4993 C C . MET B 1 199 ? -20.83551 -24.09846 -48.64080 1.000 21.25201 199 MET B C 1
ATOM 4994 O O . MET B 1 199 ? -19.61380 -24.07535 -48.43134 1.000 18.97620 199 MET B O 1
ATOM 4999 N N . LEU B 1 200 ? -21.41009 -23.36694 -49.59924 1.000 20.61902 200 LEU B N 1
ATOM 5000 C CA . LEU B 1 200 ? -20.62283 -22.50546 -50.48135 1.000 19.80579 200 LEU B CA 1
ATOM 5001 C C . LEU B 1 200 ? -21.43761 -21.29072 -50.88885 1.000 20.97227 200 LEU B C 1
ATOM 5002 O O . LEU B 1 200 ? -22.50976 -21.42696 -51.49031 1.000 21.62218 200 LEU B O 1
ATOM 5007 N N . ARG B 1 201 ? -20.93209 -20.10778 -50.56597 1.000 22.09109 201 ARG B N 1
ATOM 5008 C CA . ARG B 1 201 ? -21.53152 -18.87223 -51.03577 1.000 23.57336 201 ARG B CA 1
ATOM 5009 C C . ARG B 1 201 ? -20.43593 -18.00241 -51.61584 1.000 21.39421 201 ARG B C 1
ATOM 5010 O O . ARG B 1 201 ? -19.27469 -18.12948 -51.24329 1.000 20.30379 201 ARG B O 1
ATOM 5018 N N . ILE B 1 202 ? -20.81872 -17.16030 -52.57046 1.000 22.93732 202 ILE B N 1
ATOM 5019 C CA . ILE B 1 202 ? -19.90226 -16.26312 -53.26100 1.000 22.11342 202 ILE B CA 1
ATOM 5020 C C . ILE B 1 202 ? -20.18631 -14.84636 -52.78791 1.000 24.77072 202 ILE B C 1
ATOM 5021 O O . ILE B 1 202 ? -21.35047 -14.45678 -52.62502 1.000 25.67082 202 ILE B O 1
ATOM 5026 N N . ALA B 1 203 ? -19.12634 -14.08201 -52.56139 1.000 22.53331 203 ALA B N 1
ATOM 5027 C CA . ALA B 1 203 ? -19.23286 -12.64513 -52.36030 1.000 23.31776 203 ALA B CA 1
ATOM 5028 C C . ALA B 1 203 ? -18.29384 -11.94102 -53.33486 1.000 23.06764 203 ALA B C 1
ATOM 5029 O O . ALA B 1 203 ? -17.34490 -12.53205 -53.86127 1.000 23.68869 203 ALA B O 1
ATOM 5031 N N . LEU B 1 204 ? -18.57514 -10.67319 -53.60191 1.000 22.62933 204 LEU B N 1
ATOM 5032 C CA . LEU B 1 204 ? -17.77519 -9.88832 -54.53521 1.000 22.75538 204 LEU B CA 1
ATOM 5033 C C . LEU B 1 204 ? -16.93773 -8.89453 -53.74166 1.000 23.20030 204 LEU B C 1
ATOM 5034 O O . LEU B 1 204 ? -17.45454 -8.24968 -52.82408 1.000 22.59812 204 LEU B O 1
ATOM 5039 N N . ALA B 1 205 ? -15.64927 -8.77050 -54.07333 1.000 23.01876 205 ALA B N 1
ATOM 5040 C CA . ALA B 1 205 ? -14.69140 -8.14146 -53.16331 1.000 20.69193 205 ALA B CA 1
ATOM 5041 C C . ALA B 1 205 ? -13.50977 -7.48296 -53.85987 1.000 23.77219 205 ALA B C 1
ATOM 5042 O O . ALA B 1 205 ? -12.37712 -7.96872 -53.77333 1.000 26.99203 205 ALA B O 1
ATOM 5044 N N . PRO B 1 206 ? -13.71022 -6.31624 -54.48322 1.000 24.03075 206 PRO B N 1
ATOM 5045 C CA . PRO B 1 206 ? -12.54574 -5.49829 -54.85947 1.000 26.83735 206 PRO B CA 1
ATOM 5046 C C . PRO B 1 206 ? -11.62623 -5.33344 -53.65254 1.000 28.01676 206 PRO B C 1
ATOM 5047 O O . PRO B 1 206 ? -12.09450 -5.15801 -52.52589 1.000 28.48381 206 PRO B O 1
ATOM 5051 N N . CYS B 1 207 ? -10.30988 -5.46432 -53.87618 1.000 27.12158 207 CYS B N 1
ATOM 5052 C CA . CYS B 1 207 ? -9.38315 -5.55381 -52.74231 1.000 28.60916 207 CYS B CA 1
ATOM 5053 C C . CYS B 1 207 ? -9.51031 -4.35093 -51.81466 1.000 28.99267 207 CYS B C 1
ATOM 5054 O O . CYS B 1 207 ? -9.45736 -4.48204 -50.58507 1.000 26.49148 207 CYS B O 1
ATOM 5057 N N . SER B 1 208 ? -9.64457 -3.17117 -52.39168 1.000 27.64038 208 SER B N 1
ATOM 5058 C CA . SER B 1 208 ? -9.99180 -1.96724 -51.66483 1.000 29.82335 208 SER B CA 1
ATOM 5059 C C . SER B 1 208 ? -10.64432 -1.03034 -52.65955 1.000 38.33411 208 SER B C 1
ATOM 5060 O O . SER B 1 208 ? -10.47042 -1.20093 -53.87258 1.000 37.84496 208 SER B O 1
ATOM 5063 N N . PRO B 1 209 ? -11.42995 -0.05935 -52.19210 1.000 36.97318 209 PRO B N 1
ATOM 5064 C CA . PRO B 1 209 ? -11.98332 0.94409 -53.12039 1.000 42.00410 209 PRO B CA 1
ATOM 5065 C C . PRO B 1 209 ? -10.91949 1.75790 -53.85988 1.000 42.68948 209 PRO B C 1
ATOM 5066 O O . PRO B 1 209 ? -11.27702 2.54331 -54.75397 1.000 43.61237 209 PRO B O 1
ATOM 5070 N N . PHE B 1 210 ? -9.63639 1.58536 -53.53330 1.000 39.60717 210 PHE B N 1
ATOM 5071 C CA . PHE B 1 210 ? -8.55422 2.30183 -54.19911 1.000 42.80470 210 PHE B CA 1
ATOM 5072 C C . PHE B 1 210 ? -7.76114 1.45456 -55.19537 1.000 44.95231 210 PHE B C 1
ATOM 5073 O O . PHE B 1 210 ? -7.01634 2.02188 -56.00230 1.000 48.50822 210 PHE B O 1
ATOM 5081 N N . SER B 1 211 ? -7.89408 0.12779 -55.16926 1.000 41.23091 211 SER B N 1
ATOM 5082 C CA . SER B 1 211 ? -7.19007 -0.74079 -56.10810 1.000 38.45303 211 SER B CA 1
ATOM 5083 C C . SER B 1 211 ? -8.02317 -1.06378 -57.34418 1.000 35.43235 211 SER B C 1
ATOM 5084 O O . SER B 1 211 ? -7.57233 -1.83212 -58.19949 1.000 33.35320 211 SER B O 1
ATOM 5087 N N . VAL B 1 212 ? -9.24148 -0.53209 -57.43564 1.000 33.93876 212 VAL B N 1
ATOM 5088 C CA . VAL B 1 212 ? -10.08732 -0.66477 -58.61314 1.000 33.96821 212 VAL B CA 1
ATOM 5089 C C . VAL B 1 212 ? -10.71096 0.70047 -58.86154 1.000 36.39500 212 VAL B C 1
ATOM 5090 O O . VAL B 1 212 ? -10.67669 1.57930 -57.99768 1.000 37.30372 212 VAL B O 1
ATOM 5094 N N . SER B 1 213 ? -11.29767 0.86958 -60.05056 1.000 34.46959 213 SER B N 1
ATOM 5095 C CA . SER B 1 213 ? -11.92258 2.14536 -60.35988 1.000 37.39991 213 SER B CA 1
ATOM 5096 C C . SER B 1 213 ? -13.18756 2.32813 -59.53336 1.000 41.52285 213 SER B C 1
ATOM 5097 O O . SER B 1 213 ? -13.81886 1.37611 -59.06187 1.000 33.46544 213 SER B O 1
ATOM 5100 N N . ARG B 1 214 ? -13.56809 3.58602 -59.38339 1.000 42.91938 214 ARG B N 1
ATOM 5101 C CA . ARG B 1 214 ? -14.79259 3.88448 -58.66852 1.000 41.92537 214 ARG B CA 1
ATOM 5102 C C . ARG B 1 214 ? -16.01091 3.39460 -59.44191 1.000 40.43633 214 ARG B C 1
ATOM 5103 O O . ARG B 1 214 ? -16.99522 2.95445 -58.82947 1.000 37.79262 214 ARG B O 1
ATOM 5111 N N . GLU B 1 215 ? -15.90794 3.33542 -60.76952 1.000 36.50010 215 GLU B N 1
ATOM 5112 C CA . GLU B 1 215 ? -16.95368 2.71903 -61.58045 1.000 38.48918 215 GLU B CA 1
ATOM 5113 C C . GLU B 1 215 ? -17.07613 1.22088 -61.28136 1.000 36.51946 215 GLU B C 1
ATOM 5114 O O . GLU B 1 215 ? -18.18522 0.67277 -61.25424 1.000 33.54352 215 GLU B O 1
ATOM 5120 N N . LEU B 1 216 ? -15.95254 0.53704 -61.04662 1.000 35.12937 216 LEU B N 1
ATOM 5121 C CA . LEU B 1 216 ? -16.02670 -0.89241 -60.74705 1.000 34.73609 216 LEU B CA 1
ATOM 5122 C C . LEU B 1 216 ? -16.61161 -1.15243 -59.36145 1.000 31.59742 216 LEU B C 1
ATOM 5123 O O . LEU B 1 216 ? -17.26129 -2.18380 -59.15278 1.000 30.37135 216 LEU B O 1
ATOM 5128 N N . MET B 1 217 ? -16.35996 -0.27943 -58.38543 1.000 29.18732 217 MET B N 1
ATOM 5129 C CA . MET B 1 217 ? -17.03080 -0.46794 -57.10460 1.000 27.59259 217 MET B CA 1
ATOM 5130 C C . MET B 1 217 ? -18.54601 -0.37343 -57.23967 1.000 30.66985 217 MET B C 1
ATOM 5131 O O . MET B 1 217 ? -19.27706 -1.17830 -56.64744 1.000 28.96633 217 MET B O 1
ATOM 5136 N N . VAL B 1 218 ? -19.03629 0.60320 -57.99981 1.000 31.36430 218 VAL B N 1
ATOM 5137 C CA . VAL B 1 218 ? -20.47824 0.76269 -58.15018 1.000 31.34300 218 VAL B CA 1
ATOM 5138 C C . VAL B 1 218 ? -21.07787 -0.40679 -58.93478 1.000 31.54626 218 VAL B C 1
ATOM 5139 O O . VAL B 1 218 ? -22.12055 -0.95518 -58.55207 1.000 31.94199 218 VAL B O 1
ATOM 5143 N N . LYS B 1 219 ? -20.41417 -0.83623 -60.01613 1.000 31.41777 219 LYS B N 1
ATOM 5144 C CA . LYS B 1 219 ? -20.93464 -1.93711 -60.83159 1.000 29.28313 219 LYS B CA 1
ATOM 5145 C C . LYS B 1 219 ? -20.93186 -3.25755 -60.06569 1.000 28.76977 219 LYS B C 1
ATOM 5146 O O . LYS B 1 219 ? -21.84753 -4.07162 -60.21844 1.000 32.77827 219 LYS B O 1
ATOM 5152 N N . THR B 1 220 ? -19.90602 -3.48959 -59.24615 1.000 27.99299 220 THR B N 1
ATOM 5153 C CA . THR B 1 220 ? -19.85833 -4.68889 -58.41597 1.000 27.90882 220 THR B CA 1
ATOM 5154 C C . THR B 1 220 ? -21.01826 -4.71407 -57.42367 1.000 29.69003 220 THR B C 1
ATOM 5155 O O . THR B 1 220 ? -21.71850 -5.72958 -57.28692 1.000 28.58199 220 THR B O 1
ATOM 5159 N N . ALA B 1 221 ? -21.25321 -3.58754 -56.74271 1.000 25.93148 221 ALA B N 1
ATOM 5160 C CA . ALA B 1 221 ? -22.38378 -3.48868 -55.82530 1.000 30.59459 221 ALA B CA 1
ATOM 5161 C C . ALA B 1 221 ? -23.70268 -3.77359 -56.54185 1.000 31.30392 221 ALA B C 1
ATOM 5162 O O . ALA B 1 221 ? -24.52337 -4.56711 -56.05828 1.000 29.53432 221 ALA B O 1
ATOM 5164 N N . GLN B 1 222 ? -23.89758 -3.16429 -57.72103 1.000 30.80288 222 GLN B N 1
ATOM 5165 C CA . GLN B 1 222 ? -25.10234 -3.39339 -58.51865 1.000 31.73976 222 GLN B CA 1
ATOM 5166 C C . GLN B 1 222 ? -25.29939 -4.88096 -58.79910 1.000 35.55022 222 GLN B C 1
ATOM 5167 O O . GLN B 1 222 ? -26.38929 -5.42963 -58.58346 1.000 30.83264 222 GLN B O 1
ATOM 5173 N N . MET B 1 223 ? -24.24592 -5.55179 -59.28421 1.000 31.08777 223 MET B N 1
ATOM 5174 C CA . MET B 1 223 ? -24.34402 -6.97829 -59.59047 1.000 32.66520 223 MET B CA 1
ATOM 5175 C C . MET B 1 223 ? -24.62610 -7.80846 -58.33567 1.000 32.51076 223 MET B C 1
ATOM 5176 O O . MET B 1 223 ? -25.41841 -8.75980 -58.38000 1.000 31.74642 223 MET B O 1
ATOM 5181 N N . ALA B 1 224 ? -23.96302 -7.49708 -57.21708 1.000 29.30901 224 ALA B N 1
ATOM 5182 C CA . ALA B 1 224 ? -24.22166 -8.24866 -55.99283 1.000 28.82211 224 ALA B CA 1
ATOM 5183 C C . ALA B 1 224 ? -25.67896 -8.11110 -55.56372 1.000 29.56330 224 ALA B C 1
ATOM 5184 O O . ALA B 1 224 ? -26.31501 -9.10107 -55.17712 1.000 28.14006 224 ALA B O 1
ATOM 5186 N N . ARG B 1 225 ? -26.22842 -6.89230 -55.63051 1.000 28.34496 225 ARG B N 1
ATOM 5187 C CA . ARG B 1 225 ? -27.61848 -6.69413 -55.22813 1.000 31.75910 225 ARG B CA 1
ATOM 5188 C C . ARG B 1 225 ? -28.56125 -7.44468 -56.16383 1.000 31.82264 225 ARG B C 1
ATOM 5189 O O . ARG B 1 225 ? -29.53636 -8.06026 -55.71960 1.000 30.64145 225 ARG B O 1
ATOM 5197 N N . GLU B 1 226 ? -28.27399 -7.41243 -57.46233 1.000 29.43866 226 GLU B N 1
ATOM 5198 C CA . GLU B 1 226 ? -29.07688 -8.14575 -58.43190 1.000 32.57893 226 GLU B CA 1
ATOM 5199 C C . GLU B 1 226 ? -29.02939 -9.65216 -58.19140 1.000 33.90996 226 GLU B C 1
ATOM 5200 O O . GLU B 1 226 ? -30.04965 -10.33916 -58.32097 1.000 31.83866 226 GLU B O 1
ATOM 5206 N N . GLN B 1 227 ? -27.86707 -10.18171 -57.81653 1.000 31.96781 227 GLN B N 1
ATOM 5207 C CA . GLN B 1 227 ? -27.68861 -11.61906 -57.63930 1.000 32.84187 227 GLN B CA 1
ATOM 5208 C C . GLN B 1 227 ? -27.95780 -12.10033 -56.21924 1.000 31.15573 227 GLN B C 1
ATOM 5209 O O . GLN B 1 227 ? -27.93505 -13.31402 -55.97971 1.000 30.27265 227 GLN B O 1
ATOM 5215 N N . GLY B 1 228 ? -28.17189 -11.19364 -55.27339 1.000 27.51162 228 GLY B N 1
ATOM 5216 C CA . GLY B 1 228 ? -28.43545 -11.58926 -53.89968 1.000 30.56764 228 GLY B CA 1
ATOM 5217 C C . GLY B 1 228 ? -27.23627 -12.11347 -53.13388 1.000 29.65769 228 GLY B C 1
ATOM 5218 O O . GLY B 1 228 ? -27.39085 -13.01716 -52.30595 1.000 29.41942 228 GLY B O 1
ATOM 5219 N N . VAL B 1 229 ? -26.04191 -11.57006 -53.38348 1.000 29.10006 229 VAL B N 1
ATOM 5220 C CA . VAL B 1 229 ? -24.82604 -11.97185 -52.68127 1.000 25.53547 229 VAL B CA 1
ATOM 5221 C C . VAL B 1 229 ? -24.24795 -10.75480 -51.94680 1.000 26.43506 229 VAL B C 1
ATOM 5222 O O . VAL B 1 229 ? -24.69701 -9.62225 -52.12934 1.000 26.38701 229 VAL B O 1
ATOM 5226 N N . SER B 1 230 ? -23.22118 -11.00240 -51.12362 1.000 24.56845 230 SER B N 1
ATOM 5227 C CA . SER B 1 230 ? -22.62975 -9.96088 -50.28976 1.000 23.08381 230 SER B CA 1
ATOM 5228 C C . SER B 1 230 ? -21.42736 -9.28047 -50.95245 1.000 23.54018 230 SER B C 1
ATOM 5229 O O . SER B 1 230 ? -20.93840 -9.68780 -52.00954 1.000 23.43852 230 SER B O 1
ATOM 5232 N N . LEU B 1 231 ? -20.95849 -8.21474 -50.29269 1.000 25.61290 231 LEU B N 1
ATOM 5233 C CA . LEU B 1 231 ? -19.88678 -7.33389 -50.75210 1.000 22.84034 231 LEU B CA 1
ATOM 5234 C C . LEU B 1 231 ? -18.86847 -7.19968 -49.62660 1.000 21.04983 231 LEU B C 1
ATOM 5235 O O . LEU B 1 231 ? -19.25153 -7.01005 -48.46794 1.000 21.15488 231 LEU B O 1
ATOM 5240 N N . HIS B 1 232 ? -17.57786 -7.30102 -49.95824 1.000 21.75359 232 HIS B N 1
ATOM 5241 C CA . HIS B 1 232 ? -16.50789 -7.28889 -48.96407 1.000 19.75199 232 HIS B CA 1
ATOM 5242 C C . HIS B 1 232 ? -15.32936 -6.48621 -49.50659 1.000 19.27954 232 HIS B C 1
ATOM 5243 O O . HIS B 1 232 ? -15.02121 -6.57554 -50.69057 1.000 21.30743 232 HIS B O 1
ATOM 5250 N N . THR B 1 233 ? -14.67039 -5.70698 -48.65006 1.000 19.46747 233 THR B N 1
ATOM 5251 C CA . THR B 1 233 ? -13.46259 -4.98263 -49.05119 1.000 19.84300 233 THR B CA 1
ATOM 5252 C C . THR B 1 233 ? -12.70437 -4.58569 -47.78786 1.000 22.00611 233 THR B C 1
ATOM 5253 O O . THR B 1 233 ? -13.18812 -4.78308 -46.67320 1.000 20.79782 233 THR B O 1
ATOM 5257 N N . HIS B 1 234 ? -11.46810 -4.10677 -47.97240 1.000 22.37324 234 HIS B N 1
ATOM 5258 C CA . HIS B 1 234 ? -10.70564 -3.49211 -46.88556 1.000 22.23444 234 HIS B CA 1
ATOM 5259 C C . HIS B 1 234 ? -11.09407 -2.02886 -46.73398 1.000 23.58017 234 HIS B C 1
ATOM 5260 O O . HIS B 1 234 ? -11.14109 -1.29580 -47.72022 1.000 24.05575 234 HIS B O 1
ATOM 5267 N N . LEU B 1 235 ? -11.29021 -1.57444 -45.49302 1.000 22.35764 235 LEU B N 1
ATOM 5268 C CA . LEU B 1 235 ? -11.66325 -0.17388 -45.29725 1.000 24.97908 235 LEU B CA 1
ATOM 5269 C C . LEU B 1 235 ? -10.99293 0.40593 -44.06389 1.000 24.02214 235 LEU B C 1
ATOM 5270 O O . LEU B 1 235 ? -10.97547 -0.23278 -43.00812 1.000 22.88175 235 LEU B O 1
ATOM 5275 N N . ALA B 1 236 ? -10.43888 1.60993 -44.21656 1.000 22.29551 236 ALA B N 1
ATOM 5276 C CA . ALA B 1 236 ? -9.92805 2.41139 -43.10054 1.000 24.95354 236 ALA B CA 1
ATOM 5277 C C . ALA B 1 236 ? -8.98556 1.60299 -42.21061 1.000 23.93864 236 ALA B C 1
ATOM 5278 O O . ALA B 1 236 ? -9.08737 1.60014 -40.97958 1.000 21.32286 236 ALA B O 1
ATOM 5280 N N . GLU B 1 237 ? -8.06185 0.88626 -42.85064 1.000 25.73513 237 GLU B N 1
ATOM 5281 C CA . GLU B 1 237 ? -7.20210 -0.00776 -42.08549 1.000 23.29535 237 GLU B CA 1
ATOM 5282 C C . GLU B 1 237 ? -6.07644 0.75178 -41.37798 1.000 22.61544 237 GLU B C 1
ATOM 5283 O O . GLU B 1 237 ? -5.57577 0.29290 -40.34520 1.000 21.76373 237 GLU B O 1
ATOM 5289 N N . ASN B 1 238 ? -5.68722 1.91861 -41.88175 1.000 24.27253 238 ASN B N 1
ATOM 5290 C CA . ASN B 1 238 ? -4.53965 2.62843 -41.32869 1.000 24.77153 238 ASN B CA 1
ATOM 5291 C C . ASN B 1 238 ? -4.67659 4.10879 -41.66936 1.000 25.34807 238 ASN B C 1
ATOM 5292 O O . ASN B 1 238 ? -5.61183 4.52472 -42.35913 1.000 23.71642 238 ASN B O 1
ATOM 5297 N N . ASP B 1 239 ? -3.72344 4.90595 -41.17944 1.000 25.03439 239 ASP B N 1
ATOM 5298 C CA . ASP B 1 239 ? -3.78248 6.34999 -41.38805 1.000 25.67009 239 ASP B CA 1
ATOM 5299 C C . ASP B 1 239 ? -3.65955 6.70896 -42.85981 1.000 24.95866 239 ASP B C 1
ATOM 5300 O O . ASP B 1 239 ? -4.22832 7.71285 -43.30401 1.000 26.22203 239 ASP B O 1
ATOM 5305 N N A SER B 1 240 ? -2.94592 5.89460 -43.63647 0.618 26.05467 240 SER B N 1
ATOM 5306 N N B SER B 1 240 ? -2.92991 5.89733 -43.62791 0.382 26.05246 240 SER B N 1
ATOM 5307 C CA A SER B 1 240 ? -2.77239 6.19226 -45.05440 0.618 27.21581 240 SER B CA 1
ATOM 5308 C CA B SER B 1 240 ? -2.76873 6.15913 -45.05400 0.382 27.24629 240 SER B CA 1
ATOM 5309 C C A SER B 1 240 ? -4.08479 6.02526 -45.82135 0.618 27.16478 240 SER B C 1
ATOM 5310 C C B SER B 1 240 ? -4.09818 6.04548 -45.79074 0.382 27.15458 240 SER B C 1
ATOM 5311 O O A SER B 1 240 ? -4.36069 6.78260 -46.75561 0.618 27.95397 240 SER B O 1
ATOM 5312 O O B SER B 1 240 ? -4.39340 6.85025 -46.68001 0.382 28.03920 240 SER B O 1
ATOM 5317 N N . ASP B 1 241 ? -4.90813 5.04367 -45.44064 1.000 25.14719 241 ASP B N 1
ATOM 5318 C CA . ASP B 1 241 ? -6.21365 4.88491 -46.07963 1.000 28.06612 241 ASP B CA 1
ATOM 5319 C C . ASP B 1 241 ? -7.07813 6.12225 -45.87322 1.000 27.41361 241 ASP B C 1
ATOM 5320 O O . ASP B 1 241 ? -7.75768 6.57744 -46.79890 1.000 28.55622 241 ASP B O 1
ATOM 5325 N N . VAL B 1 242 ? -7.03474 6.69448 -44.67040 1.000 24.79354 242 VAL B N 1
ATOM 5326 C CA . VAL B 1 242 ? -7.86267 7.85275 -44.35029 1.000 26.97518 242 VAL B CA 1
ATOM 5327 C C . VAL B 1 242 ? -7.40999 9.07131 -45.13961 1.000 26.76129 242 VAL B C 1
ATOM 5328 O O . VAL B 1 242 ? -8.23400 9.82242 -45.67494 1.000 25.92323 242 VAL B O 1
ATOM 5332 N N . SER B 1 243 ? -6.09286 9.31062 -45.18571 1.000 26.90905 243 SER B N 1
ATOM 5333 C CA . SER B 1 243 ? -5.57119 10.44808 -45.93779 1.000 30.04072 243 SER B CA 1
ATOM 5334 C C . SER B 1 243 ? -5.84822 10.29444 -47.42638 1.000 28.53240 243 SER B C 1
ATOM 5335 O O . SER B 1 243 ? -6.19370 11.26812 -48.10662 1.000 28.34519 243 SER B O 1
ATOM 5338 N N . TYR B 1 244 ? -5.65407 9.08392 -47.95537 1.000 29.67014 244 TYR B N 1
ATOM 5339 C CA . TYR B 1 244 ? -5.90212 8.83287 -49.37361 1.000 30.33367 244 TYR B CA 1
ATOM 5340 C C . TYR B 1 244 ? -7.34339 9.16312 -49.73751 1.000 31.96741 244 TYR B C 1
ATOM 5341 O O . TYR B 1 244 ? -7.61659 9.80897 -50.75540 1.000 32.39979 244 TYR B O 1
ATOM 5350 N N . SER B 1 245 ? -8.27887 8.70274 -48.91711 1.000 27.46925 245 SER B N 1
ATOM 5351 C CA . SER B 1 245 ? -9.68435 8.96848 -49.16088 1.000 32.03531 245 SER B CA 1
ATOM 5352 C C . SER B 1 245 ? -9.97304 10.45938 -49.12817 1.000 30.42228 245 SER B C 1
ATOM 5353 O O . SER B 1 245 ? -10.70962 10.98392 -49.97630 1.000 28.78933 245 SER B O 1
ATOM 5356 N N . GLN B 1 246 ? -9.36715 11.16878 -48.17886 1.000 31.49664 246 GLN B N 1
ATOM 5357 C CA . GLN B 1 246 ? -9.60235 12.60378 -48.08808 1.000 32.22487 246 GLN B CA 1
ATOM 5358 C C . GLN B 1 246 ? -8.98955 13.33638 -49.27511 1.000 30.61382 246 GLN B C 1
ATOM 5359 O O . GLN B 1 246 ? -9.65550 14.14659 -49.93152 1.000 31.41299 246 GLN B O 1
ATOM 5365 N N . THR B 1 247 ? -7.73065 13.03336 -49.59250 1.000 30.85880 247 THR B N 1
ATOM 5366 C CA . THR B 1 247 ? -7.05794 13.74273 -50.67396 1.000 32.81467 247 THR B CA 1
ATOM 5367 C C . THR B 1 247 ? -7.74791 13.48258 -52.00265 1.000 34.95379 247 THR B C 1
ATOM 5368 O O . THR B 1 247 ? -8.03901 14.41735 -52.75498 1.000 34.58666 247 THR B O 1
ATOM 5372 N N . HIS B 1 248 ? -8.00506 12.21080 -52.31267 1.000 34.44867 248 HIS B N 1
ATOM 5373 C CA . HIS B 1 248 ? -8.44235 11.83197 -53.64949 1.000 36.23212 248 HIS B CA 1
ATOM 5374 C C . HIS B 1 248 ? -9.94524 11.94946 -53.86645 1.000 39.66449 248 HIS B C 1
ATOM 5375 O O . HIS B 1 248 ? -10.36984 12.14685 -55.01056 1.000 41.93145 248 HIS B O 1
ATOM 5382 N N . PHE B 1 249 ? -10.76542 11.87134 -52.81264 1.000 36.67590 249 PHE B N 1
ATOM 5383 C CA . PHE B 1 249 ? -12.20872 11.86593 -53.01011 1.000 37.15103 249 PHE B CA 1
ATOM 5384 C C . PHE B 1 249 ? -12.96245 12.87788 -52.15852 1.000 37.47167 249 PHE B C 1
ATOM 5385 O O . PHE B 1 249 ? -14.16875 13.05395 -52.37367 1.000 33.13625 249 PHE B O 1
ATOM 5393 N N . GLY B 1 250 ? -12.29230 13.59021 -51.25501 1.000 33.72330 250 GLY B N 1
ATOM 5394 C CA . GLY B 1 250 ? -12.95206 14.58749 -50.43024 1.000 32.25438 250 GLY B CA 1
ATOM 5395 C C . GLY B 1 250 ? -13.87175 14.01009 -49.37982 1.000 32.59703 250 GLY B C 1
ATOM 5396 O O . GLY B 1 250 ? -14.80684 14.69204 -48.94366 1.000 35.94264 250 GLY B O 1
ATOM 5397 N N . MET B 1 251 ? -13.60487 12.77415 -48.94421 1.000 30.97862 251 MET B N 1
ATOM 5398 C CA . MET B 1 251 ? -14.51195 11.94555 -48.15769 1.000 32.34685 251 MET B CA 1
ATOM 5399 C C . MET B 1 251 ? -13.71371 11.10130 -47.18214 1.000 29.54513 251 MET B C 1
ATOM 5400 O O . MET B 1 251 ? -12.59054 10.68229 -47.47802 1.000 31.31154 251 MET B O 1
ATOM 5405 N N . THR B 1 252 ? -14.31796 10.81117 -46.03337 1.000 28.70113 252 THR B N 1
ATOM 5406 C CA . THR B 1 252 ? -13.77083 9.78837 -45.15622 1.000 27.02107 252 THR B CA 1
ATOM 5407 C C . THR B 1 252 ? -14.01287 8.41456 -45.77713 1.000 28.73950 252 THR B C 1
ATOM 5408 O O . THR B 1 252 ? -14.85428 8.26753 -46.66492 1.000 28.59813 252 THR B O 1
ATOM 5412 N N . PRO B 1 253 ? -13.25792 7.39412 -45.35667 1.000 27.46444 253 PRO B N 1
ATOM 5413 C CA . PRO B 1 253 ? -13.52272 6.03861 -45.88109 1.000 24.36363 253 PRO B CA 1
ATOM 5414 C C . PRO B 1 253 ? -14.98604 5.61296 -45.77990 1.000 28.00798 253 PRO B C 1
ATOM 5415 O O . PRO B 1 253 ? -15.52524 5.04045 -46.73694 1.000 26.47300 253 PRO B O 1
ATOM 5419 N N . ALA B 1 254 ? -15.65853 5.90478 -44.66249 1.000 29.69159 254 ALA B N 1
ATOM 5420 C CA . ALA B 1 254 ? -17.05192 5.49295 -44.52644 1.000 26.88603 254 ALA B CA 1
ATOM 5421 C C . ALA B 1 254 ? -17.97067 6.30723 -45.43021 1.000 28.96775 254 ALA B C 1
ATOM 5422 O O . ALA B 1 254 ? -18.93149 5.76823 -45.99983 1.000 27.15611 254 ALA B O 1
ATOM 5424 N N . GLN B 1 255 ? -17.69723 7.60393 -45.57191 1.000 28.15080 255 GLN B N 1
ATOM 5425 C CA . GLN B 1 255 ? -18.44475 8.41926 -46.52400 1.000 29.75655 255 GLN B CA 1
ATOM 5426 C C . GLN B 1 255 ? -18.26440 7.89717 -47.94117 1.000 31.14908 255 GLN B C 1
ATOM 5427 O O . GLN B 1 255 ? -19.22551 7.86334 -48.72719 1.000 32.32600 255 GLN B O 1
ATOM 5433 N N . TYR B 1 256 ? -17.03915 7.46437 -48.27183 1.000 27.49053 256 TYR B N 1
ATOM 5434 C CA . TYR B 1 256 ? -16.74865 6.93360 -49.59884 1.000 30.38272 256 TYR B CA 1
ATOM 5435 C C . TYR B 1 256 ? -17.55402 5.66291 -49.84915 1.000 27.58971 256 TYR B C 1
ATOM 5436 O O . TYR B 1 256 ? -18.18685 5.50016 -50.89995 1.000 28.46756 256 TYR B O 1
ATOM 5445 N N . ALA B 1 257 ? -17.56694 4.76354 -48.86754 1.000 24.96297 257 ALA B N 1
ATOM 5446 C CA . ALA B 1 257 ? -18.35050 3.53749 -48.99189 1.000 26.63708 257 ALA B CA 1
ATOM 5447 C C . ALA B 1 257 ? -19.83586 3.84199 -49.20328 1.000 27.26347 257 ALA B C 1
ATOM 5448 O O . ALA B 1 257 ? -20.47030 3.30707 -50.12214 1.000 26.04212 257 ALA B O 1
ATOM 5450 N N . GLU B 1 258 ? -20.39821 4.73134 -48.38139 1.000 27.58731 258 GLU B N 1
ATOM 5451 C CA . GLU B 1 258 ? -21.80030 5.10340 -48.53631 1.000 28.49558 258 GLU B CA 1
ATOM 5452 C C . GLU B 1 258 ? -22.07526 5.66551 -49.92745 1.000 32.38943 258 GLU B C 1
ATOM 5453 O O . GLU B 1 258 ? -23.08318 5.32563 -50.55958 1.000 31.76002 258 GLU B O 1
ATOM 5459 N N . ASP B 1 259 ? -21.18608 6.52400 -50.41891 1.000 30.12993 259 ASP B N 1
ATOM 5460 C CA . ASP B 1 259 ? -21.36969 7.13581 -51.73140 1.000 32.08969 259 ASP B CA 1
ATOM 5461 C C . ASP B 1 259 ? -21.37996 6.11450 -52.86749 1.000 32.89730 259 ASP B C 1
ATOM 5462 O O . ASP B 1 259 ? -22.01015 6.35612 -53.91090 1.000 34.45385 259 ASP B O 1
ATOM 5467 N N . LEU B 1 260 ? -20.67464 4.99592 -52.70195 1.000 29.70344 260 LEU B N 1
ATOM 5468 C CA . LEU B 1 260 ? -20.64944 3.91212 -53.67918 1.000 31.65762 260 LEU B CA 1
ATOM 5469 C C . LEU B 1 260 ? -21.76533 2.89024 -53.48104 1.000 33.93378 260 LEU B C 1
ATOM 5470 O O . LEU B 1 260 ? -21.85858 1.94508 -54.27250 1.000 31.75281 260 LEU B O 1
ATOM 5475 N N . GLY B 1 261 ? -22.61372 3.05452 -52.46573 1.000 30.60825 261 GLY B N 1
ATOM 5476 C CA . GLY B 1 261 ? -23.61427 2.04999 -52.15917 1.000 30.83656 261 GLY B CA 1
ATOM 5477 C C . GLY B 1 261 ? -23.10668 0.88923 -51.33468 1.000 29.55910 261 GLY B C 1
ATOM 5478 O O . GLY B 1 261 ? -23.83925 -0.09305 -51.15116 1.000 26.86507 261 GLY B O 1
ATOM 5479 N N . TRP B 1 262 ? -21.87724 0.97544 -50.83343 1.000 24.58355 262 TRP B N 1
ATOM 5480 C CA . TRP B 1 262 ? -21.23674 -0.08517 -50.05968 1.000 25.46955 262 TRP B CA 1
ATOM 5481 C C . TRP B 1 262 ? -21.56135 0.04335 -48.57324 1.000 25.82738 262 TRP B C 1
ATOM 5482 O O . TRP B 1 262 ? -20.68410 0.05637 -47.71220 1.000 23.88127 262 TRP B O 1
ATOM 5493 N N . VAL B 1 263 ? -22.85973 0.16531 -48.28232 1.000 24.59603 263 VAL B N 1
ATOM 5494 C CA . VAL B 1 263 ? -23.39879 0.06650 -46.93262 1.000 25.12892 263 VAL B CA 1
ATOM 5495 C C . VAL B 1 263 ? -24.61431 -0.84219 -47.00861 1.000 23.69061 263 VAL B C 1
ATOM 5496 O O . VAL B 1 263 ? -25.27178 -0.93848 -48.05042 1.000 24.24357 263 VAL B O 1
ATOM 5500 N N . GLY B 1 264 ? -24.93374 -1.48294 -45.89233 1.000 25.69936 264 GLY B N 1
ATOM 5501 C CA . GLY B 1 264 ? -26.04640 -2.41530 -45.81935 1.000 25.85174 264 GLY B CA 1
ATOM 5502 C C . GLY B 1 264 ? -25.63020 -3.71659 -45.15909 1.000 26.36557 264 GLY B C 1
ATOM 5503 O O . GLY B 1 264 ? -24.45044 -4.01539 -44.98331 1.000 23.16879 264 GLY B O 1
ATOM 5504 N N . SER B 1 265 ? -26.64568 -4.50318 -44.80016 1.000 26.19468 265 SER B N 1
ATOM 5505 C CA . SER B 1 265 ? -26.37512 -5.77525 -44.14013 1.000 27.82079 265 SER B CA 1
ATOM 5506 C C . SER B 1 265 ? -25.77325 -6.80546 -45.08768 1.000 25.60320 265 SER B C 1
ATOM 5507 O O . SER B 1 265 ? -25.30426 -7.84669 -44.62132 1.000 23.15539 265 SER B O 1
ATOM 5510 N N . ASP B 1 266 ? -25.76132 -6.54412 -46.39615 1.000 24.68288 266 ASP B N 1
ATOM 5511 C CA . ASP B 1 266 ? -25.04396 -7.39394 -47.33997 1.000 25.16007 266 ASP B CA 1
ATOM 5512 C C . ASP B 1 266 ? -23.63165 -6.87684 -47.64054 1.000 25.14590 266 ASP B C 1
ATOM 5513 O O . ASP B 1 266 ? -23.04760 -7.23831 -48.66983 1.000 22.91269 266 ASP B O 1
ATOM 5518 N N . VAL B 1 267 ? -23.07736 -6.05093 -46.75151 1.000 22.33235 267 VAL B N 1
ATOM 5519 C CA . VAL B 1 267 ? -21.72941 -5.50146 -46.87251 1.000 21.68486 267 VAL B CA 1
ATOM 5520 C C . VAL B 1 267 ? -20.99164 -5.73736 -45.56233 1.000 22.33062 267 VAL B C 1
ATOM 5521 O O . VAL B 1 267 ? -21.54373 -5.49270 -44.48530 1.000 22.29233 267 VAL B O 1
ATOM 5525 N N . TRP B 1 268 ? -19.73630 -6.18717 -45.64403 1.000 20.23719 268 TRP B N 1
ATOM 5526 C CA . TRP B 1 268 ? -18.87574 -6.13762 -44.47097 1.000 19.94143 268 TRP B CA 1
ATOM 5527 C C . TRP B 1 268 ? -17.47386 -5.71808 -44.89120 1.000 20.58498 268 TRP B C 1
ATOM 5528 O O . TRP B 1 268 ? -16.97078 -6.14450 -45.93408 1.000 20.53518 268 TRP B O 1
ATOM 5539 N N . HIS B 1 269 ? -16.89192 -4.82142 -44.09624 1.000 19.97360 269 HIS B N 1
ATOM 5540 C CA . HIS B 1 269 ? -15.60188 -4.19522 -44.35244 1.000 20.04986 269 HIS B CA 1
ATOM 5541 C C . HIS B 1 269 ? -14.56483 -4.75751 -43.39527 1.000 20.24968 269 HIS B C 1
ATOM 5542 O O . HIS B 1 269 ? -14.80446 -4.80342 -42.18239 1.000 19.59488 269 HIS B O 1
ATOM 5549 N N . ALA B 1 270 ? -13.40772 -5.16695 -43.93195 1.000 19.52434 270 ALA B N 1
ATOM 5550 C CA . ALA B 1 270 ? -12.31725 -5.63614 -43.08426 1.000 20.11480 270 ALA B CA 1
ATOM 5551 C C . ALA B 1 270 ? -11.59073 -4.47234 -42.41737 1.000 19.39798 270 ALA B C 1
ATOM 5552 O O . ALA B 1 270 ? -11.35943 -3.43190 -43.03861 1.000 19.19181 270 ALA B O 1
ATOM 5554 N N . HIS B 1 271 ? -11.20776 -4.68411 -41.15056 1.000 20.23023 271 HIS B N 1
ATOM 5555 C CA . HIS B 1 271 ? -10.36028 -3.81348 -40.33531 1.000 21.74425 271 HIS B CA 1
ATOM 5556 C C . HIS B 1 271 ? -11.12971 -2.63917 -39.73134 1.000 18.86942 271 HIS B C 1
ATOM 5557 O O . HIS B 1 271 ? -11.49734 -2.69762 -38.55861 1.000 17.92188 271 HIS B O 1
ATOM 5564 N N . CYS B 1 272 ? -11.35325 -1.56361 -40.48838 1.000 19.49556 272 CYS B N 1
ATOM 5565 C CA . CYS B 1 272 ? -12.02632 -0.38206 -39.94016 1.000 21.53461 272 CYS B CA 1
ATOM 5566 C C . CYS B 1 272 ? -11.32725 0.13366 -38.67767 1.000 20.87239 272 CYS B C 1
ATOM 5567 O O . CYS B 1 272 ? -11.97333 0.60179 -37.73743 1.000 21.09313 272 CYS B O 1
ATOM 5570 N N . VAL B 1 273 ? -9.99635 0.01879 -38.65096 1.000 20.24890 273 VAL B N 1
ATOM 5571 C CA . VAL B 1 273 ? -9.20846 0.47810 -37.50725 1.000 20.03558 273 VAL B CA 1
ATOM 5572 C C . VAL B 1 273 ? -9.39560 1.96772 -37.28619 1.000 20.75709 273 VAL B C 1
ATOM 5573 O O . VAL B 1 273 ? -9.45979 2.43604 -36.14496 1.000 22.24041 273 VAL B O 1
ATOM 5577 N N . LYS B 1 274 ? -9.45370 2.73983 -38.36991 1.000 20.32181 274 LYS B N 1
ATOM 5578 C CA . LYS B 1 274 ? -9.51031 4.19508 -38.30548 1.000 21.54445 274 LYS B CA 1
ATOM 5579 C C . LYS B 1 274 ? -10.90284 4.73215 -38.62872 1.000 23.28250 274 LYS B C 1
ATOM 5580 O O . LYS B 1 274 ? -11.04958 5.90791 -38.98213 1.000 20.54486 274 LYS B O 1
ATOM 5586 N N . LEU B 1 275 ? -11.92855 3.88760 -38.51426 1.000 21.27766 275 LEU B N 1
ATOM 5587 C CA . LEU B 1 275 ? -13.30191 4.34341 -38.67735 1.000 24.52110 275 LEU B CA 1
ATOM 5588 C C . LEU B 1 275 ? -13.63613 5.38934 -37.62409 1.000 26.24590 275 LEU B C 1
ATOM 5589 O O . LEU B 1 275 ? -13.38916 5.17504 -36.43455 1.000 24.53504 275 LEU B O 1
ATOM 5594 N N . ASP B 1 276 ? -14.21076 6.51803 -38.05961 1.000 28.49677 276 ASP B N 1
ATOM 5595 C CA . ASP B 1 276 ? -14.48671 7.61381 -37.14057 1.000 28.65777 276 ASP B CA 1
ATOM 5596 C C . ASP B 1 276 ? -15.88793 7.49678 -36.54181 1.000 29.06238 276 ASP B C 1
ATOM 5597 O O . ASP B 1 276 ? -16.64429 6.56942 -36.84216 1.000 27.36814 276 ASP B O 1
ATOM 5602 N N . ARG B 1 277 ? -16.22314 8.43321 -35.64373 1.000 29.48539 277 ARG B N 1
ATOM 5603 C CA . ARG B 1 277 ? -17.50618 8.35422 -34.94417 1.000 34.51856 277 ARG B CA 1
ATOM 5604 C C . ARG B 1 277 ? -18.67770 8.39354 -35.91660 1.000 30.60726 277 ARG B C 1
ATOM 5605 O O . ARG B 1 277 ? -19.61847 7.59621 -35.79547 1.000 29.85680 277 ARG B O 1
ATOM 5613 N N . ALA B 1 278 ? -18.62809 9.29312 -36.90325 1.000 29.08815 278 ALA B N 1
ATOM 5614 C CA . ALA B 1 278 ? -19.70111 9.35931 -37.88569 1.000 30.16165 278 ALA B CA 1
ATOM 5615 C C . ALA B 1 278 ? -19.77967 8.07580 -38.69872 1.000 27.28735 278 ALA B C 1
ATOM 5616 O O . ALA B 1 278 ? -20.87353 7.60874 -39.03105 1.000 27.96345 278 ALA B O 1
ATOM 5618 N N . GLY B 1 279 ? -18.62990 7.47563 -39.00811 1.000 27.55163 279 GLY B N 1
ATOM 5619 C CA . GLY B 1 279 ? -18.64203 6.21932 -39.73907 1.000 27.34995 279 GLY B CA 1
ATOM 5620 C C . GLY B 1 279 ? -19.20370 5.07606 -38.91835 1.000 25.86981 279 GLY B C 1
ATOM 5621 O O . GLY B 1 279 ? -19.91555 4.21387 -39.44352 1.000 23.28584 279 GLY B O 1
ATOM 5622 N N . ILE B 1 280 ? -18.88345 5.04423 -37.62091 1.000 27.97885 280 ILE B N 1
ATOM 5623 C CA . ILE B 1 280 ? -19.46310 4.03318 -36.73994 1.000 24.99489 280 ILE B CA 1
ATOM 5624 C C . ILE B 1 280 ? -20.98076 4.16341 -36.70980 1.000 25.71055 280 ILE B C 1
ATOM 5625 O O . ILE B 1 280 ? -21.70686 3.16761 -36.79400 1.000 25.18700 280 ILE B O 1
ATOM 5630 N N . SER B 1 281 ? -21.48311 5.39524 -36.57443 1.000 27.07405 281 SER B N 1
ATOM 5631 C CA . SER B 1 281 ? -22.92891 5.58917 -36.51228 1.000 28.60895 281 SER B CA 1
ATOM 5632 C C . SER B 1 281 ? -23.59450 5.24155 -37.83517 1.000 29.61907 281 SER B C 1
ATOM 5633 O O . SER B 1 281 ? -24.66471 4.62165 -37.85100 1.000 29.90264 281 SER B O 1
ATOM 5636 N N . LEU B 1 282 ? -22.98653 5.64433 -38.95276 1.000 26.67591 282 LEU B N 1
ATOM 5637 C CA . LEU B 1 282 ? -23.50414 5.25919 -40.26249 1.000 27.78265 282 LEU B CA 1
ATOM 5638 C C . LEU B 1 282 ? -23.60064 3.74501 -40.38621 1.000 27.32754 282 LEU B C 1
ATOM 5639 O O . LEU B 1 282 ? -24.62173 3.20978 -40.83086 1.000 28.96321 282 LEU B O 1
ATOM 5644 N N . PHE B 1 283 ? -22.53033 3.03618 -40.00917 1.000 24.63209 283 PHE B N 1
ATOM 5645 C CA . PHE B 1 283 ? -22.53608 1.58063 -40.10298 1.000 25.90110 283 PHE B CA 1
ATOM 5646 C C . PHE B 1 283 ? -23.61808 0.98394 -39.21742 1.000 25.78130 283 PHE B C 1
ATOM 5647 O O . PHE B 1 283 ? -24.28316 0.01458 -39.60646 1.000 24.99252 283 PHE B O 1
ATOM 5655 N N . ALA B 1 284 ? -23.80373 1.54923 -38.02113 1.000 25.70424 284 ALA B N 1
ATOM 5656 C CA . ALA B 1 284 ? -24.81916 1.04097 -37.09968 1.000 26.16029 284 ALA B CA 1
ATOM 5657 C C . ALA B 1 284 ? -26.22387 1.19515 -37.68370 1.000 27.65586 284 ALA B C 1
ATOM 5658 O O . ALA B 1 284 ? -27.03827 0.26479 -37.64454 1.000 26.13010 284 ALA B O 1
ATOM 5660 N N . ARG B 1 285 ? -26.53077 2.36005 -38.23432 1.000 27.98482 285 ARG B N 1
ATOM 5661 C CA . ARG B 1 285 ? -27.88998 2.55131 -38.71881 1.000 28.81823 285 ARG B CA 1
ATOM 5662 C C . ARG B 1 285 ? -28.14277 1.87557 -40.06398 1.000 33.24660 285 ARG B C 1
ATOM 5663 O O . ARG B 1 285 ? -29.30365 1.60284 -40.38843 1.000 32.75293 285 ARG B O 1
ATOM 5671 N N . THR B 1 286 ? -27.10329 1.55557 -40.83918 1.000 28.96929 286 THR B N 1
ATOM 5672 C CA . THR B 1 286 ? -27.30406 0.84767 -42.10180 1.000 29.44407 286 THR B CA 1
ATOM 5673 C C . THR B 1 286 ? -27.12155 -0.66016 -41.98177 1.000 29.31951 286 THR B C 1
ATOM 5674 O O . THR B 1 286 ? -27.37880 -1.38092 -42.95248 1.000 28.65092 286 THR B O 1
ATOM 5678 N N . GLY B 1 287 ? -26.69547 -1.15923 -40.82261 1.000 24.81007 287 GLY B N 1
ATOM 5679 C CA . GLY B 1 287 ? -26.42647 -2.57598 -40.69314 1.000 25.42400 287 GLY B CA 1
ATOM 5680 C C . GLY B 1 287 ? -25.15053 -3.04059 -41.36078 1.000 26.09206 287 GLY B C 1
ATOM 5681 O O . GLY B 1 287 ? -24.98612 -4.24080 -41.60517 1.000 27.95681 287 GLY B O 1
ATOM 5682 N N . THR B 1 288 ? -24.24338 -2.12808 -41.68189 1.000 22.66609 288 THR B N 1
ATOM 5683 C CA . THR B 1 288 ? -23.01384 -2.52386 -42.35214 1.000 23.87767 288 THR B CA 1
ATOM 5684 C C . THR B 1 288 ? -22.09655 -3.23775 -41.36818 1.000 23.90684 288 THR B C 1
ATOM 5685 O O . THR B 1 288 ? -21.94065 -2.80069 -40.22674 1.000 22.75429 288 THR B O 1
ATOM 5689 N N . GLY B 1 289 ? -21.47914 -4.36204 -41.82100 1.000 22.00893 289 GLY B N 1
ATOM 5690 C CA . GLY B 1 289 ? -20.65960 -5.17393 -40.94383 1.000 21.12019 289 GLY B CA 1
ATOM 5691 C C . GLY B 1 289 ? -19.15987 -4.83095 -40.96548 1.000 21.31667 289 GLY B C 1
ATOM 5692 O O . GLY B 1 289 ? -18.65026 -4.14873 -41.85487 1.000 20.40834 289 GLY B O 1
ATOM 5693 N N . VAL B 1 290 ? -18.45690 -5.34216 -39.95069 1.000 16.80713 290 VAL B N 1
ATOM 5694 C CA . VAL B 1 290 ? -17.02217 -5.13064 -39.76029 1.000 18.12608 290 VAL B CA 1
ATOM 5695 C C . VAL B 1 290 ? -16.36776 -6.47156 -39.45441 1.000 17.49916 290 VAL B C 1
ATOM 5696 O O . VAL B 1 290 ? -16.81983 -7.18851 -38.55779 1.000 21.05402 290 VAL B O 1
ATOM 5700 N N . ALA B 1 291 ? -15.27895 -6.79058 -40.15374 1.000 17.40678 291 ALA B N 1
ATOM 5701 C CA . ALA B 1 291 ? -14.42752 -7.92992 -39.79788 1.000 17.69824 291 ALA B CA 1
ATOM 5702 C C . ALA B 1 291 ? -13.22225 -7.39991 -39.02543 1.000 19.54046 291 ALA B C 1
ATOM 5703 O O . ALA B 1 291 ? -12.36217 -6.72644 -39.59910 1.000 17.52413 291 ALA B O 1
ATOM 5705 N N . HIS B 1 292 ? -13.19435 -7.66256 -37.71947 1.000 17.20484 292 HIS B N 1
ATOM 5706 C CA . HIS B 1 292 ? -12.12560 -7.21312 -36.83198 1.000 17.81653 292 HIS B CA 1
ATOM 5707 C C . HIS B 1 292 ? -10.96646 -8.21118 -36.85927 1.000 15.44066 292 HIS B C 1
ATOM 5708 O O . HIS B 1 292 ? -11.16423 -9.40171 -36.61184 1.000 15.86256 292 HIS B O 1
ATOM 5715 N N . CYS B 1 293 ? -9.75808 -7.72900 -37.16544 1.000 16.20304 293 CYS B N 1
ATOM 5716 C CA . CYS B 1 293 ? -8.57221 -8.57592 -37.32961 1.000 15.38741 293 CYS B CA 1
ATOM 5717 C C . CYS B 1 293 ? -7.47012 -8.10886 -36.38179 1.000 16.62210 293 CYS B C 1
ATOM 5718 O O . CYS B 1 293 ? -6.51236 -7.45129 -36.81475 1.000 15.50454 293 CYS B O 1
ATOM 5721 N N . PRO B 1 294 ? -7.56794 -8.43455 -35.08590 1.000 17.44302 294 PRO B N 1
ATOM 5722 C CA . PRO B 1 294 ? -6.64919 -7.81327 -34.10713 1.000 16.23557 294 PRO B CA 1
ATOM 5723 C C . PRO B 1 294 ? -5.17046 -8.15620 -34.31013 1.000 17.09164 294 PRO B C 1
ATOM 5724 O O . PRO B 1 294 ? -4.32601 -7.25246 -34.25288 1.000 16.55407 294 PRO B O 1
ATOM 5728 N N . CYS B 1 295 ? -4.82173 -9.43215 -34.52026 1.000 13.95946 295 CYS B N 1
ATOM 5729 C CA . CYS B 1 295 ? -3.40701 -9.78579 -34.67288 1.000 17.30439 295 CYS B CA 1
ATOM 5730 C C . CYS B 1 295 ? -2.78922 -9.08423 -35.88031 1.000 17.20969 295 CYS B C 1
ATOM 5731 O O . CYS B 1 295 ? -1.67878 -8.54039 -35.79803 1.000 17.71920 295 CYS B O 1
ATOM 5734 N N . SER B 1 296 ? -3.50400 -9.06739 -37.00768 1.000 16.29962 296 SER B N 1
ATOM 5735 C CA . SER B 1 296 ? -3.03186 -8.32731 -38.17415 1.000 18.30412 296 SER B CA 1
ATOM 5736 C C . SER B 1 296 ? -2.84521 -6.84843 -37.85675 1.000 19.03277 296 SER B C 1
ATOM 5737 O O . SER B 1 296 ? -1.84530 -6.22574 -38.24719 1.000 18.84951 296 SER B O 1
ATOM 5740 N N . ASN B 1 297 ? -3.82216 -6.25681 -37.17625 1.000 15.91699 297 ASN B N 1
ATOM 5741 C CA . ASN B 1 297 ? -3.74061 -4.83317 -36.89008 1.000 17.11045 297 ASN B CA 1
ATOM 5742 C C . ASN B 1 297 ? -2.54807 -4.52105 -35.99826 1.000 17.79217 297 ASN B C 1
ATOM 5743 O O . ASN B 1 297 ? -2.02951 -3.40322 -36.03531 1.000 18.91401 297 ASN B O 1
ATOM 5748 N N . MET B 1 298 ? -2.12855 -5.48636 -35.16769 1.000 15.99789 298 MET B N 1
ATOM 5749 C CA . MET B 1 298 ? -0.94963 -5.31306 -34.31910 1.000 16.63223 298 MET B CA 1
ATOM 5750 C C . MET B 1 298 ? 0.33760 -5.58598 -35.09658 1.000 16.89359 298 MET B C 1
ATOM 5751 O O . MET B 1 298 ? 1.27748 -4.79030 -35.05614 1.000 17.40717 298 MET B O 1
ATOM 5756 N N . ARG B 1 299 ? 0.38055 -6.70987 -35.81561 1.000 15.68824 299 ARG B N 1
ATOM 5757 C CA . ARG B 1 299 ? 1.57494 -7.14071 -36.52661 1.000 16.17397 299 ARG B CA 1
ATOM 5758 C C . ARG B 1 299 ? 1.97295 -6.16983 -37.63665 1.000 20.42962 299 ARG B C 1
ATOM 5759 O O . ARG B 1 299 ? 3.16250 -6.04521 -37.95650 1.000 18.41235 299 ARG B O 1
ATOM 5767 N N . LEU B 1 300 ? 1.00274 -5.48639 -38.24845 1.000 17.97144 300 LEU B N 1
ATOM 5768 C CA . LEU B 1 300 ? 1.29718 -4.45115 -39.23228 1.000 20.23533 300 LEU B CA 1
ATOM 5769 C C . LEU B 1 300 ? 1.30640 -3.05787 -38.62225 1.000 19.88229 300 LEU B C 1
ATOM 5770 O O . LEU B 1 300 ? 1.46922 -2.07760 -39.35740 1.000 21.36168 300 LEU B O 1
ATOM 5775 N N . ALA B 1 301 ? 1.13989 -2.94901 -37.29843 1.000 18.22831 301 ALA B N 1
ATOM 5776 C CA . ALA B 1 301 ? 1.14403 -1.66318 -36.59279 1.000 20.67750 301 ALA B CA 1
ATOM 5777 C C . ALA B 1 301 ? 0.07664 -0.71924 -37.14498 1.000 22.01109 301 ALA B C 1
ATOM 5778 O O . ALA B 1 301 ? 0.28153 0.49195 -37.22203 1.000 20.11776 301 ALA B O 1
ATOM 5780 N N . SER B 1 302 ? -1.08233 -1.28720 -37.50808 1.000 19.62265 302 SER B N 1
ATOM 5781 C CA . SER B 1 302 ? -2.19288 -0.48875 -38.02480 1.000 19.70193 302 SER B CA 1
ATOM 5782 C C . SER B 1 302 ? -2.84421 0.33244 -36.91509 1.000 21.82732 302 SER B C 1
ATOM 5783 O O . SER B 1 302 ? -3.12010 1.52463 -37.09108 1.000 21.61568 302 SER B O 1
ATOM 5786 N N . GLY B 1 303 ? -3.13640 -0.30740 -35.77749 1.000 20.46298 303 GLY B N 1
ATOM 5787 C CA . GLY B 1 303 ? -3.71497 0.35536 -34.62431 1.000 22.46667 303 GLY B CA 1
ATOM 5788 C C . GLY B 1 303 ? -4.76513 -0.48775 -33.91831 1.000 20.14417 303 GLY B C 1
ATOM 5789 O O . GLY B 1 303 ? -4.97493 -1.64673 -34.27958 1.000 19.75168 303 GLY B O 1
ATOM 5790 N N . ILE B 1 304 ? -5.42118 0.06830 -32.90322 1.000 16.37911 304 ILE B N 1
ATOM 5791 C CA . ILE B 1 304 ? -6.47263 -0.62730 -32.16165 1.000 17.30263 304 ILE B CA 1
ATOM 5792 C C . ILE B 1 304 ? -7.82222 -0.16054 -32.69082 1.000 20.59073 304 ILE B C 1
ATOM 5793 O O . ILE B 1 304 ? -8.18110 1.01159 -32.54184 1.000 18.52771 304 ILE B O 1
ATOM 5798 N N . ALA B 1 305 ? -8.58053 -1.06626 -33.30068 1.000 19.02313 305 ALA B N 1
ATOM 5799 C CA . ALA B 1 305 ? -9.89043 -0.67438 -33.82021 1.000 22.38807 305 ALA B CA 1
ATOM 5800 C C . ALA B 1 305 ? -10.84676 -0.38148 -32.66390 1.000 19.96611 305 ALA B C 1
ATOM 5801 O O . ALA B 1 305 ? -10.78466 -1.05019 -31.62651 1.000 19.56322 305 ALA B O 1
ATOM 5803 N N . PRO B 1 306 ? -11.73769 0.60097 -32.81006 1.000 21.94511 306 PRO B N 1
ATOM 5804 C CA . PRO B 1 306 ? -12.68716 0.94630 -31.72809 1.000 21.86452 306 PRO B CA 1
ATOM 5805 C C . PRO B 1 306 ? -13.87115 -0.01663 -31.64754 1.000 21.94766 306 PRO B C 1
ATOM 5806 O O . PRO B 1 306 ? -15.03923 0.37911 -31.76515 1.000 20.57731 306 PRO B O 1
ATOM 5810 N N . ILE B 1 307 ? -13.56950 -1.29643 -31.38960 1.000 16.96910 307 ILE B N 1
ATOM 5811 C CA . ILE B 1 307 ? -14.58964 -2.34284 -31.44949 1.000 20.22568 307 ILE B CA 1
ATOM 5812 C C . ILE B 1 307 ? -15.64832 -2.15005 -30.36873 1.000 21.19493 307 ILE B C 1
ATOM 5813 O O . ILE B 1 307 ? -16.84919 -2.30446 -30.63197 1.000 23.18355 307 ILE B O 1
ATOM 5818 N N . ARG B 1 308 ? -15.23219 -1.84082 -29.13665 1.000 19.68011 308 ARG B N 1
ATOM 5819 C CA . ARG B 1 308 ? -16.20740 -1.58823 -28.07391 1.000 21.26292 308 ARG B CA 1
ATOM 5820 C C . ARG B 1 308 ? -17.16545 -0.46304 -28.47093 1.000 22.93532 308 ARG B C 1
ATO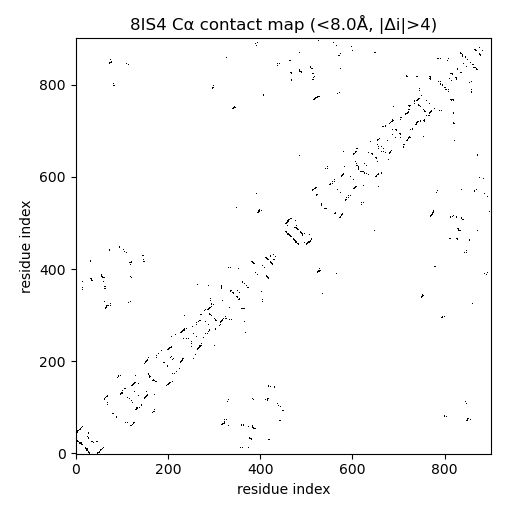M 5821 O O . ARG B 1 308 ? -18.38751 -0.59498 -28.33391 1.000 21.24700 308 ARG B O 1
ATOM 5829 N N . ALA B 1 309 ? -16.63231 0.63606 -29.01681 1.000 21.29802 309 ALA B N 1
ATOM 5830 C CA . ALA B 1 309 ? -17.50549 1.72260 -29.46840 1.000 22.01391 309 ALA B CA 1
ATOM 5831 C C . ALA B 1 309 ? -18.45967 1.24937 -30.55991 1.000 22.39955 309 ALA B C 1
ATOM 5832 O O . ALA B 1 309 ? -19.65132 1.57403 -30.53687 1.000 22.14676 309 ALA B O 1
ATOM 5834 N N . MET B 1 310 ? -17.96144 0.46666 -31.51765 1.000 21.95976 310 MET B N 1
ATOM 5835 C CA . MET B 1 310 ? -18.83638 -0.07644 -32.55630 1.000 21.96971 310 MET B CA 1
ATOM 5836 C C . MET B 1 310 ? -19.94198 -0.93535 -31.95582 1.000 21.84648 310 MET B C 1
ATOM 5837 O O . MET B 1 310 ? -21.11965 -0.78145 -32.29857 1.000 23.97464 310 MET B O 1
ATOM 5842 N N . LEU B 1 311 ? -19.58122 -1.84231 -31.05013 1.000 22.69733 311 LEU B N 1
ATOM 5843 C CA . LEU B 1 311 ? -20.58063 -2.70884 -30.42435 1.000 24.46341 311 LEU B CA 1
ATOM 5844 C C . LEU B 1 311 ? -21.60384 -1.89682 -29.63325 1.000 25.05452 311 LEU B C 1
ATOM 5845 O O . LEU B 1 311 ? -22.80259 -2.20601 -29.64650 1.000 25.53497 311 LEU B O 1
ATOM 5850 N N . ASP B 1 312 ? -21.14932 -0.85477 -28.93449 1.000 21.66116 312 ASP B N 1
ATOM 5851 C CA . ASP B 1 312 ? -22.06363 -0.07887 -28.10714 1.000 24.76821 312 ASP B CA 1
ATOM 5852 C C . ASP B 1 312 ? -23.12252 0.63007 -28.95508 1.000 28.83081 312 ASP B C 1
ATOM 5853 O O . ASP B 1 312 ? -24.20184 0.96102 -28.44882 1.000 26.92331 312 ASP B O 1
ATOM 5858 N N . GLU B 1 313 ? -22.83940 0.89443 -30.23213 1.000 24.56269 313 GLU B N 1
ATOM 5859 C CA . GLU B 1 313 ? -23.85354 1.51110 -31.08114 1.000 27.87424 313 GLU B CA 1
ATOM 5860 C C . GLU B 1 313 ? -24.67932 0.52249 -31.88279 1.000 28.52176 313 GLU B C 1
ATOM 5861 O O . GLU B 1 313 ? -25.60703 0.95107 -32.57842 1.000 30.98029 313 GLU B O 1
ATOM 5867 N N . GLY B 1 314 ? -24.36859 -0.76546 -31.83153 1.000 29.34457 314 GLY B N 1
ATOM 5868 C CA . GLY B 1 314 ? -25.11492 -1.74146 -32.59062 1.000 30.76945 314 GLY B CA 1
ATOM 5869 C C . GLY B 1 314 ? -24.49521 -2.16388 -33.90694 1.000 28.39291 314 GLY B C 1
ATOM 5870 O O . GLY B 1 314 ? -25.19989 -2.74861 -34.74188 1.000 28.24264 314 GLY B O 1
ATOM 5871 N N . VAL B 1 315 ? -23.20734 -1.89204 -34.11879 1.000 24.16566 315 VAL B N 1
ATOM 5872 C CA . VAL B 1 315 ? -22.53279 -2.37168 -35.31648 1.000 23.29963 315 VAL B CA 1
ATOM 5873 C C . VAL B 1 315 ? -22.34417 -3.87759 -35.21801 1.000 23.69785 315 VAL B C 1
ATOM 5874 O O . VAL B 1 315 ? -21.94116 -4.41110 -34.16797 1.000 21.53269 315 VAL B O 1
ATOM 5878 N N . SER B 1 316 ? -22.61930 -4.57044 -36.32428 1.000 20.87297 316 SER B N 1
ATOM 5879 C CA . SER B 1 316 ? -22.37085 -6.00441 -36.42961 1.000 22.37519 316 SER B CA 1
ATOM 5880 C C . SER B 1 316 ? -20.87914 -6.25083 -36.64292 1.000 20.63854 316 SER B C 1
ATOM 5881 O O . SER B 1 316 ? -20.32160 -5.84746 -37.66768 1.000 20.46882 316 SER B O 1
ATOM 5884 N N . VAL B 1 317 ? -20.22871 -6.91960 -35.69329 1.000 18.45245 317 VAL B N 1
ATOM 5885 C CA . VAL B 1 317 ? -18.78500 -7.13540 -35.75708 1.000 17.74843 317 VAL B CA 1
ATOM 5886 C C . VAL B 1 317 ? -18.50254 -8.62840 -35.75278 1.000 16.92697 317 VAL B C 1
ATOM 5887 O O . VAL B 1 317 ? -18.94859 -9.34907 -34.85322 1.000 17.82568 317 VAL B O 1
ATOM 5891 N N . GLY B 1 318 ? -17.74683 -9.08529 -36.74583 1.000 17.25001 318 GLY B N 1
ATOM 5892 C CA . GLY B 1 318 ? -17.20229 -10.42061 -36.75709 1.000 17.47122 318 GLY B CA 1
ATOM 5893 C C . GLY B 1 318 ? -15.69099 -10.35858 -36.58478 1.000 16.41910 318 GLY B C 1
ATOM 5894 O O . GLY B 1 318 ? -15.08544 -9.29473 -36.49291 1.000 17.78584 318 GLY B O 1
ATOM 5895 N N . LEU B 1 319 ? -15.08934 -11.53611 -36.56865 1.000 16.56130 319 LEU B N 1
ATOM 5896 C CA . LEU B 1 319 ? -13.66720 -11.69667 -36.30833 1.000 15.63583 319 LEU B CA 1
ATOM 5897 C C . LEU B 1 319 ? -12.98795 -12.32361 -37.51456 1.000 18.91096 319 LEU B C 1
ATOM 5898 O O . LEU B 1 319 ? -13.56864 -13.18474 -38.19008 1.000 17.29722 319 LEU B O 1
ATOM 5903 N N . GLY B 1 320 ? -11.75073 -11.90634 -37.77214 1.000 16.10909 320 GLY B N 1
ATOM 5904 C CA . GLY B 1 320 ? -10.98377 -12.49740 -38.85240 1.000 16.34960 320 GLY B CA 1
ATOM 5905 C C . GLY B 1 320 ? -9.50846 -12.62405 -38.53039 1.000 19.37134 320 GLY B C 1
ATOM 5906 O O . GLY B 1 320 ? -8.95777 -11.74630 -37.85983 1.000 18.89664 320 GLY B O 1
ATOM 5907 N N . VAL B 1 321 ? -8.85573 -13.69567 -39.00071 1.000 18.28246 321 VAL B N 1
ATOM 5908 C CA . VAL B 1 321 ? -7.40852 -13.79954 -38.83613 1.000 17.23242 321 VAL B CA 1
ATOM 5909 C C . VAL B 1 321 ? -6.63841 -12.98421 -39.87775 1.000 18.64496 321 VAL B C 1
ATOM 5910 O O . VAL B 1 321 ? -5.45831 -12.67204 -39.64540 1.000 17.66894 321 VAL B O 1
ATOM 5914 N N . ASP B 1 322 ? -7.25771 -12.64757 -41.01801 1.000 15.95536 322 ASP B N 1
ATOM 5915 C CA . ASP B 1 322 ? -6.58369 -11.98420 -42.13781 1.000 18.51896 322 ASP B CA 1
ATOM 5916 C C . ASP B 1 322 ? -5.57134 -12.94356 -42.76865 1.000 18.76616 322 ASP B C 1
ATOM 5917 O O . ASP B 1 322 ? -5.37868 -14.06425 -42.27994 1.000 17.08954 322 ASP B O 1
ATOM 5922 N N . GLY B 1 323 ? -4.93191 -12.51988 -43.85918 1.000 20.16787 323 GLY B N 1
ATOM 5923 C CA . GLY B 1 323 ? -3.98117 -13.38457 -44.53079 1.000 18.61152 323 GLY B CA 1
ATOM 5924 C C . GLY B 1 323 ? -2.77387 -13.69303 -43.66301 1.000 20.52040 323 GLY B C 1
ATOM 5925 O O . GLY B 1 323 ? -2.33778 -12.88762 -42.82780 1.000 20.08932 323 GLY B O 1
ATOM 5926 N N . SER B 1 324 ? -2.20577 -14.87332 -43.89434 1.000 18.93585 324 SER B N 1
ATOM 5927 C CA . SER B 1 324 ? -1.12472 -15.38866 -43.06292 1.000 18.42225 324 SER B CA 1
ATOM 5928 C C . SER B 1 324 ? 0.20665 -14.69587 -43.32276 1.000 20.22050 324 SER B C 1
ATOM 5929 O O . SER B 1 324 ? 1.18997 -15.03231 -42.66156 1.000 20.49221 324 SER B O 1
ATOM 5932 N N . ALA B 1 325 ? 0.29001 -13.75313 -44.26011 1.000 19.67852 325 ALA B N 1
ATOM 5933 C CA . ALA B 1 325 ? 1.48733 -12.92156 -44.32774 1.000 21.48089 325 ALA B CA 1
ATOM 5934 C C . ALA B 1 325 ? 1.35252 -11.67181 -43.47700 1.000 20.76273 325 ALA B C 1
ATOM 5935 O O . ALA B 1 325 ? 2.27513 -10.85264 -43.43015 1.000 20.24546 325 ALA B O 1
ATOM 5937 N N . SER B 1 326 ? 0.21179 -11.48949 -42.83277 1.000 20.70606 326 SER B N 1
ATOM 5938 C CA . SER B 1 326 ? 0.02483 -10.37559 -41.93022 1.000 19.75636 326 SER B CA 1
ATOM 5939 C C . SER B 1 326 ? -0.75566 -10.86021 -40.70401 1.000 21.59201 326 SER B C 1
ATOM 5940 O O . SER B 1 326 ? -1.82289 -10.37837 -40.34988 1.000 21.60814 326 SER B O 1
ATOM 5943 N N . ASN B 1 327 ? -0.19763 -11.86547 -40.03445 1.000 18.21028 327 ASN B N 1
ATOM 5944 C CA . ASN B 1 327 ? -0.69286 -12.26553 -38.72775 1.000 17.02676 327 ASN B CA 1
ATOM 5945 C C . ASN B 1 327 ? 0.42678 -12.80213 -37.82574 1.000 19.29408 327 ASN B C 1
ATOM 5946 O O . ASN B 1 327 ? 0.63434 -12.23680 -36.74984 1.000 20.13503 327 ASN B O 1
ATOM 5951 N N . ASP B 1 328 ? 1.15306 -13.86659 -38.17890 1.000 17.45158 328 ASP B N 1
ATOM 5952 C CA . ASP B 1 328 ? 1.07087 -14.67008 -39.38623 1.000 15.90589 328 ASP B CA 1
ATOM 5953 C C . ASP B 1 328 ? 0.38722 -16.01010 -39.07322 1.000 18.13023 328 ASP B C 1
ATOM 5954 O O . ASP B 1 328 ? 0.42374 -16.92788 -39.88572 1.000 19.76324 328 ASP B O 1
ATOM 5959 N N . ALA B 1 329 ? -0.27093 -16.10016 -37.91678 1.000 18.51338 329 ALA B N 1
ATOM 5960 C CA . ALA B 1 329 ? -0.94210 -17.32890 -37.51237 1.000 18.59569 329 ALA B CA 1
ATOM 5961 C C . ALA B 1 329 ? -2.33792 -17.42084 -38.13392 1.000 18.41254 329 ALA B C 1
ATOM 5962 O O . ALA B 1 329 ? -2.88943 -16.43773 -38.62573 1.000 20.83580 329 ALA B O 1
ATOM 5964 N N . GLY B 1 330 ? -2.90932 -18.62113 -38.09152 1.000 17.02269 330 GLY B N 1
ATOM 5965 C CA . GLY B 1 330 ? -4.27775 -18.82729 -38.53456 1.000 19.74489 330 GLY B CA 1
ATOM 5966 C C . GLY B 1 330 ? -5.10498 -19.50726 -37.46237 1.000 18.57240 330 GLY B C 1
ATOM 5967 O O . GLY B 1 330 ? -5.79118 -20.49902 -37.71809 1.000 20.34602 330 GLY B O 1
ATOM 5968 N N . ASN B 1 331 ? -5.05721 -18.97715 -36.25287 1.000 16.97404 331 ASN B N 1
ATOM 5969 C CA . ASN B 1 331 ? -5.55658 -19.68473 -35.07861 1.000 18.47641 331 ASN B CA 1
ATOM 5970 C C . ASN B 1 331 ? -6.77620 -18.91502 -34.56923 1.000 18.54354 331 ASN B C 1
ATOM 5971 O O . ASN B 1 331 ? -6.62875 -17.83393 -33.98475 1.000 17.23818 331 ASN B O 1
ATOM 5976 N N . MET B 1 332 ? -7.97753 -19.46934 -34.80942 1.000 14.88421 332 MET B N 1
ATOM 5977 C CA . MET B 1 332 ? -9.22599 -18.76942 -34.48054 1.000 16.55340 332 MET B CA 1
ATOM 5978 C C . MET B 1 332 ? -9.40813 -18.51689 -32.99973 1.000 16.35928 332 MET B C 1
ATOM 5979 O O . MET B 1 332 ? -9.81325 -17.42134 -32.60005 1.000 18.03009 332 MET B O 1
ATOM 5984 N N . ILE B 1 333 ? -9.18593 -19.52615 -32.16594 1.000 17.29650 333 ILE B N 1
ATOM 5985 C CA . ILE B 1 333 ? -9.43571 -19.27004 -30.75245 1.000 16.98539 333 ILE B CA 1
ATOM 5986 C C . ILE B 1 333 ? -8.38591 -18.30485 -30.19536 1.000 17.28348 333 ILE B C 1
ATOM 5987 O O . ILE B 1 333 ? -8.70032 -17.45134 -29.35342 1.000 16.11393 333 ILE B O 1
ATOM 5992 N N . ALA B 1 334 ? -7.14335 -18.37328 -30.69143 1.000 15.19518 334 ALA B N 1
ATOM 5993 C CA . ALA B 1 334 ? -6.14513 -17.38468 -30.29437 1.000 16.88201 334 ALA B CA 1
ATOM 5994 C C . ALA B 1 334 ? -6.51396 -15.98960 -30.79486 1.000 16.55697 334 ALA B C 1
ATOM 5995 O O . ALA B 1 334 ? -6.19031 -14.99383 -30.14247 1.000 15.41632 334 ALA B O 1
ATOM 5997 N N . GLU B 1 335 ? -7.15926 -15.89593 -31.95423 1.000 14.76022 335 GLU B N 1
ATOM 5998 C CA . GLU B 1 335 ? -7.61343 -14.58801 -32.42461 1.000 16.21438 335 GLU B CA 1
ATOM 5999 C C . GLU B 1 335 ? -8.71406 -14.02056 -31.52887 1.000 17.72425 335 GLU B C 1
ATOM 6000 O O . GLU B 1 335 ? -8.79561 -12.79941 -31.34202 1.000 16.07702 335 GLU B O 1
ATOM 6006 N N . THR B 1 336 ? -9.56647 -14.89422 -30.98594 1.000 15.49780 336 THR B N 1
ATOM 6007 C CA . THR B 1 336 ? -10.62204 -14.47511 -30.06889 1.000 16.47623 336 THR B CA 1
ATOM 6008 C C . THR B 1 336 ? -10.02910 -13.92521 -28.77808 1.000 17.39649 336 THR B C 1
ATOM 6009 O O . THR B 1 336 ? -10.45754 -12.87529 -28.27199 1.000 17.12532 336 THR B O 1
ATOM 6013 N N . ARG B 1 337 ? -9.04347 -14.63827 -28.22895 1.000 13.79109 337 ARG B N 1
ATOM 6014 C CA . ARG B 1 337 ? -8.26432 -14.13775 -27.09798 1.000 17.05671 337 ARG B CA 1
ATOM 6015 C C . ARG B 1 337 ? -7.66666 -12.76103 -27.38993 1.000 16.55621 337 ARG B C 1
ATOM 6016 O O . ARG B 1 337 ? -7.74240 -11.84089 -26.56215 1.000 15.96716 337 ARG B O 1
ATOM 6024 N N . GLN B 1 338 ? -7.03393 -12.61474 -28.55386 1.000 14.82945 338 GLN B N 1
ATOM 6025 C CA . GLN B 1 338 ? -6.39945 -11.33941 -28.88388 1.000 15.53071 338 GLN B CA 1
ATOM 6026 C C . GLN B 1 338 ? -7.42483 -10.21170 -28.93345 1.000 16.21324 338 GLN B C 1
ATOM 6027 O O . GLN B 1 338 ? -7.12798 -9.07652 -28.54253 1.000 15.34257 338 GLN B O 1
ATOM 6033 N N . ALA B 1 339 ? -8.63071 -10.49489 -29.43868 1.000 16.29768 339 ALA B N 1
ATOM 6034 C CA . ALA B 1 339 ? -9.66127 -9.45239 -29.46976 1.000 15.07772 339 ALA B CA 1
ATOM 6035 C C . ALA B 1 339 ? -9.94632 -8.93647 -28.06613 1.000 15.72265 339 ALA B C 1
ATOM 6036 O O . ALA B 1 339 ? -10.05463 -7.72224 -27.85093 1.000 16.58615 339 ALA B O 1
ATOM 6038 N N A MET B 1 340 ? -10.06830 -9.84430 -27.09556 0.576 15.35863 340 MET B N 1
ATOM 6039 N N B MET B 1 340 ? -10.06777 -9.85152 -27.09836 0.424 15.79784 340 MET B N 1
ATOM 6040 C CA A MET B 1 340 ? -10.31490 -9.42602 -25.72006 0.576 16.58688 340 MET B CA 1
ATOM 6041 C CA B MET B 1 340 ? -10.30251 -9.46850 -25.70832 0.424 16.95557 340 MET B CA 1
ATOM 6042 C C A MET B 1 340 ? -9.12344 -8.65189 -25.15582 0.576 16.51454 340 MET B C 1
ATOM 6043 C C B MET B 1 340 ? -9.12745 -8.66717 -25.15371 0.424 17.04673 340 MET B C 1
ATOM 6044 O O A MET B 1 340 ? -9.29016 -7.56451 -24.59170 0.576 16.93434 340 MET B O 1
ATOM 6045 O O B MET B 1 340 ? -9.30805 -7.57687 -24.59940 0.424 16.30504 340 MET B O 1
ATOM 6054 N N . LEU B 1 341 ? -7.91171 -9.19851 -25.29846 1.000 15.57650 341 LEU B N 1
ATOM 6055 C CA . LEU B 1 341 ? -6.72386 -8.53273 -24.75222 1.000 15.60191 341 LEU B CA 1
ATOM 6056 C C . LEU B 1 341 ? -6.53173 -7.14401 -25.36420 1.000 15.81814 341 LEU B C 1
ATOM 6057 O O . LEU B 1 341 ? -6.21246 -6.17492 -24.66458 1.000 16.83228 341 LEU B O 1
ATOM 6062 N N . LEU B 1 342 ? -6.69852 -7.02967 -26.67702 1.000 16.37880 342 LEU B N 1
ATOM 6063 C CA . LEU B 1 342 ? -6.41280 -5.74809 -27.31591 1.000 16.66532 342 LEU B CA 1
ATOM 6064 C C . LEU B 1 342 ? -7.44793 -4.68694 -26.94651 1.000 18.11006 342 LEU B C 1
ATOM 6065 O O . LEU B 1 342 ? -7.09662 -3.51902 -26.75691 1.000 15.32688 342 LEU B O 1
ATOM 6070 N N . GLN B 1 343 ? -8.73250 -5.06054 -26.86445 1.000 16.19501 343 GLN B N 1
ATOM 6071 C CA . GLN B 1 343 ? -9.74714 -4.08435 -26.47736 1.000 15.99363 343 GLN B CA 1
ATOM 6072 C C . GLN B 1 343 ? -9.52749 -3.60245 -25.04899 1.000 17.04608 343 GLN B C 1
ATOM 6073 O O . GLN B 1 343 ? -9.72550 -2.42237 -24.74502 1.000 16.16881 343 GLN B O 1
ATOM 6079 N N . ARG B 1 344 ? -9.10932 -4.50361 -24.16255 1.000 16.80947 344 ARG B N 1
ATOM 6080 C CA . ARG B 1 344 ? -8.85045 -4.12519 -22.77709 1.000 17.37053 344 ARG B CA 1
ATOM 6081 C C . ARG B 1 344 ? -7.64781 -3.19249 -22.67258 1.000 17.83933 344 ARG B C 1
ATOM 6082 O O . ARG B 1 344 ? -7.70102 -2.17716 -21.96738 1.000 17.43158 344 ARG B O 1
ATOM 6090 N N . VAL B 1 345 ? -6.55107 -3.50236 -23.37254 1.000 16.34590 345 VAL B N 1
ATOM 6091 C CA . VAL B 1 345 ? -5.41079 -2.59603 -23.24742 1.000 17.32683 345 VAL B CA 1
ATOM 6092 C C . VAL B 1 345 ? -5.72873 -1.26055 -23.91511 1.000 20.37948 345 VAL B C 1
ATOM 6093 O O . VAL B 1 345 ? -5.23233 -0.21415 -23.48218 1.000 17.71822 345 VAL B O 1
ATOM 6097 N N . GLY B 1 346 ? -6.60409 -1.26029 -24.93026 1.000 17.35360 346 GLY B N 1
ATOM 6098 C CA . GLY B 1 346 ? -6.92497 -0.02072 -25.61392 1.000 19.47421 346 GLY B CA 1
ATOM 6099 C C . GLY B 1 346 ? -7.96074 0.82349 -24.90770 1.000 23.26228 346 GLY B C 1
ATOM 6100 O O . GLY B 1 346 ? -7.90523 2.06049 -24.97297 1.000 22.71703 346 GLY B O 1
ATOM 6101 N N . PHE B 1 347 ? -8.93402 0.18609 -24.24669 1.000 19.96233 347 PHE B N 1
ATOM 6102 C CA . PHE B 1 347 ? -10.10307 0.92134 -23.77989 1.000 22.25108 347 PHE B CA 1
ATOM 6103 C C . PHE B 1 347 ? -10.53190 0.59164 -22.35748 1.000 21.96110 347 PHE B C 1
ATOM 6104 O O . PHE B 1 347 ? -11.55086 1.12899 -21.90631 1.000 22.59060 347 PHE B O 1
ATOM 6112 N N . GLY B 1 348 ? -9.79453 -0.25133 -21.63079 1.000 20.75238 348 GLY B N 1
ATOM 6113 C CA . GLY B 1 348 ? -10.04860 -0.41041 -20.22202 1.000 20.90471 348 GLY B CA 1
ATOM 6114 C C . GLY B 1 348 ? -10.63235 -1.75326 -19.83853 1.000 21.89058 348 GLY B C 1
ATOM 6115 O O . GLY B 1 348 ? -10.98186 -2.58025 -20.68299 1.000 21.50209 348 GLY B O 1
ATOM 6116 N N . PRO B 1 349 ? -10.78478 -1.97770 -18.53173 1.000 23.13935 349 PRO B N 1
ATOM 6117 C CA . PRO B 1 349 ? -11.14842 -3.32140 -18.05997 1.000 24.51939 349 PRO B CA 1
ATOM 6118 C C . PRO B 1 349 ? -12.56739 -3.76522 -18.42665 1.000 25.15741 349 PRO B C 1
ATOM 6119 O O . PRO B 1 349 ? -12.83874 -4.97242 -18.36917 1.000 26.83690 349 PRO B O 1
ATOM 6123 N N . ASP B 1 350 ? -13.46175 -2.86258 -18.82511 1.000 24.47090 350 ASP B N 1
ATOM 6124 C CA . ASP B 1 350 ? -14.82455 -3.24034 -19.20030 1.000 27.42014 350 ASP B CA 1
ATOM 6125 C C . ASP B 1 350 ? -15.01483 -3.36725 -20.70796 1.000 23.92787 350 ASP B C 1
ATOM 6126 O O . ASP B 1 350 ? -16.15227 -3.54264 -21.16227 1.000 23.02557 350 ASP B O 1
ATOM 6131 N N . ALA B 1 351 ? -13.94086 -3.23776 -21.49572 1.000 22.59586 351 ALA B N 1
ATOM 6132 C CA . ALA B 1 351 ? -14.10698 -3.08733 -22.93818 1.000 20.66682 351 ALA B CA 1
ATOM 6133 C C . ALA B 1 351 ? -14.45056 -4.39999 -23.62713 1.000 21.36001 351 ALA B C 1
ATOM 6134 O O . ALA B 1 351 ? -15.05135 -4.37698 -24.70692 1.000 20.16022 351 ALA B O 1
ATOM 6136 N N . MET B 1 352 ? -14.07310 -5.54413 -23.04373 1.000 19.30547 352 MET B N 1
ATOM 6137 C CA . MET B 1 352 ? -14.39850 -6.82791 -23.65626 1.000 19.89398 352 MET B CA 1
ATOM 6138 C C . MET B 1 352 ? -14.09331 -8.00199 -22.73999 1.000 19.49638 352 MET B C 1
ATOM 6139 O O . MET B 1 352 ? -12.97063 -8.13177 -22.24192 1.000 20.33232 352 MET B O 1
ATOM 6144 N N . ASN B 1 353 ? -15.10572 -8.82380 -22.45673 1.000 19.13412 353 ASN B N 1
ATOM 6145 C CA . ASN B 1 353 ? -14.90890 -10.02667 -21.65485 1.000 17.18752 353 ASN B CA 1
ATOM 6146 C C . ASN B 1 353 ? -14.96238 -11.28001 -22.54716 1.000 17.93072 353 ASN B C 1
ATOM 6147 O O . ASN B 1 353 ? -15.06761 -11.19952 -23.77807 1.000 16.52667 353 ASN B O 1
ATOM 6152 N N . ALA B 1 354 ? -14.84085 -12.46089 -21.92084 1.000 16.16900 354 ALA B N 1
ATOM 6153 C CA . ALA B 1 354 ? -14.73322 -13.69560 -22.70121 1.000 15.30355 354 ALA B CA 1
ATOM 6154 C C . ALA B 1 354 ? -15.99584 -13.96292 -23.52101 1.000 16.59069 354 ALA B C 1
ATOM 6155 O O . ALA B 1 354 ? -15.90883 -14.31379 -24.70559 1.000 17.48423 354 ALA B O 1
ATOM 6157 N N . ARG B 1 355 ? -17.17369 -13.79476 -22.91244 1.000 16.42670 355 ARG B N 1
ATOM 6158 C CA . ARG B 1 355 ? -18.42292 -14.10380 -23.60796 1.000 18.15723 355 ARG B CA 1
ATOM 6159 C C . ARG B 1 355 ? -18.69570 -13.10454 -24.73257 1.000 18.38800 355 ARG B C 1
ATOM 6160 O O . ARG B 1 355 ? -19.20035 -13.48510 -25.79481 1.000 17.31658 355 ARG B O 1
ATOM 6168 N N . GLN B 1 356 ? -18.33994 -11.82843 -24.53043 1.000 15.69591 356 GLN B N 1
ATOM 6169 C CA . GLN B 1 356 ? -18.46177 -10.84554 -25.60985 1.000 17.94928 356 GLN B CA 1
ATOM 6170 C C . GLN B 1 356 ? -17.51389 -11.17084 -26.76803 1.000 18.02034 356 GLN B C 1
ATOM 6171 O O . GLN B 1 356 ? -17.88709 -11.03749 -27.93882 1.000 16.08665 356 GLN B O 1
ATOM 6177 N N . ALA B 1 357 ? -16.28207 -11.59216 -26.46882 1.000 13.60767 357 ALA B N 1
ATOM 6178 C CA . ALA B 1 357 ? -15.36921 -11.95319 -27.54496 1.000 13.48628 357 ALA B CA 1
ATOM 6179 C C . ALA B 1 357 ? -15.85247 -13.20194 -28.27921 1.000 16.63152 357 ALA B C 1
ATOM 6180 O O . ALA B 1 357 ? -15.84193 -13.24929 -29.51681 1.000 16.75609 357 ALA B O 1
ATOM 6182 N N . LEU B 1 358 ? -16.28755 -14.22129 -27.53624 1.000 15.83653 358 LEU B N 1
ATOM 6183 C CA . LEU B 1 358 ? -16.76459 -15.44132 -28.17765 1.000 15.14552 358 LEU B CA 1
ATOM 6184 C C . LEU B 1 358 ? -18.04095 -15.18281 -28.98189 1.000 17.55864 358 LEU B C 1
ATOM 6185 O O . LEU B 1 358 ? -18.28391 -15.84834 -29.99611 1.000 18.70665 358 LEU B O 1
ATOM 6190 N N . GLU B 1 359 ? -18.86365 -14.22453 -28.55075 1.000 16.62189 359 GLU B N 1
ATOM 6191 C CA . GLU B 1 359 ? -20.04260 -13.86287 -29.32978 1.000 17.60624 359 GLU B CA 1
ATOM 6192 C C . GLU B 1 359 ? -19.65271 -13.25775 -30.66962 1.000 17.54504 359 GLU B C 1
ATOM 6193 O O . GLU B 1 359 ? -20.29202 -13.53196 -31.68937 1.000 18.32881 359 GLU B O 1
ATOM 6199 N N . ILE B 1 360 ? -18.65267 -12.37472 -30.67844 1.000 17.09116 360 ILE B N 1
ATOM 6200 C CA . ILE B 1 360 ? -18.14336 -11.84939 -31.94626 1.000 18.78232 360 ILE B CA 1
ATOM 6201 C C . ILE B 1 360 ? -17.64357 -12.98646 -32.82414 1.000 18.59822 360 ILE B C 1
ATOM 6202 O O . ILE B 1 360 ? -17.88032 -13.00497 -34.03898 1.000 17.41687 360 ILE B O 1
ATOM 6207 N N . ALA B 1 361 ? -16.94838 -13.95617 -32.22457 1.000 16.11633 361 ALA B N 1
ATOM 6208 C CA . ALA B 1 361 ? -16.38666 -15.06611 -32.98399 1.000 17.50263 361 ALA B CA 1
ATOM 6209 C C . ALA B 1 361 ? -17.45063 -16.03224 -33.50389 1.000 18.76092 361 ALA B C 1
ATOM 6210 O O . ALA B 1 361 ? -17.14031 -16.86669 -34.36245 1.000 18.66466 361 ALA B O 1
ATOM 6212 N N . THR B 1 362 ? -18.69006 -15.94390 -33.01598 1.000 18.24560 362 THR B N 1
ATOM 6213 C CA . THR B 1 362 ? -19.74018 -16.86233 -33.44935 1.000 18.42355 362 THR B CA 1
ATOM 6214 C C . THR B 1 362 ? -20.90808 -16.08723 -34.05315 1.000 17.51040 362 THR B C 1
ATOM 6215 O O . THR B 1 362 ? -20.97995 -15.93101 -35.27312 1.000 17.18438 362 THR B O 1
ATOM 6219 N N . ARG B 1 363 ? -21.81490 -15.58494 -33.21523 1.000 18.20568 363 ARG B N 1
ATOM 6220 C CA . ARG B 1 363 ? -22.97681 -14.85416 -33.72286 1.000 17.27876 363 ARG B CA 1
ATOM 6221 C C . ARG B 1 363 ? -22.56376 -13.67011 -34.58679 1.000 20.23761 363 ARG B C 1
ATOM 6222 O O . ARG B 1 363 ? -23.21377 -13.36863 -35.59581 1.000 17.82989 363 ARG B O 1
ATOM 6230 N N . GLY B 1 364 ? -21.51234 -12.95558 -34.17172 1.000 16.86714 364 GLY B N 1
ATOM 6231 C CA . GLY B 1 364 ? -21.06508 -11.80147 -34.93744 1.000 17.80880 364 GLY B CA 1
ATOM 6232 C C . GLY B 1 364 ? -20.62110 -12.16831 -36.34159 1.000 18.81503 364 GLY B C 1
ATOM 6233 O O . GLY B 1 364 ? -20.93484 -11.46555 -37.30419 1.000 20.60156 364 GLY B O 1
ATOM 6234 N N . GLY B 1 365 ? -19.89752 -13.27686 -36.48266 1.000 16.05921 365 GLY B N 1
ATOM 6235 C CA . GLY B 1 365 ? -19.46196 -13.69196 -37.80903 1.000 17.76716 365 GLY B CA 1
ATOM 6236 C C . GLY B 1 365 ? -20.60857 -14.12197 -38.71213 1.000 20.11129 365 GLY B C 1
ATOM 6237 O O . GLY B 1 365 ? -20.63697 -13.77940 -39.90221 1.000 17.82660 365 GLY B O 1
ATOM 6238 N N . ALA B 1 366 ? -21.55284 -14.90019 -38.17089 1.000 17.90232 366 ALA B N 1
ATOM 6239 C CA . ALA B 1 366 ? -22.75583 -15.24211 -38.92744 1.000 21.28669 366 ALA B CA 1
ATOM 6240 C C . ALA B 1 366 ? -23.40640 -13.98121 -39.41742 1.000 20.89842 366 ALA B C 1
ATOM 6241 O O . ALA B 1 366 ? -23.90189 -13.87208 -40.55089 1.000 20.18179 366 ALA B O 1
ATOM 6243 N N . LYS B 1 367 ? -23.41768 -12.99418 -38.54266 1.000 20.38630 367 LYS B N 1
ATOM 6244 C CA . LYS B 1 367 ? -24.19572 -11.79003 -38.83541 1.000 22.08178 367 LYS B CA 1
ATOM 6245 C C . LYS B 1 367 ? -23.57377 -11.07331 -40.05027 1.000 22.48015 367 LYS B C 1
ATOM 6246 O O . LYS B 1 367 ? -24.29212 -10.56003 -40.92703 1.000 23.06480 367 LYS B O 1
ATOM 6252 N N . VAL B 1 368 ? -22.24404 -10.83772 -40.00105 1.000 20.21798 368 VAL B N 1
ATOM 6253 C CA . VAL B 1 368 ? -21.59181 -10.04219 -41.04014 1.000 20.64585 368 VAL B CA 1
ATOM 6254 C C . VAL B 1 368 ? -21.54323 -10.81034 -42.35333 1.000 19.42880 368 VAL B C 1
ATOM 6255 O O . VAL B 1 368 ? -21.41077 -10.18700 -43.42193 1.000 21.90291 368 VAL B O 1
ATOM 6259 N N . LEU B 1 369 ? -21.59453 -12.14497 -42.33436 1.000 18.39724 369 LEU B N 1
ATOM 6260 C CA . LEU B 1 369 ? -21.73654 -12.91562 -43.57101 1.000 21.78355 369 LEU B CA 1
ATOM 6261 C C . LEU B 1 369 ? -23.18651 -12.99099 -44.03326 1.000 20.90962 369 LEU B C 1
ATOM 6262 O O . LEU B 1 369 ? -23.46389 -13.59915 -45.07477 1.000 23.49823 369 LEU B O 1
ATOM 6267 N N . ASN B 1 370 ? -24.11950 -12.40883 -43.27186 1.000 20.90054 370 ASN B N 1
ATOM 6268 C CA . ASN B 1 370 ? -25.53747 -12.33615 -43.64386 1.000 23.32616 370 ASN B CA 1
ATOM 6269 C C . ASN B 1 370 ? -26.20900 -13.71458 -43.64486 1.000 27.87062 370 ASN B C 1
ATOM 6270 O O . ASN B 1 370 ? -26.97691 -14.03192 -44.55087 1.000 25.25466 370 ASN B O 1
ATOM 6275 N N . ARG B 1 371 ? -25.94266 -14.52272 -42.61052 1.000 25.90697 371 ARG B N 1
ATOM 6276 C CA . ARG B 1 371 ? -26.51374 -15.86271 -42.45087 1.000 28.02504 371 ARG B CA 1
ATOM 6277 C C . ARG B 1 371 ? -27.19752 -15.97518 -41.09884 1.000 28.51891 371 ARG B C 1
ATOM 6278 O O . ARG B 1 371 ? -26.59241 -15.64498 -40.07429 1.000 25.80554 371 ARG B O 1
ATOM 6286 N N . ASP B 1 372 ? -28.40305 -16.53369 -41.07277 1.000 24.36299 372 ASP B N 1
ATOM 6287 C CA . ASP B 1 372 ? -29.06147 -16.78993 -39.80113 1.000 26.38292 372 ASP B CA 1
ATOM 6288 C C . ASP B 1 372 ? -29.09274 -18.27352 -39.44925 1.000 24.35727 372 ASP B C 1
ATOM 6289 O O . ASP B 1 372 ? -29.77827 -18.64968 -38.49729 1.000 23.59500 372 ASP B O 1
ATOM 6294 N N . ASP B 1 373 ? -28.36982 -19.12404 -40.18965 1.000 22.33843 373 ASP B N 1
ATOM 6295 C CA . ASP B 1 373 ? -28.41784 -20.56855 -39.97363 1.000 22.83046 373 ASP B CA 1
ATOM 6296 C C . ASP B 1 373 ? -27.16693 -21.12260 -39.29712 1.000 22.86377 373 ASP B C 1
ATOM 6297 O O . ASP B 1 373 ? -27.09321 -22.33263 -39.04363 1.000 23.44411 373 ASP B O 1
ATOM 6302 N N . ILE B 1 374 ? -26.19621 -20.27312 -38.97399 1.000 19.08538 374 ILE B N 1
ATOM 6303 C CA . ILE B 1 374 ? -25.00145 -20.66770 -38.24108 1.000 18.73120 374 ILE B CA 1
ATOM 6304 C C . ILE B 1 374 ? -24.79318 -19.64829 -37.13236 1.000 18.28611 374 ILE B C 1
ATOM 6305 O O . ILE B 1 374 ? -25.47369 -18.62660 -37.07238 1.000 17.96425 374 ILE B O 1
ATOM 6310 N N . GLY B 1 375 ? -23.83170 -19.93134 -36.25255 1.000 17.79194 375 GLY B N 1
ATOM 6311 C CA . GLY B 1 375 ? -23.44247 -19.00283 -35.21474 1.000 20.05706 375 GLY B CA 1
ATOM 6312 C C . GLY B 1 375 ? -23.93540 -19.34166 -33.82210 1.000 20.55957 375 GLY B C 1
ATOM 6313 O O . GLY B 1 375 ? -23.44572 -18.74559 -32.85488 1.000 22.24426 375 GLY B O 1
ATOM 6314 N N . TYR B 1 376 ? -24.91694 -20.23848 -33.69036 1.000 18.67699 376 TYR B N 1
ATOM 6315 C CA . TYR B 1 376 ? -25.32269 -20.71531 -32.37031 1.000 18.26780 376 TYR B CA 1
ATOM 6316 C C . TYR B 1 376 ? -25.99795 -22.07608 -32.50492 1.000 19.65509 376 TYR B C 1
ATOM 6317 O O . TYR B 1 376 ? -26.33625 -22.52266 -33.60421 1.000 18.73424 376 TYR B O 1
ATOM 6326 N N . LEU B 1 377 ? -26.19383 -22.72689 -31.36307 1.000 18.59978 377 LEU B N 1
ATOM 6327 C CA . LEU B 1 377 ? -26.65554 -24.11211 -31.30976 1.000 18.66616 377 LEU B CA 1
ATOM 6328 C C . LEU B 1 377 ? -28.08834 -24.16085 -30.78711 1.000 22.65130 377 LEU B C 1
ATOM 6329 O O . LEU B 1 377 ? -28.33174 -23.91192 -29.59843 1.000 21.04518 377 LEU B O 1
ATOM 6334 N N . ALA B 1 378 ? -29.02568 -24.50561 -31.67289 1.000 17.67854 378 ALA B N 1
ATOM 6335 C CA . ALA B 1 378 ? -30.43931 -24.62634 -31.33894 1.000 20.25538 378 ALA B CA 1
ATOM 6336 C C . ALA B 1 378 ? -31.12669 -25.43078 -32.42949 1.000 21.85107 378 ALA B C 1
ATOM 6337 O O . ALA B 1 378 ? -30.59404 -25.60513 -33.52809 1.000 20.33405 378 ALA B O 1
ATOM 6339 N N . THR B 1 379 ? -32.33120 -25.90324 -32.11385 1.000 20.70311 379 THR B N 1
ATOM 6340 C CA . THR B 1 379 ? -33.12956 -26.64306 -33.08077 1.000 19.80770 379 THR B CA 1
ATOM 6341 C C . THR B 1 379 ? -33.19509 -25.90832 -34.41939 1.000 23.91990 379 THR B C 1
ATOM 6342 O O . THR B 1 379 ? -33.48134 -24.71003 -34.47202 1.000 22.82593 379 THR B O 1
ATOM 6346 N N . GLY B 1 380 ? -32.88922 -26.62738 -35.50577 1.000 24.11505 380 GLY B N 1
ATOM 6347 C CA . GLY B 1 380 ? -32.99727 -26.07044 -36.84508 1.000 24.41233 380 GLY B CA 1
ATOM 6348 C C . GLY B 1 380 ? -31.77426 -25.32032 -37.33642 1.000 25.29668 380 GLY B C 1
ATOM 6349 O O . GLY B 1 380 ? -31.73066 -24.93361 -38.51647 1.000 22.49638 380 GLY B O 1
ATOM 6350 N N . MET B 1 381 ? -30.79071 -25.08751 -36.47058 1.000 22.66729 381 MET B N 1
ATOM 6351 C CA . MET B 1 381 ? -29.52839 -24.48137 -36.86437 1.000 21.14852 381 MET B CA 1
ATOM 6352 C C . MET B 1 381 ? -28.62694 -25.52978 -37.50593 1.000 20.18509 381 MET B C 1
ATOM 6353 O O . MET B 1 381 ? -28.78946 -26.73433 -37.29706 1.000 20.66027 381 MET B O 1
ATOM 6358 N N . ALA B 1 382 ? -27.67004 -25.05153 -38.29923 1.000 19.95722 382 ALA B N 1
ATOM 6359 C CA . ALA B 1 382 ? -26.68106 -25.93527 -38.89978 1.000 21.40466 382 ALA B CA 1
ATOM 6360 C C . ALA B 1 382 ? -25.89409 -26.66268 -37.82447 1.000 20.59758 382 ALA B C 1
ATOM 6361 O O . ALA B 1 382 ? -25.54282 -26.08196 -36.79432 1.000 19.89548 382 ALA B O 1
ATOM 6363 N N . ALA B 1 383 ? -25.59356 -27.93898 -38.07872 1.000 20.29654 383 ALA B N 1
ATOM 6364 C CA . ALA B 1 383 ? -24.80048 -28.75840 -37.15344 1.000 19.65187 383 ALA B CA 1
ATOM 6365 C C . ALA B 1 383 ? -23.29976 -28.44850 -37.29072 1.000 19.66618 383 ALA B C 1
ATOM 6366 O O . ALA B 1 383 ? -22.50482 -29.23329 -37.81739 1.000 16.70227 383 ALA B O 1
ATOM 6368 N N . ASP B 1 384 ? -22.91417 -27.27240 -36.77525 1.000 17.55635 384 ASP B N 1
ATOM 6369 C CA . ASP B 1 384 ? -21.53255 -26.78407 -36.76483 1.000 18.25107 384 ASP B CA 1
ATOM 6370 C C . ASP B 1 384 ? -21.12517 -26.55190 -35.31658 1.000 17.05225 384 ASP B C 1
ATOM 6371 O O . ASP B 1 384 ? -21.63960 -25.62312 -34.68427 1.000 17.30222 384 ASP B O 1
ATOM 6376 N N . PHE B 1 385 ? -20.19935 -27.35798 -34.78901 1.000 15.54507 385 PHE B N 1
ATOM 6377 C CA . PHE B 1 385 ? -19.75430 -27.12928 -33.41735 1.000 15.73876 385 PHE B CA 1
ATOM 6378 C C . PHE B 1 385 ? -18.43747 -27.84718 -33.15788 1.000 16.11973 385 PHE B C 1
ATOM 6379 O O . PHE B 1 385 ? -18.03655 -28.75924 -33.89022 1.000 16.51807 385 PHE B O 1
ATOM 6387 N N . VAL B 1 386 ? -17.75358 -27.41336 -32.10226 1.000 14.53106 386 VAL B N 1
ATOM 6388 C CA . VAL B 1 386 ? -16.45468 -27.98329 -31.75708 1.000 14.77002 386 VAL B CA 1
ATOM 6389 C C . VAL B 1 386 ? -16.41188 -28.24775 -30.25877 1.000 17.86936 386 VAL B C 1
ATOM 6390 O O . VAL B 1 386 ? -17.20806 -27.70692 -29.48212 1.000 17.15674 386 VAL B O 1
ATOM 6394 N N . ALA B 1 387 ? -15.47838 -29.11781 -29.87100 1.000 15.87629 387 ALA B N 1
ATOM 6395 C CA . ALA B 1 387 ? -15.27653 -29.51151 -28.48324 1.000 17.71672 387 ALA B CA 1
ATOM 6396 C C . ALA B 1 387 ? -13.79626 -29.41456 -28.14638 1.000 17.48450 387 ALA B C 1
ATOM 6397 O O . ALA B 1 387 ? -12.94339 -29.87692 -28.91938 1.000 16.59437 387 ALA B O 1
ATOM 6399 N N . PHE B 1 388 ? -13.49688 -28.78792 -27.00820 1.000 15.63613 388 PHE B N 1
ATOM 6400 C CA . PHE B 1 388 ? -12.16423 -28.77841 -26.42706 1.000 14.78945 388 PHE B CA 1
ATOM 6401 C C . PHE B 1 388 ? -12.13238 -29.65188 -25.17779 1.000 16.98240 388 PHE B C 1
ATOM 6402 O O . PHE B 1 388 ? -13.03423 -29.58201 -24.34092 1.000 16.22383 388 PHE B O 1
ATOM 6410 N N . ASP B 1 389 ? -11.06869 -30.43757 -25.02650 1.000 15.66209 389 ASP B N 1
ATOM 6411 C CA . ASP B 1 389 ? -10.84906 -31.19233 -23.79566 1.000 17.60601 389 ASP B CA 1
ATOM 6412 C C . ASP B 1 389 ? -10.47696 -30.22913 -22.66011 1.000 16.76043 389 ASP B C 1
ATOM 6413 O O . ASP B 1 389 ? -9.52983 -29.45810 -22.78848 1.000 17.51602 389 ASP B O 1
ATOM 6418 N N . LEU B 1 390 ? -11.22563 -30.26252 -21.55838 1.000 16.38134 390 LEU B N 1
ATOM 6419 C CA . LEU B 1 390 ? -10.98341 -29.38749 -20.41641 1.000 16.29653 390 LEU B CA 1
ATOM 6420 C C . LEU B 1 390 ? -9.93036 -29.93300 -19.45233 1.000 17.84109 390 LEU B C 1
ATOM 6421 O O . LEU B 1 390 ? -9.51084 -29.21090 -18.54150 1.000 17.40612 390 LEU B O 1
ATOM 6426 N N . ASN B 1 391 ? -9.50554 -31.18305 -19.62180 1.000 16.22844 391 ASN B N 1
ATOM 6427 C CA . ASN B 1 391 ? -8.57567 -31.82030 -18.69839 1.000 19.74090 391 ASN B CA 1
ATOM 6428 C C . ASN B 1 391 ? -7.14976 -31.82278 -19.22454 1.000 18.57076 391 ASN B C 1
ATOM 6429 O O . ASN B 1 391 ? -6.36075 -32.70806 -18.88794 1.000 23.42408 391 ASN B O 1
ATOM 6434 N N . THR B 1 392 ? -6.79083 -30.81815 -20.00524 1.000 17.53746 392 THR B N 1
ATOM 6435 C CA . THR B 1 392 ? -5.42671 -30.65801 -20.48298 1.000 17.62058 392 THR B CA 1
ATOM 6436 C C . THR B 1 392 ? -4.60766 -29.78819 -19.52431 1.000 17.52618 392 THR B C 1
ATOM 6437 O O . THR B 1 392 ? -5.13535 -29.07457 -18.66012 1.000 15.92444 392 THR B O 1
ATOM 6441 N N . LEU B 1 393 ? -3.28908 -29.85758 -19.68673 1.000 15.87470 393 LEU B N 1
ATOM 6442 C CA . LEU B 1 393 ? -2.43151 -28.96027 -18.92270 1.000 15.96760 393 LEU B CA 1
ATOM 6443 C C . LEU B 1 393 ? -2.77431 -27.48697 -19.18454 1.000 14.89291 393 LEU B C 1
ATOM 6444 O O . LEU B 1 393 ? -2.80322 -26.66537 -18.25471 1.000 13.75835 393 LEU B O 1
ATOM 6449 N N . ASN B 1 394 ? -3.05319 -27.13824 -20.44583 1.000 15.52115 394 ASN B N 1
ATOM 6450 C CA . ASN B 1 394 ? -3.28270 -25.73873 -20.81083 1.000 16.81717 394 ASN B CA 1
ATOM 6451 C C . ASN B 1 394 ? -4.43336 -25.12464 -20.02102 1.000 19.22285 394 ASN B C 1
ATOM 6452 O O . ASN B 1 394 ? -4.43866 -23.91202 -19.75724 1.000 19.26326 394 ASN B O 1
ATOM 6457 N N . LEU B 1 395 ? -5.42695 -25.93183 -19.66151 1.000 15.10264 395 LEU B N 1
ATOM 6458 C CA . LEU B 1 395 ? -6.61057 -25.44181 -18.95904 1.000 18.49811 395 LEU B CA 1
ATOM 6459 C C . LEU B 1 395 ? -6.65062 -25.88552 -17.49807 1.000 17.09903 395 LEU B C 1
ATOM 6460 O O . LEU B 1 395 ? -7.68686 -25.73136 -16.84010 1.000 15.34744 395 LEU B O 1
ATOM 6465 N N . ALA B 1 396 ? -5.54938 -26.43519 -16.97295 1.000 15.58352 396 ALA B N 1
ATOM 6466 C CA . ALA B 1 396 ? -5.53482 -26.87730 -15.58275 1.000 17.00527 396 ALA B CA 1
ATOM 6467 C C . ALA B 1 396 ? -5.72909 -25.68077 -14.65137 1.000 15.77225 396 ALA B C 1
ATOM 6468 O O . ALA B 1 396 ? -5.03406 -24.67029 -14.77386 1.000 18.92956 396 ALA B O 1
ATOM 6470 N N . GLY B 1 397 ? -6.67903 -25.79738 -13.72296 1.000 13.66746 397 GLY B N 1
ATOM 6471 C CA . GLY B 1 397 ? -7.01784 -24.71234 -12.81946 1.000 15.19897 397 GLY B CA 1
ATOM 6472 C C . GLY B 1 397 ? -8.02091 -23.72117 -13.37299 1.000 16.79474 397 GLY B C 1
ATOM 6473 O O . GLY B 1 397 ? -8.33559 -22.73740 -12.69268 1.000 15.89240 397 GLY B O 1
ATOM 6474 N N . ALA B 1 398 ? -8.54031 -23.95795 -14.57454 1.000 16.28470 398 ALA B N 1
ATOM 6475 C CA . ALA B 1 398 ? -9.48098 -23.05845 -15.23271 1.000 17.05620 398 ALA B CA 1
ATOM 6476 C C . ALA B 1 398 ? -10.88240 -23.65465 -15.33571 1.000 19.18900 398 ALA B C 1
ATOM 6477 O O . ALA B 1 398 ? -11.74837 -23.07564 -16.00812 1.000 18.59166 398 ALA B O 1
ATOM 6479 N N . LYS B 1 399 ? -11.14092 -24.78506 -14.67834 1.000 16.76433 399 LYS B N 1
ATOM 6480 C CA . LYS B 1 399 ? -12.48730 -25.33898 -14.79717 1.000 19.46842 399 LYS B CA 1
ATOM 6481 C C . LYS B 1 399 ? -13.53006 -24.54552 -14.00844 1.000 18.92644 399 LYS B C 1
ATOM 6482 O O . LYS B 1 399 ? -14.71705 -24.86439 -14.09987 1.000 20.02183 399 LYS B O 1
ATOM 6488 N N . HIS B 1 400 ? -13.11552 -23.51380 -13.26795 1.000 18.43071 400 HIS B N 1
ATOM 6489 C CA . HIS B 1 400 ? -14.04662 -22.57467 -12.64496 1.000 19.70749 400 HIS B CA 1
ATOM 6490 C C . HIS B 1 400 ? -14.94728 -21.89744 -13.66333 1.000 20.76124 400 HIS B C 1
ATOM 6491 O O . HIS B 1 400 ? -16.04556 -21.44492 -13.30651 1.000 19.90433 400 HIS B O 1
ATOM 6498 N N . ASP B 1 401 ? -14.50278 -21.78604 -14.90798 1.000 16.59799 401 ASP B N 1
ATOM 6499 C CA . ASP B 1 401 ? -15.34787 -21.26402 -15.98552 1.000 17.47587 401 ASP B CA 1
ATOM 6500 C C . ASP B 1 401 ? -14.81318 -21.80665 -17.30518 1.000 17.67912 401 ASP B C 1
ATOM 6501 O O . ASP B 1 401 ? -13.93184 -21.18879 -17.92068 1.000 13.93080 401 ASP B O 1
ATOM 6506 N N . PRO B 1 402 ? -15.31515 -22.96037 -17.76115 1.000 16.98080 402 PRO B N 1
ATOM 6507 C CA . PRO B 1 402 ? -14.76711 -23.56190 -18.99357 1.000 17.49706 402 PRO B CA 1
ATOM 6508 C C . PRO B 1 402 ? -14.85137 -22.65434 -20.20627 1.000 16.86548 402 PRO B C 1
ATOM 6509 O O . PRO B 1 402 ? -13.96383 -22.71362 -21.06636 1.000 16.83128 402 PRO B O 1
ATOM 6513 N N . LEU B 1 403 ? -15.92206 -21.86310 -20.33067 1.000 15.85309 403 LEU B N 1
ATOM 6514 C CA . LEU B 1 403 ? -16.03800 -20.94675 -21.46955 1.000 17.47962 403 LEU B CA 1
ATOM 6515 C C . LEU B 1 403 ? -14.93342 -19.89485 -21.43108 1.000 14.58710 403 LEU B C 1
ATOM 6516 O O . LEU B 1 403 ? -14.19209 -19.71298 -22.40453 1.000 15.43917 403 LEU B O 1
ATOM 6521 N N . ALA B 1 404 ? -14.82678 -19.16900 -20.31483 1.000 14.31726 404 ALA B N 1
ATOM 6522 C CA . ALA B 1 404 ? -13.77483 -18.16507 -20.19744 1.000 15.60508 404 ALA B CA 1
ATOM 6523 C C . ALA B 1 404 ? -12.38619 -18.77544 -20.35791 1.000 15.13254 404 ALA B C 1
ATOM 6524 O O . ALA B 1 404 ? -11.47154 -18.09873 -20.84649 1.000 15.57125 404 ALA B O 1
ATOM 6526 N N . ALA B 1 405 ? -12.21142 -20.04741 -19.96821 1.000 14.24278 405 ALA B N 1
ATOM 6527 C CA . ALA B 1 405 ? -10.90582 -20.70422 -20.09411 1.000 15.29979 405 ALA B CA 1
ATOM 6528 C C . ALA B 1 405 ? -10.39714 -20.69696 -21.53311 1.000 16.11102 405 ALA B C 1
ATOM 6529 O O . ALA B 1 405 ? -9.18693 -20.59654 -21.77686 1.000 14.47676 405 ALA B O 1
ATOM 6531 N N . LEU B 1 406 ? -11.30565 -20.82513 -22.50754 1.000 13.70959 406 LEU B N 1
ATOM 6532 C CA . LEU B 1 406 ? -10.89534 -20.83535 -23.90981 1.000 15.11487 406 LEU B CA 1
ATOM 6533 C C . LEU B 1 406 ? -10.33008 -19.49164 -24.36793 1.000 16.53860 406 LEU B C 1
ATOM 6534 O O . LEU B 1 406 ? -9.56933 -19.44692 -25.33961 1.000 16.62414 406 LEU B O 1
ATOM 6539 N N . VAL B 1 407 ? -10.74797 -18.39302 -23.74234 1.000 16.53554 407 VAL B N 1
ATOM 6540 C CA . VAL B 1 407 ? -10.34666 -17.04381 -24.13304 1.000 15.89554 407 VAL B CA 1
ATOM 6541 C C . VAL B 1 407 ? -9.21303 -16.51776 -23.25281 1.000 19.36113 407 VAL B C 1
ATOM 6542 O O . VAL B 1 407 ? -8.33091 -15.79420 -23.72692 1.000 17.74436 407 VAL B O 1
ATOM 6546 N N . PHE B 1 408 ? -9.23518 -16.83795 -21.95879 1.000 16.41518 408 PHE B N 1
ATOM 6547 C CA . PHE B 1 408 ? -8.19843 -16.34781 -21.05565 1.000 17.43987 408 PHE B CA 1
ATOM 6548 C C . PHE B 1 408 ? -6.96815 -17.24103 -21.02370 1.000 15.71883 408 PHE B C 1
ATOM 6549 O O . PHE B 1 408 ? -5.89464 -16.77531 -20.63156 1.000 18.77814 408 PHE B O 1
ATOM 6557 N N . CYS B 1 409 ? -7.09676 -18.50877 -21.38927 1.000 15.36398 409 CYS B N 1
ATOM 6558 C CA . CYS B 1 409 ? -5.94944 -19.40076 -21.46770 1.000 16.28674 409 CYS B CA 1
ATOM 6559 C C . CYS B 1 409 ? -5.58993 -19.61710 -22.93522 1.000 18.01303 409 CYS B C 1
ATOM 6560 O O . CYS B 1 409 ? -6.18417 -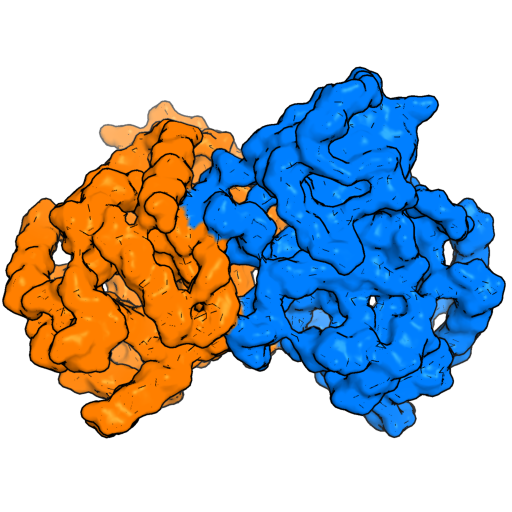19.01927 -23.83552 1.000 20.20910 409 CYS B O 1
ATOM 6563 N N . THR B 1 410 ? -4.57241 -20.44794 -23.19026 1.000 19.03221 410 THR B N 1
ATOM 6564 C CA . THR B 1 410 ? -4.18370 -20.78565 -24.56382 1.000 19.24783 410 THR B CA 1
ATOM 6565 C C . THR B 1 410 ? -4.41098 -22.27898 -24.75902 1.000 19.45640 410 THR B C 1
ATOM 6566 O O . THR B 1 410 ? -3.50832 -23.09323 -24.50635 1.000 19.45710 410 THR B O 1
ATOM 6570 N N . PRO B 1 411 ? -5.59968 -22.68688 -25.19421 1.000 18.44576 411 PRO B N 1
ATOM 6571 C CA . PRO B 1 411 ? -5.84959 -24.11711 -25.40625 1.000 18.87993 411 PRO B CA 1
ATOM 6572 C C . PRO B 1 411 ? -5.07552 -24.63257 -26.60568 1.000 20.04469 411 PRO B C 1
ATOM 6573 O O . PRO B 1 411 ? -4.59916 -23.87668 -27.45583 1.000 20.23475 411 PRO B O 1
ATOM 6577 N N . GLY B 1 412 ? -4.93551 -25.94559 -26.65286 1.000 20.49646 412 GLY B N 1
ATOM 6578 C CA . GLY B 1 412 ? -4.42809 -26.59214 -27.84458 1.000 25.14101 412 GLY B CA 1
ATOM 6579 C C . GLY B 1 412 ? -5.51614 -26.73906 -28.89044 1.000 20.87651 412 GLY B C 1
ATOM 6580 O O . GLY B 1 412 ? -6.50849 -26.00615 -28.90883 1.000 20.21528 412 GLY B O 1
ATOM 6581 N N . ASN B 1 413 ? -5.32258 -27.71892 -29.76876 1.000 18.84063 413 ASN B N 1
ATOM 6582 C CA . ASN B 1 413 ? -6.29871 -28.00642 -30.81090 1.000 19.75594 413 ASN B CA 1
ATOM 6583 C C . ASN B 1 413 ? -7.60681 -28.51730 -30.20884 1.000 18.50213 413 ASN B C 1
ATOM 6584 O O . ASN B 1 413 ? -7.63301 -29.07152 -29.10336 1.000 18.06717 413 ASN B O 1
ATOM 6589 N N . VAL B 1 414 ? -8.68874 -28.37600 -30.98619 1.000 16.20210 414 VAL B N 1
ATOM 6590 C CA . VAL B 1 414 ? -9.95851 -28.99708 -30.62481 1.000 17.77207 414 VAL B CA 1
ATOM 6591 C C . VAL B 1 414 ? -9.79474 -30.50960 -30.61688 1.000 18.47171 414 VAL B C 1
ATOM 6592 O O . VAL B 1 414 ? -8.95420 -31.08099 -31.32962 1.000 17.70344 414 VAL B O 1
ATOM 6596 N N . ALA B 1 415 ? -10.62832 -31.15886 -29.80765 1.000 17.25110 415 ALA B N 1
ATOM 6597 C CA . ALA B 1 415 ? -10.74726 -32.60626 -29.75640 1.000 18.68286 415 ALA B CA 1
ATOM 6598 C C . ALA B 1 415 ? -11.68021 -33.13964 -30.83894 1.000 19.44936 415 ALA B C 1
ATOM 6599 O O . ALA B 1 415 ? -11.42329 -34.20578 -31.41255 1.000 20.37023 415 ALA B O 1
ATOM 6601 N N . PHE B 1 416 ? -12.79077 -32.44131 -31.08738 1.000 18.85146 416 PHE B N 1
ATOM 6602 C CA . PHE B 1 416 ? -13.78417 -32.84553 -32.07208 1.000 19.12290 416 PHE B CA 1
ATOM 6603 C C . PHE B 1 416 ? -14.27045 -31.61637 -32.81339 1.000 18.43659 416 PHE B C 1
ATOM 6604 O O . PHE B 1 416 ? -14.33296 -30.52030 -32.25216 1.000 17.59645 416 PHE B O 1
ATOM 6612 N N . SER B 1 417 ? -14.64396 -31.81461 -34.07348 1.000 17.38329 417 SER B N 1
ATOM 6613 C CA . SER B 1 417 ? -15.29306 -30.75681 -34.83244 1.000 18.81429 417 SER B CA 1
ATOM 6614 C C . SER B 1 417 ? -16.35660 -31.37829 -35.72433 1.000 18.53067 417 SER B C 1
ATOM 6615 O O . SER B 1 417 ? -16.12290 -32.42072 -36.33805 1.000 19.10276 417 SER B O 1
ATOM 6618 N N . VAL B 1 418 ? -17.52161 -30.74099 -35.78160 1.000 17.02733 418 VAL B N 1
ATOM 6619 C CA . VAL B 1 418 ? -18.62184 -31.16621 -36.64240 1.000 18.23626 418 VAL B CA 1
ATOM 6620 C C . VAL B 1 418 ? -18.98753 -29.99320 -37.53584 1.000 18.15556 418 VAL B C 1
ATOM 6621 O O . VAL B 1 418 ? -19.20275 -28.88210 -37.04410 1.000 16.66034 418 VAL B O 1
ATOM 6625 N N . ILE B 1 419 ? -19.02763 -30.22446 -38.84478 1.000 18.41791 419 ILE B N 1
ATOM 6626 C CA . ILE B 1 419 ? -19.40109 -29.17156 -39.78552 1.000 18.22662 419 ILE B CA 1
ATOM 6627 C C . ILE B 1 419 ? -20.44718 -29.73728 -40.71914 1.000 19.36167 419 ILE B C 1
ATOM 6628 O O . ILE B 1 419 ? -20.16837 -30.69520 -41.44983 1.000 18.97299 419 ILE B O 1
ATOM 6633 N N . ASN B 1 420 ? -21.62684 -29.11202 -40.73738 1.000 17.86334 420 ASN B N 1
ATOM 6634 C CA . ASN B 1 420 ? -22.73437 -29.58475 -41.56014 1.000 20.75707 420 ASN B CA 1
ATOM 6635 C C . ASN B 1 420 ? -23.07717 -31.03934 -41.23138 1.000 21.72673 420 ASN B C 1
ATOM 6636 O O . ASN B 1 420 ? -23.43039 -31.83165 -42.10704 1.000 21.53216 420 ASN B O 1
ATOM 6641 N N . GLY B 1 421 ? -22.94380 -31.40107 -39.94974 1.000 21.76982 421 GLY B N 1
ATOM 6642 C CA . GLY B 1 421 ? -23.22043 -32.75261 -39.50074 1.000 20.10058 421 GLY B CA 1
ATOM 6643 C C . GLY B 1 421 ? -22.12105 -33.76679 -39.77171 1.000 24.13740 421 GLY B C 1
ATOM 6644 O O . GLY B 1 421 ? -22.24816 -34.92646 -39.34321 1.000 22.37888 421 GLY B O 1
ATOM 6645 N N . GLN B 1 422 ? -21.06083 -33.38899 -40.48194 1.000 19.70307 422 GLN B N 1
ATOM 6646 C CA . GLN B 1 422 ? -19.95585 -34.30730 -40.73219 1.000 23.89719 422 GLN B CA 1
ATOM 6647 C C . GLN B 1 422 ? -18.93831 -34.16766 -39.59831 1.000 20.05478 422 GLN B C 1
ATOM 6648 O O . GLN B 1 422 ? -18.56641 -33.05175 -39.23183 1.000 18.98295 422 GLN B O 1
ATOM 6654 N N . VAL B 1 423 ? -18.49022 -35.29001 -39.03776 1.000 21.06442 423 VAL B N 1
ATOM 6655 C CA . VAL B 1 423 ? -17.46330 -35.26355 -37.99109 1.000 19.88407 423 VAL B CA 1
ATOM 6656 C C . VAL B 1 423 ? -16.10921 -35.10337 -38.67865 1.000 21.07393 423 VAL B C 1
ATOM 6657 O O . VAL B 1 423 ? -15.50509 -36.08512 -39.11360 1.000 22.50228 423 VAL B O 1
ATOM 6661 N N . VAL B 1 424 ? -15.61273 -33.86703 -38.76279 1.000 19.06046 424 VAL B N 1
ATOM 6662 C CA . VAL B 1 424 ? -14.41046 -33.60961 -39.54965 1.000 19.78454 424 VAL B CA 1
ATOM 6663 C C . VAL B 1 424 ? -13.12319 -33.72765 -38.73607 1.000 20.16385 424 VAL B C 1
ATOM 6664 O O . VAL B 1 424 ? -12.04959 -33.96189 -39.32074 1.000 19.48878 424 VAL B O 1
ATOM 6668 N N . ILE B 1 425 ? -13.19291 -33.58995 -37.41227 1.000 17.45675 425 ILE B N 1
ATOM 6669 C CA . ILE B 1 425 ? -12.04216 -33.82174 -36.54206 1.000 19.25190 425 ILE B CA 1
ATOM 6670 C C . ILE B 1 425 ? -12.46541 -34.77318 -35.43639 1.000 21.72061 425 ILE B C 1
ATOM 6671 O O . ILE B 1 425 ? -13.49909 -34.55809 -34.79357 1.000 19.77667 425 ILE B O 1
ATOM 6676 N N . ARG B 1 426 ? -11.67979 -35.83560 -35.24123 1.000 22.19116 426 ARG B N 1
ATOM 6677 C CA . ARG B 1 426 ? -11.94071 -36.87312 -34.25115 1.000 22.17162 426 ARG B CA 1
ATOM 6678 C C . ARG B 1 426 ? -10.70036 -37.02786 -33.39578 1.000 23.76972 426 ARG B C 1
ATOM 6679 O O . ARG B 1 426 ? -9.63477 -37.37160 -33.91518 1.000 25.83909 426 ARG B O 1
ATOM 6687 N N . GLU B 1 427 ? -10.83876 -36.78123 -32.09496 1.000 22.74607 427 GLU B N 1
ATOM 6688 C CA . GLU B 1 427 ? -9.72636 -36.89028 -31.15762 1.000 24.25796 427 GLU B CA 1
ATOM 6689 C C . GLU B 1 427 ? -8.49369 -36.15647 -31.68633 1.000 26.49931 427 GLU B C 1
ATOM 6690 O O . GLU B 1 427 ? -7.37336 -36.68484 -31.71182 1.000 23.22788 427 GLU B O 1
ATOM 6696 N N . GLY B 1 428 ? -8.72087 -34.92487 -32.15086 1.000 20.56178 428 GLY B N 1
ATOM 6697 C CA . GLY B 1 428 ? -7.64015 -34.07177 -32.58829 1.000 20.30704 428 GLY B CA 1
ATOM 6698 C C . GLY B 1 428 ? -7.10318 -34.34740 -33.97407 1.000 19.57963 428 GLY B C 1
ATOM 6699 O O . GLY B 1 428 ? -6.14516 -33.67541 -34.38446 1.000 20.50876 428 GLY B O 1
ATOM 6700 N N . VAL B 1 429 ? -7.68331 -35.29606 -34.70896 1.000 19.69333 429 VAL B N 1
ATOM 6701 C CA . VAL B 1 429 ? -7.18032 -35.72989 -36.01378 1.000 22.51545 429 VAL B CA 1
ATOM 6702 C C . VAL B 1 429 ? -8.16254 -35.30656 -37.10089 1.000 22.62680 429 VAL B C 1
ATOM 6703 O O . VAL B 1 429 ? -9.33672 -35.70622 -37.08460 1.000 19.78891 429 VAL B O 1
ATOM 6707 N N . LEU B 1 430 ? -7.66570 -34.54095 -38.06700 1.000 19.10603 430 LEU B N 1
ATOM 6708 C CA . LEU B 1 430 ? -8.47605 -34.12423 -39.20494 1.000 20.21198 430 LEU B CA 1
ATOM 6709 C C . LEU B 1 430 ? -8.79562 -35.32456 -40.08370 1.000 21.69859 430 LEU B C 1
ATOM 6710 O O . LEU B 1 430 ? -7.89482 -36.06612 -40.49631 1.000 22.93726 430 LEU B O 1
ATOM 6715 N N . GLN B 1 431 ? -10.08382 -35.52012 -40.35731 1.000 20.27761 431 GLN B N 1
ATOM 6716 C CA . GLN B 1 431 ? -10.58124 -36.72586 -41.00886 1.000 24.42233 431 GLN B CA 1
ATOM 6717 C C . GLN B 1 431 ? -10.77037 -36.58541 -42.51348 1.000 23.76824 431 GLN B C 1
ATOM 6718 O O . GLN B 1 431 ? -10.84193 -37.60677 -43.20796 1.000 22.37971 431 GLN B O 1
ATOM 6724 N N . THR B 1 432 ? -10.89300 -35.36301 -43.02865 1.000 24.29869 432 THR B N 1
ATOM 6725 C CA . THR B 1 432 ? -11.32684 -35.13571 -44.40497 1.000 23.00346 432 THR B CA 1
ATOM 6726 C C . THR B 1 432 ? -10.17894 -35.07834 -45.40107 1.000 26.84906 432 THR B C 1
ATOM 6727 O O . THR B 1 432 ? -10.42245 -35.16202 -46.61035 1.000 26.09677 432 THR B O 1
ATOM 6731 N N . ILE B 1 433 ? -8.94407 -34.92999 -44.93021 1.000 22.21074 433 ILE B N 1
ATOM 6732 C CA . ILE B 1 433 ? -7.76231 -34.89604 -45.78288 1.000 24.02540 433 ILE B CA 1
ATOM 6733 C C . ILE B 1 433 ? -6.65856 -35.63856 -45.04902 1.000 23.95076 433 ILE B C 1
ATOM 6734 O O . ILE B 1 433 ? -6.75859 -35.92043 -43.85775 1.000 24.92853 433 ILE B O 1
ATOM 6739 N N . ASP B 1 434 ? -5.59961 -35.95190 -45.78456 1.000 25.44018 434 ASP B N 1
ATOM 6740 C CA . ASP B 1 434 ? -4.35981 -36.48880 -45.22065 1.000 26.47305 434 ASP B CA 1
ATOM 6741 C C . ASP B 1 434 ? -3.48091 -35.29609 -44.84795 1.000 27.37299 434 ASP B C 1
ATOM 6742 O O . ASP B 1 434 ? -2.68048 -34.81694 -45.65168 1.000 26.02955 434 ASP B O 1
ATOM 6747 N N . LEU B 1 435 ? -3.64218 -34.79727 -43.62070 1.000 25.16558 435 LEU B N 1
ATOM 6748 C CA . LEU B 1 435 ? -2.99403 -33.53818 -43.25413 1.000 23.51460 435 LEU B CA 1
ATOM 6749 C C . LEU B 1 435 ? -1.47879 -33.59501 -43.39439 1.000 25.28493 435 LEU B C 1
ATOM 6750 O O . LEU B 1 435 ? -0.90186 -32.65163 -43.96596 1.000 25.16130 435 LEU B O 1
ATOM 6755 N N . PRO B 1 436 ? -0.77445 -34.63413 -42.91901 1.000 26.00006 436 PRO B N 1
ATOM 6756 C CA . PRO B 1 436 ? 0.68604 -34.64199 -43.12496 1.000 24.46131 436 PRO B CA 1
ATOM 6757 C C . PRO B 1 436 ? 1.07634 -34.55810 -44.58897 1.000 25.23881 436 PRO B C 1
ATOM 6758 O O . PRO B 1 436 ? 2.05697 -33.88088 -44.92072 1.000 24.69048 436 PRO B O 1
ATOM 6762 N N . SER B 1 437 ? 0.32767 -35.21010 -45.48198 1.000 24.94469 437 SER B N 1
ATOM 6763 C CA . SER B 1 437 ? 0.63155 -35.10566 -46.90613 1.000 24.87745 437 SER B CA 1
ATOM 6764 C C . SER B 1 437 ? 0.41049 -33.68541 -47.41197 1.000 23.97495 437 SER B C 1
ATOM 6765 O O . SER B 1 437 ? 1.21182 -33.16331 -48.19000 1.000 25.03579 437 SER B O 1
ATOM 6768 N N . VAL B 1 438 ? -0.69404 -33.05684 -47.00557 1.000 20.79987 438 VAL B N 1
ATOM 6769 C CA . VAL B 1 438 ? -0.96830 -31.68618 -47.43366 1.000 23.63488 438 VAL B CA 1
ATOM 6770 C C . VAL B 1 438 ? 0.09806 -30.72237 -46.91935 1.000 22.21743 438 VAL B C 1
ATOM 6771 O O . VAL B 1 438 ? 0.53979 -29.83038 -47.65294 1.000 21.63891 438 VAL B O 1
ATOM 6775 N N . VAL B 1 439 ? 0.50950 -30.86410 -45.65163 1.000 19.83663 439 VAL B N 1
ATOM 6776 C CA . VAL B 1 439 ? 1.55376 -29.98825 -45.10621 1.000 22.80865 439 VAL B CA 1
ATOM 6777 C C . VAL B 1 439 ? 2.85494 -30.17222 -45.87755 1.000 22.79787 439 VAL B C 1
ATOM 6778 O O . VAL B 1 439 ? 3.54847 -29.19936 -46.20177 1.000 22.56193 439 VAL B O 1
ATOM 6782 N N . GLN B 1 440 ? 3.20888 -31.42322 -46.17679 1.000 23.62121 440 GLN B N 1
ATOM 6783 C CA . GLN B 1 440 ? 4.39462 -31.68604 -46.98618 1.000 24.32539 440 GLN B CA 1
ATOM 6784 C C . GLN B 1 440 ? 4.30573 -31.00522 -48.34397 1.000 25.39239 440 GLN B C 1
ATOM 6785 O O . GLN B 1 440 ? 5.26771 -30.36953 -48.79506 1.000 23.88206 440 GLN B O 1
ATOM 6791 N N . GLN B 1 441 ? 3.17382 -31.17308 -49.03937 1.000 25.24009 441 GLN B N 1
ATOM 6792 C CA . GLN B 1 441 ? 3.05192 -30.57388 -50.36463 1.000 26.36459 441 GLN B CA 1
ATOM 6793 C C . GLN B 1 441 ? 3.09649 -29.05960 -50.26283 1.000 25.07187 441 GLN B C 1
ATOM 6794 O O . GLN B 1 441 ? 3.70531 -28.38488 -51.10344 1.000 23.96914 441 GLN B O 1
ATOM 6800 N N . HIS B 1 442 ? 2.44488 -28.51799 -49.23559 1.000 21.20208 442 HIS B N 1
ATOM 6801 C CA . HIS B 1 442 ? 2.40908 -27.07816 -49.01731 1.000 24.04143 442 HIS B CA 1
ATOM 6802 C C . HIS B 1 442 ? 3.81829 -26.51167 -48.87018 1.000 22.82376 442 HIS B C 1
ATOM 6803 O O . HIS B 1 442 ? 4.17682 -25.52600 -49.52760 1.000 21.31039 442 HIS B O 1
ATOM 6810 N N . ASN B 1 443 ? 4.63517 -27.12836 -48.00976 1.000 20.54552 443 ASN B N 1
ATOM 6811 C CA . ASN B 1 443 ? 5.98809 -26.61291 -47.79309 1.000 23.46572 443 ASN B CA 1
ATOM 6812 C C . ASN B 1 443 ? 6.86165 -26.74545 -49.04113 1.000 22.19224 443 ASN B C 1
ATOM 6813 O O . ASN B 1 443 ? 7.71657 -25.88955 -49.29180 1.000 21.29078 443 ASN B O 1
ATOM 6818 N N . ARG B 1 444 ? 6.68904 -27.81113 -49.82488 1.000 23.46713 444 ARG B N 1
ATOM 6819 C CA . ARG B 1 444 ? 7.44451 -27.90149 -51.07475 1.000 24.02606 444 ARG B CA 1
ATOM 6820 C C . ARG B 1 444 ? 7.00590 -26.81350 -52.04450 1.000 26.41792 444 ARG B C 1
ATOM 6821 O O . ARG B 1 444 ? 7.84233 -26.18711 -52.70876 1.000 25.91565 444 ARG B O 1
ATOM 6823 N N . LEU B 1 445 ? 5.69487 -26.56432 -52.12262 1.000 24.51220 445 LEU B N 1
ATOM 6824 C CA . LEU B 1 445 ? 5.19395 -25.50994 -52.99596 1.000 27.07127 445 LEU B CA 1
ATOM 6825 C C . LEU B 1 445 ? 5.65993 -24.13878 -52.52485 1.000 23.83441 445 LEU B C 1
ATOM 6826 O O . LEU B 1 445 ? 6.05325 -23.29883 -53.34739 1.000 25.49332 445 LEU B O 1
ATOM 6831 N N . ALA B 1 446 ? 5.65347 -23.90710 -51.20572 1.000 23.74825 446 ALA B N 1
ATOM 6832 C CA . ALA B 1 446 ? 6.12567 -22.62952 -50.67210 1.000 24.59550 446 ALA B CA 1
ATOM 6833 C C . ALA B 1 446 ? 7.58772 -22.38874 -51.02773 1.000 28.22167 446 ALA B C 1
ATOM 6834 O O . ALA B 1 446 ? 7.97495 -21.27128 -51.39233 1.000 27.20091 446 ALA B O 1
ATOM 6836 N N . CYS B 1 447 ? 8.40993 -23.43382 -50.92422 1.000 27.58491 447 CYS B N 1
ATOM 6837 C CA . CYS B 1 447 ? 9.81419 -23.33306 -51.30352 1.000 29.75190 447 CYS B CA 1
ATOM 6838 C C . CYS B 1 447 ? 9.96677 -23.06051 -52.79620 1.000 30.53136 447 CYS B C 1
ATOM 6839 O O . CYS B 1 447 ? 10.81818 -22.25886 -53.20677 1.000 31.75593 447 CYS B O 1
ATOM 6842 N N . LEU B 1 448 ? 9.16470 -23.73029 -53.62962 1.000 30.41190 448 LEU B N 1
ATOM 6843 C CA . LEU B 1 448 ? 9.21914 -23.46735 -55.06446 1.000 28.62242 448 LEU B CA 1
ATOM 6844 C C . LEU B 1 448 ? 8.82115 -22.02703 -55.36727 1.000 32.30623 448 LEU B C 1
ATOM 6845 O O . LEU B 1 448 ? 9.47060 -21.34529 -56.17044 1.000 30.55805 448 LEU B O 1
ATOM 6850 N N . LEU B 1 449 ? 7.74945 -21.55270 -54.72619 1.000 29.47837 449 LEU B N 1
ATOM 6851 C CA . LEU B 1 449 ? 7.24434 -20.20709 -54.96654 1.000 28.10304 449 LEU B CA 1
ATOM 6852 C C . LEU B 1 449 ? 8.29900 -19.14983 -54.64885 1.000 31.95605 449 LEU B C 1
ATOM 6853 O O . LEU B 1 449 ? 8.56971 -18.25850 -55.46375 1.000 32.45465 449 LEU B O 1
ATOM 6858 N N . VAL B 1 450 ? 8.91561 -19.24085 -53.47225 1.000 29.88147 450 VAL B N 1
ATOM 6859 C CA . VAL B 1 450 ? 9.81907 -18.18393 -53.02791 1.000 32.71404 450 VAL B CA 1
ATOM 6860 C C . VAL B 1 450 ? 11.20145 -18.32941 -53.65718 1.000 37.26040 450 VAL B C 1
ATOM 6861 O O . VAL B 1 450 ? 11.83747 -17.33402 -54.01682 1.000 43.90926 450 VAL B O 1
ATOM 6865 N N . ASN B 1 451 ? 11.68112 -19.55690 -53.82206 1.000 41.44894 451 ASN B N 1
ATOM 6866 C CA . ASN B 1 451 ? 12.99217 -19.81862 -54.42230 1.000 45.90662 451 ASN B CA 1
ATOM 6867 C C . ASN B 1 451 ? 12.89940 -20.38109 -55.83837 1.000 44.09212 451 ASN B C 1
ATOM 6868 O O . ASN B 1 451 ? 12.97159 -19.64456 -56.82027 1.000 49.47083 451 ASN B O 1
#

Sequence (901 aa):
KRTLLFKNAELLVTMDDERREIRGGCLLVEGNRIVAVGGDELCAAPADEEIDLRGHIVIPGLINTHHHMFQSLTRVIPDAQDGELFDWLNNLYPIWAGLTPEMIRRISTQTAMAELMLSGCTTSSDHLYVYPNGCRLDDSIDGAREIGMRFHACRGSMSVGRSKGGLPPDELVENEQAILEDSLRLIHSYHDAQRYSMLRIALAPCSPFSVSRELMVKTAQMAREQGVSLHTHLAENDSDVSYSQTHFGMTPAQYAEDLGWVGSDVWHAHCVKLDRAGISSLFARTGTGVAHCPCSNMRLASGIAPIRAMLDEGVSVGLGVDGSASNDAGNMIAETRQAMLLQRVGFGPDAMNARQALEIATRGGAKVLNRDDIGYLATGMAADFVAFDLNTLNLAGAKHDPLAALVFCTPGNVAFSVINGQQVVIREGVLQTIDLPSVVQQHNRLACLLVNRHRKRTLLFKNAELLVTMDDERREIRGGCLLVEGNRIVAVGGDELCAAPADEEIDLRGHIVIPGLINTHHHMFQSLTRVIPDAQDGELFDWLNNLYPIWAGLTPEMIRISTQQTAMAELMLSGCTTSSDHLYVYPNGCRLDDSIDGAREEIGMRFHACRGSMSVGRSKGGLPPDELVENEQAILEDSLRLIHSYHDAQRYSMLRIALAPCSPFSVSRELMVKTAQMAREQGVSLHTHLAENDSSDVSYSQTHFGMTPAQYAEDLGWVGSDVWHAHCVKLDRAGISLFARTGTGVAHCPCSNMRLASGIAPIRAMLDEGVSVGLGVDGSASNDAGNMIAETRQAMMLLQRVGFGPDAMNARQALEIATRGGAKVLNRDDIGYLATG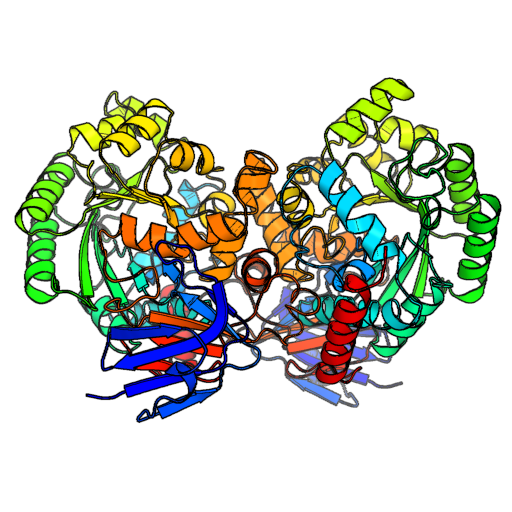MAADFVAFDLNTLNLAGAKHDPLAALVFCTPGNVAFSVINGQVVIREGVLQTIDLPSVVQQHNRLACLLVN